Protein AF-A0A5K8A0Y6-F1 (afdb_monomer)

Structure (mmCIF, N/CA/C/O backbone):
data_AF-A0A5K8A0Y6-F1
#
_entry.id   AF-A0A5K8A0Y6-F1
#
loop_
_atom_site.group_PDB
_atom_site.id
_atom_site.type_symbol
_atom_site.label_atom_id
_atom_site.label_alt_id
_atom_site.label_comp_id
_atom_site.label_asym_id
_atom_site.label_entity_id
_atom_site.label_seq_id
_atom_site.pdbx_PDB_ins_code
_atom_site.Cartn_x
_atom_site.Cartn_y
_atom_site.Cartn_z
_atom_site.occupancy
_atom_site.B_iso_or_equiv
_atom_site.auth_seq_id
_atom_site.auth_comp_id
_atom_site.auth_asym_id
_atom_site.auth_atom_id
_atom_site.pdbx_PDB_model_num
ATOM 1 N N . MET A 1 1 ? 45.113 -52.786 -25.863 1.00 34.78 1 MET A N 1
ATOM 2 C CA . MET A 1 1 ? 44.092 -52.208 -24.963 1.00 34.78 1 MET A CA 1
ATOM 3 C C . MET A 1 1 ? 43.109 -51.440 -25.824 1.00 34.78 1 MET A C 1
ATOM 5 O O . MET A 1 1 ? 43.523 -50.546 -26.545 1.00 34.78 1 MET A O 1
ATOM 9 N N . ILE A 1 2 ? 41.866 -51.911 -25.850 1.00 25.88 2 ILE A N 1
ATOM 10 C CA . ILE A 1 2 ? 40.799 -51.549 -26.794 1.00 25.88 2 ILE A CA 1
ATOM 11 C C . ILE A 1 2 ? 40.083 -50.274 -26.301 1.00 25.88 2 ILE A C 1
ATOM 13 O O . ILE A 1 2 ? 39.827 -50.187 -25.100 1.00 25.88 2 ILE A O 1
ATOM 17 N N . PRO A 1 3 ? 39.749 -49.303 -27.174 1.00 23.84 3 PRO A N 1
ATOM 18 C CA . PRO A 1 3 ? 38.973 -48.121 -26.807 1.00 23.84 3 PRO A CA 1
ATOM 19 C C . PRO A 1 3 ? 37.470 -48.443 -26.804 1.00 23.84 3 PRO A C 1
ATOM 21 O O . PRO A 1 3 ? 36.968 -49.051 -27.748 1.00 23.84 3 PRO A O 1
ATOM 24 N N . LEU A 1 4 ? 36.743 -48.024 -25.764 1.00 27.03 4 LEU A N 1
ATOM 25 C CA . LEU A 1 4 ? 35.281 -48.122 -25.709 1.00 27.03 4 LEU A CA 1
ATOM 26 C C . LEU A 1 4 ? 34.634 -46.739 -25.869 1.00 27.03 4 LEU A C 1
ATOM 28 O O . LEU A 1 4 ? 34.936 -45.790 -25.151 1.00 27.03 4 LEU A O 1
ATOM 32 N N . ALA A 1 5 ? 33.775 -46.699 -26.883 1.00 29.08 5 ALA A N 1
ATOM 33 C CA . ALA A 1 5 ? 32.900 -45.663 -27.408 1.00 29.08 5 ALA A CA 1
ATOM 34 C C . ALA A 1 5 ? 32.102 -44.798 -26.407 1.00 29.08 5 ALA A C 1
ATOM 36 O O . ALA A 1 5 ? 31.563 -45.294 -25.425 1.00 29.08 5 ALA A O 1
ATOM 37 N N . GLY A 1 6 ? 31.905 -43.531 -26.804 1.00 28.17 6 GLY A N 1
ATOM 38 C CA . GLY A 1 6 ? 30.584 -42.887 -26.881 1.00 28.17 6 GLY A CA 1
ATOM 39 C C . GLY A 1 6 ? 29.940 -42.394 -25.583 1.00 28.17 6 GLY A C 1
ATOM 40 O O . GLY A 1 6 ? 29.117 -43.088 -24.998 1.00 28.17 6 GLY A O 1
ATOM 41 N N . GLN A 1 7 ? 30.197 -41.137 -25.207 1.00 28.16 7 GLN A N 1
ATOM 42 C CA . GLN A 1 7 ? 29.244 -40.381 -24.385 1.00 28.16 7 GLN A CA 1
ATOM 43 C C . GLN A 1 7 ? 28.035 -39.984 -25.254 1.00 28.16 7 GLN A C 1
ATOM 45 O O . GLN A 1 7 ? 28.245 -39.469 -26.356 1.00 28.16 7 GLN A O 1
ATOM 50 N N . PRO A 1 8 ? 26.785 -40.205 -24.809 1.00 29.77 8 PRO A N 1
ATOM 51 C CA . PRO A 1 8 ? 25.615 -39.749 -25.545 1.00 29.77 8 PRO A CA 1
ATOM 52 C C . PRO A 1 8 ? 25.534 -38.218 -25.499 1.00 29.77 8 PRO A C 1
ATOM 54 O O . PRO A 1 8 ? 25.653 -37.606 -24.436 1.00 29.77 8 PRO A O 1
ATOM 57 N N . LEU A 1 9 ? 25.335 -37.610 -26.670 1.00 33.00 9 LEU A N 1
ATOM 58 C CA . LEU A 1 9 ? 24.922 -36.214 -26.814 1.00 33.00 9 LEU A CA 1
ATOM 59 C C . LEU A 1 9 ? 23.647 -35.971 -25.983 1.00 33.00 9 LEU A C 1
ATOM 61 O O . LEU A 1 9 ? 22.793 -36.861 -25.930 1.00 33.00 9 LEU A O 1
ATOM 65 N N . PRO A 1 10 ? 23.488 -34.798 -25.342 1.00 31.73 10 PRO A N 1
ATOM 66 C CA . PRO A 1 10 ? 22.243 -34.469 -24.665 1.00 31.73 10 PRO A CA 1
ATOM 67 C C . PRO A 1 10 ? 21.104 -34.494 -25.690 1.00 31.73 10 PRO A C 1
ATOM 69 O O . PRO A 1 10 ? 21.165 -33.810 -26.710 1.00 31.73 10 PRO A O 1
ATOM 72 N N . LEU A 1 11 ? 20.091 -35.320 -25.422 1.00 31.30 11 LEU A N 1
ATOM 73 C CA . LEU A 1 11 ? 18.818 -35.306 -26.134 1.00 31.30 11 LEU A CA 1
ATOM 74 C C . LEU A 1 11 ? 18.259 -33.881 -26.060 1.00 31.30 11 LEU A C 1
ATOM 76 O O . LEU A 1 11 ? 17.910 -33.414 -24.976 1.00 31.30 11 LEU A O 1
ATOM 80 N N . GLU A 1 12 ? 18.211 -33.190 -27.201 1.00 32.09 12 GLU A N 1
ATOM 81 C CA . GLU A 1 12 ? 17.438 -31.961 -27.346 1.00 32.09 12 GLU A CA 1
ATOM 82 C C . GLU A 1 12 ? 16.002 -32.266 -26.916 1.00 32.09 12 GLU A C 1
ATOM 84 O O . GLU A 1 12 ? 15.318 -33.105 -27.509 1.00 32.09 12 GLU A O 1
ATOM 89 N N . ALA A 1 13 ? 15.566 -31.622 -25.832 1.00 33.53 13 ALA A N 1
ATOM 90 C CA . ALA A 1 13 ? 14.178 -31.671 -25.415 1.00 33.53 13 ALA A CA 1
ATOM 91 C C . ALA A 1 13 ? 13.306 -31.192 -26.591 1.00 33.53 13 ALA A C 1
ATOM 93 O O . ALA A 1 13 ? 13.680 -30.222 -27.259 1.00 33.53 13 ALA A O 1
ATOM 94 N N . PRO A 1 14 ? 12.166 -31.847 -26.873 1.00 31.42 14 PRO A N 1
ATOM 95 C CA . PRO A 1 14 ? 11.304 -31.451 -27.975 1.00 31.42 14 PRO A CA 1
ATOM 96 C C . PRO A 1 14 ? 10.930 -29.976 -27.825 1.00 31.42 14 PRO A C 1
ATOM 98 O O . PRO A 1 14 ? 10.401 -29.559 -26.793 1.00 31.42 14 PRO A O 1
ATOM 101 N N . HIS A 1 15 ? 11.232 -29.182 -28.856 1.00 34.34 15 HIS A N 1
ATOM 102 C CA . HIS A 1 15 ? 10.831 -27.785 -28.907 1.00 34.34 15 HIS A CA 1
ATOM 103 C C . HIS A 1 15 ? 9.314 -27.690 -28.683 1.00 34.34 15 HIS A C 1
ATOM 105 O O . HIS A 1 15 ? 8.558 -28.367 -29.389 1.00 34.34 15 HIS A O 1
ATOM 111 N N . PRO A 1 16 ? 8.843 -26.867 -27.727 1.00 37.69 16 PRO A N 1
ATOM 112 C CA . PRO A 1 16 ? 7.419 -26.616 -27.590 1.00 37.69 16 PRO A CA 1
ATOM 113 C C . PRO A 1 16 ? 6.875 -26.062 -28.918 1.00 37.69 16 PRO A C 1
ATOM 115 O O . PRO A 1 16 ? 7.603 -25.355 -29.627 1.00 37.69 16 PRO A O 1
ATOM 118 N N . PRO A 1 17 ? 5.618 -26.378 -29.280 1.00 35.81 17 PRO A N 1
ATOM 119 C CA . PRO A 1 17 ? 5.013 -25.897 -30.517 1.00 35.81 17 PRO A CA 1
ATOM 120 C C . PRO A 1 17 ? 5.174 -24.377 -30.637 1.00 35.81 17 PRO A C 1
ATOM 122 O O . PRO A 1 17 ? 5.047 -23.650 -29.648 1.00 35.81 17 PRO A O 1
ATOM 125 N N . ALA A 1 18 ? 5.487 -23.907 -31.849 1.00 39.16 18 ALA A N 1
ATOM 126 C CA . ALA A 1 18 ? 5.750 -22.501 -32.127 1.00 39.16 18 ALA A CA 1
ATOM 127 C C . ALA A 1 18 ? 4.616 -21.624 -31.577 1.00 39.16 18 ALA A C 1
ATOM 129 O O . ALA A 1 18 ? 3.457 -21.751 -31.977 1.00 39.16 18 ALA A O 1
ATOM 130 N N . LYS A 1 19 ? 4.972 -20.750 -30.628 1.00 53.09 19 LYS A N 1
ATOM 131 C CA . LYS A 1 19 ? 4.050 -19.822 -29.968 1.00 53.09 19 LYS A CA 1
ATOM 132 C C . LYS A 1 19 ? 3.333 -18.997 -31.048 1.00 53.09 19 LYS A C 1
ATOM 134 O O . LYS A 1 19 ? 4.034 -18.405 -31.874 1.00 53.09 19 LYS A O 1
ATOM 139 N N . PRO A 1 20 ? 1.989 -18.905 -31.070 1.00 48.44 20 PRO A N 1
ATOM 140 C CA . PRO A 1 20 ? 1.318 -17.935 -31.924 1.00 48.44 20 PRO A CA 1
ATOM 141 C C . PRO A 1 20 ? 1.765 -16.544 -31.468 1.00 48.44 20 PRO A C 1
ATOM 143 O O . PRO A 1 20 ? 1.363 -16.059 -30.412 1.00 48.44 20 PRO A O 1
ATOM 146 N N . ALA A 1 21 ? 2.689 -15.939 -32.211 1.00 54.59 21 ALA A N 1
ATOM 147 C CA . ALA A 1 21 ? 3.234 -14.640 -31.866 1.00 54.59 21 ALA A CA 1
ATOM 148 C C . ALA A 1 21 ? 2.113 -13.603 -31.977 1.00 54.59 21 ALA A C 1
ATOM 150 O O . ALA A 1 21 ? 1.495 -13.469 -33.038 1.00 54.59 21 ALA A O 1
ATOM 151 N N . ALA A 1 22 ? 1.851 -12.865 -30.896 1.00 65.19 22 ALA A N 1
ATOM 152 C CA . ALA A 1 22 ? 0.968 -11.711 -30.960 1.00 65.19 22 ALA A CA 1
ATOM 153 C C . ALA A 1 22 ? 1.479 -10.777 -32.069 1.00 65.19 22 ALA A C 1
ATOM 155 O O . ALA A 1 22 ? 2.634 -10.345 -32.071 1.00 65.19 22 ALA A O 1
ATOM 156 N N . ASN A 1 23 ? 0.637 -10.507 -33.066 1.00 78.38 23 ASN A N 1
ATOM 157 C CA . ASN A 1 23 ? 1.049 -9.715 -34.214 1.00 78.38 23 ASN A CA 1
ATOM 158 C C . ASN A 1 23 ? 1.024 -8.226 -33.837 1.00 78.38 23 ASN A C 1
ATOM 160 O O . ASN A 1 23 ? -0.037 -7.602 -33.794 1.00 78.38 23 ASN A O 1
ATOM 164 N N . ARG A 1 24 ? 2.205 -7.648 -33.584 1.00 85.88 24 ARG A N 1
ATOM 165 C CA . ARG A 1 24 ? 2.363 -6.221 -33.257 1.00 85.88 24 ARG A CA 1
ATOM 166 C C . ARG A 1 24 ? 1.730 -5.303 -34.303 1.00 85.88 24 ARG A C 1
ATOM 168 O O . ARG A 1 24 ? 1.076 -4.338 -33.931 1.00 85.88 24 ARG A O 1
ATOM 175 N N . PHE A 1 25 ? 1.890 -5.602 -35.595 1.00 83.25 25 PHE A N 1
ATOM 176 C CA . PHE A 1 25 ? 1.318 -4.787 -36.674 1.00 83.25 25 PHE A CA 1
ATOM 177 C C . PHE A 1 25 ? -0.209 -4.814 -36.662 1.00 83.25 25 PHE A C 1
ATOM 179 O O . PHE A 1 25 ? -0.837 -3.769 -36.814 1.00 83.25 25 PHE A O 1
ATOM 186 N N . LYS A 1 26 ? -0.801 -5.989 -36.407 1.00 83.62 26 LYS A N 1
ATOM 187 C CA . LYS A 1 26 ? -2.247 -6.114 -36.181 1.00 83.62 26 LYS A CA 1
ATOM 188 C C . LYS A 1 26 ? -2.671 -5.206 -35.025 1.00 83.62 26 LYS A C 1
ATOM 190 O O . LYS A 1 26 ? -3.593 -4.422 -35.188 1.00 83.62 26 LYS A O 1
ATOM 195 N N . LEU A 1 27 ? -1.968 -5.254 -33.892 1.00 83.69 27 LEU A N 1
ATOM 196 C CA . LEU A 1 27 ? -2.335 -4.472 -32.709 1.00 83.69 27 LEU A CA 1
ATOM 197 C C . LEU A 1 27 ? -2.222 -2.954 -32.907 1.00 83.69 27 LEU A C 1
ATOM 199 O O . LEU A 1 27 ? -3.091 -2.219 -32.450 1.00 83.69 27 LEU A O 1
ATOM 203 N N . ILE A 1 28 ? -1.171 -2.496 -33.596 1.00 88.56 28 ILE A N 1
ATOM 204 C CA . ILE A 1 28 ? -0.985 -1.083 -33.962 1.00 88.56 28 ILE A CA 1
ATOM 205 C C . ILE A 1 28 ? -2.211 -0.583 -34.727 1.00 88.56 28 ILE A C 1
ATOM 207 O O . ILE A 1 28 ? -2.761 0.461 -34.388 1.00 88.56 28 ILE A O 1
ATOM 211 N N . HIS A 1 29 ? -2.674 -1.358 -35.711 1.00 85.75 29 HIS A N 1
ATOM 212 C CA . HIS A 1 29 ? -3.861 -1.017 -36.486 1.00 85.75 29 HIS A CA 1
ATOM 213 C C . HIS A 1 29 ? -5.140 -1.064 -35.637 1.00 85.75 29 HIS A C 1
ATOM 215 O O . HIS A 1 29 ? -5.948 -0.145 -35.707 1.00 85.75 29 HIS A O 1
ATOM 221 N N . LEU A 1 30 ? -5.318 -2.104 -34.813 1.00 85.19 30 LEU A N 1
ATOM 222 C CA . LEU A 1 30 ? -6.514 -2.270 -33.975 1.00 85.19 30 LEU A CA 1
ATOM 223 C C . LEU A 1 30 ? -6.692 -1.141 -32.954 1.00 85.19 30 LEU A C 1
ATOM 225 O O . LEU A 1 30 ? -7.794 -0.634 -32.783 1.00 85.19 30 LEU A O 1
ATOM 229 N N . LEU A 1 31 ? -5.612 -0.732 -32.289 1.00 86.25 31 LEU A N 1
ATOM 230 C CA . LEU A 1 31 ? -5.653 0.320 -31.270 1.00 86.25 31 LEU A CA 1
ATOM 231 C C . LEU A 1 31 ? -5.550 1.738 -31.863 1.00 86.25 31 LEU A C 1
ATOM 233 O O . LEU A 1 31 ? -5.616 2.728 -31.122 1.00 86.25 31 LEU A O 1
ATOM 237 N N . GLY A 1 32 ? -5.365 1.844 -33.184 1.00 89.19 32 GLY A N 1
ATOM 238 C CA . GLY A 1 32 ? -5.134 3.109 -33.877 1.00 89.19 32 GLY A CA 1
ATOM 239 C C . GLY A 1 32 ? -3.875 3.820 -33.376 1.00 89.19 32 GLY A C 1
ATOM 240 O O . GLY A 1 32 ? -3.916 5.026 -33.123 1.00 89.19 32 GLY A O 1
ATOM 241 N N . ILE A 1 33 ? -2.785 3.072 -33.161 1.00 91.12 33 ILE A N 1
ATOM 242 C CA . ILE A 1 33 ? -1.497 3.632 -32.738 1.00 91.12 33 ILE A CA 1
ATOM 243 C C . ILE A 1 33 ? -0.828 4.297 -33.941 1.00 91.12 33 ILE A C 1
ATOM 245 O O . ILE A 1 33 ? -0.472 3.634 -34.913 1.00 91.12 33 ILE A O 1
ATOM 249 N N . ASP A 1 34 ? -0.617 5.606 -33.863 1.00 91.31 34 ASP A N 1
ATOM 250 C CA . ASP A 1 34 ? 0.149 6.355 -34.852 1.00 91.31 34 ASP A CA 1
ATOM 251 C C . ASP A 1 34 ? 1.636 6.259 -34.511 1.00 91.31 34 ASP A C 1
ATOM 253 O O . ASP A 1 34 ? 2.142 6.967 -33.643 1.00 91.31 34 ASP A O 1
ATOM 257 N N . THR A 1 35 ? 2.341 5.359 -35.195 1.00 88.31 35 THR A N 1
ATOM 258 C CA . THR A 1 35 ? 3.791 5.180 -35.046 1.00 88.31 35 THR A CA 1
ATOM 259 C C . THR A 1 35 ? 4.612 6.065 -35.989 1.00 88.31 35 THR A C 1
ATOM 261 O O . THR A 1 35 ? 5.834 5.931 -36.014 1.00 88.31 35 THR A O 1
ATOM 264 N N . ALA A 1 36 ? 3.981 6.916 -36.808 1.00 87.44 36 ALA A N 1
ATOM 265 C CA . ALA A 1 36 ? 4.670 7.681 -37.847 1.00 87.44 36 ALA A CA 1
ATOM 266 C C . ALA A 1 36 ? 5.407 8.905 -37.287 1.00 87.44 36 ALA A C 1
ATOM 268 O O . ALA A 1 36 ? 6.437 9.306 -37.827 1.00 87.44 36 ALA A O 1
ATOM 269 N N . THR A 1 37 ? 4.896 9.491 -36.201 1.00 89.75 37 THR A N 1
ATOM 270 C CA . THR A 1 37 ? 5.490 10.667 -35.550 1.00 89.75 37 THR A CA 1
ATOM 271 C C . THR A 1 37 ? 5.529 10.506 -34.026 1.00 89.75 37 THR A C 1
ATOM 273 O O . THR A 1 37 ? 4.678 9.806 -33.471 1.00 89.75 37 THR A O 1
ATOM 276 N N . PRO A 1 38 ? 6.473 11.161 -33.318 1.00 87.06 38 PRO A N 1
ATOM 277 C CA . PRO A 1 38 ? 6.470 11.197 -31.853 1.00 87.06 38 PRO A CA 1
ATOM 278 C C . PRO A 1 38 ? 5.139 11.710 -31.285 1.00 87.06 38 PRO A C 1
ATOM 280 O O . PRO A 1 38 ? 4.536 11.059 -30.438 1.00 87.06 38 PRO A O 1
ATOM 283 N N . ASP A 1 39 ? 4.606 12.811 -31.817 1.00 87.62 39 ASP A N 1
ATOM 284 C CA . ASP A 1 39 ? 3.332 13.369 -31.344 1.00 87.62 39 ASP A CA 1
ATOM 285 C C . ASP A 1 39 ? 2.145 12.436 -31.615 1.00 87.62 39 ASP A C 1
ATOM 287 O O . ASP A 1 39 ? 1.209 12.349 -30.817 1.00 87.62 39 ASP A O 1
ATOM 291 N N . GLY A 1 40 ? 2.185 11.718 -32.741 1.00 89.06 40 GLY A N 1
ATOM 292 C CA . GLY A 1 40 ? 1.257 10.639 -33.058 1.00 89.06 40 GLY A CA 1
ATOM 293 C C . GLY A 1 40 ? 1.249 9.564 -31.976 1.00 89.06 40 GLY A C 1
ATOM 294 O O . GLY A 1 40 ? 0.185 9.228 -31.446 1.00 89.06 40 GLY A O 1
ATOM 295 N N . LEU A 1 41 ? 2.431 9.095 -31.570 1.00 88.25 41 LEU A N 1
ATOM 296 C CA . LEU A 1 41 ? 2.590 8.121 -30.489 1.00 88.25 41 LEU A CA 1
ATOM 297 C C . LEU A 1 41 ? 2.054 8.676 -29.166 1.00 88.25 41 LEU A C 1
ATOM 299 O O . LEU A 1 41 ? 1.236 8.025 -28.520 1.00 88.25 41 LEU A O 1
ATOM 303 N N . ALA A 1 42 ? 2.439 9.893 -28.782 1.00 87.81 42 ALA A N 1
ATOM 304 C CA . ALA A 1 42 ? 2.013 10.500 -27.519 1.00 87.81 42 ALA A CA 1
ATOM 305 C C . ALA A 1 42 ? 0.487 10.625 -27.379 1.00 87.81 42 ALA A C 1
ATOM 307 O O . ALA A 1 42 ? -0.039 10.522 -26.273 1.00 87.81 42 ALA A O 1
ATOM 308 N N . ARG A 1 43 ? -0.232 10.824 -28.491 1.00 88.81 43 ARG A N 1
ATOM 309 C CA . ARG A 1 43 ? -1.703 10.894 -28.505 1.00 88.81 43 ARG A CA 1
ATOM 310 C C . ARG A 1 43 ? -2.381 9.532 -28.609 1.00 88.81 43 ARG A C 1
ATOM 312 O O . ARG A 1 43 ? -3.545 9.390 -28.233 1.00 88.81 43 ARG A O 1
ATOM 319 N N . SER A 1 44 ? -1.701 8.549 -29.190 1.00 92.00 44 SER A N 1
ATOM 320 C CA . SER A 1 44 ? -2.313 7.272 -29.552 1.00 92.00 44 SER A CA 1
ATOM 321 C C . SER A 1 44 ? -1.987 6.122 -28.594 1.00 92.00 44 SER A C 1
ATOM 323 O O . SER A 1 44 ? -2.746 5.159 -28.529 1.00 92.00 44 SER A O 1
ATOM 325 N N . LEU A 1 45 ? -0.910 6.224 -27.812 1.00 94.12 45 LEU A N 1
ATOM 326 C CA . LEU A 1 45 ? -0.482 5.170 -26.894 1.00 94.12 45 LEU A CA 1
ATOM 327 C C . LEU A 1 45 ? -1.443 4.970 -25.702 1.00 94.12 45 LEU A C 1
ATOM 329 O O . LEU A 1 45 ? -2.010 5.944 -25.188 1.00 94.12 45 LEU A O 1
ATOM 333 N N . PRO A 1 46 ? -1.574 3.724 -25.203 1.00 94.75 46 PRO A N 1
ATOM 334 C CA . PRO A 1 46 ? -2.171 3.452 -23.901 1.00 94.75 46 PRO A CA 1
ATOM 335 C C . PRO A 1 46 ? -1.403 4.123 -22.754 1.00 94.75 46 PRO A C 1
ATOM 337 O O . PRO A 1 46 ? -0.200 4.378 -22.852 1.00 94.75 46 PRO A O 1
ATOM 340 N N . PHE A 1 47 ? -2.097 4.363 -21.643 1.00 94.31 47 PHE A N 1
ATOM 341 C CA . PHE A 1 47 ? -1.577 4.990 -20.423 1.00 94.31 47 PHE A CA 1
ATOM 342 C C . PHE A 1 47 ? -0.998 6.394 -20.645 1.00 94.31 47 PHE A C 1
ATOM 344 O O . PHE A 1 47 ? -0.109 6.839 -19.925 1.00 94.31 47 PHE A O 1
ATOM 351 N N . THR A 1 48 ? -1.489 7.103 -21.658 1.00 91.69 48 THR A N 1
ATOM 352 C CA . THR A 1 48 ? -1.244 8.535 -21.876 1.00 91.69 48 THR A CA 1
ATOM 353 C C . THR A 1 48 ? -2.253 9.370 -21.081 1.00 91.69 48 THR A C 1
ATOM 355 O O . THR A 1 48 ? -3.168 8.823 -20.458 1.00 91.69 48 THR A O 1
ATOM 358 N N . LEU A 1 49 ? -2.107 10.698 -21.080 1.00 85.94 49 LEU A N 1
ATOM 359 C CA . LEU A 1 49 ? -2.936 11.611 -20.281 1.00 85.94 49 LEU A CA 1
ATOM 360 C C . LEU A 1 49 ? -4.447 11.387 -20.487 1.00 85.94 49 LEU A C 1
ATOM 362 O O . LEU A 1 49 ? -5.193 11.221 -19.527 1.00 85.94 49 LEU A O 1
ATOM 366 N N . CYS A 1 50 ? -4.888 11.329 -21.744 1.00 84.44 50 CYS A N 1
ATOM 367 C CA . CYS A 1 50 ? -6.304 11.177 -22.092 1.00 84.44 50 CYS A CA 1
ATOM 368 C C . CYS A 1 50 ? -6.830 9.748 -21.882 1.00 84.44 50 CYS A C 1
ATOM 370 O O . CYS A 1 50 ? -8.038 9.531 -21.799 1.00 84.44 50 CYS A O 1
ATOM 372 N N . ASP A 1 51 ? -5.936 8.766 -21.793 1.00 92.38 51 ASP A N 1
ATOM 373 C CA . ASP A 1 51 ? -6.293 7.354 -21.666 1.00 92.38 51 ASP A CA 1
ATOM 374 C C . ASP A 1 51 ? -6.335 6.872 -20.209 1.00 92.38 51 ASP A C 1
ATOM 376 O O . ASP A 1 51 ? -7.118 5.987 -19.868 1.00 92.38 51 ASP A O 1
ATOM 380 N N . THR A 1 52 ? -5.506 7.459 -19.345 1.00 93.88 52 THR A N 1
ATOM 381 C CA . THR A 1 52 ? -5.258 6.929 -18.003 1.00 93.88 52 THR A CA 1
ATOM 382 C C . THR A 1 52 ? -6.358 7.304 -17.014 1.00 93.88 52 THR A C 1
ATOM 384 O O . THR A 1 52 ? -6.710 8.477 -16.848 1.00 93.88 52 THR A O 1
ATOM 387 N N . THR A 1 53 ? -6.832 6.305 -16.278 1.00 94.75 53 THR A N 1
ATOM 388 C CA . THR A 1 53 ? -7.498 6.472 -14.982 1.00 94.75 53 THR A CA 1
ATOM 389 C C . THR A 1 53 ? -6.583 5.973 -13.870 1.00 94.75 53 THR A C 1
ATOM 391 O O . THR A 1 53 ? -5.698 5.152 -14.114 1.00 94.75 53 THR A O 1
ATOM 394 N N . ALA A 1 54 ? -6.764 6.461 -12.645 1.00 95.94 54 ALA A N 1
ATOM 395 C CA . ALA A 1 54 ? -6.000 5.990 -11.496 1.00 95.94 54 ALA A CA 1
ATOM 396 C C . ALA A 1 54 ? -6.884 5.764 -10.266 1.00 95.94 54 ALA A C 1
ATOM 398 O O . ALA A 1 54 ? -7.902 6.427 -10.085 1.00 95.94 54 ALA A O 1
ATOM 399 N N . GLY A 1 55 ? -6.472 4.845 -9.404 1.00 96.06 55 GLY A N 1
ATOM 400 C CA . GLY A 1 55 ? -7.077 4.584 -8.101 1.00 96.06 55 GLY A CA 1
ATOM 401 C C . GLY A 1 55 ? -6.016 4.118 -7.112 1.00 96.06 55 GLY A C 1
ATOM 402 O O . GLY A 1 55 ? -4.918 3.730 -7.517 1.00 96.06 55 GLY A O 1
ATOM 403 N N . ALA A 1 56 ? -6.324 4.177 -5.820 1.00 96.62 56 ALA A N 1
ATOM 404 C CA . ALA A 1 56 ? -5.418 3.716 -4.779 1.00 96.62 56 ALA A CA 1
ATOM 405 C C . ALA A 1 56 ? -6.122 2.848 -3.740 1.00 96.62 56 ALA A C 1
ATOM 407 O O . ALA A 1 56 ? -7.266 3.108 -3.367 1.00 96.62 56 ALA A O 1
ATOM 408 N N . GLU A 1 57 ? -5.390 1.857 -3.247 1.00 95.19 57 GLU A N 1
ATOM 409 C CA . GLU A 1 57 ? -5.725 1.061 -2.069 1.00 95.19 57 GLU A CA 1
ATOM 410 C C . GLU A 1 57 ? -4.759 1.467 -0.953 1.00 95.19 57 GLU A C 1
ATOM 412 O O . GLU A 1 57 ? -3.553 1.602 -1.184 1.00 95.19 57 GLU A O 1
ATOM 417 N N . ASN A 1 58 ? -5.275 1.707 0.249 1.00 94.12 58 ASN A N 1
ATOM 418 C CA . ASN A 1 58 ? -4.465 2.037 1.414 1.00 94.12 58 ASN A CA 1
ATOM 419 C C . ASN A 1 58 ? -4.774 1.086 2.559 1.00 94.12 58 ASN A C 1
ATOM 421 O O . ASN A 1 58 ? -5.925 0.962 2.987 1.00 94.12 58 ASN A O 1
ATOM 425 N N . GLU A 1 59 ? -3.709 0.513 3.100 1.00 93.31 59 GLU A N 1
ATOM 426 C CA . GLU A 1 59 ? -3.726 -0.230 4.348 1.00 93.31 59 GLU A CA 1
ATOM 427 C C . GLU A 1 59 ? -3.366 0.738 5.489 1.00 93.31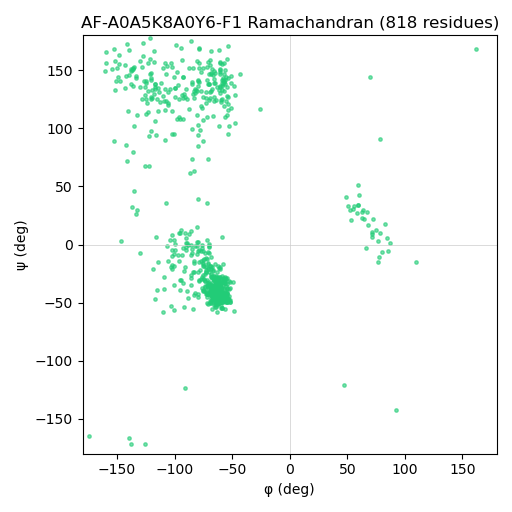 59 GLU A C 1
ATOM 429 O O . GLU A 1 59 ? -2.347 1.438 5.447 1.00 93.31 59 GLU A O 1
ATOM 434 N N . TYR A 1 60 ? -4.216 0.811 6.512 1.00 94.62 60 TYR A N 1
ATOM 435 C CA . TYR A 1 60 ? -4.011 1.679 7.673 1.00 94.62 60 TYR A CA 1
ATOM 436 C C . TYR A 1 60 ? -3.513 0.896 8.883 1.00 94.62 60 TYR A C 1
ATOM 438 O O . TYR A 1 60 ? -3.867 -0.256 9.079 1.00 94.62 60 TYR A O 1
ATOM 446 N N . GLN A 1 61 ? -2.787 1.552 9.782 1.00 95.88 61 GLN A N 1
ATOM 447 C CA . GLN A 1 61 ? -2.523 1.025 11.116 1.00 95.88 61 GLN A CA 1
ATOM 448 C C . GLN A 1 61 ? -3.580 1.524 12.103 1.00 95.88 61 GLN A C 1
ATOM 450 O O . GLN A 1 61 ? -4.031 2.672 12.033 1.00 95.88 61 GLN A O 1
ATOM 455 N N . THR A 1 62 ? -3.950 0.673 13.062 1.00 95.81 62 THR A N 1
ATOM 456 C CA . THR A 1 62 ? -4.884 1.044 14.129 1.00 95.81 62 THR A CA 1
ATOM 457 C C . THR A 1 62 ? -4.371 0.703 15.516 1.00 95.81 62 THR A C 1
ATOM 459 O O . THR A 1 62 ? -3.498 -0.152 15.692 1.00 95.81 62 THR A O 1
ATOM 462 N N . ALA A 1 63 ? -4.919 1.386 16.516 1.00 96.75 63 ALA A N 1
ATOM 463 C CA . ALA A 1 63 ? -4.726 1.048 17.917 1.00 96.75 63 ALA A CA 1
ATOM 464 C C . ALA A 1 63 ? -5.934 1.479 18.753 1.00 96.75 63 ALA A C 1
ATOM 466 O O . ALA A 1 63 ? -6.676 2.387 18.370 1.00 96.75 63 ALA A O 1
ATOM 467 N N . VAL A 1 64 ? -6.093 0.856 19.917 1.00 97.88 64 VAL A N 1
ATOM 468 C CA . VAL A 1 64 ? -7.022 1.296 20.960 1.00 97.88 64 VAL A CA 1
ATOM 469 C C . VAL A 1 64 ? -6.203 1.769 22.151 1.00 97.88 64 VAL A C 1
ATOM 471 O O . VAL A 1 64 ? -5.369 1.031 22.673 1.00 97.88 64 VAL A O 1
ATOM 474 N N . LEU A 1 65 ? -6.417 3.016 22.555 1.00 97.75 65 LEU A N 1
ATOM 475 C CA . LEU A 1 65 ? -5.821 3.584 23.753 1.00 97.75 65 LEU A CA 1
ATOM 476 C C . LEU A 1 65 ? -6.750 3.330 24.935 1.00 97.75 65 LEU A C 1
ATOM 478 O O . LEU A 1 65 ? -7.952 3.570 24.824 1.00 97.75 65 LEU A O 1
ATOM 482 N N . GLY A 1 66 ? -6.202 2.873 26.054 1.00 97.25 66 GLY A N 1
ATOM 483 C CA . GLY A 1 66 ? -6.985 2.617 27.257 1.00 97.25 66 GLY A CA 1
ATOM 484 C C . GLY A 1 66 ? -6.281 1.710 28.254 1.00 97.25 66 GLY A C 1
ATOM 485 O O . GLY A 1 66 ? -5.260 1.081 27.957 1.00 97.25 66 GLY A O 1
ATOM 486 N N . ASP A 1 67 ? -6.849 1.650 29.453 1.00 95.75 67 ASP A N 1
ATOM 487 C CA . ASP A 1 67 ? -6.364 0.763 30.504 1.00 95.75 67 ASP A CA 1
ATOM 488 C C . ASP A 1 67 ? -6.595 -0.704 30.129 1.00 95.75 67 ASP A C 1
ATOM 490 O O . ASP A 1 67 ? -7.520 -1.049 29.390 1.00 95.75 67 ASP A O 1
ATOM 494 N N . ARG A 1 68 ? -5.724 -1.580 30.632 1.00 94.69 68 ARG A N 1
ATOM 495 C CA . ARG A 1 68 ? -5.697 -3.017 30.318 1.00 94.69 68 ARG A CA 1
ATOM 496 C C . ARG A 1 68 ? -7.061 -3.680 30.537 1.00 94.69 68 ARG A C 1
ATOM 498 O O . ARG A 1 68 ? -7.479 -4.516 29.745 1.00 94.69 68 ARG A O 1
ATOM 505 N N . GLU A 1 69 ? -7.769 -3.266 31.579 1.00 93.69 69 GLU A N 1
ATOM 506 C CA . GLU A 1 69 ? -9.073 -3.797 31.972 1.00 93.69 69 GLU A CA 1
ATOM 507 C C . GLU A 1 69 ? -10.200 -3.345 31.021 1.00 93.69 69 GLU A C 1
ATOM 509 O O . GLU A 1 69 ? -11.247 -3.992 30.921 1.00 93.69 69 GLU A O 1
ATOM 514 N N . GLN A 1 70 ? -9.988 -2.242 30.295 1.00 93.75 70 GLN A N 1
ATOM 515 C CA . GLN A 1 70 ? -10.969 -1.640 29.389 1.00 93.75 70 GLN A CA 1
ATOM 516 C C . GLN A 1 70 ? -10.729 -1.978 27.917 1.00 93.75 70 GLN A C 1
ATOM 518 O O . GLN A 1 70 ? -11.665 -1.893 27.117 1.00 93.75 70 GLN A O 1
ATOM 523 N N . VAL A 1 71 ? -9.530 -2.426 27.548 1.00 96.44 71 VAL A N 1
ATOM 524 C CA . VAL A 1 71 ? -9.179 -2.709 26.153 1.00 96.44 71 VAL A CA 1
ATOM 525 C C . VAL A 1 71 ? -9.269 -4.199 25.827 1.00 96.44 71 VAL A C 1
ATOM 527 O O . VAL A 1 71 ? -8.788 -5.058 26.566 1.00 96.44 71 VAL A O 1
ATOM 530 N N . ASP A 1 72 ? -9.881 -4.500 24.681 1.00 96.12 72 ASP A N 1
ATOM 531 C CA . ASP A 1 72 ? -10.213 -5.859 24.257 1.00 96.12 72 ASP A CA 1
ATOM 532 C C . ASP A 1 72 ? -9.000 -6.792 24.152 1.00 96.12 72 ASP A C 1
ATOM 534 O O . ASP A 1 72 ? -9.028 -7.873 24.730 1.00 96.12 72 ASP A O 1
ATOM 538 N N . LEU A 1 73 ? -7.920 -6.377 23.477 1.00 96.12 73 LEU A N 1
ATOM 539 C CA . LEU A 1 73 ? -6.745 -7.230 23.254 1.00 96.12 73 LEU A CA 1
ATOM 540 C C . LEU A 1 73 ? -6.156 -7.763 24.567 1.00 96.12 73 LEU A C 1
ATOM 542 O O . LEU A 1 73 ? -5.815 -8.940 24.671 1.00 96.12 73 LEU A O 1
ATOM 546 N N . ALA A 1 74 ? -6.046 -6.898 25.573 1.00 96.00 74 ALA A N 1
ATOM 547 C CA . ALA A 1 74 ? -5.571 -7.277 26.894 1.00 96.00 74 ALA A CA 1
ATOM 548 C C . ALA A 1 74 ? -6.527 -8.259 27.581 1.00 96.00 74 ALA A C 1
ATOM 550 O O . ALA A 1 74 ? -6.108 -9.343 27.997 1.00 96.00 74 ALA A O 1
ATOM 551 N N . CYS A 1 75 ? -7.814 -7.903 27.627 1.0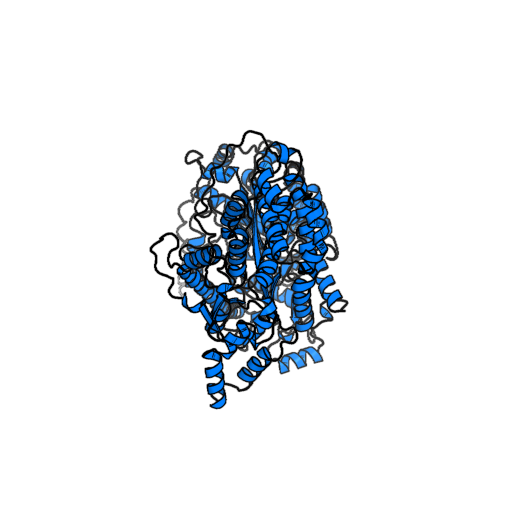0 94.38 75 CYS A N 1
ATOM 552 C CA . CYS A 1 75 ? -8.864 -8.730 28.213 1.00 94.38 75 CYS A CA 1
ATOM 553 C C . CYS A 1 75 ? -8.912 -10.130 27.579 1.00 94.38 75 CYS A C 1
ATOM 555 O O . CYS A 1 75 ? -8.996 -11.132 28.290 1.00 94.38 75 CYS A O 1
ATOM 557 N N . GLU A 1 76 ? -8.815 -10.209 26.251 1.00 95.25 76 GLU A N 1
ATOM 558 C CA . GLU A 1 76 ? -8.862 -11.458 25.491 1.00 95.25 76 GLU A CA 1
ATOM 559 C C . GLU A 1 76 ? -7.644 -12.340 25.791 1.00 95.25 76 GLU A C 1
ATOM 561 O O . GLU A 1 76 ? -7.785 -13.545 26.017 1.00 95.25 76 GLU A O 1
ATOM 566 N N . ILE A 1 77 ? -6.443 -11.755 25.888 1.00 95.44 77 ILE A N 1
ATOM 567 C CA . ILE A 1 77 ? -5.239 -12.496 26.292 1.00 95.44 77 ILE A CA 1
ATOM 568 C C . ILE A 1 77 ? -5.423 -13.099 27.688 1.00 95.44 77 ILE A C 1
ATOM 570 O O . ILE A 1 77 ? -5.167 -14.293 27.877 1.00 95.44 77 ILE A O 1
ATOM 574 N N . GLU A 1 78 ? -5.892 -12.313 28.654 1.00 93.94 78 GLU A N 1
ATOM 575 C CA . GLU A 1 78 ? -6.053 -12.751 30.043 1.00 93.94 78 GLU A CA 1
ATOM 576 C C . GLU A 1 78 ? -7.140 -13.811 30.231 1.00 93.94 78 GLU A C 1
ATOM 578 O O . GLU A 1 78 ? -6.940 -14.782 30.971 1.00 93.94 78 GLU A O 1
ATOM 583 N N . ALA A 1 79 ? -8.272 -13.655 29.544 1.00 92.75 79 ALA A N 1
ATOM 584 C CA . ALA A 1 79 ? -9.390 -14.590 29.604 1.00 92.75 79 ALA A CA 1
ATOM 585 C C . ALA A 1 79 ? -9.115 -15.899 28.837 1.00 92.75 79 ALA A C 1
ATOM 587 O O . ALA A 1 79 ? -9.773 -16.921 29.079 1.00 92.75 79 ALA A O 1
ATOM 588 N N . SER A 1 80 ? -8.126 -15.901 27.936 1.00 94.25 80 SER A N 1
ATOM 589 C CA . SER A 1 80 ? -7.882 -17.009 27.015 1.00 94.25 80 SER A CA 1
ATOM 590 C C . SER A 1 80 ? -7.574 -18.349 27.700 1.00 94.25 80 SER A C 1
ATOM 592 O O . SER A 1 80 ? -6.908 -18.471 28.737 1.00 94.25 80 SER A O 1
ATOM 594 N N . GLY A 1 81 ? -8.011 -19.432 27.048 1.00 93.25 81 GLY A N 1
ATOM 595 C CA . GLY A 1 81 ? -7.552 -20.784 27.377 1.00 93.25 81 GLY A CA 1
ATOM 596 C C . GLY A 1 81 ? -6.035 -20.940 27.218 1.00 93.25 81 GLY A C 1
ATOM 597 O O . GLY A 1 81 ? -5.416 -21.652 28.008 1.00 93.25 81 GLY A O 1
ATOM 598 N N . PHE A 1 82 ? -5.431 -20.233 26.255 1.00 91.19 82 PHE A N 1
ATOM 599 C CA . PHE A 1 82 ? -3.987 -20.233 26.019 1.00 91.19 82 PHE A CA 1
ATOM 600 C C . PHE A 1 82 ? -3.216 -19.765 27.257 1.00 91.19 82 PHE A C 1
ATOM 602 O O . PHE A 1 82 ? -2.379 -20.509 27.771 1.00 91.19 82 PHE A O 1
ATOM 609 N N . PHE A 1 83 ? -3.546 -18.586 27.791 1.00 91.94 83 PHE A N 1
ATOM 610 C CA . PHE A 1 83 ? -2.862 -18.008 28.948 1.00 91.94 83 PHE A CA 1
ATOM 611 C C . PHE A 1 83 ? -3.030 -18.864 30.207 1.00 91.94 83 PHE A C 1
ATOM 613 O O . PHE A 1 83 ? -2.052 -19.177 30.893 1.00 91.94 83 PHE A O 1
ATOM 620 N N . ARG A 1 84 ? -4.254 -19.342 30.473 1.00 93.31 84 ARG A N 1
ATOM 621 C CA . ARG A 1 84 ? -4.533 -20.247 31.602 1.00 93.31 84 ARG A CA 1
ATOM 622 C C . ARG A 1 84 ? -3.754 -21.559 31.501 1.00 93.31 84 ARG A C 1
ATOM 624 O O . ARG A 1 84 ? -3.214 -22.030 32.504 1.00 93.31 84 ARG A O 1
ATOM 631 N N . ASN A 1 85 ? -3.670 -22.147 30.309 1.00 92.00 85 ASN A N 1
ATOM 632 C CA . ASN A 1 85 ? -2.908 -23.374 30.083 1.00 92.00 85 ASN A CA 1
ATOM 633 C C . ASN A 1 85 ? -1.402 -23.142 30.204 1.00 92.00 85 ASN A C 1
ATOM 635 O O . ASN A 1 85 ? -0.721 -23.960 30.819 1.00 92.00 85 ASN A O 1
ATOM 639 N N . LEU A 1 86 ? -0.889 -22.021 29.690 1.00 89.38 86 LEU A N 1
ATOM 640 C CA . LEU A 1 86 ? 0.515 -21.647 29.829 1.00 89.38 86 LEU A CA 1
ATOM 641 C C . LEU A 1 86 ? 0.898 -21.522 31.312 1.00 89.38 86 LEU A C 1
ATOM 643 O O . LEU A 1 86 ? 1.865 -22.151 31.739 1.00 89.38 86 LEU A O 1
ATOM 647 N N . LYS A 1 87 ? 0.071 -20.833 32.117 1.00 89.62 87 LYS A N 1
ATOM 648 C CA . LYS A 1 87 ? 0.228 -20.732 33.581 1.00 89.62 87 LYS A CA 1
ATOM 649 C C . LYS A 1 87 ? 0.283 -22.088 34.275 1.00 89.62 87 LYS A C 1
ATOM 651 O O . LYS A 1 87 ? 1.162 -22.324 35.102 1.00 89.62 87 LYS A O 1
ATOM 656 N N . LYS A 1 88 ? -0.634 -22.995 33.932 1.00 91.31 88 LYS A N 1
ATOM 657 C CA . LYS A 1 88 ? -0.655 -24.354 34.494 1.00 91.31 88 LYS A CA 1
ATOM 658 C C . LYS A 1 88 ? 0.587 -25.161 34.098 1.00 91.31 88 LYS A C 1
ATOM 660 O O . LYS A 1 88 ? 1.139 -25.842 34.955 1.00 91.31 88 LYS A O 1
ATOM 665 N N . ARG A 1 89 ? 1.038 -25.066 32.842 1.00 89.44 89 ARG A N 1
ATOM 666 C CA . ARG A 1 89 ? 2.220 -25.784 32.331 1.00 89.44 89 ARG A CA 1
ATOM 667 C C . ARG A 1 89 ? 3.508 -25.347 33.017 1.00 89.44 89 ARG A C 1
ATOM 669 O O . ARG A 1 89 ? 4.268 -26.204 33.447 1.00 89.44 89 ARG A O 1
ATOM 676 N N . ALA A 1 90 ? 3.740 -24.048 33.198 1.00 89.56 90 ALA A N 1
ATOM 677 C CA . ALA A 1 90 ? 4.961 -23.623 33.884 1.00 89.56 90 ALA A CA 1
ATOM 678 C C . ALA A 1 90 ? 4.966 -23.990 35.373 1.00 89.56 90 ALA A C 1
ATOM 680 O O . ALA A 1 90 ? 5.999 -24.406 35.881 1.00 89.56 90 ALA A O 1
ATOM 681 N N . ARG A 1 91 ? 3.808 -23.949 36.056 1.00 89.69 91 ARG A N 1
ATOM 682 C CA . ARG A 1 91 ? 3.691 -24.452 37.441 1.00 89.69 91 ARG A CA 1
ATOM 683 C C . ARG A 1 91 ? 4.040 -25.940 37.565 1.00 89.69 91 ARG A C 1
ATOM 685 O O . ARG A 1 91 ? 4.497 -26.356 38.620 1.00 89.69 91 ARG A O 1
ATOM 692 N N . ARG A 1 92 ? 3.814 -26.729 36.508 1.00 90.62 92 ARG A N 1
ATOM 693 C CA . ARG A 1 92 ? 4.193 -28.152 36.431 1.00 90.62 92 ARG A CA 1
ATOM 694 C C . ARG A 1 92 ? 5.654 -28.377 36.027 1.00 90.62 92 ARG A C 1
ATOM 696 O O . ARG A 1 92 ? 6.140 -29.487 36.179 1.00 90.62 92 ARG A O 1
ATOM 703 N N . GLY A 1 93 ? 6.340 -27.352 35.518 1.00 85.75 93 GLY A N 1
ATOM 704 C CA . GLY A 1 93 ? 7.684 -27.469 34.946 1.00 85.75 93 GLY A CA 1
ATOM 705 C C . GLY A 1 93 ? 7.720 -27.832 33.455 1.00 85.75 93 GLY A C 1
ATOM 706 O O . GLY A 1 93 ? 8.802 -27.896 32.881 1.00 85.75 93 GLY A O 1
ATOM 707 N N . ASP A 1 94 ? 6.566 -27.986 32.793 1.00 87.00 94 ASP A N 1
ATOM 708 C CA . ASP A 1 94 ? 6.465 -28.376 31.372 1.00 87.00 94 ASP A CA 1
ATOM 709 C C . ASP A 1 94 ? 6.879 -27.248 30.405 1.00 87.00 94 ASP A C 1
ATOM 711 O O . ASP A 1 94 ? 6.956 -27.426 29.189 1.00 87.00 94 ASP A O 1
ATOM 715 N N . THR A 1 95 ? 7.045 -26.022 30.900 1.00 84.25 95 THR A N 1
ATOM 716 C CA . THR A 1 95 ? 7.416 -24.851 30.097 1.00 84.25 95 THR A CA 1
ATOM 717 C C . THR A 1 95 ? 8.273 -23.903 30.933 1.00 84.25 95 THR A C 1
ATOM 719 O O . THR A 1 95 ? 7.957 -23.695 32.105 1.00 84.25 95 THR A O 1
ATOM 722 N N . PRO A 1 96 ? 9.319 -23.278 30.357 1.00 85.81 96 PRO A N 1
ATOM 723 C CA . PRO A 1 96 ? 10.151 -22.329 31.087 1.00 85.81 96 PRO A CA 1
ATOM 724 C C . PRO A 1 96 ? 9.343 -21.170 31.683 1.00 85.81 96 PRO A C 1
ATOM 726 O O . PRO A 1 96 ? 8.586 -20.504 30.970 1.00 85.81 96 PRO A O 1
ATOM 729 N N . GLN A 1 97 ? 9.571 -20.874 32.966 1.00 86.75 97 GLN A N 1
ATOM 730 C CA . GLN A 1 97 ? 8.868 -19.813 33.700 1.00 86.75 97 GLN A CA 1
ATOM 731 C C . GLN A 1 97 ? 8.993 -18.439 33.020 1.00 86.75 97 GLN A C 1
ATOM 733 O O . GLN A 1 97 ? 8.043 -17.656 33.025 1.00 86.75 97 GLN A O 1
ATOM 738 N N . PHE A 1 98 ? 10.130 -18.177 32.359 1.00 86.06 98 PHE A N 1
ATOM 739 C CA . PHE A 1 98 ? 10.383 -16.904 31.683 1.00 86.06 98 PHE A CA 1
ATOM 740 C C . PHE A 1 98 ? 9.308 -16.554 30.643 1.00 86.06 98 PHE A C 1
ATOM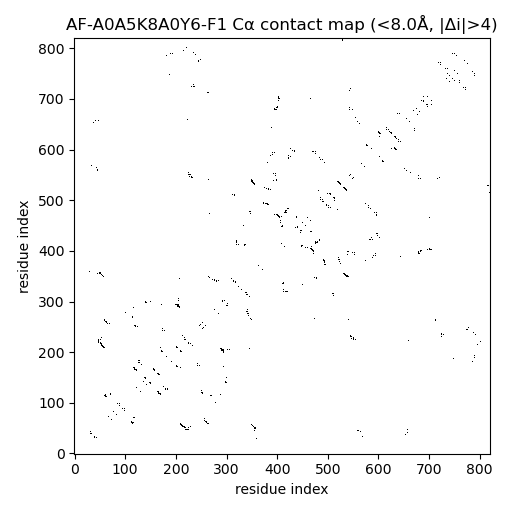 742 O O . PHE A 1 98 ? 9.040 -15.373 30.454 1.00 86.06 98 PHE A O 1
ATOM 749 N N . ARG A 1 99 ? 8.682 -17.540 29.975 1.00 84.81 99 ARG A N 1
ATOM 750 C CA . ARG A 1 99 ? 7.669 -17.275 28.937 1.00 84.81 99 ARG A CA 1
ATOM 751 C C . ARG A 1 99 ? 6.417 -16.624 29.512 1.00 84.81 99 ARG A C 1
ATOM 753 O O . ARG A 1 99 ? 5.885 -15.698 28.909 1.00 84.81 99 ARG A O 1
ATOM 760 N N . ILE A 1 100 ? 5.969 -17.076 30.684 1.00 88.25 100 ILE A N 1
ATOM 761 C CA . ILE A 1 100 ? 4.842 -16.440 31.376 1.00 88.25 100 ILE A CA 1
ATOM 762 C C . ILE A 1 100 ? 5.260 -15.074 31.874 1.00 88.25 100 ILE A C 1
ATOM 764 O O . ILE A 1 100 ? 4.559 -14.112 31.603 1.00 88.25 100 ILE A O 1
ATOM 768 N N . THR A 1 101 ? 6.408 -14.977 32.549 1.00 90.31 101 THR A N 1
ATOM 769 C CA . THR A 1 101 ? 6.889 -13.696 33.073 1.00 90.31 101 THR A CA 1
ATOM 770 C C . THR A 1 101 ? 7.051 -12.662 31.959 1.00 90.31 101 THR A C 1
ATOM 772 O O . THR A 1 101 ? 6.757 -11.493 32.167 1.00 90.31 101 THR A O 1
ATOM 775 N N . ALA A 1 102 ? 7.471 -13.071 30.760 1.00 91.38 102 ALA A N 1
ATOM 776 C CA . ALA A 1 102 ? 7.556 -12.195 29.596 1.00 91.38 102 ALA A CA 1
ATOM 777 C C . ALA A 1 102 ? 6.175 -11.749 29.090 1.00 91.38 102 ALA A C 1
ATOM 779 O O . ALA A 1 102 ? 6.021 -10.587 28.725 1.00 91.38 102 ALA A O 1
ATOM 780 N N . LEU A 1 103 ? 5.174 -12.636 29.091 1.00 92.31 103 LEU A N 1
ATOM 781 C CA . LEU A 1 103 ? 3.806 -12.300 28.689 1.00 92.31 103 LEU A CA 1
ATOM 782 C C . LEU A 1 103 ? 3.082 -11.436 29.738 1.00 92.31 103 LEU A C 1
ATOM 784 O O . LEU A 1 103 ? 2.399 -10.487 29.375 1.00 92.31 103 LEU A O 1
ATOM 788 N N . GLU A 1 104 ? 3.275 -11.704 31.030 1.00 93.25 104 GLU A N 1
ATOM 789 C CA . GLU A 1 104 ? 2.793 -10.848 32.124 1.00 93.25 104 GLU A CA 1
ATOM 790 C C . GLU A 1 104 ? 3.443 -9.466 32.044 1.00 93.25 104 GLU A C 1
ATOM 792 O O . GLU A 1 104 ? 2.739 -8.460 32.003 1.00 93.25 104 GLU A O 1
ATOM 797 N N . ARG A 1 105 ? 4.767 -9.414 31.852 1.00 93.44 105 ARG A N 1
ATOM 798 C CA . ARG A 1 105 ? 5.494 -8.164 31.616 1.00 93.44 105 ARG A CA 1
ATOM 799 C C . ARG A 1 105 ? 5.011 -7.436 30.365 1.00 93.44 105 ARG A C 1
ATOM 801 O O . ARG A 1 105 ? 4.967 -6.215 30.373 1.00 93.44 105 ARG A O 1
ATOM 808 N N . PHE A 1 106 ? 4.667 -8.143 29.288 1.00 94.25 106 PHE A N 1
ATOM 809 C CA . PHE A 1 106 ? 4.082 -7.517 28.102 1.00 94.25 106 PHE A CA 1
ATOM 810 C C . PHE A 1 106 ? 2.776 -6.796 28.456 1.00 94.25 106 PHE A C 1
ATOM 812 O O . PHE A 1 106 ? 2.601 -5.645 28.062 1.00 94.25 106 PHE A O 1
ATOM 819 N N . LEU A 1 107 ? 1.895 -7.440 29.226 1.00 94.00 107 LEU A N 1
ATOM 820 C CA . LEU A 1 107 ? 0.618 -6.859 29.640 1.00 94.00 107 LEU A CA 1
ATOM 821 C C . LEU A 1 107 ? 0.781 -5.718 30.663 1.00 94.00 107 LEU A C 1
ATOM 823 O O . LEU A 1 107 ? -0.002 -4.775 30.645 1.00 94.00 107 LEU A O 1
ATOM 827 N N . GLU A 1 108 ? 1.777 -5.793 31.548 1.00 92.25 108 GLU A N 1
ATOM 828 C CA . GLU A 1 108 ? 2.031 -4.804 32.610 1.00 92.25 108 GLU A CA 1
ATOM 829 C C . GLU A 1 108 ? 2.824 -3.586 32.115 1.00 92.25 108 GLU A C 1
ATOM 831 O O . GLU A 1 108 ? 2.480 -2.443 32.415 1.00 92.25 108 GLU A O 1
ATOM 836 N N . ASN A 1 109 ? 3.867 -3.800 31.311 1.00 88.62 109 ASN A N 1
ATOM 837 C CA . ASN A 1 109 ? 4.767 -2.742 30.855 1.00 88.62 109 ASN A CA 1
ATOM 838 C C . ASN A 1 109 ? 4.228 -2.073 29.584 1.00 88.62 109 ASN A C 1
ATOM 840 O O . ASN A 1 109 ? 4.861 -2.126 28.525 1.00 88.62 109 ASN A O 1
ATOM 844 N N . ASN A 1 110 ? 3.049 -1.456 29.676 1.00 92.00 110 ASN A N 1
ATOM 845 C CA . ASN A 1 110 ? 2.441 -0.653 28.613 1.00 92.00 110 ASN A CA 1
ATOM 846 C C . ASN A 1 110 ? 2.163 0.787 29.076 1.00 92.00 110 ASN A C 1
ATOM 848 O O . ASN A 1 110 ? 1.015 1.198 29.222 1.00 92.00 110 ASN A O 1
ATOM 852 N N . HIS A 1 111 ? 3.223 1.560 29.325 1.00 87.81 111 HIS A N 1
ATOM 853 C CA . HIS A 1 111 ? 3.105 2.916 29.877 1.00 87.81 111 HIS A CA 1
ATOM 854 C C . HIS A 1 111 ? 2.337 3.890 28.971 1.00 87.81 111 HIS A C 1
ATOM 856 O O . HIS A 1 111 ? 1.645 4.766 29.481 1.00 87.81 111 HIS A O 1
ATOM 862 N N . GLU A 1 112 ? 2.419 3.719 27.647 1.00 89.38 112 GLU A N 1
ATOM 863 C CA . GLU A 1 112 ? 1.672 4.540 26.681 1.00 89.38 112 GLU A CA 1
ATOM 864 C C . GLU A 1 112 ? 0.184 4.168 26.610 1.00 89.38 112 GLU A C 1
ATOM 866 O O . GLU A 1 112 ? -0.604 4.923 26.046 1.00 89.38 112 GLU A O 1
ATOM 871 N N . ARG A 1 113 ? -0.210 3.020 27.187 1.00 95.75 113 ARG A N 1
ATOM 872 C CA . ARG A 1 113 ? -1.580 2.483 27.152 1.00 95.75 113 ARG A CA 1
ATOM 873 C C . ARG A 1 113 ? -2.116 2.312 25.729 1.00 95.75 113 ARG A C 1
ATOM 875 O O . ARG A 1 113 ? -3.308 2.473 25.487 1.00 95.75 113 ARG A O 1
ATOM 882 N N . VAL A 1 114 ? -1.227 1.994 24.788 1.00 96.50 114 VAL A N 1
ATOM 883 C CA . VAL A 1 114 ? -1.550 1.760 23.375 1.00 96.50 114 VAL A CA 1
ATOM 884 C C . VAL A 1 114 ? -1.627 0.256 23.136 1.00 96.50 114 VAL A C 1
ATOM 886 O O . VAL A 1 114 ? -0.702 -0.479 23.483 1.00 96.50 114 VAL A O 1
ATOM 889 N N . TRP A 1 115 ? -2.735 -0.205 22.562 1.00 97.06 115 TRP A N 1
ATOM 890 C CA . TRP A 1 115 ? -2.950 -1.604 22.196 1.00 97.06 115 TRP A CA 1
ATOM 891 C C . TRP A 1 115 ? -3.199 -1.693 20.695 1.00 97.06 115 TRP A C 1
ATOM 893 O O . TRP A 1 115 ? -4.296 -1.415 20.201 1.00 97.06 115 TRP A O 1
ATOM 903 N N . GLU A 1 116 ? -2.151 -2.016 19.949 1.00 95.06 116 GLU A N 1
ATOM 904 C CA . GLU A 1 116 ? -2.177 -1.982 18.494 1.00 95.06 116 GLU A CA 1
ATOM 905 C C . GLU A 1 116 ? -3.032 -3.107 17.914 1.00 95.06 116 GLU A C 1
ATOM 907 O O . GLU A 1 116 ? -2.990 -4.240 18.391 1.00 95.06 116 GLU A O 1
ATOM 912 N N . ASN A 1 117 ? -3.826 -2.782 16.890 1.00 94.38 117 ASN A N 1
ATOM 913 C CA . ASN A 1 117 ? -4.785 -3.688 16.249 1.00 94.38 117 ASN A CA 1
ATOM 914 C C . ASN A 1 117 ? -5.775 -4.371 17.221 1.00 94.38 117 ASN A C 1
ATOM 916 O O . ASN A 1 117 ? -6.377 -5.391 16.886 1.00 94.38 117 ASN A O 1
ATOM 920 N N . SER A 1 118 ? -5.977 -3.805 18.419 1.00 95.56 118 SER A N 1
ATOM 921 C CA . SER A 1 118 ? -7.042 -4.237 19.327 1.00 95.56 118 SER A CA 1
ATOM 922 C C . SER A 1 118 ? -8.415 -3.966 18.719 1.00 95.56 118 SER A C 1
ATOM 924 O O . SER A 1 118 ? -8.626 -2.974 18.018 1.00 95.56 118 SER A O 1
ATOM 926 N N . TRP A 1 119 ? -9.375 -4.826 19.043 1.00 95.81 119 TRP A N 1
ATOM 927 C CA . TRP A 1 119 ? -10.781 -4.579 18.746 1.00 95.81 119 TRP A CA 1
ATOM 928 C C . TRP A 1 119 ? -11.360 -3.605 19.775 1.00 95.81 119 TRP A C 1
ATOM 930 O O . TRP A 1 119 ? -10.729 -3.310 20.797 1.00 95.81 119 TRP A O 1
ATOM 940 N N . VAL A 1 120 ? -12.554 -3.095 19.490 1.00 96.50 120 VAL A N 1
ATOM 941 C CA . VAL A 1 120 ? -13.305 -2.231 20.403 1.00 96.50 120 VAL A CA 1
ATOM 942 C C . VAL A 1 120 ? -14.533 -2.950 20.938 1.00 96.50 120 VAL A C 1
ATOM 944 O O . VAL A 1 120 ? -15.106 -3.815 20.267 1.00 96.50 120 VAL A O 1
ATOM 947 N N . ARG A 1 121 ? -14.949 -2.554 22.142 1.00 96.19 121 ARG A N 1
ATOM 948 C CA . ARG A 1 121 ? -16.185 -3.008 22.786 1.00 96.19 121 ARG A CA 1
ATOM 949 C C . ARG A 1 121 ? -17.137 -1.828 22.952 1.00 96.19 121 ARG A C 1
ATOM 951 O O . ARG A 1 121 ? -16.734 -0.834 23.547 1.00 96.19 121 ARG A O 1
ATOM 958 N N . LEU A 1 122 ? -18.367 -1.914 22.450 1.00 95.81 122 LEU A N 1
ATOM 959 C CA . LEU A 1 122 ? -19.354 -0.824 22.531 1.00 95.81 122 LEU A CA 1
ATOM 960 C C . LEU A 1 122 ? -20.763 -1.343 22.841 1.00 95.81 122 LEU A C 1
ATOM 962 O O . LEU A 1 122 ? -21.106 -2.430 22.384 1.00 95.81 122 LEU A O 1
ATOM 966 N N . PRO A 1 123 ? -21.594 -0.606 23.593 1.00 95.12 123 PRO A N 1
ATOM 967 C CA . PRO A 1 123 ? -22.946 -1.047 23.919 1.00 95.12 123 PRO A CA 1
ATOM 968 C C . PRO A 1 123 ? -23.827 -1.077 22.663 1.00 95.12 123 PRO A C 1
ATOM 970 O O . PRO A 1 123 ? -23.864 -0.110 21.901 1.00 95.12 123 PRO A O 1
ATOM 973 N N . VAL A 1 124 ? -24.594 -2.157 22.469 1.00 94.38 124 VAL A N 1
ATOM 974 C CA . VAL A 1 124 ? -25.533 -2.287 21.330 1.00 94.38 124 VAL A CA 1
ATOM 975 C C . VAL A 1 124 ? -26.547 -1.139 21.314 1.00 94.38 124 VAL A C 1
ATOM 977 O O . VAL A 1 124 ? -26.980 -0.680 20.254 1.00 94.38 124 VAL A O 1
ATOM 980 N N . GLU A 1 125 ? -26.904 -0.644 22.500 1.00 93.88 125 GLU A N 1
ATOM 981 C CA . GLU A 1 125 ? -27.863 0.440 22.689 1.00 93.88 125 GLU A CA 1
ATOM 982 C C . GLU A 1 125 ? -27.440 1.757 22.031 1.00 93.88 125 GLU A C 1
ATOM 984 O O . GLU A 1 125 ? -28.311 2.501 21.582 1.00 93.88 125 GLU A O 1
ATOM 989 N N . ALA A 1 126 ? -26.133 2.006 21.884 1.00 94.44 126 ALA A N 1
ATOM 990 C CA . ALA A 1 126 ? -25.618 3.222 21.255 1.00 94.44 126 ALA A CA 1
ATOM 991 C C . ALA A 1 126 ? -25.845 3.275 19.735 1.00 94.44 126 ALA A C 1
ATOM 993 O O . ALA A 1 126 ? -25.748 4.344 19.133 1.00 94.44 126 ALA A O 1
ATOM 994 N N . LEU A 1 127 ? -26.152 2.138 19.104 1.00 95.69 127 LEU A N 1
ATOM 995 C CA . LEU A 1 127 ? -26.428 2.075 17.673 1.00 95.69 127 LEU A CA 1
ATOM 996 C C . LEU A 1 127 ? -27.854 2.521 17.353 1.00 95.69 127 LEU A C 1
ATOM 998 O O . LEU A 1 127 ? -28.822 2.044 17.959 1.00 95.69 127 LEU A O 1
ATOM 1002 N N . THR A 1 128 ? -27.987 3.330 16.307 1.00 96.00 128 THR A N 1
ATOM 1003 C CA . THR A 1 128 ? -29.257 3.622 15.635 1.00 96.00 128 THR A CA 1
ATOM 1004 C C . THR A 1 128 ? -29.893 2.347 15.057 1.00 96.00 128 THR A C 1
ATOM 1006 O O . THR A 1 128 ? -29.189 1.381 14.739 1.00 96.00 128 THR A O 1
ATOM 1009 N N . PRO A 1 129 ? -31.224 2.327 14.837 1.00 96.69 129 PRO A N 1
ATOM 1010 C CA . PRO A 1 129 ? -31.899 1.180 14.225 1.00 96.69 129 PRO A CA 1
ATOM 1011 C C . PRO A 1 129 ? -31.306 0.769 12.871 1.00 96.69 129 PRO A C 1
ATOM 1013 O O . PRO A 1 129 ? -31.170 -0.420 12.595 1.00 96.69 129 PRO A O 1
ATOM 1016 N N . TYR A 1 130 ? -30.896 1.743 12.053 1.00 96.94 130 TYR A N 1
ATOM 1017 C CA . TYR A 1 130 ? -30.280 1.479 10.754 1.00 96.94 130 TYR A CA 1
ATOM 1018 C C . TYR A 1 130 ? -28.887 0.846 10.887 1.00 96.94 130 TYR A C 1
ATOM 1020 O O . TYR A 1 130 ? -28.613 -0.150 10.225 1.00 96.94 130 TYR A O 1
ATOM 1028 N N . ALA A 1 131 ? -28.032 1.335 11.794 1.00 97.19 131 ALA A N 1
ATOM 1029 C CA . ALA A 1 131 ? -26.733 0.708 12.052 1.00 97.19 131 ALA A CA 1
ATOM 1030 C C . ALA A 1 131 ? -26.877 -0.738 12.564 1.00 97.19 131 ALA A C 1
ATOM 1032 O O . ALA A 1 131 ? -26.144 -1.627 12.129 1.00 97.19 131 ALA A O 1
ATOM 1033 N N . ARG A 1 132 ? -27.872 -1.010 13.425 1.00 96.62 132 ARG A N 1
ATOM 1034 C CA . ARG A 1 132 ? -28.193 -2.381 13.868 1.00 96.62 132 ARG A CA 1
ATOM 1035 C C . ARG A 1 132 ? -28.659 -3.270 12.718 1.00 96.62 132 ARG A C 1
ATOM 1037 O O . ARG A 1 132 ? -28.292 -4.442 12.680 1.00 96.62 132 ARG A O 1
ATOM 1044 N N . GLN A 1 133 ? -29.447 -2.728 11.789 1.00 95.88 133 GLN A N 1
ATOM 1045 C CA . GLN A 1 133 ? -29.868 -3.453 10.592 1.00 95.88 133 GLN A CA 1
ATOM 1046 C C . GLN A 1 133 ? -28.665 -3.808 9.710 1.00 95.88 133 GLN A C 1
ATOM 1048 O O . GLN A 1 133 ? -28.524 -4.973 9.348 1.00 95.88 133 GLN A O 1
ATOM 1053 N N . VAL A 1 134 ? -27.776 -2.848 9.426 1.00 96.06 134 VAL A N 1
ATOM 1054 C CA . VAL A 1 134 ? -26.545 -3.088 8.648 1.00 96.06 134 VAL A CA 1
ATOM 1055 C C . VAL A 1 134 ? -25.693 -4.178 9.302 1.00 96.06 134 VAL A C 1
ATOM 1057 O O . VAL A 1 134 ? -25.253 -5.105 8.626 1.00 96.06 134 VAL A O 1
ATOM 1060 N N . PHE A 1 135 ? -25.528 -4.135 10.627 1.00 95.81 135 PHE A N 1
ATOM 1061 C CA . PHE A 1 135 ? -24.824 -5.186 11.363 1.00 95.81 135 PHE A CA 1
ATOM 1062 C C . PHE A 1 135 ? -25.500 -6.557 11.241 1.00 95.81 135 PHE A C 1
ATOM 1064 O O . PHE A 1 135 ? -24.835 -7.559 10.983 1.00 95.81 135 PHE A O 1
ATOM 1071 N N . ALA A 1 136 ? -26.825 -6.619 11.378 1.00 94.81 136 ALA A N 1
ATOM 1072 C CA . ALA A 1 136 ? -27.573 -7.864 11.230 1.00 94.81 136 ALA A CA 1
ATOM 1073 C C . ALA A 1 136 ? -27.489 -8.442 9.805 1.00 94.81 136 ALA A C 1
ATOM 1075 O O . ALA A 1 136 ? -27.453 -9.663 9.644 1.00 94.81 136 ALA A O 1
ATOM 1076 N N . GLU A 1 137 ? -27.446 -7.586 8.782 1.00 94.31 137 GLU A N 1
ATOM 1077 C CA . GLU A 1 137 ? -27.246 -7.976 7.384 1.00 94.31 137 GLU A CA 1
ATOM 1078 C C . GLU A 1 137 ? -25.824 -8.498 7.141 1.00 94.31 137 GLU A C 1
ATOM 1080 O O . GLU A 1 137 ? -25.658 -9.545 6.518 1.00 94.31 137 GLU A O 1
ATOM 1085 N N . ASP A 1 138 ? -24.806 -7.839 7.702 1.00 94.38 138 ASP A N 1
ATOM 1086 C CA . ASP A 1 138 ? -23.406 -8.267 7.598 1.00 94.38 138 ASP A CA 1
ATOM 1087 C C . ASP A 1 138 ? -23.092 -9.560 8.380 1.00 94.38 138 ASP A C 1
ATOM 1089 O O . ASP A 1 138 ? -22.098 -10.232 8.090 1.00 94.38 138 ASP A O 1
ATOM 1093 N N . LEU A 1 139 ? -23.941 -9.938 9.344 1.00 94.94 139 LEU A N 1
ATOM 1094 C CA . LEU A 1 139 ? -23.865 -11.209 10.074 1.00 94.94 139 LEU A CA 1
ATOM 1095 C C . LEU A 1 139 ? -24.490 -12.401 9.330 1.00 94.94 139 LEU A C 1
ATOM 1097 O O . LEU A 1 139 ? -24.459 -13.518 9.855 1.00 94.94 139 LEU A O 1
ATOM 1101 N N . ARG A 1 140 ? -25.064 -12.211 8.139 1.00 95.00 140 ARG A N 1
ATOM 1102 C CA . ARG A 1 140 ? -25.540 -13.330 7.309 1.00 95.00 140 ARG A CA 1
ATOM 1103 C C . ARG A 1 140 ? -24.364 -14.154 6.779 1.00 95.00 140 ARG A C 1
ATOM 1105 O O . ARG A 1 140 ? -23.296 -13.612 6.513 1.00 95.00 140 ARG A O 1
ATOM 1112 N N . ALA A 1 141 ? -24.576 -15.462 6.631 1.00 93.25 141 ALA A N 1
ATOM 1113 C CA . ALA A 1 141 ? -23.599 -16.366 6.024 1.00 93.25 141 ALA A CA 1
ATOM 1114 C C . ALA A 1 141 ? -23.408 -16.081 4.520 1.00 93.25 141 ALA A C 1
ATOM 1116 O O . ALA A 1 141 ? -22.276 -16.010 4.059 1.00 93.25 141 ALA A O 1
ATOM 1117 N N . ASP A 1 142 ? -24.503 -15.853 3.781 1.00 93.62 142 ASP A N 1
ATOM 1118 C CA . ASP A 1 142 ? -24.496 -15.327 2.409 1.00 93.62 142 ASP A CA 1
ATOM 1119 C C . ASP A 1 142 ? -25.368 -14.067 2.334 1.00 93.62 142 ASP A C 1
ATOM 1121 O O . ASP A 1 142 ? -26.594 -14.122 2.475 1.00 93.62 142 ASP A O 1
ATOM 1125 N N . LYS A 1 143 ? -24.741 -12.913 2.101 1.00 92.19 143 LYS A N 1
ATOM 1126 C CA . LYS A 1 143 ? -25.434 -11.615 2.085 1.00 92.19 143 LYS A CA 1
ATOM 1127 C C . LYS A 1 143 ? -26.346 -11.412 0.879 1.00 92.19 143 LYS A C 1
ATOM 1129 O O . LYS A 1 143 ? -27.289 -10.622 0.974 1.00 92.19 143 LYS A O 1
ATOM 1134 N N . ARG A 1 144 ? -26.145 -12.164 -0.209 1.00 92.31 144 ARG A N 1
ATOM 1135 C CA . ARG A 1 144 ? -27.007 -12.119 -1.407 1.00 92.31 144 ARG A CA 1
ATOM 1136 C C . ARG A 1 144 ? -28.394 -12.690 -1.125 1.00 92.31 144 ARG A C 1
ATOM 1138 O O . ARG A 1 144 ? -29.356 -12.391 -1.831 1.00 92.31 144 ARG A O 1
ATOM 1145 N N . ARG A 1 145 ? -28.514 -13.514 -0.080 1.00 90.94 145 ARG A N 1
ATOM 1146 C CA . ARG A 1 145 ? -29.741 -14.212 0.300 1.00 90.94 145 ARG A CA 1
ATOM 1147 C C . ARG A 1 145 ? -30.343 -13.620 1.567 1.00 90.94 145 ARG A C 1
ATOM 1149 O O . ARG A 1 145 ? -29.785 -13.718 2.656 1.00 90.94 145 ARG A O 1
ATOM 1156 N N . LYS A 1 146 ? -31.540 -13.038 1.445 1.00 88.12 146 LYS A N 1
ATOM 1157 C CA . LYS A 1 146 ? -32.258 -12.438 2.587 1.00 88.12 146 LYS A CA 1
ATOM 1158 C C . LYS A 1 146 ? -32.625 -13.455 3.673 1.00 88.12 146 LYS A C 1
ATOM 1160 O O . LYS A 1 146 ? -32.695 -13.084 4.839 1.00 88.12 146 LYS A O 1
ATOM 1165 N N . ASP A 1 147 ? -32.855 -14.704 3.278 1.00 90.50 147 ASP A N 1
ATOM 1166 C CA . ASP A 1 147 ? -33.216 -15.844 4.124 1.00 90.50 147 ASP A CA 1
ATOM 1167 C C . ASP A 1 147 ? -31.999 -16.622 4.653 1.00 90.50 147 ASP A C 1
ATOM 1169 O O . ASP A 1 147 ? -32.170 -17.624 5.346 1.00 90.50 147 ASP A O 1
ATOM 1173 N N . SER A 1 148 ? -30.774 -16.188 4.329 1.00 93.31 148 SER A N 1
ATOM 1174 C CA . SER A 1 148 ? -29.561 -16.857 4.797 1.00 93.31 148 SER A CA 1
ATOM 1175 C C . SER A 1 148 ? -29.517 -16.897 6.329 1.00 93.31 148 SER A C 1
ATOM 1177 O O . SER A 1 148 ? -29.784 -15.875 6.975 1.00 93.31 148 SER A O 1
ATOM 1179 N N . PRO A 1 149 ? -29.091 -18.024 6.933 1.00 94.50 149 PRO A N 1
ATOM 1180 C CA . PRO A 1 149 ? -28.799 -18.058 8.358 1.00 94.50 149 PRO A CA 1
ATOM 1181 C C . PRO A 1 149 ? -27.669 -17.082 8.702 1.00 94.50 149 PRO A C 1
ATOM 1183 O O . PRO A 1 149 ? -26.948 -16.581 7.828 1.00 94.50 149 PRO A O 1
ATOM 1186 N N . ARG A 1 150 ? -27.498 -16.833 10.003 1.00 95.00 150 ARG A N 1
ATOM 1187 C CA . ARG A 1 150 ? -26.311 -16.143 10.510 1.00 95.00 150 ARG A CA 1
ATOM 1188 C C . ARG A 1 150 ? -25.066 -17.001 10.285 1.00 95.00 150 ARG A C 1
ATOM 1190 O O . ARG A 1 150 ? -25.140 -18.227 10.338 1.00 95.00 150 ARG A O 1
ATOM 1197 N N . ARG A 1 151 ? -23.935 -16.334 10.082 1.00 94.38 151 ARG A N 1
ATOM 1198 C CA . ARG A 1 151 ? -22.603 -16.946 10.042 1.00 94.38 151 ARG A CA 1
ATOM 1199 C C . ARG A 1 151 ? -22.290 -17.731 11.317 1.00 94.38 151 ARG A C 1
ATOM 1201 O O . ARG A 1 151 ? -22.771 -17.383 12.400 1.00 94.38 151 ARG A O 1
ATOM 1208 N N . SER A 1 152 ? -21.473 -18.777 11.200 1.00 94.44 152 SER A N 1
ATOM 1209 C CA . SER A 1 152 ? -21.196 -19.707 12.304 1.00 94.44 152 SER A CA 1
ATOM 1210 C C . SER A 1 152 ? -20.391 -19.072 13.443 1.00 94.44 152 SER A C 1
ATOM 1212 O O . SER A 1 152 ? -20.523 -19.474 14.598 1.00 94.44 152 SER A O 1
ATOM 1214 N N . ASP A 1 153 ? -19.609 -18.034 13.146 1.00 92.50 153 ASP A N 1
ATOM 1215 C CA . ASP A 1 153 ? -18.784 -17.303 14.106 1.00 92.50 153 ASP A CA 1
ATOM 1216 C C . ASP A 1 153 ? -19.466 -16.053 14.693 1.00 92.50 153 ASP A C 1
ATOM 1218 O O . ASP A 1 153 ? -18.818 -15.261 15.379 1.00 92.50 153 ASP A O 1
ATOM 1222 N N . ALA A 1 154 ? -20.783 -15.888 14.493 1.00 92.56 154 ALA A N 1
ATOM 1223 C CA . ALA A 1 154 ? -21.539 -14.719 14.953 1.00 92.56 154 ALA A CA 1
ATOM 1224 C C . ALA A 1 154 ? -21.433 -14.465 16.472 1.00 92.56 154 ALA A C 1
ATOM 1226 O O . ALA A 1 154 ? -21.501 -13.321 16.920 1.00 92.56 154 ALA A O 1
ATOM 1227 N N . CYS A 1 155 ? -21.221 -15.513 17.274 1.00 90.88 155 CYS A N 1
ATOM 1228 C CA . CYS A 1 155 ? -21.048 -15.395 18.723 1.00 90.88 155 CYS A CA 1
ATOM 1229 C C . CYS A 1 155 ? -19.783 -14.621 19.137 1.00 90.88 155 CYS A C 1
ATOM 1231 O O . CYS A 1 155 ? -19.709 -14.157 20.268 1.00 90.88 155 CYS A O 1
ATOM 1233 N N . ARG A 1 156 ? -18.803 -14.435 18.239 1.00 90.00 156 ARG A N 1
ATOM 1234 C CA . ARG A 1 156 ? -17.569 -13.675 18.517 1.00 90.00 156 ARG A CA 1
ATOM 1235 C C . ARG A 1 156 ? -17.793 -12.167 18.634 1.00 90.00 156 ARG A C 1
ATOM 1237 O O . ARG A 1 156 ? -16.900 -11.469 19.116 1.00 90.00 156 ARG A O 1
ATOM 1244 N N . PHE A 1 157 ? -18.939 -11.674 18.163 1.00 93.50 157 PHE A N 1
ATOM 1245 C CA . PHE A 1 157 ? -19.236 -10.245 18.061 1.00 93.50 157 PHE A CA 1
ATOM 1246 C C . PHE A 1 157 ? -20.145 -9.717 19.160 1.00 93.50 157 PHE A C 1
ATOM 1248 O O . PHE A 1 157 ? -20.288 -8.505 19.259 1.00 93.50 157 PHE A O 1
ATOM 1255 N N . SER A 1 158 ? -20.735 -10.591 19.974 1.00 92.00 158 SER A N 1
ATOM 1256 C CA . SER A 1 158 ? -21.615 -10.212 21.078 1.00 92.00 158 SER A CA 1
ATOM 1257 C C . SER A 1 158 ? -21.029 -10.718 22.388 1.00 92.00 158 SER A C 1
ATOM 1259 O O . SER A 1 158 ? -20.757 -11.907 22.539 1.00 92.00 158 SER A O 1
ATOM 1261 N N . ILE A 1 159 ? -20.854 -9.815 23.347 1.00 93.56 159 ILE A N 1
ATOM 1262 C CA . ILE A 1 159 ? -20.407 -10.127 24.705 1.00 93.56 159 ILE A CA 1
ATOM 1263 C C . ILE A 1 159 ? -21.365 -9.496 25.716 1.00 93.56 159 ILE A C 1
ATOM 1265 O O . ILE A 1 159 ? -21.993 -8.475 25.444 1.00 93.56 159 ILE A O 1
ATOM 1269 N N . THR A 1 160 ? -21.468 -10.089 26.903 1.00 91.69 160 THR A N 1
ATOM 1270 C CA . THR A 1 160 ? -22.261 -9.527 28.002 1.00 91.69 160 THR A CA 1
ATOM 1271 C C . THR A 1 160 ? -21.330 -8.939 29.052 1.00 91.69 160 THR A C 1
ATOM 1273 O O . THR A 1 160 ? -20.490 -9.648 29.607 1.00 91.69 160 THR A O 1
ATOM 1276 N N . MET A 1 161 ? -21.486 -7.649 29.345 1.00 87.06 161 MET A N 1
ATOM 1277 C CA . MET A 1 161 ? -20.719 -6.937 30.369 1.00 87.06 161 MET A CA 1
ATOM 1278 C C . MET A 1 161 ? -21.687 -6.301 31.363 1.00 87.06 161 MET A C 1
ATOM 1280 O O . MET A 1 161 ? -22.562 -5.538 30.968 1.00 87.06 161 MET A O 1
ATOM 1284 N N . ALA A 1 162 ? -21.558 -6.647 32.648 1.00 83.94 162 ALA A N 1
ATOM 1285 C CA . ALA A 1 162 ? -22.438 -6.162 33.721 1.00 83.94 162 ALA A CA 1
ATOM 1286 C C . ALA A 1 162 ? -23.953 -6.327 33.433 1.00 83.94 162 ALA A C 1
ATOM 1288 O O . ALA A 1 162 ? -24.763 -5.513 33.861 1.00 83.94 162 ALA A O 1
ATOM 1289 N N . GLY A 1 163 ? -24.336 -7.385 32.707 1.00 86.12 163 GLY A N 1
ATOM 1290 C CA . GLY A 1 163 ? -25.728 -7.657 32.321 1.00 86.12 163 GLY A CA 1
ATOM 1291 C C . GLY A 1 163 ? -26.203 -6.946 31.047 1.00 86.12 163 GLY A C 1
ATOM 1292 O O . GLY A 1 163 ? -27.289 -7.259 30.569 1.00 86.12 163 GLY A O 1
ATOM 1293 N N . CYS A 1 164 ? -25.392 -6.063 30.462 1.00 89.38 164 CYS A N 1
ATOM 1294 C CA . CYS A 1 164 ? -25.698 -5.353 29.221 1.00 89.38 164 CYS A CA 1
ATOM 1295 C C . CYS A 1 164 ? -25.043 -6.027 28.005 1.00 89.38 164 CYS A C 1
ATOM 1297 O O . CYS A 1 164 ? -23.949 -6.594 28.105 1.00 89.38 164 CYS A O 1
ATOM 1299 N N . GLU A 1 165 ? -25.694 -5.944 26.842 1.00 94.19 165 GLU A N 1
ATOM 1300 C CA . GLU A 1 165 ? -25.162 -6.467 25.579 1.00 94.19 165 GLU A CA 1
ATOM 1301 C C . GLU A 1 165 ? -24.200 -5.464 24.925 1.00 94.19 165 GLU A C 1
ATOM 1303 O O . GLU A 1 165 ? -24.535 -4.302 24.677 1.00 94.19 165 GLU A O 1
ATOM 1308 N N . TYR A 1 166 ? -22.993 -5.934 24.623 1.00 95.69 166 TYR A N 1
ATOM 1309 C CA . TYR A 1 166 ? -21.942 -5.179 23.956 1.00 95.69 166 TYR A CA 1
ATOM 1310 C C . TYR A 1 166 ? -21.548 -5.869 22.654 1.00 95.69 166 TYR A C 1
ATOM 1312 O O . TYR A 1 166 ? -21.453 -7.096 22.584 1.00 95.69 166 TYR A O 1
ATOM 1320 N N . LEU A 1 167 ? -21.250 -5.065 21.638 1.00 95.94 167 LEU A N 1
ATOM 1321 C CA . LEU A 1 167 ? -20.574 -5.518 20.436 1.00 95.94 167 LEU A CA 1
ATOM 1322 C C . LEU A 1 167 ? -19.066 -5.510 20.630 1.00 95.94 167 LEU A C 1
ATOM 1324 O O . LEU A 1 167 ? -18.514 -4.559 21.180 1.00 95.94 167 LEU A O 1
ATOM 1328 N N . ARG A 1 168 ? -18.409 -6.540 20.105 1.00 95.12 168 ARG A N 1
ATOM 1329 C CA . ARG A 1 168 ? -16.956 -6.684 20.021 1.00 95.12 168 ARG A CA 1
ATOM 1330 C C . ARG A 1 168 ? -16.556 -6.738 18.548 1.00 95.12 168 ARG A C 1
ATOM 1332 O O . ARG A 1 168 ? -16.791 -7.750 17.892 1.00 95.12 168 ARG A O 1
ATOM 1339 N N . ILE A 1 169 ? -15.971 -5.666 18.010 1.00 95.31 169 ILE A N 1
ATOM 1340 C CA . ILE A 1 169 ? -15.694 -5.545 16.565 1.00 95.31 169 ILE A CA 1
ATOM 1341 C C . ILE A 1 169 ? -14.312 -4.943 16.268 1.00 95.31 169 ILE A C 1
ATOM 1343 O O . ILE A 1 169 ? -13.825 -4.110 17.038 1.00 95.31 169 ILE A O 1
ATOM 1347 N N . PRO A 1 170 ? -13.669 -5.321 15.146 1.00 95.00 170 PRO A N 1
ATOM 1348 C CA . PRO A 1 170 ? -12.430 -4.686 14.708 1.00 95.00 170 PRO A CA 1
ATOM 1349 C C . PRO A 1 170 ? -12.676 -3.243 14.240 1.00 95.00 170 PRO A C 1
ATOM 1351 O O . PRO A 1 170 ? -13.759 -2.904 13.755 1.00 95.00 170 PRO A O 1
ATOM 1354 N N . ILE A 1 171 ? -11.644 -2.396 14.318 1.00 95.00 171 ILE A N 1
ATOM 1355 C CA . ILE A 1 171 ? -11.722 -0.986 13.892 1.00 95.00 171 ILE A CA 1
ATOM 1356 C C . ILE A 1 171 ? -12.073 -0.857 12.399 1.00 95.00 171 ILE A C 1
ATOM 1358 O O . ILE A 1 171 ? -12.783 0.068 12.012 1.00 95.00 171 ILE A O 1
ATOM 1362 N N . SER A 1 172 ? -11.647 -1.806 11.563 1.00 92.38 172 SER A N 1
ATOM 1363 C CA . SER A 1 172 ? -12.009 -1.848 10.141 1.00 92.38 172 SER A CA 1
ATOM 1364 C C . SER A 1 172 ? -13.527 -1.880 9.919 1.00 92.38 172 SER A C 1
ATOM 1366 O O . SER A 1 172 ? -14.049 -1.135 9.093 1.00 92.38 172 SER A O 1
ATOM 1368 N N . TYR A 1 173 ? -14.256 -2.662 10.721 1.00 95.62 173 TYR A N 1
ATOM 1369 C CA . TYR A 1 173 ? -15.718 -2.712 10.674 1.00 95.62 173 TYR A CA 1
ATOM 1370 C C . TYR A 1 173 ? -16.383 -1.525 11.389 1.00 95.62 173 TYR A C 1
ATOM 1372 O O . TYR A 1 173 ? -17.437 -1.051 10.960 1.00 95.62 173 TYR A O 1
ATOM 1380 N N . LEU A 1 174 ? -15.746 -0.997 12.442 1.00 96.81 174 LEU A N 1
ATOM 1381 C CA . LEU A 1 174 ? -16.206 0.194 13.166 1.00 96.81 174 LEU A CA 1
ATOM 1382 C C . LEU A 1 174 ? -16.415 1.393 12.229 1.00 96.81 174 LEU A C 1
ATOM 1384 O O . LEU A 1 174 ? -17.385 2.122 12.406 1.00 96.81 174 LEU A O 1
ATOM 1388 N N . LEU A 1 175 ? -15.550 1.577 11.222 1.00 96.88 175 LEU A N 1
ATOM 1389 C CA . LEU A 1 175 ? -15.677 2.652 10.226 1.00 96.88 175 LEU A CA 1
ATOM 1390 C C . LEU A 1 175 ? -16.999 2.568 9.452 1.00 96.88 175 LEU A C 1
ATOM 1392 O O . LEU A 1 175 ? -17.734 3.554 9.374 1.00 96.88 175 LEU A O 1
ATOM 1396 N N . LYS A 1 176 ? -17.330 1.381 8.926 1.00 96.69 176 LYS A N 1
ATOM 1397 C CA . LYS A 1 176 ? -18.595 1.141 8.219 1.00 96.69 176 LYS A CA 1
ATOM 1398 C C . LYS A 1 176 ? -19.791 1.357 9.141 1.00 96.69 176 LYS A C 1
ATOM 1400 O O . LYS A 1 176 ? -20.749 2.020 8.752 1.00 96.69 176 LYS A O 1
ATOM 1405 N N . LEU A 1 177 ? -19.728 0.835 10.366 1.00 97.38 177 LEU A N 1
ATOM 1406 C CA . LEU A 1 177 ? -20.825 0.951 11.325 1.00 97.38 177 LEU A CA 1
ATOM 1407 C C . LEU A 1 177 ? -21.051 2.404 11.773 1.00 97.38 177 LEU A C 1
ATOM 1409 O O . LEU A 1 177 ? -22.192 2.843 11.876 1.00 97.38 177 LEU A O 1
ATOM 1413 N N . ALA A 1 178 ? -19.975 3.170 11.969 1.00 98.06 178 ALA A N 1
ATOM 1414 C CA . ALA A 1 178 ? -20.030 4.600 12.263 1.00 98.06 178 ALA A CA 1
ATOM 1415 C C . ALA A 1 178 ? -20.654 5.397 11.112 1.00 98.06 178 ALA A C 1
ATOM 1417 O O . ALA A 1 178 ? -21.446 6.308 11.348 1.00 98.06 178 ALA A O 1
ATOM 1418 N N . LEU A 1 179 ? -20.338 5.031 9.865 1.00 98.31 179 LEU A N 1
ATOM 1419 C CA . LEU A 1 179 ? -20.951 5.638 8.688 1.00 98.31 179 LEU A CA 1
ATOM 1420 C C . LEU A 1 179 ? -22.445 5.313 8.609 1.00 98.31 179 LEU A C 1
ATOM 1422 O O . LEU A 1 179 ? -23.245 6.227 8.417 1.00 98.31 179 LEU A O 1
ATOM 1426 N N . ALA A 1 180 ? -22.820 4.044 8.803 1.00 98.06 180 ALA A N 1
ATOM 1427 C CA . ALA A 1 180 ? -24.218 3.629 8.862 1.00 98.06 180 ALA A CA 1
ATOM 1428 C C . ALA A 1 180 ? -24.977 4.443 9.918 1.00 98.06 180 ALA A C 1
ATOM 1430 O O . ALA A 1 180 ? -26.022 5.017 9.623 1.00 98.06 180 ALA A O 1
ATOM 1431 N N . ASP A 1 181 ? -24.419 4.567 11.119 1.00 98.00 181 ASP A N 1
ATOM 1432 C CA . ASP A 1 181 ? -25.041 5.311 12.209 1.00 98.00 181 ASP A CA 1
ATOM 1433 C C . ASP A 1 181 ? -25.231 6.798 11.876 1.00 98.00 181 ASP A C 1
ATOM 1435 O O . ASP A 1 181 ? -26.340 7.331 11.975 1.00 98.00 181 ASP A O 1
ATOM 1439 N N . ALA A 1 182 ? -24.184 7.440 11.348 1.00 97.56 182 ALA A N 1
ATOM 1440 C CA . ALA A 1 182 ? -24.205 8.854 10.993 1.00 97.56 182 ALA A CA 1
ATOM 1441 C C . ALA A 1 182 ? -25.241 9.198 9.906 1.00 97.56 182 ALA A C 1
ATOM 1443 O O . ALA A 1 182 ? -25.768 10.313 9.906 1.00 97.56 182 ALA A O 1
ATOM 1444 N N . VAL A 1 183 ? -25.556 8.281 8.981 1.00 97.25 183 VAL A N 1
ATOM 1445 C CA . VAL A 1 183 ? -26.574 8.495 7.926 1.00 97.25 183 VAL A CA 1
ATOM 1446 C C . VAL A 1 183 ? -27.933 7.863 8.242 1.00 97.25 183 VAL A C 1
ATOM 1448 O O . VAL A 1 183 ? -28.896 8.056 7.498 1.00 97.25 183 VAL A O 1
ATOM 1451 N N . GLY A 1 184 ? -28.033 7.128 9.351 1.00 94.06 184 GLY A N 1
ATOM 1452 C CA . GLY A 1 184 ? -29.208 6.346 9.721 1.00 94.06 184 GLY A CA 1
ATOM 1453 C C . GLY A 1 184 ? -30.401 7.173 10.197 1.00 94.06 184 GLY A C 1
ATOM 1454 O O . GLY A 1 184 ? -31.540 6.718 10.076 1.00 94.06 184 GLY A O 1
ATOM 1455 N N . HIS A 1 185 ? -30.179 8.397 10.688 1.00 89.75 185 HIS A N 1
ATOM 1456 C CA . HIS A 1 185 ? -31.238 9.214 11.287 1.00 89.75 185 HIS A CA 1
ATOM 1457 C C . HIS A 1 185 ? -32.311 9.633 10.254 1.00 89.75 185 HIS A C 1
ATOM 1459 O O . HIS A 1 185 ? -31.953 10.012 9.135 1.00 89.75 185 HIS A O 1
ATOM 1465 N N . PRO A 1 186 ? -33.622 9.621 10.577 1.00 86.69 186 PRO A N 1
ATOM 1466 C CA . PRO A 1 186 ? -34.688 9.943 9.614 1.00 86.69 186 PRO A CA 1
ATOM 1467 C C . PRO A 1 186 ? -34.599 11.343 8.991 1.00 86.69 186 PRO A C 1
ATOM 1469 O O . PRO A 1 186 ? -35.052 11.552 7.873 1.00 86.69 186 PRO A O 1
ATOM 1472 N N . SER A 1 187 ? -33.988 12.298 9.696 1.00 89.50 187 SER A N 1
ATOM 1473 C CA . SER A 1 187 ? -33.814 13.681 9.229 1.00 89.50 187 SER A CA 1
ATOM 1474 C C . SER A 1 187 ? -32.693 13.869 8.197 1.00 89.50 187 SER A C 1
ATOM 1476 O O . SER A 1 187 ? -32.508 14.980 7.707 1.00 89.50 187 SER A O 1
ATOM 1478 N N . VAL A 1 188 ? -31.905 12.830 7.896 1.00 94.75 188 VAL A N 1
ATOM 1479 C CA . VAL A 1 188 ? -30.819 12.905 6.907 1.00 94.75 188 VAL A CA 1
ATOM 1480 C C . VAL A 1 188 ? -31.406 12.905 5.497 1.00 94.75 188 VAL A C 1
ATOM 1482 O O . VAL A 1 188 ? -32.171 12.008 5.138 1.00 94.75 188 VAL A O 1
ATOM 1485 N N . HIS A 1 189 ? -31.021 13.898 4.691 1.00 96.06 189 HIS A N 1
ATOM 1486 C CA . HIS A 1 189 ? -31.463 14.046 3.303 1.00 96.06 189 HIS A CA 1
ATOM 1487 C C . HIS A 1 189 ? -31.110 12.812 2.452 1.00 96.06 189 HIS A C 1
ATOM 1489 O O . HIS A 1 189 ? -30.007 12.275 2.569 1.00 96.06 189 HIS A O 1
ATOM 1495 N N . ALA A 1 190 ? -32.007 12.407 1.543 1.00 94.50 190 ALA A N 1
ATOM 1496 C CA . ALA A 1 190 ? -31.873 11.187 0.734 1.00 94.50 190 ALA A CA 1
ATOM 1497 C C . ALA A 1 190 ? -30.521 11.088 0.007 1.00 94.50 190 ALA A C 1
ATOM 1499 O O . ALA A 1 190 ? -29.810 10.110 0.177 1.00 94.50 190 ALA A O 1
ATOM 1500 N N . THR A 1 191 ? -30.080 12.156 -0.667 1.00 94.19 191 THR A N 1
ATOM 1501 C CA . THR A 1 191 ? -28.771 12.191 -1.354 1.00 94.19 191 THR A CA 1
ATOM 1502 C C . THR A 1 191 ? -27.582 11.854 -0.449 1.00 94.19 191 THR A C 1
ATOM 1504 O O . THR A 1 191 ? -26.622 11.240 -0.903 1.00 94.19 191 THR A O 1
ATOM 1507 N N . ILE A 1 192 ? -27.621 12.261 0.824 1.00 96.69 192 ILE A N 1
ATOM 1508 C CA . ILE A 1 192 ? -26.557 11.959 1.792 1.00 96.69 192 ILE A CA 1
ATOM 1509 C C . ILE A 1 192 ? -26.652 10.496 2.224 1.00 96.69 192 ILE A C 1
ATOM 1511 O O . ILE A 1 192 ? -25.626 9.832 2.350 1.00 96.69 192 ILE A O 1
ATOM 1515 N N . ARG A 1 193 ? -27.874 9.988 2.425 1.00 95.75 193 ARG A N 1
ATOM 1516 C CA . ARG A 1 193 ? -28.122 8.580 2.749 1.00 95.75 193 ARG A CA 1
ATOM 1517 C C . ARG A 1 193 ? -27.629 7.661 1.632 1.00 95.75 193 ARG A C 1
ATOM 1519 O O . ARG A 1 193 ? -26.880 6.736 1.925 1.00 95.75 193 ARG A O 1
ATOM 1526 N N . ASP A 1 194 ? -27.961 7.969 0.382 1.00 94.81 194 ASP A N 1
ATOM 1527 C CA . ASP A 1 194 ? -27.540 7.204 -0.797 1.00 94.81 194 ASP A CA 1
ATOM 1528 C C . ASP A 1 194 ? -26.012 7.227 -0.949 1.00 94.81 194 ASP A C 1
ATOM 1530 O O . ASP A 1 194 ? -25.378 6.189 -1.139 1.00 94.81 194 ASP A O 1
ATOM 1534 N N . ALA A 1 195 ? -25.396 8.407 -0.790 1.00 95.38 195 ALA A N 1
ATOM 1535 C CA . ALA A 1 195 ? -23.942 8.552 -0.813 1.00 95.38 195 ALA A CA 1
ATOM 1536 C C . ALA A 1 195 ? -23.266 7.753 0.313 1.00 95.38 195 ALA A C 1
ATOM 1538 O O . ALA A 1 195 ? -22.255 7.095 0.080 1.00 95.38 195 ALA A O 1
ATOM 1539 N N . GLY A 1 196 ? -23.832 7.780 1.523 1.00 96.44 196 GLY A N 1
ATOM 1540 C CA . GLY A 1 196 ? -23.358 6.987 2.655 1.00 96.44 196 GLY A CA 1
ATOM 1541 C C . GLY A 1 196 ? -23.479 5.487 2.402 1.00 96.44 196 GLY A C 1
ATOM 1542 O O . GLY A 1 196 ? -22.537 4.749 2.677 1.00 96.44 196 GLY A O 1
ATOM 1543 N N . GLN A 1 197 ? -24.596 5.040 1.823 1.00 95.06 197 GLN A N 1
ATOM 1544 C CA . GLN A 1 197 ? -24.816 3.638 1.482 1.00 95.06 197 GLN A CA 1
ATOM 1545 C C . GLN A 1 197 ? -23.811 3.131 0.447 1.00 95.06 197 GLN A C 1
ATOM 1547 O O . GLN A 1 197 ? -23.234 2.066 0.644 1.00 95.06 197 GLN A O 1
ATOM 1552 N N . ALA A 1 198 ? -23.537 3.913 -0.599 1.00 93.56 198 ALA A N 1
ATOM 1553 C CA . ALA A 1 198 ? -22.505 3.578 -1.575 1.00 93.56 198 ALA A CA 1
ATOM 1554 C C . ALA A 1 198 ? -21.098 3.569 -0.946 1.00 93.56 198 ALA A C 1
ATOM 1556 O O . ALA A 1 198 ? -20.326 2.635 -1.155 1.00 93.56 198 ALA A O 1
ATOM 1557 N N . ALA A 1 199 ? -20.776 4.572 -0.122 1.00 95.31 199 ALA A N 1
ATOM 1558 C CA . ALA A 1 199 ? -19.466 4.703 0.514 1.00 95.31 199 ALA A CA 1
ATOM 1559 C C . ALA A 1 199 ? -19.142 3.559 1.495 1.00 95.31 199 ALA A C 1
ATOM 1561 O O . ALA A 1 199 ? -17.969 3.230 1.671 1.00 95.31 199 ALA A O 1
ATOM 1562 N N . MET A 1 200 ? -20.147 2.915 2.106 1.00 95.00 200 MET A N 1
ATOM 1563 C CA . MET A 1 200 ? -19.937 1.784 3.022 1.00 95.00 200 MET A CA 1
ATOM 1564 C C . MET A 1 200 ? -19.187 0.604 2.383 1.00 95.00 200 MET A C 1
ATOM 1566 O O . MET A 1 200 ? -18.461 -0.094 3.090 1.00 95.00 200 MET A O 1
ATOM 1570 N N . ASN A 1 201 ? -19.309 0.403 1.067 1.00 91.25 201 ASN A N 1
ATOM 1571 C CA . ASN A 1 201 ? -18.643 -0.692 0.349 1.00 91.25 201 ASN A CA 1
ATOM 1572 C C . ASN A 1 201 ? -17.123 -0.500 0.210 1.00 91.25 201 ASN A C 1
ATOM 1574 O O . ASN A 1 201 ? -16.414 -1.447 -0.116 1.00 91.25 201 ASN A O 1
ATOM 1578 N N . HIS A 1 202 ? -16.613 0.701 0.494 1.00 93.12 202 HIS A N 1
ATOM 1579 C CA . HIS A 1 202 ? -15.186 1.024 0.408 1.00 93.12 202 HIS A CA 1
ATOM 1580 C C . HIS A 1 202 ? -14.419 0.774 1.716 1.00 93.12 202 HIS A C 1
ATOM 1582 O O . HIS A 1 202 ? -13.200 0.938 1.751 1.00 93.12 202 HIS A O 1
ATOM 1588 N N . PHE A 1 203 ? -15.115 0.389 2.793 1.00 92.56 203 PHE A N 1
ATOM 1589 C CA . PHE A 1 203 ? -14.514 0.041 4.082 1.00 92.56 203 PHE A CA 1
ATOM 1590 C C . PHE A 1 203 ? -14.477 -1.480 4.240 1.00 92.56 203 PHE A C 1
ATOM 1592 O O . PHE A 1 203 ? -15.461 -2.110 4.649 1.00 92.56 203 PHE A O 1
ATOM 1599 N N . LEU A 1 204 ? -13.336 -2.065 3.881 1.00 89.81 204 LEU A N 1
ATOM 1600 C CA . LEU A 1 204 ? -13.113 -3.505 3.898 1.00 89.81 204 LEU A CA 1
ATOM 1601 C C . LEU A 1 204 ? -12.623 -3.966 5.272 1.00 89.81 204 LEU A C 1
ATOM 1603 O O . LEU A 1 204 ? -11.991 -3.218 6.021 1.00 89.81 204 LEU A O 1
ATOM 1607 N N . SER A 1 205 ? -12.920 -5.220 5.613 1.00 86.50 205 SER A N 1
ATOM 1608 C CA . SER A 1 205 ? -12.508 -5.810 6.888 1.00 86.50 205 SER A CA 1
ATOM 1609 C C . SER A 1 205 ? -11.948 -7.231 6.736 1.00 86.50 205 SER A C 1
ATOM 1611 O O . SER A 1 205 ? -12.364 -8.113 7.488 1.00 86.50 205 SER A O 1
ATOM 1613 N N . ASP A 1 206 ? -11.065 -7.510 5.780 1.00 78.19 206 ASP A N 1
ATOM 1614 C CA . ASP A 1 206 ? -10.438 -8.837 5.612 1.00 78.19 206 ASP A CA 1
ATOM 1615 C C . ASP A 1 206 ? -9.100 -9.011 6.317 1.00 78.19 206 ASP A C 1
ATOM 1617 O O . ASP A 1 206 ? -8.799 -10.113 6.771 1.00 78.19 206 ASP A O 1
ATOM 1621 N N . ASN A 1 207 ? -8.301 -7.958 6.428 1.00 78.88 207 ASN A N 1
ATOM 1622 C CA . ASN A 1 207 ? -6.971 -8.053 7.017 1.00 78.88 207 ASN A CA 1
ATOM 1623 C C . ASN A 1 207 ? -6.945 -7.605 8.495 1.00 78.88 207 ASN A C 1
ATOM 1625 O O . ASN A 1 207 ? -7.930 -7.106 9.040 1.00 78.88 207 ASN A O 1
ATOM 1629 N N . THR A 1 208 ? -5.811 -7.814 9.171 1.00 81.69 208 THR A N 1
ATOM 1630 C CA . THR A 1 208 ? -5.539 -7.309 10.532 1.00 81.69 208 THR A CA 1
ATOM 1631 C C . THR A 1 208 ? -5.713 -5.790 10.606 1.00 81.69 208 THR A C 1
ATOM 1633 O O . THR A 1 208 ? -6.276 -5.251 11.557 1.00 81.69 208 THR A O 1
ATOM 1636 N N . SER A 1 209 ? -5.230 -5.119 9.570 1.00 83.62 209 SER A N 1
ATOM 1637 C CA . SER A 1 209 ? -5.304 -3.681 9.365 1.00 83.62 209 SER A CA 1
ATOM 1638 C C . SER A 1 209 ? -6.545 -3.322 8.541 1.00 83.62 209 SER A C 1
ATOM 1640 O O . SER A 1 209 ? -6.899 -4.083 7.638 1.00 83.62 209 SER A O 1
ATOM 1642 N N . PRO A 1 210 ? -7.219 -2.183 8.792 1.00 86.75 210 PRO A N 1
ATOM 1643 C CA . PRO A 1 210 ? -8.252 -1.695 7.890 1.00 86.75 210 PRO A CA 1
ATOM 1644 C C . PRO A 1 210 ? -7.691 -1.422 6.502 1.00 86.75 210 PRO A C 1
ATOM 1646 O O . PRO A 1 210 ? -6.660 -0.761 6.361 1.00 86.75 210 PRO A O 1
ATOM 1649 N N . GLU A 1 211 ? -8.434 -1.863 5.499 1.00 87.56 211 GLU A N 1
ATOM 1650 C CA . GLU A 1 211 ? -8.139 -1.604 4.102 1.00 87.56 211 GLU A CA 1
ATOM 1651 C C . GLU A 1 211 ? -9.269 -0.774 3.492 1.00 87.56 211 GLU A C 1
ATOM 1653 O O . GLU A 1 211 ? -10.457 -1.013 3.734 1.00 87.56 211 GLU A O 1
ATOM 1658 N N . THR A 1 212 ? -8.893 0.243 2.720 1.00 91.69 212 THR A N 1
ATOM 1659 C CA . THR A 1 212 ? -9.845 1.056 1.961 1.00 91.69 212 THR A CA 1
ATOM 1660 C C . THR A 1 212 ? -9.298 1.335 0.575 1.00 91.69 212 THR A C 1
ATOM 1662 O O . THR A 1 212 ? -8.086 1.460 0.393 1.00 91.69 212 THR A O 1
ATOM 1665 N N . PHE A 1 213 ? -10.190 1.503 -0.392 1.00 93.06 213 PHE A N 1
ATOM 1666 C CA . PHE A 1 213 ? -9.832 1.843 -1.764 1.00 93.06 213 PHE A CA 1
ATOM 1667 C C . PHE A 1 213 ? -10.606 3.068 -2.243 1.00 93.06 213 PHE A C 1
ATOM 1669 O O . PHE A 1 213 ? -11.601 3.464 -1.630 1.00 93.06 213 PHE A O 1
ATOM 1676 N N . SER A 1 214 ? -10.124 3.691 -3.319 1.00 93.25 214 SER A N 1
ATOM 1677 C CA . SER A 1 214 ? -10.689 4.931 -3.855 1.00 93.25 214 SER A CA 1
ATOM 1678 C C . SER A 1 214 ? -12.211 4.877 -4.020 1.00 93.25 214 SER A C 1
ATOM 1680 O O . SER A 1 214 ? -12.758 3.913 -4.555 1.00 93.25 214 SER A O 1
ATOM 1682 N N . PHE A 1 215 ? -12.894 5.956 -3.620 1.00 92.62 215 PHE A N 1
ATOM 1683 C CA . PHE A 1 215 ? -14.351 6.090 -3.776 1.00 92.62 215 PHE A CA 1
ATOM 1684 C C . PHE A 1 215 ? -14.793 6.173 -5.242 1.00 92.62 215 PHE A C 1
ATOM 1686 O O . PHE A 1 215 ? -15.953 5.935 -5.577 1.00 92.62 215 PHE A O 1
ATOM 1693 N N . HIS A 1 216 ? -13.875 6.567 -6.119 1.00 91.00 216 HIS A N 1
ATOM 1694 C CA . HIS A 1 216 ? -14.034 6.568 -7.565 1.00 91.00 216 HIS A CA 1
ATOM 1695 C C . HIS A 1 216 ? -12.650 6.610 -8.228 1.00 91.00 216 HIS A C 1
ATOM 1697 O O . HIS A 1 216 ? -11.732 7.215 -7.667 1.00 91.00 216 HIS A O 1
ATOM 1703 N N . PRO A 1 217 ? -12.486 6.023 -9.426 1.00 91.44 217 PRO A N 1
ATOM 1704 C CA . PRO A 1 217 ? -11.299 6.255 -10.234 1.00 91.44 217 PRO A CA 1
ATOM 1705 C C . PRO A 1 217 ? -11.173 7.740 -10.581 1.00 91.44 217 PRO A C 1
ATOM 1707 O O . PRO A 1 217 ? -12.146 8.389 -10.970 1.00 91.44 217 PRO A O 1
ATOM 1710 N N . VAL A 1 218 ? -9.964 8.276 -10.465 1.00 91.94 218 VAL A N 1
ATOM 1711 C CA . VAL A 1 218 ? -9.639 9.635 -10.891 1.00 91.94 218 VAL A CA 1
ATOM 1712 C C . VAL A 1 218 ? -9.101 9.636 -12.314 1.00 91.94 218 VAL A C 1
ATOM 1714 O O . VAL A 1 218 ? -8.613 8.631 -12.829 1.00 91.94 218 VAL A O 1
ATOM 1717 N N . CYS A 1 219 ? -9.188 10.793 -12.953 1.00 84.69 219 CYS A N 1
ATOM 1718 C CA . CYS A 1 219 ? -8.739 11.016 -14.319 1.00 84.69 219 CYS A CA 1
ATOM 1719 C C . CYS A 1 219 ? -7.693 12.128 -14.317 1.00 84.69 219 CYS A C 1
ATOM 1721 O O . CYS A 1 219 ? -7.653 12.934 -13.383 1.00 84.69 219 CYS A O 1
ATOM 1723 N N . ALA A 1 220 ? -6.875 12.187 -15.364 1.00 72.31 220 ALA A N 1
ATOM 1724 C CA . ALA A 1 220 ? -6.034 13.349 -15.597 1.00 72.31 220 ALA A CA 1
ATOM 1725 C C . ALA A 1 220 ? -6.873 14.635 -15.709 1.00 72.31 220 ALA A C 1
ATOM 1727 O O . ALA A 1 220 ? -7.954 14.636 -16.301 1.00 72.31 220 ALA A O 1
ATOM 1728 N N . ASP A 1 221 ? -6.354 15.720 -15.141 1.00 65.50 221 ASP A N 1
ATOM 1729 C CA . ASP A 1 221 ? -6.811 17.079 -15.431 1.00 65.50 221 ASP A CA 1
ATOM 1730 C C . ASP A 1 221 ? -6.153 17.475 -16.764 1.00 65.50 221 ASP A C 1
ATOM 1732 O O . ASP A 1 221 ? -5.000 17.120 -16.988 1.00 65.50 221 ASP A O 1
ATOM 1736 N N . GLY A 1 222 ? -6.832 18.169 -17.679 1.00 59.53 222 GLY A N 1
ATOM 1737 C CA . GLY A 1 222 ? -6.367 18.415 -19.058 1.00 59.53 222 GLY A CA 1
ATOM 1738 C C . GLY A 1 222 ? -5.023 19.155 -19.222 1.00 59.53 222 GLY A C 1
ATOM 1739 O O . GLY A 1 222 ? -4.674 19.523 -20.340 1.00 59.53 222 GLY A O 1
ATOM 1740 N N . GLN A 1 223 ? -4.291 19.410 -18.134 1.00 58.03 223 GLN A N 1
ATOM 1741 C CA . GLN A 1 223 ? -2.962 20.025 -18.077 1.00 58.03 223 GLN A CA 1
ATOM 1742 C C . GLN A 1 223 ? -1.936 19.235 -17.228 1.00 58.03 223 GLN A C 1
ATOM 1744 O O . GLN A 1 223 ? -0.765 19.612 -17.209 1.00 58.03 223 GLN A O 1
ATOM 1749 N N . ALA A 1 224 ? -2.333 18.176 -16.507 1.00 70.31 224 ALA A N 1
ATOM 1750 C CA . ALA A 1 224 ? -1.448 17.413 -15.619 1.00 70.31 224 ALA A CA 1
ATOM 1751 C C . ALA A 1 224 ? -1.926 15.965 -15.423 1.00 70.31 224 ALA A C 1
ATOM 1753 O O . ALA A 1 224 ? -3.122 15.674 -15.473 1.00 70.31 224 ALA A O 1
ATOM 1754 N N . GLY A 1 225 ? -0.983 15.051 -15.172 1.00 79.12 225 GLY A N 1
ATOM 1755 C CA . GLY A 1 225 ? -1.269 13.637 -14.915 1.00 79.12 225 GLY A CA 1
ATOM 1756 C C . GLY A 1 225 ? -2.288 13.376 -13.784 1.00 79.12 225 GLY A C 1
ATOM 1757 O O . GLY A 1 225 ? -2.682 14.278 -13.045 1.00 79.12 225 GLY A O 1
ATOM 1758 N N . PRO A 1 226 ? -2.747 12.122 -13.611 1.00 90.00 226 PRO A N 1
ATOM 1759 C CA . PRO A 1 226 ? -3.785 11.784 -12.633 1.00 90.00 226 PRO A CA 1
ATOM 1760 C C . PRO A 1 226 ? -3.318 11.894 -11.169 1.00 90.00 226 PRO A C 1
ATOM 1762 O O . PRO A 1 226 ? -4.132 11.749 -10.255 1.00 90.00 226 PRO A O 1
ATOM 1765 N N . GLY A 1 227 ? -2.026 12.123 -10.918 1.00 94.19 227 GLY A N 1
ATOM 1766 C CA . GLY A 1 227 ? -1.420 12.055 -9.594 1.00 94.19 227 GLY A CA 1
ATOM 1767 C C . GLY A 1 227 ? -1.991 13.049 -8.591 1.00 94.19 227 GLY A C 1
ATOM 1768 O O . GLY A 1 227 ? -2.295 12.669 -7.463 1.00 94.19 227 GLY A O 1
ATOM 1769 N N . GLU A 1 228 ? -2.198 14.303 -8.984 1.00 92.81 228 GLU A N 1
ATOM 1770 C CA . GLU A 1 228 ? -2.745 15.340 -8.109 1.00 92.81 228 GLU A CA 1
ATOM 1771 C C . GLU A 1 228 ? -4.191 15.015 -7.716 1.00 92.81 228 GLU A C 1
ATOM 1773 O O . GLU A 1 228 ? -4.589 15.179 -6.560 1.00 92.81 228 GLU A O 1
ATOM 1778 N N . ALA A 1 229 ? -4.985 14.515 -8.667 1.00 92.69 229 ALA A N 1
ATOM 1779 C CA . ALA A 1 229 ? -6.347 14.069 -8.401 1.00 92.69 229 ALA A CA 1
ATOM 1780 C C . ALA A 1 229 ? -6.364 12.860 -7.455 1.00 92.69 229 ALA A C 1
ATOM 1782 O O . ALA A 1 229 ? -7.157 12.838 -6.513 1.00 92.69 229 ALA A O 1
ATOM 1783 N N . LEU A 1 230 ? -5.447 11.909 -7.652 1.00 95.62 230 LEU A N 1
ATOM 1784 C CA . LEU A 1 230 ? -5.336 10.714 -6.821 1.00 95.62 230 LEU A CA 1
ATOM 1785 C C . LEU A 1 230 ? -4.917 11.055 -5.386 1.00 95.62 230 LEU A C 1
ATOM 1787 O O . LEU A 1 230 ? -5.505 10.553 -4.428 1.00 95.62 230 LEU A O 1
ATOM 1791 N N . ALA A 1 231 ? -3.937 11.947 -5.230 1.00 96.50 231 ALA A N 1
ATOM 1792 C CA . ALA A 1 231 ? -3.496 12.433 -3.929 1.00 96.50 231 ALA A CA 1
ATOM 1793 C C . ALA A 1 231 ? -4.613 13.195 -3.198 1.00 96.50 231 ALA A C 1
ATOM 1795 O O . ALA A 1 231 ? -4.781 13.024 -1.991 1.00 96.50 231 ALA A O 1
ATOM 1796 N N . ARG A 1 232 ? -5.415 13.999 -3.918 1.00 95.75 232 ARG A N 1
ATOM 1797 C CA . ARG A 1 232 ? -6.597 14.670 -3.345 1.00 95.75 232 ARG A CA 1
ATOM 1798 C C . ARG A 1 232 ? -7.642 13.665 -2.863 1.00 95.75 232 ARG A C 1
ATOM 1800 O O . ARG A 1 232 ? -8.101 13.789 -1.732 1.00 95.75 232 ARG A O 1
ATOM 1807 N N . GLU A 1 233 ? -8.006 12.683 -3.688 1.00 96.06 233 GLU A N 1
ATOM 1808 C CA . GLU A 1 233 ? -8.974 11.639 -3.314 1.00 96.06 233 GLU A CA 1
ATOM 1809 C C . GLU A 1 233 ? -8.497 10.864 -2.082 1.00 96.06 233 GLU A C 1
ATOM 1811 O O . GLU A 1 233 ? -9.234 10.750 -1.104 1.00 96.06 233 GLU A O 1
ATOM 1816 N N . THR A 1 234 ? -7.231 10.442 -2.080 1.00 97.69 234 THR A N 1
ATOM 1817 C CA . THR A 1 234 ? -6.621 9.704 -0.966 1.00 97.69 234 THR A CA 1
ATOM 1818 C C . THR A 1 234 ? -6.615 10.527 0.325 1.00 97.69 234 THR A C 1
ATOM 1820 O O . THR A 1 234 ? -6.956 10.009 1.390 1.00 97.69 234 THR A O 1
ATOM 1823 N N . ALA A 1 235 ? -6.292 11.824 0.247 1.00 97.94 235 ALA A N 1
ATOM 1824 C CA . ALA A 1 235 ? -6.316 12.722 1.401 1.00 97.94 235 ALA A CA 1
ATOM 1825 C C . ALA A 1 235 ? -7.732 12.873 1.982 1.00 97.94 235 ALA A C 1
ATOM 1827 O O . ALA A 1 235 ? -7.919 12.783 3.196 1.00 97.94 235 ALA A O 1
ATOM 1828 N N . LEU A 1 236 ? -8.746 13.051 1.128 1.00 97.94 236 LEU A N 1
ATOM 1829 C CA . LEU A 1 236 ? -10.136 13.169 1.573 1.00 97.94 236 LEU A CA 1
ATOM 1830 C C . LEU A 1 236 ? -10.681 11.856 2.134 1.00 97.94 236 LEU A C 1
ATOM 1832 O O . LEU A 1 236 ? -11.390 11.886 3.137 1.00 97.94 236 LEU A O 1
ATOM 1836 N N . ARG A 1 237 ? -10.317 10.707 1.557 1.00 97.19 237 ARG A N 1
ATOM 1837 C CA . ARG A 1 237 ? -10.677 9.387 2.095 1.00 97.19 237 ARG A CA 1
ATOM 1838 C C . ARG A 1 237 ? -10.041 9.126 3.457 1.00 97.19 237 ARG A C 1
ATOM 1840 O O . ARG A 1 237 ? -10.717 8.636 4.367 1.00 97.19 237 ARG A O 1
ATOM 1847 N N . PHE A 1 238 ? -8.784 9.527 3.638 1.00 98.00 238 PHE A N 1
ATOM 1848 C CA . PHE A 1 238 ? -8.137 9.486 4.946 1.00 98.00 238 PHE A CA 1
ATOM 1849 C C . PHE A 1 238 ? -8.861 10.384 5.957 1.00 98.00 238 PHE A C 1
ATOM 1851 O O . PHE A 1 238 ? -9.244 9.911 7.025 1.00 98.00 238 PHE A O 1
ATOM 1858 N N . LEU A 1 239 ? -9.133 11.648 5.614 1.00 98.56 239 LEU A N 1
ATOM 1859 C CA . LEU A 1 239 ? -9.862 12.571 6.491 1.00 98.56 239 LEU A CA 1
ATOM 1860 C C . LEU A 1 239 ? -11.269 12.072 6.823 1.00 98.56 239 LEU A C 1
ATOM 1862 O O . LEU A 1 239 ? -11.711 12.187 7.964 1.00 98.56 239 LEU A O 1
ATOM 1866 N N . PHE A 1 240 ? -11.961 11.480 5.854 1.00 98.62 240 PHE A N 1
ATOM 1867 C CA . PHE A 1 240 ? -13.269 10.889 6.079 1.00 98.62 240 PHE A CA 1
ATOM 1868 C C . PHE A 1 240 ? -13.199 9.751 7.104 1.00 98.62 240 PHE A C 1
ATOM 1870 O O . PHE A 1 240 ? -13.975 9.738 8.058 1.00 98.62 240 PHE A O 1
ATOM 1877 N N . SER A 1 241 ? -12.197 8.877 6.990 1.00 98.31 241 SER A N 1
ATOM 1878 C CA . SER A 1 241 ? -11.927 7.829 7.982 1.00 98.31 241 SER A CA 1
ATOM 1879 C C . SER A 1 241 ? -11.636 8.413 9.373 1.00 98.31 241 SER A C 1
ATOM 1881 O O . SER A 1 241 ? -12.123 7.889 10.374 1.00 98.31 241 SER A O 1
ATOM 1883 N N . GLN A 1 242 ? -10.916 9.539 9.460 1.00 98.44 242 GLN A N 1
ATOM 1884 C CA . GLN A 1 242 ? -10.668 10.233 10.733 1.00 98.44 242 GLN A CA 1
ATOM 1885 C C . GLN A 1 242 ? -11.953 10.786 11.359 1.00 98.44 242 GLN A C 1
ATOM 1887 O O . GLN A 1 242 ? -12.164 10.623 12.560 1.00 98.44 242 GLN A O 1
ATOM 1892 N N . LEU A 1 243 ? -12.837 11.398 10.563 1.00 98.75 243 LEU A N 1
ATOM 1893 C CA . LEU A 1 243 ? -14.135 11.882 11.045 1.00 98.75 243 LEU A CA 1
ATOM 1894 C C . LEU A 1 243 ? -15.000 10.730 11.579 1.00 98.75 243 LEU A C 1
ATOM 1896 O O . LEU A 1 243 ? -15.626 10.882 12.627 1.00 98.75 243 LEU A O 1
ATOM 1900 N N . LEU A 1 244 ? -14.990 9.574 10.906 1.00 98.69 244 LEU A N 1
ATOM 1901 C CA . LEU A 1 244 ? -15.713 8.374 11.340 1.00 98.69 244 LEU A CA 1
ATOM 1902 C C . LEU A 1 244 ? -15.161 7.803 12.653 1.00 98.69 244 LEU A C 1
ATOM 1904 O O . LEU A 1 244 ? -15.945 7.469 13.537 1.00 98.69 244 LEU A O 1
ATOM 1908 N N . ILE A 1 245 ? -13.836 7.751 12.833 1.00 98.00 245 ILE A N 1
ATOM 1909 C CA . ILE A 1 245 ? -13.222 7.326 14.104 1.00 98.00 245 ILE A CA 1
ATOM 1910 C C . ILE A 1 245 ? -13.566 8.291 15.239 1.00 98.00 245 ILE A C 1
ATOM 1912 O O . ILE A 1 245 ? -13.945 7.853 16.325 1.00 98.00 245 ILE A O 1
ATOM 1916 N N . GLN A 1 246 ? -13.477 9.603 15.004 1.00 98.56 246 GLN A N 1
ATOM 1917 C CA . GLN A 1 246 ? -13.860 10.602 16.007 1.00 98.56 246 GLN A CA 1
ATOM 1918 C C . GLN A 1 246 ? -15.342 10.488 16.378 1.00 98.56 246 GLN A C 1
ATOM 1920 O O . GLN A 1 246 ? -15.689 10.595 17.555 1.00 98.56 246 GLN A O 1
ATOM 1925 N N . TYR A 1 247 ? -16.208 10.235 15.392 1.00 98.69 247 TYR A N 1
ATOM 1926 C CA . TYR A 1 247 ? -17.630 9.998 15.610 1.00 98.69 247 TYR A CA 1
ATOM 1927 C C . TYR A 1 247 ? -17.863 8.738 16.442 1.00 98.69 247 TYR A C 1
ATOM 1929 O O . TYR A 1 247 ? -18.497 8.828 17.489 1.00 98.69 247 TYR A O 1
ATOM 1937 N N . ALA A 1 248 ? -17.281 7.602 16.051 1.00 98.31 248 ALA A N 1
ATOM 1938 C CA . ALA A 1 248 ? -17.400 6.331 16.763 1.00 98.31 248 ALA A CA 1
ATOM 1939 C C . ALA A 1 248 ? -16.925 6.436 18.219 1.00 98.31 248 ALA A C 1
ATOM 1941 O O . ALA A 1 248 ? -17.605 5.972 19.132 1.00 98.31 248 ALA A O 1
ATOM 1942 N N . ASN A 1 249 ? -15.793 7.111 18.449 1.00 98.50 249 ASN A N 1
ATOM 1943 C CA . ASN A 1 249 ? -15.230 7.311 19.782 1.00 98.50 249 ASN A CA 1
ATOM 1944 C C . ASN A 1 249 ? -16.201 7.994 20.758 1.00 98.50 249 ASN A C 1
ATOM 1946 O O . ASN A 1 249 ? -16.127 7.746 21.962 1.00 98.50 249 ASN A O 1
ATOM 1950 N N . ARG A 1 250 ? -17.099 8.846 20.245 1.00 97.94 250 ARG A N 1
ATOM 1951 C CA . ARG A 1 250 ? -18.079 9.596 21.040 1.00 97.94 250 ARG A CA 1
ATOM 1952 C C . ARG A 1 250 ? -19.465 8.969 20.999 1.00 97.94 250 ARG A C 1
ATOM 1954 O O . ARG A 1 250 ? -20.011 8.653 22.045 1.00 97.94 250 ARG A O 1
ATOM 1961 N N . GLN A 1 251 ? -20.023 8.779 19.805 1.00 97.50 251 GLN A N 1
ATOM 1962 C CA . GLN A 1 251 ? -21.381 8.272 19.614 1.00 97.50 251 GLN A CA 1
ATOM 1963 C C . GLN A 1 251 ? -21.561 6.876 20.210 1.00 97.50 251 GLN A C 1
ATOM 1965 O O . GLN A 1 251 ? -22.598 6.595 20.797 1.00 97.50 251 GLN A O 1
ATOM 1970 N N . PHE A 1 252 ? -20.544 6.018 20.104 1.00 97.56 252 PHE A N 1
ATOM 1971 C CA . PHE A 1 252 ? -20.601 4.663 20.651 1.00 97.56 252 PHE A CA 1
ATOM 1972 C C . PHE A 1 252 ? -20.077 4.567 22.088 1.00 97.56 252 PHE A C 1
ATOM 1974 O O . PHE A 1 252 ? -19.888 3.465 22.593 1.00 97.56 252 PHE A O 1
ATOM 1981 N N . GLY A 1 253 ? -19.820 5.703 22.749 1.00 96.06 253 GLY A N 1
ATOM 1982 C CA . GLY A 1 253 ? -19.383 5.746 24.145 1.00 96.06 253 GLY A CA 1
ATOM 1983 C C . GLY A 1 253 ? -18.014 5.112 24.401 1.00 96.06 253 GLY A C 1
ATOM 1984 O O . GLY A 1 253 ? -17.733 4.726 25.533 1.00 96.06 253 GLY A O 1
ATOM 1985 N N . LEU A 1 254 ? -17.149 4.979 23.382 1.00 97.19 254 LEU A N 1
ATOM 1986 C CA . LEU A 1 254 ? -15.838 4.345 23.564 1.00 97.19 254 LEU A CA 1
ATOM 1987 C C . LEU A 1 254 ? -15.007 5.119 24.591 1.00 97.19 254 LEU A C 1
ATOM 1989 O O . LEU A 1 254 ? -14.528 4.510 25.547 1.00 97.19 254 LEU A O 1
ATOM 1993 N N . ILE A 1 255 ? -14.899 6.446 24.445 1.00 97.19 255 ILE A N 1
ATOM 1994 C CA . ILE A 1 255 ? -14.113 7.287 25.364 1.00 97.19 255 ILE A CA 1
ATOM 1995 C C . ILE A 1 255 ? -14.650 7.166 26.792 1.00 97.19 255 ILE A C 1
ATOM 1997 O O . ILE A 1 255 ? -13.866 6.984 27.722 1.00 97.19 255 ILE A O 1
ATOM 2001 N N . ASP A 1 256 ? -15.972 7.202 26.950 1.00 94.94 256 ASP A N 1
ATOM 2002 C CA . ASP A 1 256 ? -16.631 7.100 28.255 1.00 94.94 256 ASP A CA 1
ATOM 2003 C C . ASP A 1 256 ? -16.419 5.714 28.890 1.00 94.94 256 ASP A C 1
ATOM 2005 O O . ASP A 1 256 ? -16.300 5.595 30.106 1.00 94.94 256 ASP A O 1
ATOM 2009 N N . SER A 1 257 ? -16.284 4.668 28.064 1.00 93.00 257 SER A N 1
ATOM 2010 C CA . SER A 1 257 ? -15.923 3.307 28.486 1.00 93.00 257 SER A CA 1
ATOM 2011 C C . SER A 1 257 ? -14.418 3.092 28.727 1.00 93.00 257 SER A C 1
ATOM 2013 O O . SER A 1 257 ? -13.998 1.976 29.019 1.00 93.00 257 SER A O 1
ATOM 2015 N N . GLY A 1 258 ? -13.586 4.131 28.585 1.00 95.81 258 GLY A N 1
ATOM 2016 C CA . GLY A 1 258 ? -12.133 4.043 28.768 1.00 95.81 258 GLY A CA 1
ATOM 2017 C C . GLY A 1 258 ? -11.357 3.526 27.549 1.00 95.81 258 GLY A C 1
ATOM 2018 O O . GLY A 1 258 ? -10.203 3.125 27.691 1.00 95.81 258 GLY A O 1
ATOM 2019 N N . GLN A 1 259 ? -11.965 3.541 26.358 1.00 96.75 259 GLN A N 1
ATOM 2020 C CA . GLN A 1 259 ? -11.353 3.146 25.086 1.00 96.75 259 GLN A CA 1
ATOM 2021 C C . GLN A 1 259 ? -11.293 4.332 24.114 1.00 96.75 259 GLN A C 1
ATOM 2023 O O . GLN A 1 259 ? -12.258 5.061 23.923 1.00 96.75 259 GLN A O 1
ATOM 2028 N N . ARG A 1 260 ? -10.186 4.506 23.397 1.00 97.94 260 ARG A N 1
ATOM 2029 C CA . ARG A 1 260 ? -10.112 5.458 22.280 1.00 97.94 260 ARG A CA 1
ATOM 2030 C C . ARG A 1 260 ? -9.473 4.797 21.075 1.00 97.94 260 ARG A C 1
ATOM 2032 O O . ARG A 1 260 ? -8.276 4.524 21.078 1.00 97.94 260 ARG A O 1
ATOM 2039 N N . ALA A 1 261 ? -10.262 4.570 20.033 1.00 97.81 261 ALA A N 1
ATOM 2040 C CA . ALA A 1 261 ? -9.766 4.072 18.761 1.00 97.81 261 ALA A CA 1
ATOM 2041 C C . ALA A 1 261 ? -8.978 5.165 18.025 1.00 97.81 261 ALA A C 1
ATOM 2043 O O . ALA A 1 261 ? -9.363 6.338 18.026 1.00 97.81 261 ALA A O 1
ATOM 2044 N N . THR A 1 262 ? -7.888 4.779 17.368 1.00 97.25 262 THR A N 1
ATOM 2045 C CA . THR A 1 262 ? -7.108 5.643 16.476 1.00 97.25 262 THR A CA 1
ATOM 2046 C C . THR A 1 262 ? -6.733 4.902 15.196 1.00 97.25 262 THR A C 1
ATOM 2048 O O . THR A 1 262 ? -6.568 3.680 15.194 1.00 97.25 262 THR A O 1
ATOM 2051 N N . LEU A 1 263 ? -6.582 5.664 14.114 1.00 96.62 263 LEU A N 1
ATOM 2052 C CA . LEU A 1 263 ? -6.226 5.201 12.777 1.00 96.62 263 LEU A CA 1
ATOM 2053 C C . LEU A 1 263 ? -5.170 6.144 12.190 1.00 96.62 263 LEU A C 1
ATOM 2055 O O . LEU A 1 263 ? -5.285 7.362 12.347 1.00 96.62 263 LEU A O 1
ATOM 2059 N N . TYR A 1 264 ? -4.136 5.601 11.554 1.00 97.69 264 TYR A N 1
ATOM 2060 C CA . TYR A 1 264 ? -3.023 6.361 10.974 1.00 97.69 264 TYR A CA 1
ATOM 2061 C C . TYR A 1 264 ? -2.290 5.536 9.909 1.00 97.69 264 TYR A C 1
ATOM 2063 O O . TYR A 1 264 ? -2.463 4.323 9.828 1.00 97.69 264 TYR A O 1
ATOM 2071 N N . PHE A 1 265 ? -1.458 6.169 9.083 1.00 97.00 265 PHE A N 1
ATOM 2072 C CA . PHE A 1 265 ? -0.570 5.440 8.178 1.00 97.00 265 PHE A CA 1
ATOM 2073 C C . PHE A 1 265 ? 0.699 4.999 8.915 1.00 97.00 265 PHE A C 1
ATOM 2075 O O . PHE A 1 265 ? 1.357 5.823 9.546 1.00 97.00 265 PHE A O 1
ATOM 2082 N N . ALA A 1 266 ? 1.080 3.726 8.810 1.00 95.69 266 ALA A N 1
ATOM 2083 C CA . ALA A 1 266 ? 2.380 3.241 9.274 1.00 95.69 266 ALA A CA 1
ATOM 2084 C C . ALA A 1 266 ? 2.817 2.015 8.457 1.00 95.69 266 ALA A C 1
ATOM 2086 O O . ALA A 1 266 ? 2.006 1.107 8.300 1.00 95.69 266 ALA A O 1
ATOM 2087 N N . PRO A 1 267 ? 4.071 1.956 7.969 1.00 94.56 267 PRO A N 1
ATOM 2088 C CA . PRO A 1 267 ? 4.496 0.943 7.003 1.00 94.56 267 PRO A CA 1
ATOM 2089 C C . PRO A 1 267 ? 4.947 -0.384 7.628 1.00 94.56 267 PRO A C 1
ATOM 2091 O O . PRO A 1 267 ? 5.219 -1.335 6.900 1.00 94.56 267 PRO A O 1
ATOM 2094 N N . HIS A 1 268 ? 5.081 -0.436 8.957 1.00 93.44 268 HIS A N 1
ATOM 2095 C CA . HIS A 1 268 ? 5.633 -1.578 9.686 1.00 93.44 268 HIS A CA 1
ATOM 2096 C C . HIS A 1 268 ? 4.617 -2.126 10.691 1.00 93.44 268 HIS A C 1
ATOM 2098 O O . HIS A 1 268 ? 3.925 -1.328 11.330 1.00 93.44 268 HIS A O 1
ATOM 2104 N N . PRO A 1 269 ? 4.606 -3.449 10.932 1.00 91.88 269 PRO A N 1
ATOM 2105 C CA . PRO A 1 269 ? 3.914 -4.024 12.065 1.00 91.88 269 PRO A CA 1
ATOM 2106 C C . PRO A 1 269 ? 4.460 -3.427 13.373 1.00 91.88 269 PRO A C 1
ATOM 2108 O O . PRO A 1 269 ? 5.686 -3.367 13.530 1.00 91.88 269 PRO A O 1
ATOM 2111 N N . PRO A 1 270 ? 3.592 -3.062 14.327 1.00 93.38 270 PRO A N 1
ATOM 2112 C CA . PRO A 1 270 ? 4.001 -2.471 15.596 1.00 93.38 270 PRO A CA 1
ATOM 2113 C C . PRO A 1 270 ? 4.983 -3.332 16.398 1.00 93.38 270 PRO A C 1
ATOM 2115 O O . PRO A 1 270 ? 4.795 -4.546 16.522 1.00 93.38 270 PRO A O 1
ATOM 2118 N N . LEU A 1 271 ? 5.989 -2.720 17.028 1.00 92.56 271 LEU A N 1
ATOM 2119 C CA . LEU A 1 271 ? 7.023 -3.386 17.826 1.00 92.56 271 LEU A CA 1
ATOM 2120 C C . LEU A 1 271 ? 6.420 -4.258 18.924 1.00 92.56 271 LEU A C 1
ATOM 2122 O O . LEU A 1 271 ? 6.846 -5.396 19.130 1.00 92.56 271 LEU A O 1
ATOM 2126 N N . ARG A 1 272 ? 5.405 -3.746 19.628 1.00 92.94 272 ARG A N 1
ATOM 2127 C CA . ARG A 1 272 ? 4.692 -4.500 20.666 1.00 92.94 272 ARG A CA 1
ATOM 2128 C C . ARG A 1 272 ? 3.981 -5.720 20.085 1.00 92.94 272 ARG A C 1
ATOM 2130 O O . ARG A 1 272 ? 4.069 -6.797 20.674 1.00 92.94 272 ARG A O 1
ATOM 2137 N N . GLN A 1 273 ? 3.379 -5.600 18.903 1.00 92.94 273 GLN A N 1
ATOM 2138 C CA . GLN A 1 273 ? 2.789 -6.734 18.193 1.00 92.94 273 GLN A CA 1
ATOM 2139 C C . GLN A 1 273 ? 3.862 -7.750 17.761 1.00 92.94 273 GLN A C 1
ATOM 2141 O O . GLN A 1 273 ? 3.654 -8.951 17.945 1.00 92.94 273 GLN A O 1
ATOM 2146 N N . LYS A 1 274 ? 5.040 -7.303 17.285 1.00 90.94 274 LYS A N 1
ATOM 2147 C CA . LYS A 1 274 ? 6.184 -8.193 16.984 1.00 90.94 274 LYS A CA 1
ATOM 2148 C C . LYS A 1 274 ? 6.638 -8.962 18.231 1.00 90.94 274 LYS A C 1
ATOM 2150 O O . LYS A 1 274 ? 6.860 -10.171 18.170 1.00 90.94 274 LYS A O 1
ATOM 2155 N N . ARG A 1 275 ? 6.738 -8.274 19.376 1.00 91.00 275 ARG A N 1
ATOM 2156 C CA . ARG A 1 275 ? 7.104 -8.873 20.672 1.00 91.00 275 ARG A CA 1
ATOM 2157 C C . ARG A 1 275 ? 6.062 -9.888 21.134 1.00 91.00 275 ARG A C 1
ATOM 2159 O O . ARG A 1 275 ? 6.439 -10.991 21.515 1.00 91.00 275 ARG A O 1
ATOM 2166 N N . LEU A 1 276 ? 4.770 -9.561 21.056 1.00 92.44 276 LEU A N 1
ATOM 2167 C CA . LEU A 1 276 ? 3.694 -10.489 21.412 1.00 92.44 276 LEU A CA 1
ATOM 2168 C C . LEU A 1 276 ? 3.715 -11.739 20.526 1.00 92.44 276 LEU A C 1
ATOM 2170 O O . LEU A 1 276 ? 3.629 -12.849 21.044 1.00 92.44 276 LEU A O 1
ATOM 2174 N N . ASN A 1 277 ? 3.906 -11.571 19.215 1.00 91.19 277 ASN A N 1
ATOM 2175 C CA . ASN A 1 277 ? 4.008 -12.667 18.251 1.00 91.19 277 ASN A CA 1
ATOM 2176 C C . ASN A 1 277 ? 5.127 -13.675 18.587 1.00 91.19 277 ASN A C 1
ATOM 2178 O O . ASN A 1 277 ? 4.995 -14.862 18.307 1.00 91.19 277 ASN A O 1
ATOM 2182 N N . ALA A 1 278 ? 6.215 -13.226 19.220 1.00 87.88 278 ALA A N 1
ATOM 2183 C CA . ALA A 1 278 ? 7.291 -14.103 19.684 1.00 87.88 278 ALA A CA 1
ATOM 2184 C C . ALA A 1 278 ? 6.949 -14.879 20.977 1.00 87.88 278 ALA A C 1
ATOM 2186 O O . ALA A 1 278 ? 7.654 -15.826 21.333 1.00 87.88 278 ALA A O 1
ATOM 2187 N N . LEU A 1 279 ? 5.889 -14.486 21.693 1.00 89.62 279 LEU A N 1
ATOM 2188 C CA . LEU A 1 279 ? 5.478 -15.064 22.979 1.00 89.62 279 LEU A CA 1
ATOM 2189 C C . LEU A 1 279 ? 4.284 -16.023 22.872 1.00 89.62 279 LEU A C 1
ATOM 2191 O O . LEU A 1 279 ? 4.056 -16.809 23.796 1.00 89.62 279 LEU A O 1
ATOM 2195 N N . ILE A 1 280 ? 3.525 -15.972 21.776 1.00 89.81 280 ILE A N 1
ATOM 2196 C CA . ILE A 1 280 ? 2.288 -16.744 21.592 1.00 89.81 280 ILE A CA 1
ATOM 2197 C C . ILE A 1 280 ? 2.374 -17.723 20.419 1.00 89.81 280 ILE A C 1
ATOM 2199 O O . ILE A 1 280 ? 3.292 -17.666 19.606 1.00 89.81 280 ILE A O 1
ATOM 2203 N N . SER A 1 281 ? 1.426 -18.663 20.342 1.00 87.88 281 SER A N 1
ATOM 2204 C CA . SER A 1 281 ? 1.315 -19.542 19.176 1.00 87.88 281 SER A CA 1
ATOM 2205 C C . SER A 1 281 ? 0.714 -18.806 17.981 1.00 87.88 281 SER A C 1
ATOM 2207 O O . SER A 1 281 ? -0.133 -17.931 18.141 1.00 87.88 281 SER A O 1
ATOM 2209 N N . ASP A 1 282 ? 1.079 -19.250 16.781 1.00 85.12 282 ASP A N 1
ATOM 2210 C CA . ASP A 1 282 ? 0.548 -18.751 15.508 1.00 85.12 282 ASP A CA 1
ATOM 2211 C C . ASP A 1 282 ? -0.991 -18.806 15.429 1.00 85.12 282 ASP A C 1
ATOM 2213 O O . ASP A 1 282 ? -1.640 -17.834 15.048 1.00 85.12 282 ASP A O 1
ATOM 2217 N N . SER A 1 283 ? -1.605 -19.892 15.906 1.00 87.50 283 SER A N 1
ATOM 2218 C CA . SER A 1 283 ? -3.068 -20.001 15.985 1.00 87.50 283 SER A CA 1
ATOM 2219 C C . SER A 1 283 ? -3.705 -18.947 16.896 1.00 87.50 283 SER A C 1
ATOM 2221 O O . SER A 1 283 ? -4.768 -18.417 16.575 1.00 87.50 283 SER A O 1
ATOM 2223 N N . PHE A 1 284 ? -3.061 -18.626 18.024 1.00 91.25 284 PHE A N 1
ATOM 2224 C CA . PHE A 1 284 ? -3.585 -17.648 18.970 1.00 91.25 284 PHE A CA 1
ATOM 2225 C C . PHE A 1 284 ? -3.376 -16.223 18.452 1.00 91.25 284 PHE A C 1
ATOM 2227 O O . PHE A 1 284 ? -4.283 -15.400 18.547 1.00 91.25 284 PHE A O 1
ATOM 2234 N N . TYR A 1 285 ? -2.241 -15.954 17.800 1.00 91.31 285 TYR A N 1
ATOM 2235 C CA . TYR A 1 285 ? -2.003 -14.694 17.096 1.00 91.31 285 TYR A CA 1
ATOM 2236 C C . TYR A 1 285 ? -3.114 -14.402 16.077 1.00 91.31 285 TYR A C 1
ATOM 2238 O O . TYR A 1 285 ? -3.723 -13.333 16.120 1.00 91.31 285 TYR A O 1
ATOM 2246 N N . ARG A 1 286 ? -3.462 -15.378 15.227 1.00 89.00 286 ARG A N 1
ATOM 2247 C CA . ARG A 1 286 ? -4.562 -15.233 14.258 1.00 89.00 286 ARG A CA 1
ATOM 2248 C C . ARG A 1 286 ? -5.899 -14.969 14.939 1.00 89.00 286 ARG A C 1
ATOM 2250 O O . ARG A 1 286 ? -6.640 -14.112 14.479 1.00 89.00 286 ARG A O 1
ATOM 2257 N N . SER A 1 287 ? -6.212 -15.659 16.040 1.00 89.44 287 SER A N 1
ATOM 2258 C CA . SER A 1 287 ? -7.486 -15.430 16.737 1.00 89.44 287 SER A CA 1
ATOM 2259 C C . SER A 1 287 ? -7.617 -14.026 17.331 1.00 89.44 287 SER A C 1
ATOM 2261 O O . SER A 1 287 ? -8.739 -13.532 17.438 1.00 89.44 287 SER A O 1
ATOM 2263 N N . LEU A 1 288 ? -6.490 -13.400 17.694 1.00 91.94 288 LEU A N 1
ATOM 2264 C CA . LEU A 1 288 ? -6.450 -12.046 18.244 1.00 91.94 288 LEU A CA 1
ATOM 2265 C C . LEU A 1 288 ? -6.558 -10.978 17.149 1.00 91.94 288 LEU A C 1
ATOM 2267 O O . LEU A 1 288 ? -7.305 -10.018 17.311 1.00 91.94 288 LEU A O 1
ATOM 2271 N N . PHE A 1 289 ? -5.818 -11.140 16.050 1.00 91.19 289 PHE A N 1
ATOM 2272 C CA . PHE A 1 289 ? -5.590 -10.054 15.091 1.00 91.19 289 PHE A CA 1
ATOM 2273 C C . PHE A 1 289 ? -6.302 -10.218 13.749 1.00 91.19 289 PHE A C 1
ATOM 2275 O O . PHE A 1 289 ? -6.627 -9.216 13.121 1.00 91.19 289 PHE A O 1
ATOM 2282 N N . MET A 1 290 ? -6.570 -11.445 13.298 1.00 88.50 290 MET A N 1
ATOM 2283 C CA . MET A 1 290 ? -7.171 -11.665 11.982 1.00 88.50 290 MET A CA 1
ATOM 2284 C C . MET A 1 290 ? -8.629 -11.199 11.985 1.00 88.50 290 MET A C 1
ATOM 2286 O O . MET A 1 290 ? -9.439 -11.644 12.807 1.00 88.50 290 MET A O 1
ATOM 2290 N N . SER A 1 291 ? -8.965 -10.296 11.063 1.00 84.88 291 SER A N 1
ATOM 2291 C CA . SER A 1 291 ? -10.321 -9.773 10.956 1.00 84.88 291 SER A CA 1
ATOM 2292 C C . SER A 1 291 ? -11.280 -10.846 10.424 1.00 84.88 291 SER A C 1
ATOM 2294 O O . SER A 1 291 ? -10.957 -11.565 9.477 1.00 84.88 291 SER A O 1
ATOM 2296 N N . PRO A 1 292 ? -12.496 -10.957 10.977 1.00 84.06 292 PRO A N 1
ATOM 2297 C CA . PRO A 1 292 ? -13.454 -11.985 10.589 1.00 84.06 292 PRO A CA 1
ATOM 2298 C C . PRO A 1 292 ? -14.236 -11.674 9.300 1.00 84.06 292 PRO A C 1
ATOM 2300 O O . PRO A 1 292 ? -15.233 -12.336 9.023 1.00 84.06 292 PRO A O 1
ATOM 2303 N N . CYS A 1 293 ? -13.802 -10.706 8.480 1.00 90.69 293 CYS A N 1
ATOM 2304 C CA . CYS A 1 293 ? -14.383 -10.455 7.150 1.00 90.69 293 CYS A CA 1
ATOM 2305 C C . CYS A 1 293 ? -15.889 -10.120 7.208 1.00 90.69 293 CYS A C 1
ATOM 2307 O O . CYS A 1 293 ? -16.713 -10.740 6.536 1.00 90.69 293 CYS A O 1
ATOM 2309 N N . LEU A 1 294 ? -16.270 -9.160 8.062 1.00 90.44 294 LEU A N 1
ATOM 2310 C CA . LEU A 1 294 ? -17.655 -8.686 8.196 1.00 90.44 294 LEU A CA 1
ATOM 2311 C C . LEU A 1 294 ? -18.108 -7.774 7.053 1.00 90.44 294 LEU A C 1
ATOM 2313 O O . LEU A 1 294 ? -19.288 -7.768 6.735 1.00 90.44 294 LEU A O 1
ATOM 2317 N N . SER A 1 295 ? -17.220 -7.009 6.426 1.00 90.44 295 SER A N 1
ATOM 2318 C CA . SER A 1 295 ? -17.532 -6.068 5.346 1.00 90.44 295 SER A CA 1
ATOM 2319 C C . SER A 1 295 ? -16.658 -6.337 4.131 1.00 90.44 295 SER A C 1
ATOM 2321 O O . SER A 1 295 ? -15.477 -6.604 4.312 1.00 90.44 295 SER A O 1
ATOM 2323 N N . GLY A 1 296 ? -17.227 -6.232 2.925 1.00 86.56 296 GLY A N 1
ATOM 2324 C CA . GLY A 1 296 ? -16.507 -6.359 1.653 1.00 86.56 296 GLY A CA 1
ATOM 2325 C C . GLY A 1 296 ? -16.800 -7.627 0.849 1.00 86.56 296 GLY A C 1
ATOM 2326 O O . GLY A 1 296 ? -16.491 -7.654 -0.333 1.00 86.56 296 GLY A O 1
ATOM 2327 N N . TRP A 1 297 ? -17.414 -8.654 1.448 1.00 90.12 297 TRP A N 1
ATOM 2328 C CA . TRP A 1 297 ? -17.712 -9.933 0.784 1.00 90.12 297 TRP A CA 1
ATOM 2329 C C . TRP A 1 297 ? -19.112 -10.433 1.118 1.00 90.12 297 TRP A C 1
ATOM 2331 O O . TRP A 1 297 ? -19.605 -10.202 2.229 1.00 90.12 297 TRP A O 1
ATOM 2341 N N . ASP A 1 298 ? -19.703 -11.160 0.169 1.00 91.62 298 ASP A N 1
ATOM 2342 C CA . ASP A 1 298 ? -20.988 -11.839 0.345 1.00 91.62 298 ASP A CA 1
ATOM 2343 C C . ASP A 1 298 ? -20.882 -13.051 1.273 1.00 91.62 298 ASP A C 1
ATOM 2345 O O . ASP A 1 298 ? -21.728 -13.216 2.147 1.00 91.62 298 ASP A O 1
ATOM 2349 N N . ASP A 1 299 ? -19.824 -13.855 1.116 1.00 92.81 299 ASP A N 1
ATOM 2350 C CA . ASP A 1 299 ? -19.455 -14.955 2.016 1.00 92.81 299 ASP A CA 1
ATOM 2351 C C . ASP A 1 299 ? -18.193 -14.568 2.802 1.00 92.81 299 ASP A C 1
ATOM 2353 O O . ASP A 1 299 ? -17.047 -14.793 2.391 1.00 92.81 299 ASP A O 1
ATOM 2357 N N . GLY A 1 300 ? -18.415 -13.938 3.957 1.00 91.62 300 GLY A N 1
ATOM 2358 C CA . GLY A 1 300 ? -17.336 -13.516 4.847 1.00 91.62 300 GLY A CA 1
ATOM 2359 C C . GLY A 1 300 ? -16.562 -14.689 5.459 1.00 91.62 300 GLY A C 1
ATOM 2360 O O . GLY A 1 300 ? -15.369 -14.564 5.730 1.00 91.62 300 GLY A O 1
ATOM 2361 N N . GLU A 1 301 ? -17.191 -15.849 5.657 1.00 92.38 301 GLU A N 1
ATOM 2362 C CA . GLU A 1 301 ? -16.530 -17.012 6.258 1.00 92.38 301 GLU A CA 1
ATOM 2363 C C . GLU A 1 301 ? -15.559 -17.669 5.272 1.00 92.38 301 GLU A C 1
ATOM 2365 O O . GLU A 1 301 ? -14.473 -18.100 5.671 1.00 92.38 301 GLU A O 1
ATOM 2370 N N . ALA A 1 302 ? -15.902 -17.703 3.981 1.00 92.50 302 ALA A N 1
ATOM 2371 C CA . ALA A 1 302 ? -14.994 -18.126 2.921 1.00 92.50 302 ALA A CA 1
ATOM 2372 C C . ALA A 1 302 ? -13.780 -17.204 2.818 1.00 92.50 302 ALA A C 1
ATOM 2374 O O . ALA A 1 302 ? -12.649 -17.696 2.804 1.00 92.50 302 ALA A O 1
ATOM 2375 N N . LYS A 1 303 ? -13.987 -15.880 2.837 1.00 91.44 303 LYS A N 1
ATOM 2376 C CA . LYS A 1 303 ? -12.872 -14.925 2.847 1.00 91.44 303 LYS A CA 1
ATOM 2377 C C . LYS A 1 303 ? -12.011 -15.071 4.107 1.00 91.44 303 LYS A C 1
ATOM 2379 O O . LYS A 1 303 ? -10.789 -15.089 4.001 1.00 91.44 303 LYS A O 1
ATOM 2384 N N . HIS A 1 304 ? -12.606 -15.272 5.282 1.00 91.00 304 HIS A N 1
ATOM 2385 C CA . HIS A 1 304 ? -11.853 -15.508 6.519 1.00 91.00 304 HIS A CA 1
ATOM 2386 C C . HIS A 1 304 ? -11.012 -16.799 6.456 1.00 91.00 304 HIS A C 1
ATOM 2388 O O . HIS A 1 304 ? -9.852 -16.801 6.873 1.00 91.00 304 HIS A O 1
ATOM 2394 N N . ARG A 1 305 ? -11.545 -17.891 5.880 1.00 91.75 305 ARG A N 1
ATOM 2395 C CA . ARG A 1 305 ? -10.771 -19.123 5.617 1.00 91.75 305 ARG A CA 1
ATOM 2396 C C . ARG A 1 305 ? -9.617 -18.875 4.644 1.00 91.75 305 ARG A C 1
ATOM 2398 O O . ARG A 1 305 ? -8.523 -19.390 4.864 1.00 91.75 305 ARG A O 1
ATOM 2405 N N . TYR A 1 306 ? -9.840 -18.069 3.611 1.00 91.00 306 TYR A N 1
ATOM 2406 C CA . TYR A 1 306 ? -8.794 -17.657 2.679 1.00 91.00 306 TYR A CA 1
ATOM 2407 C C . TYR A 1 306 ? -7.692 -16.840 3.373 1.00 91.00 306 TYR A C 1
ATOM 2409 O O . TYR A 1 306 ? -6.516 -17.164 3.238 1.00 91.00 306 TYR A O 1
ATOM 2417 N N . MET A 1 307 ? -8.040 -15.865 4.215 1.00 89.81 307 MET A N 1
ATOM 2418 C CA . MET A 1 307 ? -7.044 -15.104 4.981 1.00 89.81 307 MET A CA 1
ATOM 2419 C C . MET A 1 307 ? -6.245 -15.998 5.936 1.00 89.81 307 MET A C 1
ATOM 2421 O O . MET A 1 307 ? -5.029 -15.842 6.072 1.00 89.81 307 MET A O 1
ATOM 2425 N N . HIS A 1 308 ? -6.892 -17.004 6.534 1.00 89.94 308 HIS A N 1
ATOM 2426 C CA . HIS A 1 308 ? -6.190 -18.016 7.319 1.00 89.94 308 HIS A CA 1
ATOM 2427 C C . HIS A 1 308 ? -5.162 -18.780 6.470 1.00 89.94 308 HIS A C 1
ATOM 2429 O O . HIS A 1 308 ? -4.039 -19.004 6.928 1.00 89.94 308 HIS A O 1
ATOM 2435 N N . LEU A 1 309 ? -5.515 -19.164 5.239 1.00 90.00 309 LEU A N 1
ATOM 2436 C CA . LEU A 1 309 ? -4.582 -19.792 4.304 1.00 90.00 309 LEU A CA 1
ATOM 2437 C C . LEU A 1 309 ? -3.385 -18.872 4.026 1.00 90.00 309 LEU A C 1
ATOM 2439 O O . LEU A 1 309 ? -2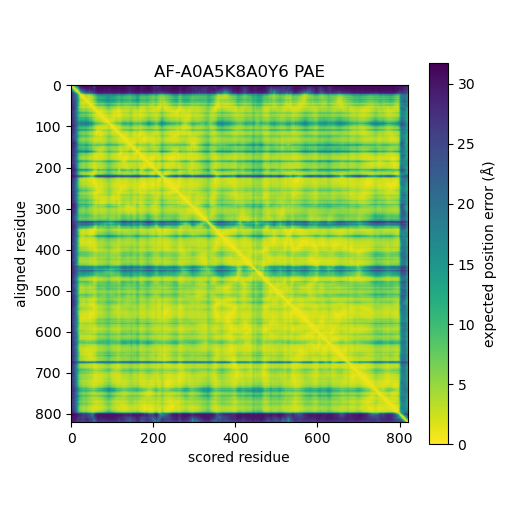.250 -19.306 4.223 1.00 90.00 309 LEU A O 1
ATOM 2443 N N . CYS A 1 310 ? -3.617 -17.597 3.696 1.00 88.50 310 CYS A N 1
ATOM 2444 C CA . CYS A 1 310 ? -2.553 -16.621 3.438 1.00 88.50 310 CYS A CA 1
ATOM 2445 C C . CYS A 1 310 ? -1.556 -16.520 4.602 1.00 88.50 310 CYS A C 1
ATOM 2447 O O . CYS A 1 310 ? -0.348 -16.664 4.406 1.00 88.50 310 CYS A O 1
ATOM 2449 N N . HIS A 1 311 ? -2.050 -16.358 5.835 1.00 86.69 311 HIS A N 1
ATOM 2450 C CA . HIS A 1 311 ? -1.193 -16.340 7.023 1.00 86.69 311 HIS A CA 1
ATOM 2451 C C . HIS A 1 311 ? -0.429 -17.666 7.210 1.00 86.69 311 HIS A C 1
ATOM 2453 O O . HIS A 1 311 ? 0.688 -17.675 7.718 1.00 86.69 311 HIS A O 1
ATOM 2459 N N . THR A 1 312 ? -1.007 -18.822 6.857 1.00 87.06 312 THR A N 1
ATOM 2460 C CA . THR A 1 312 ? -0.330 -20.126 7.009 1.00 87.06 312 THR A CA 1
ATOM 2461 C C . THR A 1 312 ? 0.790 -20.282 5.994 1.00 87.06 312 THR A C 1
ATOM 2463 O O . THR A 1 312 ? 1.876 -20.743 6.349 1.00 87.06 312 THR A O 1
ATOM 2466 N N . VAL A 1 313 ? 0.541 -19.877 4.753 1.00 87.94 313 VAL A N 1
ATOM 2467 C CA . VAL A 1 313 ? 1.509 -19.959 3.661 1.00 87.94 313 VAL A CA 1
ATOM 2468 C C . VAL A 1 313 ? 2.699 -19.049 3.931 1.00 87.94 313 VAL A C 1
ATOM 2470 O O . VAL A 1 313 ? 3.831 -19.513 3.841 1.00 87.94 313 VAL A O 1
ATOM 2473 N N . LEU A 1 314 ? 2.478 -17.803 4.362 1.00 87.50 314 LEU A N 1
ATOM 2474 C CA . LEU A 1 314 ? 3.572 -16.874 4.673 1.00 87.50 314 LEU A CA 1
ATOM 2475 C C . LEU A 1 314 ? 4.432 -17.349 5.854 1.00 87.50 314 LEU A C 1
ATOM 2477 O O . LEU A 1 314 ? 5.660 -17.327 5.757 1.00 87.50 314 LEU A O 1
ATOM 2481 N N . SER A 1 315 ? 3.817 -17.865 6.928 1.00 84.38 315 SER A N 1
ATOM 2482 C CA . SER A 1 315 ? 4.555 -18.477 8.044 1.00 84.38 315 SER A CA 1
ATOM 2483 C C . SER A 1 315 ? 5.418 -19.664 7.591 1.00 84.38 315 SER A C 1
ATOM 2485 O O . SER A 1 315 ? 6.574 -19.785 7.995 1.00 84.38 315 SER A O 1
ATOM 2487 N N . ARG A 1 316 ? 4.888 -20.543 6.727 1.00 84.75 316 ARG A N 1
ATOM 2488 C CA . ARG A 1 316 ? 5.633 -21.696 6.184 1.00 84.75 316 ARG A CA 1
ATOM 2489 C C . ARG A 1 316 ? 6.737 -21.273 5.218 1.00 84.75 316 ARG A C 1
ATOM 2491 O O . ARG A 1 316 ? 7.843 -21.801 5.293 1.00 84.75 316 ARG A O 1
ATOM 2498 N N . SER A 1 317 ? 6.454 -20.305 4.351 1.00 84.69 317 SER A N 1
ATOM 2499 C CA . SER A 1 317 ? 7.411 -19.758 3.392 1.00 84.69 317 SER A CA 1
ATOM 2500 C C . SER A 1 317 ? 8.643 -19.203 4.111 1.00 84.69 317 SER A C 1
ATOM 2502 O O . SER A 1 317 ? 9.760 -19.574 3.770 1.00 84.69 317 SER A O 1
ATOM 2504 N N . GLN A 1 318 ? 8.468 -18.449 5.202 1.00 82.88 318 GLN A N 1
ATOM 2505 C CA . GLN A 1 318 ? 9.597 -17.938 5.987 1.00 82.88 318 GLN A CA 1
ATOM 2506 C C . GLN A 1 318 ? 10.479 -19.052 6.587 1.00 82.88 318 GLN A C 1
ATOM 2508 O O . GLN A 1 318 ? 11.699 -18.903 6.664 1.00 82.88 318 GLN A O 1
ATOM 2513 N N . LEU A 1 319 ? 9.898 -20.192 6.978 1.00 82.25 319 LEU A N 1
ATOM 2514 C CA . LEU A 1 319 ? 10.673 -21.359 7.419 1.00 82.25 319 LEU A CA 1
ATOM 2515 C C . LEU A 1 319 ? 11.456 -21.987 6.255 1.00 82.25 319 LEU A C 1
ATOM 2517 O O . LEU A 1 319 ? 12.635 -22.310 6.408 1.00 82.25 319 LEU A O 1
ATOM 2521 N N . ASN A 1 320 ? 10.839 -22.100 5.078 1.00 86.12 320 ASN A N 1
ATOM 2522 C CA . ASN A 1 320 ? 11.498 -22.611 3.873 1.00 86.12 320 ASN A CA 1
ATOM 2523 C C . ASN A 1 320 ? 12.601 -21.668 3.358 1.00 86.12 320 ASN A C 1
ATOM 2525 O O . ASN A 1 320 ? 13.601 -22.136 2.806 1.00 86.12 320 ASN A O 1
ATOM 2529 N N . ALA A 1 321 ? 12.497 -20.361 3.615 1.00 86.94 321 ALA A N 1
ATOM 2530 C CA . ALA A 1 321 ? 13.532 -19.380 3.293 1.00 86.94 321 ALA A CA 1
ATOM 2531 C C . ALA A 1 321 ? 14.866 -19.709 3.983 1.00 86.94 321 ALA A C 1
ATOM 2533 O O . ALA A 1 321 ? 15.933 -19.562 3.385 1.00 86.94 321 ALA A O 1
ATOM 2534 N N . VAL A 1 322 ? 14.824 -20.225 5.216 1.00 85.31 322 VAL A N 1
ATOM 2535 C CA . VAL A 1 322 ? 16.019 -20.637 5.970 1.00 85.31 322 VAL A CA 1
ATOM 2536 C C . VAL A 1 322 ? 16.755 -21.788 5.281 1.00 85.31 322 VAL A C 1
ATOM 2538 O O . VAL A 1 322 ? 17.987 -21.790 5.223 1.00 85.31 322 VAL A O 1
ATOM 2541 N N . ILE A 1 323 ? 16.016 -22.744 4.714 1.00 84.88 323 ILE A N 1
ATOM 2542 C CA . ILE A 1 323 ? 16.592 -23.865 3.958 1.00 84.88 323 ILE A CA 1
ATOM 2543 C C . ILE A 1 323 ? 17.318 -23.328 2.720 1.00 84.88 323 ILE A C 1
ATOM 2545 O O . ILE A 1 323 ? 18.492 -23.643 2.511 1.00 84.88 323 ILE A O 1
ATOM 2549 N N . LYS A 1 324 ? 16.676 -22.419 1.977 1.00 87.94 324 LYS A N 1
ATOM 2550 C CA . LYS A 1 324 ? 17.280 -21.754 0.815 1.00 87.94 324 LYS A CA 1
ATOM 2551 C C . LYS A 1 324 ? 18.519 -20.930 1.175 1.00 87.94 324 LYS A C 1
ATOM 2553 O O . LYS A 1 324 ? 19.488 -20.911 0.421 1.00 87.94 324 LYS A O 1
ATOM 2558 N N . LEU A 1 325 ? 18.551 -20.278 2.340 1.00 89.81 325 LEU A N 1
ATOM 2559 C CA . LEU A 1 325 ? 19.743 -19.562 2.818 1.00 89.81 325 LEU A CA 1
ATOM 2560 C C . LEU A 1 325 ? 20.935 -20.496 3.070 1.00 89.81 325 LEU A C 1
ATOM 2562 O O . LEU A 1 325 ? 22.085 -20.105 2.834 1.00 89.81 325 LEU A O 1
ATOM 2566 N N . ARG A 1 326 ? 20.674 -21.717 3.546 1.00 87.06 326 ARG A N 1
ATOM 2567 C CA . ARG A 1 326 ? 21.698 -22.755 3.716 1.00 87.06 326 ARG A CA 1
ATOM 2568 C C . ARG A 1 326 ? 22.207 -23.249 2.363 1.00 87.06 326 ARG A C 1
ATOM 2570 O O . ARG A 1 326 ? 23.416 -23.318 2.167 1.00 87.06 326 ARG A O 1
ATOM 2577 N N . GLU A 1 327 ? 21.311 -23.525 1.418 1.00 87.31 327 GLU A N 1
ATOM 2578 C CA . GLU A 1 327 ? 21.658 -23.940 0.046 1.00 87.31 327 GLU A CA 1
ATOM 2579 C C . GLU A 1 327 ? 22.451 -22.864 -0.703 1.00 87.31 327 GLU A C 1
ATOM 2581 O O . GLU A 1 327 ? 23.447 -23.153 -1.365 1.00 87.31 327 GLU A O 1
ATOM 2586 N N . ALA A 1 328 ? 22.093 -21.594 -0.504 1.00 88.12 328 ALA A N 1
ATOM 2587 C CA . ALA A 1 328 ? 22.844 -20.453 -1.009 1.00 88.12 328 ALA A CA 1
ATOM 2588 C C . ALA A 1 328 ? 24.200 -20.251 -0.300 1.00 88.12 328 ALA A C 1
ATOM 2590 O O . ALA A 1 328 ? 24.917 -19.304 -0.622 1.00 88.12 328 ALA A O 1
ATOM 2591 N N . GLY A 1 329 ? 24.569 -21.068 0.693 1.00 86.62 329 GLY A N 1
ATOM 2592 C CA . GLY A 1 329 ? 25.819 -20.935 1.449 1.00 86.62 329 GLY A CA 1
ATOM 2593 C C . GLY A 1 329 ? 25.932 -19.623 2.235 1.00 86.62 329 GLY A C 1
ATOM 2594 O O . GLY A 1 329 ? 27.039 -19.155 2.514 1.00 86.62 329 GLY A O 1
ATOM 2595 N N . ILE A 1 330 ? 24.799 -18.984 2.549 1.00 87.56 330 ILE A N 1
ATOM 2596 C CA . ILE A 1 330 ? 24.740 -17.771 3.377 1.00 87.56 330 ILE A CA 1
ATOM 2597 C C . ILE A 1 330 ? 24.790 -18.148 4.856 1.00 87.56 330 ILE A C 1
ATOM 2599 O O . ILE A 1 330 ? 25.503 -17.501 5.629 1.00 87.56 330 ILE A O 1
ATOM 2603 N N . VAL A 1 331 ? 24.069 -19.206 5.220 1.00 82.25 331 VAL A N 1
ATOM 2604 C CA . VAL A 1 331 ? 24.099 -19.831 6.541 1.00 82.25 331 VAL A CA 1
ATOM 2605 C C . VAL A 1 331 ? 25.030 -21.039 6.460 1.00 82.25 331 VAL A C 1
ATOM 2607 O O . VAL A 1 331 ? 24.716 -22.028 5.807 1.00 82.25 331 VAL A O 1
ATOM 2610 N N . ALA A 1 332 ? 26.211 -20.925 7.070 1.00 65.12 332 ALA A N 1
ATOM 2611 C CA . ALA A 1 332 ? 27.281 -21.920 6.942 1.00 65.12 332 ALA A CA 1
ATOM 2612 C C . ALA A 1 332 ? 27.244 -23.027 8.014 1.00 65.12 332 ALA A C 1
ATOM 2614 O O . ALA A 1 332 ? 27.837 -24.081 7.810 1.00 65.12 332 ALA A O 1
ATOM 2615 N N . ASN A 1 333 ? 26.561 -22.797 9.141 1.00 64.38 333 ASN A N 1
ATOM 2616 C CA . ASN A 1 333 ? 26.519 -23.707 10.289 1.00 64.38 333 ASN A CA 1
ATOM 2617 C C . ASN A 1 333 ? 25.071 -24.100 10.617 1.00 64.38 333 ASN A C 1
ATOM 2619 O O . ASN A 1 333 ? 24.149 -23.329 10.376 1.00 64.38 333 ASN A O 1
ATOM 2623 N N . ASN A 1 334 ? 24.884 -25.252 11.271 1.00 63.72 334 ASN A N 1
ATOM 2624 C CA . ASN A 1 334 ? 23.578 -25.690 11.795 1.00 63.72 334 ASN A CA 1
ATOM 2625 C C . ASN A 1 334 ? 23.080 -24.853 12.995 1.00 63.72 334 ASN A C 1
ATOM 2627 O O . ASN A 1 334 ? 21.994 -25.099 13.512 1.00 63.72 334 ASN A O 1
ATOM 2631 N N . LEU A 1 335 ? 23.871 -23.876 13.450 1.00 62.00 335 LEU A N 1
ATOM 2632 C CA . LEU A 1 335 ? 23.459 -22.855 14.410 1.00 62.00 335 LEU A CA 1
ATOM 2633 C C . LEU A 1 335 ? 22.671 -21.780 13.661 1.00 62.00 335 LEU A C 1
ATOM 2635 O O . LEU A 1 335 ? 23.251 -20.871 13.071 1.00 62.00 335 LEU A O 1
ATOM 2639 N N . VAL A 1 336 ? 21.349 -21.932 13.669 1.00 65.56 336 VAL A N 1
ATOM 2640 C CA . VAL A 1 336 ? 20.401 -20.997 13.062 1.00 65.56 336 VAL A CA 1
ATOM 2641 C C . VAL A 1 336 ? 19.394 -20.571 14.112 1.00 65.56 336 VAL A C 1
ATOM 2643 O O . VAL A 1 336 ? 18.913 -21.404 14.885 1.00 65.56 336 VAL A O 1
ATOM 2646 N N . VAL A 1 337 ? 19.038 -19.289 14.131 1.00 65.38 337 VAL A N 1
ATOM 2647 C CA . VAL A 1 337 ? 17.881 -18.843 14.899 1.00 65.38 337 VAL A CA 1
ATOM 2648 C C . VAL A 1 337 ? 16.631 -19.256 14.132 1.00 65.38 337 VAL A C 1
ATOM 2650 O O . VAL A 1 337 ? 16.310 -18.690 13.093 1.00 65.38 337 VAL A O 1
ATOM 2653 N N . LEU A 1 338 ? 15.913 -20.268 14.619 1.00 68.25 338 LEU A N 1
ATOM 2654 C CA . LEU A 1 338 ? 14.654 -20.642 13.980 1.00 68.25 338 LEU A CA 1
ATOM 2655 C C . LEU A 1 338 ? 13.681 -19.449 14.031 1.00 68.25 338 LEU A C 1
ATOM 2657 O O . LEU A 1 338 ? 13.499 -18.869 15.111 1.00 68.25 338 LEU A O 1
ATOM 2661 N N . PRO A 1 339 ? 13.066 -19.070 12.894 1.00 66.62 339 PRO A N 1
ATOM 2662 C CA . PRO A 1 339 ? 12.015 -18.065 12.886 1.00 66.62 339 PRO A CA 1
ATOM 2663 C C . PRO A 1 339 ? 10.871 -18.488 13.809 1.00 66.62 339 PRO A C 1
ATOM 2665 O O . PRO A 1 339 ? 10.659 -19.680 14.055 1.00 66.62 339 PRO A O 1
ATOM 2668 N N . SER A 1 340 ? 10.095 -17.512 14.288 1.00 68.19 340 SER A N 1
ATOM 2669 C CA . SER A 1 340 ? 8.797 -17.837 14.880 1.00 68.19 340 SER A CA 1
ATOM 2670 C C . SER A 1 340 ? 7.955 -18.583 13.844 1.00 68.19 340 SER A C 1
ATOM 2672 O O . SER A 1 340 ? 7.989 -18.261 12.659 1.00 68.19 340 SER A O 1
ATOM 2674 N N . THR A 1 341 ? 7.169 -19.560 14.290 1.00 67.19 341 THR A N 1
ATOM 2675 C CA . THR A 1 341 ? 6.182 -20.227 13.429 1.00 67.19 341 THR A CA 1
ATOM 2676 C C . THR A 1 341 ? 4.999 -19.321 13.084 1.00 67.19 341 THR A C 1
ATOM 2678 O O . THR A 1 341 ? 4.149 -19.716 12.292 1.00 67.19 341 THR A O 1
ATOM 2681 N N . SER A 1 342 ? 4.940 -18.132 13.688 1.00 75.19 342 SER A N 1
ATOM 2682 C CA . SER A 1 342 ? 3.942 -17.101 13.441 1.00 75.19 342 SER A CA 1
ATOM 2683 C C . SER A 1 342 ? 4.568 -15.909 12.729 1.00 75.19 342 SER A C 1
ATOM 2685 O O . SER A 1 342 ? 5.568 -15.356 13.199 1.00 75.19 342 SER A O 1
ATOM 2687 N N . ASN A 1 343 ? 3.965 -15.495 11.619 1.00 79.19 343 ASN A N 1
ATOM 2688 C CA . ASN A 1 343 ? 4.437 -14.404 10.780 1.00 79.19 343 ASN A CA 1
ATOM 2689 C C . ASN A 1 343 ? 3.469 -13.203 10.840 1.00 79.19 343 ASN A C 1
ATOM 2691 O O . ASN A 1 343 ? 2.247 -13.352 10.845 1.00 79.19 343 ASN A O 1
ATOM 2695 N N . ILE A 1 344 ? 4.048 -12.002 10.892 1.00 83.12 344 ILE A N 1
ATOM 2696 C CA . ILE A 1 344 ? 3.350 -10.712 11.036 1.00 83.12 344 ILE A CA 1
ATOM 2697 C C . ILE A 1 344 ? 3.268 -9.925 9.723 1.00 83.12 344 ILE A C 1
ATOM 2699 O O . ILE A 1 344 ? 2.831 -8.779 9.717 1.00 83.12 344 ILE A O 1
ATOM 2703 N N . SER A 1 345 ? 3.732 -10.493 8.614 1.00 79.12 345 SER A N 1
ATOM 2704 C CA . SER A 1 345 ? 3.952 -9.777 7.361 1.00 79.12 345 SER A CA 1
ATOM 2705 C C . SER A 1 345 ? 2.655 -9.309 6.706 1.00 79.12 345 SER A C 1
ATOM 2707 O O . SER A 1 345 ? 2.700 -8.358 5.942 1.00 79.12 345 SER A O 1
ATOM 2709 N N . LEU A 1 346 ? 1.495 -9.882 7.043 1.00 79.94 346 LEU A N 1
ATOM 2710 C CA . LEU A 1 346 ? 0.196 -9.336 6.616 1.00 79.94 346 LEU A CA 1
ATOM 2711 C C . LEU A 1 346 ? -0.214 -8.056 7.363 1.00 79.94 346 LEU A C 1
ATOM 2713 O O . LEU A 1 346 ? -1.172 -7.411 6.962 1.00 79.94 346 LEU A O 1
ATOM 2717 N N . ALA A 1 347 ? 0.533 -7.648 8.392 1.00 82.06 347 ALA A N 1
ATOM 2718 C CA . ALA A 1 347 ? 0.428 -6.325 9.005 1.00 82.06 347 ALA A CA 1
ATOM 2719 C C . ALA A 1 347 ? 1.453 -5.313 8.432 1.00 82.06 347 ALA A C 1
ATOM 2721 O O . ALA A 1 347 ? 1.627 -4.233 8.996 1.00 82.06 347 ALA A O 1
ATOM 2722 N N . ASN A 1 348 ? 2.170 -5.646 7.343 1.00 82.75 348 ASN A N 1
ATOM 2723 C CA . ASN A 1 348 ? 3.037 -4.698 6.623 1.00 82.75 348 ASN A CA 1
ATOM 2724 C C . ASN A 1 348 ? 2.208 -3.799 5.699 1.00 82.75 348 ASN A C 1
ATOM 2726 O O . ASN A 1 348 ? 2.106 -4.044 4.495 1.00 82.75 348 ASN A O 1
ATOM 2730 N N . ASN A 1 349 ? 1.678 -2.716 6.257 1.00 87.88 349 ASN A N 1
ATOM 2731 C CA . ASN A 1 349 ? 0.778 -1.838 5.517 1.00 87.88 349 ASN A CA 1
ATOM 2732 C C . ASN A 1 349 ? 1.509 -1.050 4.418 1.00 87.88 349 ASN A C 1
ATOM 2734 O O . ASN A 1 349 ? 2.602 -0.521 4.637 1.00 87.88 349 ASN A O 1
ATOM 2738 N N . GLY A 1 350 ? 0.907 -0.933 3.241 1.00 91.62 350 GLY A N 1
ATOM 2739 C CA . GLY A 1 350 ? 1.398 -0.099 2.150 1.00 91.62 350 GLY A CA 1
ATOM 2740 C C . GLY A 1 350 ? 0.297 0.646 1.414 1.00 91.62 350 GLY A C 1
ATOM 2741 O O . GLY A 1 350 ? -0.839 0.776 1.868 1.00 91.62 350 GLY A O 1
ATOM 2742 N N . THR A 1 351 ? 0.674 1.185 0.259 1.00 94.81 351 THR A N 1
ATOM 2743 C CA . THR A 1 351 ? -0.265 1.783 -0.690 1.00 94.81 351 THR A CA 1
ATOM 2744 C C . THR A 1 351 ? -0.112 1.091 -2.033 1.00 94.81 351 THR A C 1
ATOM 2746 O O . THR A 1 351 ? 1.005 0.931 -2.526 1.00 94.81 351 THR A O 1
ATOM 2749 N N . HIS A 1 352 ? -1.223 0.698 -2.644 1.00 96.12 352 HIS A N 1
ATOM 2750 C CA . HIS A 1 352 ? -1.228 0.228 -4.023 1.00 96.12 352 HIS A CA 1
ATOM 2751 C C . HIS A 1 352 ? -1.785 1.325 -4.915 1.00 96.12 352 HIS A C 1
ATOM 2753 O O . HIS A 1 352 ? -2.797 1.936 -4.582 1.00 96.12 352 HIS A O 1
ATOM 2759 N N . ILE A 1 353 ? -1.123 1.593 -6.039 1.00 97.75 353 ILE A N 1
ATOM 2760 C CA . ILE A 1 353 ? -1.612 2.550 -7.038 1.00 97.75 353 ILE A CA 1
ATOM 2761 C C . ILE A 1 353 ? -1.934 1.784 -8.310 1.00 97.75 353 ILE A C 1
ATOM 2763 O O . ILE A 1 353 ? -1.035 1.250 -8.966 1.00 97.75 353 ILE A O 1
ATOM 2767 N N . SER A 1 354 ? -3.213 1.774 -8.666 1.00 97.62 354 SER A N 1
ATOM 2768 C CA . SER A 1 354 ? -3.725 1.164 -9.886 1.00 97.62 354 SER A CA 1
ATOM 2769 C C . SER A 1 354 ? -3.895 2.209 -10.984 1.00 97.62 354 SER A C 1
ATOM 2771 O O . SER A 1 354 ? -4.393 3.304 -10.734 1.00 97.62 354 SER A O 1
ATOM 2773 N N . LEU A 1 355 ? -3.489 1.860 -12.202 1.00 97.56 355 LEU A N 1
ATOM 2774 C CA . LEU A 1 355 ? -3.726 2.605 -13.433 1.00 97.56 355 LEU A CA 1
ATOM 2775 C C . LEU A 1 355 ? -4.641 1.784 -14.338 1.00 97.56 355 LEU A C 1
ATOM 2777 O O . LEU A 1 355 ? -4.360 0.611 -14.576 1.00 97.56 355 LEU A O 1
ATOM 2781 N N . GLY A 1 356 ? -5.693 2.396 -14.870 1.00 96.62 356 GLY A N 1
ATOM 2782 C CA . GLY A 1 356 ? -6.541 1.819 -15.911 1.00 96.62 356 GLY A CA 1
ATOM 2783 C C . GLY A 1 356 ? -6.307 2.503 -17.256 1.00 96.62 356 GLY A C 1
ATOM 2784 O O . GLY A 1 356 ? -6.033 3.701 -17.302 1.00 96.62 356 GLY A O 1
ATOM 2785 N N . SER A 1 357 ? -6.426 1.747 -18.347 1.00 95.94 357 SER A N 1
ATOM 2786 C CA . SER A 1 357 ? -6.444 2.281 -19.714 1.00 95.94 357 SER A CA 1
ATOM 2787 C C . SER A 1 357 ? -7.863 2.218 -20.263 1.00 95.94 357 SER A C 1
ATOM 2789 O O . SER A 1 357 ? -8.434 1.129 -20.381 1.00 95.94 357 SER A O 1
ATOM 2791 N N . ARG A 1 358 ? -8.441 3.368 -20.624 1.00 93.94 358 ARG A N 1
ATOM 2792 C CA . ARG A 1 358 ? -9.769 3.424 -21.254 1.00 93.94 358 ARG A CA 1
ATOM 2793 C C . ARG A 1 358 ? -9.786 2.728 -22.607 1.00 93.94 358 ARG A C 1
ATOM 2795 O O . ARG A 1 358 ? -10.748 2.033 -22.907 1.00 93.94 358 ARG A O 1
ATOM 2802 N N . ARG A 1 359 ? -8.731 2.881 -23.406 1.00 93.25 359 ARG A N 1
ATOM 2803 C CA . ARG A 1 359 ? -8.606 2.283 -24.740 1.00 93.25 359 ARG A CA 1
ATOM 2804 C C . ARG A 1 359 ? -8.537 0.771 -24.661 1.00 93.25 359 ARG A C 1
ATOM 2806 O O . ARG A 1 359 ? -9.334 0.108 -25.310 1.00 93.25 359 ARG A O 1
ATOM 2813 N N . LEU A 1 360 ? -7.633 0.227 -23.842 1.00 95.31 360 LEU A N 1
ATOM 2814 C CA . LEU A 1 360 ? -7.519 -1.226 -23.693 1.00 95.31 360 LEU A CA 1
ATOM 2815 C C . LEU A 1 360 ? -8.801 -1.816 -23.097 1.00 95.31 360 LEU A C 1
ATOM 2817 O O . LEU A 1 360 ? -9.300 -2.816 -23.604 1.00 95.31 360 LEU A O 1
ATOM 2821 N N . THR A 1 361 ? -9.382 -1.149 -22.093 1.00 95.94 361 THR A N 1
ATOM 2822 C CA . THR A 1 361 ? -10.662 -1.563 -21.498 1.00 95.94 361 THR A CA 1
ATOM 2823 C C . THR A 1 361 ? -11.792 -1.546 -22.528 1.00 95.94 361 THR A C 1
ATOM 2825 O O . THR A 1 361 ? -12.528 -2.520 -22.633 1.00 95.94 361 THR A O 1
ATOM 2828 N N . GLY A 1 362 ? -11.908 -0.482 -23.327 1.00 94.19 362 GLY A N 1
ATOM 2829 C CA . GLY A 1 362 ? -12.917 -0.371 -24.381 1.00 94.19 362 GLY A CA 1
ATOM 2830 C C . GLY A 1 362 ? -12.755 -1.440 -25.462 1.00 94.19 362 GLY A C 1
ATOM 2831 O O . GLY A 1 362 ? -13.741 -2.037 -25.884 1.00 94.19 362 GLY A O 1
ATOM 2832 N N . CYS A 1 363 ? -11.519 -1.761 -25.856 1.00 93.56 363 CYS A N 1
ATOM 2833 C CA . CYS A 1 363 ? -11.264 -2.862 -26.782 1.00 93.56 363 CYS A CA 1
ATOM 2834 C C . CYS A 1 363 ? -11.642 -4.225 -26.183 1.00 93.56 363 CYS A C 1
ATOM 2836 O O . CYS A 1 363 ? -12.229 -5.038 -26.885 1.00 93.56 363 CYS A O 1
ATOM 2838 N N . MET A 1 364 ? -11.369 -4.474 -24.899 1.00 94.31 364 MET A N 1
ATOM 2839 C CA . MET A 1 364 ? -11.786 -5.717 -24.232 1.00 94.31 364 MET A CA 1
ATOM 2840 C C . MET A 1 364 ? -13.309 -5.829 -24.056 1.00 94.31 364 MET A C 1
ATOM 2842 O O . MET A 1 364 ? -13.839 -6.938 -24.005 1.00 94.31 364 MET A O 1
ATOM 2846 N N . GLN A 1 365 ? -14.016 -4.697 -23.963 1.00 94.50 365 GLN A N 1
ATOM 2847 C CA . GLN A 1 365 ? -15.480 -4.652 -23.898 1.00 94.50 365 GLN A CA 1
ATOM 2848 C C . GLN A 1 365 ? -16.147 -4.942 -25.244 1.00 94.50 365 GLN A C 1
ATOM 2850 O O . GLN A 1 365 ? -17.261 -5.462 -25.251 1.00 94.50 365 GLN A O 1
ATOM 2855 N N . ASP A 1 366 ? -15.494 -4.610 -26.360 1.00 92.00 366 ASP A N 1
ATOM 2856 C CA . ASP A 1 366 ? -15.992 -4.864 -27.711 1.00 92.00 366 ASP A CA 1
ATOM 2857 C C . ASP A 1 366 ? -15.479 -6.217 -28.247 1.00 92.00 366 ASP A C 1
ATOM 2859 O O . ASP A 1 366 ? -14.310 -6.323 -28.634 1.00 92.00 366 ASP A O 1
ATOM 2863 N N . PRO A 1 367 ? -16.336 -7.254 -28.362 1.00 85.12 367 PRO A N 1
ATOM 2864 C CA . PRO A 1 367 ? -15.932 -8.556 -28.895 1.00 85.12 367 PRO A CA 1
ATOM 2865 C C . PRO A 1 367 ? -15.428 -8.500 -30.348 1.00 85.12 367 PRO A C 1
ATOM 2867 O O . PRO A 1 367 ? -14.737 -9.418 -30.791 1.00 85.12 367 PRO A O 1
ATOM 2870 N N . GLY A 1 368 ? -15.778 -7.449 -31.101 1.00 86.38 368 GLY A N 1
ATOM 2871 C CA . GLY A 1 368 ? -15.348 -7.218 -32.480 1.00 86.38 368 GLY A CA 1
ATOM 2872 C C . GLY A 1 368 ? -13.993 -6.515 -32.615 1.00 86.38 368 GLY A C 1
ATOM 2873 O O . GLY A 1 368 ? -13.466 -6.441 -33.726 1.00 86.38 368 GLY A O 1
ATOM 2874 N N . SER A 1 369 ? -13.397 -6.041 -31.515 1.00 87.12 369 SER A N 1
ATOM 2875 C CA . SER A 1 369 ? -12.162 -5.244 -31.535 1.00 87.12 369 SER A CA 1
ATOM 2876 C C . SER A 1 369 ? -10.931 -6.024 -32.006 1.00 87.12 369 SER A C 1
ATOM 2878 O O . SER A 1 369 ? -9.938 -5.436 -32.428 1.00 87.12 369 SER A O 1
ATOM 2880 N N . GLY A 1 370 ? -10.957 -7.356 -31.897 1.00 85.50 370 GLY A N 1
ATOM 2881 C CA . GLY A 1 370 ? -9.817 -8.223 -32.192 1.00 85.50 370 GLY A CA 1
ATOM 2882 C C . GLY A 1 370 ? -8.672 -8.161 -31.169 1.00 85.50 370 GLY A C 1
ATOM 2883 O O . GLY A 1 370 ? -7.630 -8.772 -31.433 1.00 85.50 370 GLY A O 1
ATOM 2884 N N . PHE A 1 371 ? -8.855 -7.452 -30.046 1.00 90.56 371 PHE A N 1
ATOM 2885 C CA . PHE A 1 371 ? -7.981 -7.438 -28.869 1.00 90.56 371 PHE A CA 1
AT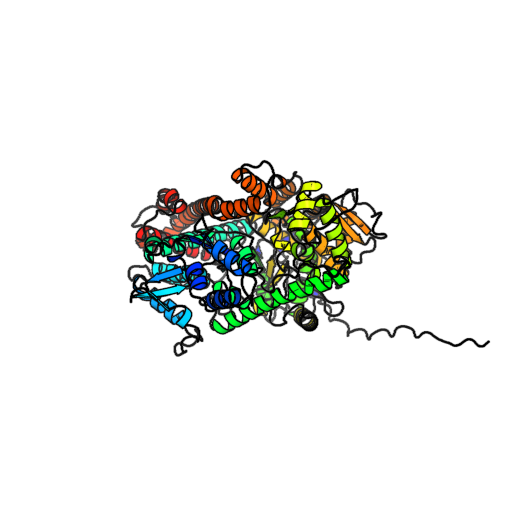OM 2886 C C . PHE A 1 371 ? -8.606 -8.305 -27.770 1.00 90.56 371 PHE A C 1
ATOM 2888 O O . PHE A 1 371 ? -9.687 -7.989 -27.280 1.00 90.56 371 PHE A O 1
ATOM 2895 N N . GLY A 1 372 ? -7.955 -9.411 -27.408 1.00 92.25 372 GLY A N 1
ATOM 2896 C CA . GLY A 1 372 ? -8.471 -10.348 -26.415 1.00 92.25 372 GLY A CA 1
ATOM 2897 C C . GLY A 1 372 ? -7.500 -10.626 -25.265 1.00 92.25 372 GLY A C 1
ATOM 2898 O O . GLY A 1 372 ? -6.434 -10.012 -25.163 1.00 92.25 372 GLY A O 1
ATOM 2899 N N . PRO A 1 373 ? -7.830 -11.611 -24.406 1.00 93.06 373 PRO A N 1
ATOM 2900 C CA . PRO A 1 373 ? -7.009 -11.971 -23.250 1.00 93.06 373 PRO A CA 1
ATOM 2901 C C . PRO A 1 373 ? -5.566 -12.352 -23.607 1.00 93.06 373 PRO A C 1
ATOM 2903 O O . PRO A 1 373 ? -4.649 -12.112 -22.825 1.00 93.06 373 PRO A O 1
ATOM 2906 N N . ALA A 1 374 ? -5.347 -12.950 -24.784 1.00 92.50 374 ALA A N 1
ATOM 2907 C CA . ALA A 1 374 ? -4.013 -13.330 -25.242 1.00 92.50 374 ALA A CA 1
ATOM 2908 C C . ALA A 1 374 ? -3.144 -12.097 -25.532 1.00 92.50 374 ALA A C 1
ATOM 2910 O O . ALA A 1 374 ? -1.993 -12.045 -25.101 1.00 92.50 374 ALA A O 1
ATOM 2911 N N . GLU A 1 375 ? -3.692 -11.092 -26.220 1.00 92.81 375 GLU A N 1
ATOM 2912 C CA . GLU A 1 375 ? -3.012 -9.824 -26.465 1.00 92.81 375 GLU A CA 1
ATOM 2913 C C . GLU A 1 375 ? -2.782 -9.044 -25.164 1.00 92.81 375 GLU A C 1
ATOM 2915 O O . GLU A 1 375 ? -1.656 -8.607 -24.917 1.00 92.81 375 GLU A O 1
ATOM 2920 N N . GLU A 1 376 ? -3.807 -8.918 -24.310 1.00 94.88 376 GLU A N 1
ATOM 2921 C CA . GLU A 1 376 ? -3.697 -8.267 -22.996 1.00 94.88 376 GLU A CA 1
ATOM 2922 C C . GLU A 1 376 ? -2.562 -8.887 -22.171 1.00 94.88 376 GLU A C 1
ATOM 2924 O O . GLU A 1 376 ? -1.708 -8.170 -21.646 1.00 94.88 376 GLU A O 1
ATOM 2929 N N . LYS A 1 377 ? -2.493 -10.223 -22.125 1.00 95.12 377 LYS A N 1
ATOM 2930 C CA . LYS A 1 377 ? -1.448 -10.944 -21.400 1.00 95.12 377 LYS A CA 1
ATOM 2931 C C . LYS A 1 377 ? -0.064 -10.747 -22.012 1.00 95.12 377 LYS A C 1
ATOM 2933 O O . LYS A 1 377 ? 0.889 -10.476 -21.283 1.00 95.12 377 LYS A O 1
ATOM 2938 N N . HIS A 1 378 ? 0.054 -10.866 -23.333 1.00 95.19 378 HIS A N 1
ATOM 2939 C CA . HIS A 1 378 ? 1.336 -10.763 -24.024 1.00 95.19 378 HIS A CA 1
ATOM 2940 C C . HIS A 1 378 ? 1.996 -9.399 -23.798 1.00 95.19 378 HIS A C 1
ATOM 2942 O O . HIS A 1 378 ? 3.132 -9.314 -23.335 1.00 95.19 378 HIS A O 1
ATOM 2948 N N . TYR A 1 379 ? 1.271 -8.314 -24.073 1.00 95.25 379 TYR A N 1
ATOM 2949 C CA . TYR A 1 379 ? 1.822 -6.968 -23.922 1.00 95.25 379 TYR A CA 1
ATOM 2950 C C . TYR A 1 379 ? 1.870 -6.514 -22.463 1.00 95.25 379 TYR A C 1
ATOM 2952 O O . TYR A 1 379 ? 2.787 -5.779 -22.091 1.00 95.25 379 TYR A O 1
ATOM 2960 N N . GLY A 1 380 ? 0.942 -6.993 -21.629 1.00 96.69 380 GLY A N 1
ATOM 2961 C CA . GLY A 1 380 ? 0.953 -6.766 -20.188 1.00 96.69 380 GLY A CA 1
ATOM 2962 C C . GLY A 1 380 ? 2.226 -7.284 -19.527 1.00 96.69 380 GLY A C 1
ATOM 2963 O O . GLY A 1 380 ? 2.906 -6.539 -18.820 1.00 96.69 380 GLY A O 1
ATOM 2964 N N . ASP A 1 381 ? 2.606 -8.528 -19.818 1.00 97.44 381 ASP A N 1
ATOM 2965 C CA . ASP A 1 381 ? 3.809 -9.134 -19.247 1.00 97.44 381 ASP A CA 1
ATOM 2966 C C . ASP A 1 381 ? 5.093 -8.430 -19.705 1.00 97.44 381 ASP A C 1
ATOM 2968 O O . ASP A 1 381 ? 5.987 -8.161 -18.894 1.00 97.44 381 ASP A O 1
ATOM 2972 N N . LEU A 1 382 ? 5.185 -8.074 -20.991 1.00 98.06 382 LEU A N 1
ATOM 2973 C CA . LEU A 1 382 ? 6.326 -7.322 -21.512 1.00 98.06 382 LEU A CA 1
ATOM 2974 C C . LEU A 1 382 ? 6.427 -5.925 -20.889 1.00 98.06 382 LEU A C 1
ATOM 2976 O O . LEU A 1 382 ? 7.529 -5.476 -20.562 1.00 98.06 382 LEU A O 1
ATOM 2980 N N . ALA A 1 383 ? 5.295 -5.248 -20.682 1.00 98.38 383 ALA A N 1
ATOM 2981 C CA . ALA A 1 383 ? 5.269 -3.956 -20.010 1.00 98.38 383 ALA A CA 1
ATOM 2982 C C . ALA A 1 383 ? 5.803 -4.076 -18.575 1.00 98.38 383 ALA A C 1
ATOM 2984 O O . ALA A 1 383 ? 6.672 -3.294 -18.189 1.00 98.38 383 ALA A O 1
ATOM 2985 N N . ILE A 1 384 ? 5.385 -5.101 -17.820 1.00 98.19 384 ILE A N 1
ATOM 2986 C CA . ILE A 1 384 ? 5.898 -5.363 -16.464 1.00 98.19 384 ILE A CA 1
ATOM 2987 C C . ILE A 1 384 ? 7.416 -5.580 -16.486 1.00 98.19 384 ILE A C 1
ATOM 2989 O O . ILE A 1 384 ? 8.136 -4.935 -15.720 1.00 98.19 384 ILE A O 1
ATOM 2993 N N . LYS A 1 385 ? 7.930 -6.415 -17.401 1.00 97.94 385 LYS A N 1
ATOM 2994 C CA . LYS A 1 385 ? 9.379 -6.643 -17.555 1.00 97.94 385 LYS A CA 1
ATOM 2995 C C . LYS A 1 385 ? 10.156 -5.345 -17.763 1.00 97.94 385 LYS A C 1
ATOM 2997 O O . LYS A 1 385 ? 11.230 -5.173 -17.186 1.00 97.94 385 LYS A O 1
ATOM 3002 N N . ILE A 1 386 ? 9.637 -4.434 -18.584 1.00 98.75 386 ILE A N 1
ATOM 3003 C CA . ILE A 1 386 ? 10.266 -3.133 -18.837 1.00 98.75 386 ILE A CA 1
ATOM 3004 C C . ILE A 1 386 ? 10.201 -2.259 -17.578 1.00 98.75 386 ILE A C 1
ATOM 3006 O O . ILE A 1 386 ? 11.237 -1.756 -17.140 1.00 98.75 386 ILE A O 1
ATOM 3010 N N . VAL A 1 387 ? 9.018 -2.124 -16.968 1.00 98.62 387 VAL A N 1
ATOM 3011 C CA . VAL A 1 387 ? 8.770 -1.289 -15.778 1.00 98.62 387 VAL A CA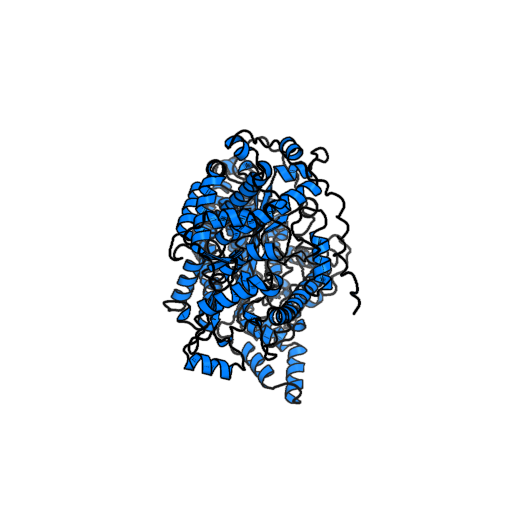 1
ATOM 3012 C C . VAL A 1 387 ? 9.679 -1.683 -14.610 1.00 98.62 387 VAL A C 1
ATOM 3014 O O . VAL A 1 387 ? 10.214 -0.801 -13.936 1.00 98.62 387 VAL A O 1
ATOM 3017 N N . GLU A 1 388 ? 9.943 -2.980 -14.403 1.00 97.94 388 GLU A N 1
ATOM 3018 C CA . GLU A 1 388 ? 10.814 -3.471 -13.322 1.00 97.94 388 GLU A CA 1
ATOM 3019 C C . GLU A 1 388 ? 12.221 -2.831 -13.324 1.00 97.94 388 GLU A C 1
ATOM 3021 O O . GLU A 1 388 ? 12.812 -2.637 -12.260 1.00 97.94 388 GLU A O 1
ATOM 3026 N N . HIS A 1 389 ? 12.742 -2.410 -14.485 1.00 98.56 389 HIS A N 1
ATOM 3027 C CA . HIS A 1 389 ? 14.045 -1.736 -14.595 1.00 98.56 389 HIS A CA 1
ATOM 3028 C C . HIS A 1 389 ? 14.041 -0.312 -14.014 1.00 98.56 389 HIS A C 1
ATOM 3030 O O . HIS A 1 389 ? 15.092 0.201 -13.621 1.00 98.56 389 HIS A O 1
ATOM 3036 N N . PHE A 1 390 ? 12.869 0.323 -13.948 1.00 98.69 390 PHE A N 1
ATOM 3037 C CA . PHE A 1 390 ? 12.680 1.694 -13.473 1.00 98.69 390 PHE A CA 1
ATOM 3038 C C . PHE A 1 390 ? 12.259 1.772 -12.002 1.00 98.69 390 PHE A C 1
ATOM 3040 O O . PHE A 1 390 ? 12.388 2.837 -11.395 1.00 98.69 390 PHE A O 1
ATOM 3047 N N . LEU A 1 391 ? 11.837 0.658 -11.391 1.00 97.94 391 LEU A N 1
ATOM 3048 C CA . LEU A 1 391 ? 11.407 0.613 -9.988 1.00 97.94 391 LEU A CA 1
ATOM 3049 C C . LEU A 1 391 ? 12.406 1.207 -8.965 1.00 97.94 391 LEU A C 1
ATOM 3051 O O . LEU A 1 391 ? 11.957 1.824 -7.995 1.00 97.94 391 LEU A O 1
ATOM 3055 N N . PRO A 1 392 ? 13.743 1.145 -9.158 1.00 97.25 392 PRO A N 1
ATOM 3056 C CA . PRO A 1 392 ? 14.697 1.834 -8.281 1.00 97.25 392 PRO A CA 1
ATOM 3057 C C . PRO A 1 392 ? 14.510 3.360 -8.174 1.00 97.25 392 PRO A C 1
ATOM 3059 O O . PRO A 1 392 ? 15.059 3.977 -7.260 1.00 97.25 392 PRO A O 1
ATOM 3062 N N . LEU A 1 393 ? 13.776 3.995 -9.097 1.00 97.88 393 LEU A N 1
ATOM 3063 C CA . LEU A 1 393 ? 13.439 5.420 -9.026 1.00 97.88 393 LEU A CA 1
ATOM 3064 C C . LEU A 1 393 ? 12.392 5.744 -7.956 1.00 97.88 393 LEU A C 1
ATOM 3066 O O . LEU A 1 393 ? 12.367 6.877 -7.486 1.00 97.88 393 LEU A O 1
ATOM 3070 N N . PHE A 1 394 ? 11.565 4.779 -7.551 1.00 97.44 394 PHE A N 1
ATOM 3071 C CA . PHE A 1 394 ? 10.490 4.994 -6.580 1.00 97.44 394 PHE A CA 1
ATOM 3072 C C . PHE A 1 394 ? 10.968 4.772 -5.143 1.00 97.44 394 PHE A C 1
ATOM 3074 O O . PHE A 1 394 ? 10.664 5.568 -4.250 1.00 97.44 394 PHE A O 1
ATOM 3081 N N . VAL A 1 395 ? 11.798 3.745 -4.938 1.00 94.31 395 VAL A N 1
ATOM 3082 C CA . VAL A 1 395 ? 12.240 3.281 -3.616 1.00 94.31 395 VAL A CA 1
ATOM 3083 C C . VAL A 1 395 ? 12.987 4.366 -2.842 1.00 94.31 395 VAL A C 1
ATOM 3085 O O . VAL A 1 395 ? 13.971 4.941 -3.324 1.00 94.31 395 VAL A O 1
ATOM 3088 N N . GLY A 1 396 ? 12.498 4.664 -1.637 1.00 94.69 396 GLY A N 1
ATOM 3089 C CA . GLY A 1 396 ? 13.015 5.711 -0.757 1.00 94.69 396 GLY A CA 1
ATOM 3090 C C . GLY A 1 396 ? 12.837 7.139 -1.285 1.00 94.69 396 GLY A C 1
ATOM 3091 O O . GLY A 1 396 ? 13.216 8.089 -0.603 1.00 94.69 396 GLY A O 1
ATOM 3092 N N . THR A 1 397 ? 12.299 7.315 -2.495 1.00 96.56 397 THR A N 1
ATOM 3093 C CA . THR A 1 397 ? 12.269 8.596 -3.217 1.00 96.56 397 THR A CA 1
ATOM 3094 C C . THR A 1 397 ? 10.993 9.352 -2.924 1.00 96.56 397 THR A C 1
ATOM 3096 O O . THR A 1 397 ? 11.066 10.502 -2.481 1.00 96.56 397 THR A O 1
ATOM 3099 N N . PHE A 1 398 ? 9.859 8.687 -3.141 1.00 96.94 398 PHE A N 1
ATOM 3100 C CA . PHE A 1 398 ? 8.518 9.211 -2.888 1.00 96.94 398 PHE A CA 1
ATOM 3101 C C . PHE A 1 398 ? 7.866 8.526 -1.686 1.00 96.94 398 PHE A C 1
ATOM 3103 O O . PHE A 1 398 ? 7.267 9.195 -0.859 1.00 96.94 398 PHE A O 1
ATOM 3110 N N . SER A 1 399 ? 8.070 7.223 -1.516 1.00 97.19 399 SER A N 1
ATOM 3111 C CA . SER A 1 399 ? 7.694 6.504 -0.298 1.00 97.19 399 SER A CA 1
ATOM 3112 C C . SER A 1 399 ? 8.922 5.906 0.375 1.00 97.19 399 SER A C 1
ATOM 3114 O O . SER A 1 399 ? 9.942 5.679 -0.284 1.00 97.19 399 SER A O 1
ATOM 3116 N N . ALA A 1 400 ? 8.834 5.643 1.676 1.00 97.12 400 ALA A N 1
ATOM 3117 C CA . ALA A 1 400 ? 9.872 4.928 2.408 1.00 97.12 400 ALA A CA 1
ATOM 3118 C C . ALA A 1 400 ? 9.304 4.185 3.622 1.00 97.12 400 ALA A C 1
ATOM 3120 O O . ALA A 1 400 ? 8.174 4.425 4.041 1.00 97.12 400 ALA A O 1
ATOM 3121 N N . ALA A 1 401 ? 10.116 3.318 4.217 1.00 97.12 401 ALA A N 1
ATOM 3122 C CA . ALA A 1 401 ? 9.824 2.672 5.490 1.00 97.12 401 ALA A CA 1
ATOM 3123 C C . ALA A 1 401 ? 11.114 2.570 6.323 1.00 97.12 401 ALA A C 1
ATOM 3125 O O . ALA A 1 401 ? 11.678 1.475 6.444 1.00 97.12 401 ALA A O 1
ATOM 3126 N N . PRO A 1 402 ? 11.619 3.699 6.864 1.00 97.38 402 PRO A N 1
ATOM 3127 C CA . PRO A 1 402 ? 12.852 3.719 7.645 1.00 97.38 402 PRO A CA 1
ATOM 3128 C C . PRO A 1 402 ? 12.798 2.721 8.802 1.00 97.38 402 PRO A C 1
ATOM 3130 O O . PRO A 1 402 ? 11.783 2.642 9.496 1.00 97.38 402 PRO A O 1
ATOM 3133 N N . TYR A 1 403 ? 13.876 1.965 9.014 1.00 96.81 403 TYR A N 1
ATOM 3134 C CA . TYR A 1 403 ? 13.949 0.983 10.097 1.00 96.81 403 TYR A CA 1
ATOM 3135 C C . TYR A 1 403 ? 15.383 0.779 10.586 1.00 96.81 403 TYR A C 1
ATOM 3137 O O . TYR A 1 403 ? 16.334 0.730 9.797 1.00 96.81 403 TYR A O 1
ATOM 3145 N N . ARG A 1 404 ? 15.548 0.641 11.902 1.00 96.88 404 ARG A N 1
ATOM 3146 C CA . ARG A 1 404 ? 16.840 0.408 12.557 1.00 96.88 404 ARG A CA 1
ATOM 3147 C C . ARG A 1 404 ? 16.938 -1.047 13.013 1.00 96.88 404 ARG A C 1
ATOM 3149 O O . ARG A 1 404 ? 16.032 -1.551 13.668 1.00 96.88 404 ARG A O 1
ATOM 3156 N N . ILE A 1 405 ? 18.052 -1.705 12.686 1.00 94.75 405 ILE A N 1
ATOM 3157 C CA . ILE A 1 405 ? 18.324 -3.107 13.043 1.00 94.75 405 ILE A CA 1
ATOM 3158 C C . ILE A 1 405 ? 19.624 -3.170 13.834 1.00 94.75 405 ILE A C 1
ATOM 3160 O O . ILE A 1 405 ? 20.695 -2.887 13.288 1.00 94.75 405 ILE A O 1
ATOM 3164 N N . ASP A 1 406 ? 19.562 -3.546 15.107 1.00 92.88 406 ASP A N 1
ATOM 3165 C CA . ASP A 1 406 ? 20.771 -3.705 15.910 1.00 92.88 406 ASP A CA 1
ATOM 3166 C C . ASP A 1 406 ? 21.598 -4.908 15.459 1.00 92.88 406 ASP A C 1
ATOM 3168 O O . ASP A 1 406 ? 21.098 -5.831 14.820 1.00 92.88 406 ASP A O 1
ATOM 3172 N N . PHE A 1 407 ? 22.892 -4.910 15.797 1.00 90.75 407 PHE A N 1
ATOM 3173 C CA . PHE A 1 407 ? 23.793 -6.017 15.454 1.00 90.75 407 PHE A CA 1
ATOM 3174 C C . PHE A 1 407 ? 23.230 -7.375 15.894 1.00 90.75 407 PHE A C 1
ATOM 3176 O O . PHE A 1 407 ? 23.342 -8.350 15.161 1.00 90.75 407 PHE A O 1
ATOM 3183 N N . MET A 1 408 ? 22.582 -7.391 17.058 1.00 87.00 408 MET A N 1
ATOM 3184 C CA . MET A 1 408 ? 21.949 -8.549 17.688 1.00 87.00 408 MET A CA 1
ATOM 3185 C C . MET A 1 408 ? 20.846 -9.185 16.862 1.00 87.00 408 MET A C 1
ATOM 3187 O O . MET A 1 408 ? 20.655 -10.389 16.917 1.00 87.00 408 MET A O 1
ATOM 3191 N N . ASP A 1 409 ? 20.128 -8.367 16.103 1.00 86.38 409 ASP A N 1
ATOM 3192 C CA . ASP A 1 409 ? 19.018 -8.804 15.270 1.00 86.38 409 ASP A CA 1
ATOM 3193 C C . ASP A 1 409 ? 19.444 -8.966 13.811 1.00 86.38 409 ASP A C 1
ATOM 3195 O O . ASP A 1 409 ? 18.641 -9.376 12.973 1.00 86.38 409 ASP A O 1
ATOM 3199 N N . PHE A 1 410 ? 20.722 -8.709 13.499 1.00 89.25 410 PHE A N 1
ATOM 3200 C CA . PHE A 1 410 ? 21.268 -8.753 12.144 1.00 89.25 410 PHE A CA 1
ATOM 3201 C C . PHE A 1 410 ? 21.591 -10.179 11.658 1.00 89.25 410 PHE A C 1
ATOM 3203 O O . PHE A 1 410 ? 22.605 -10.449 11.010 1.00 89.25 410 PHE A O 1
ATOM 3210 N N . HIS A 1 411 ? 20.717 -11.115 11.999 1.00 87.00 411 HIS A N 1
ATOM 3211 C CA . HIS A 1 411 ? 20.762 -12.504 11.576 1.00 87.00 411 HIS A CA 1
ATOM 3212 C C . HIS A 1 411 ? 20.271 -12.637 10.126 1.00 87.00 411 HIS A C 1
ATOM 3214 O O . HIS A 1 411 ? 19.213 -12.087 9.814 1.00 87.00 411 HIS A O 1
ATOM 3220 N N . PRO A 1 412 ? 20.975 -13.352 9.224 1.00 88.81 412 PRO A N 1
ATOM 3221 C CA . PRO A 1 412 ? 20.531 -13.506 7.836 1.00 88.81 412 PRO A CA 1
ATOM 3222 C C . PRO A 1 412 ? 19.121 -14.102 7.722 1.00 88.81 412 PRO A C 1
ATOM 3224 O O . PRO A 1 412 ? 18.338 -13.629 6.909 1.00 88.81 412 PRO A O 1
ATOM 3227 N N . GLU A 1 413 ? 18.777 -15.069 8.572 1.00 85.81 413 GLU A N 1
ATOM 3228 C CA . GLU A 1 413 ? 17.455 -15.704 8.675 1.00 85.81 413 GLU A CA 1
ATOM 3229 C C . GLU A 1 413 ? 16.315 -14.747 9.064 1.00 85.81 413 GLU A C 1
ATOM 3231 O O . GLU A 1 413 ? 15.150 -15.066 8.845 1.00 85.81 413 GLU A O 1
ATOM 3236 N N . ARG A 1 414 ? 16.640 -13.581 9.636 1.00 84.62 414 ARG A N 1
ATOM 3237 C CA . ARG A 1 414 ? 15.675 -12.532 9.990 1.00 84.62 414 ARG A CA 1
ATOM 3238 C C . ARG A 1 414 ? 15.715 -11.392 8.980 1.00 84.62 414 ARG A C 1
ATOM 3240 O O . ARG A 1 414 ? 14.695 -11.028 8.416 1.00 84.62 414 ARG A O 1
ATOM 3247 N N . VAL A 1 415 ? 16.904 -10.846 8.724 1.00 89.38 415 VAL A N 1
ATOM 3248 C CA . VAL A 1 415 ? 17.091 -9.620 7.931 1.00 89.38 415 VAL A CA 1
ATOM 3249 C C . VAL A 1 415 ? 16.840 -9.825 6.442 1.00 89.38 415 VAL A C 1
ATOM 3251 O O . VAL A 1 415 ? 16.421 -8.886 5.771 1.00 89.38 415 VAL A O 1
ATOM 3254 N N . LEU A 1 416 ? 17.106 -11.021 5.907 1.00 91.06 416 LEU A N 1
ATOM 3255 C CA . LEU A 1 416 ? 16.851 -11.294 4.492 1.00 91.06 416 LEU A CA 1
ATOM 3256 C C . LEU A 1 416 ? 15.377 -11.597 4.207 1.00 91.06 416 LEU A C 1
ATOM 3258 O O . LEU A 1 416 ? 15.039 -11.708 3.034 1.00 91.06 416 LEU A O 1
ATOM 3262 N N . GLY A 1 417 ? 14.521 -11.699 5.232 1.00 87.81 417 GLY A N 1
ATOM 3263 C CA . GLY A 1 417 ? 13.072 -11.836 5.081 1.00 87.81 417 GLY A CA 1
ATOM 3264 C C . GLY A 1 417 ? 12.689 -12.889 4.041 1.00 87.81 417 GLY A C 1
ATOM 3265 O O . GLY A 1 417 ? 13.083 -14.053 4.144 1.00 87.81 417 GLY A O 1
ATOM 3266 N N . PHE A 1 418 ? 11.961 -12.451 3.013 1.00 90.25 418 PHE A N 1
ATOM 3267 C CA . PHE A 1 418 ? 11.521 -13.300 1.905 1.00 90.25 418 PHE A CA 1
ATOM 3268 C C . PHE A 1 418 ? 12.462 -13.314 0.699 1.00 90.25 418 PHE A C 1
ATOM 3270 O O . PHE A 1 418 ? 12.249 -14.127 -0.198 1.00 90.25 418 PHE A O 1
ATOM 3277 N N . LEU A 1 419 ? 13.553 -12.537 0.699 1.00 94.12 419 LEU A N 1
ATOM 3278 C CA . LEU A 1 419 ? 14.502 -12.461 -0.420 1.00 94.12 419 LEU A CA 1
ATOM 3279 C C . LEU A 1 419 ? 14.992 -13.825 -0.950 1.00 94.12 419 LEU A C 1
ATOM 3281 O O . LEU A 1 419 ? 15.231 -13.916 -2.155 1.00 94.12 419 LEU A O 1
ATOM 3285 N N . PRO A 1 420 ? 15.137 -14.900 -0.142 1.00 93.62 420 PRO A N 1
ATOM 3286 C CA . PRO A 1 420 ? 15.466 -16.230 -0.668 1.00 93.62 420 PRO A CA 1
ATOM 3287 C C . PRO A 1 420 ? 14.437 -16.820 -1.648 1.00 93.62 420 PRO A C 1
ATOM 3289 O O . PRO A 1 420 ? 14.760 -17.741 -2.398 1.00 93.62 420 PRO A O 1
ATOM 3292 N N . HIS A 1 421 ? 13.202 -16.321 -1.647 1.00 92.88 421 HIS A N 1
ATOM 3293 C CA . HIS A 1 421 ? 12.145 -16.679 -2.598 1.00 92.88 421 HIS A CA 1
ATOM 3294 C C . HIS A 1 421 ? 12.009 -15.681 -3.757 1.00 92.88 421 HIS A C 1
ATOM 3296 O O . HIS A 1 421 ? 11.294 -15.966 -4.714 1.00 92.88 421 HIS A O 1
ATOM 3302 N N . GLU A 1 422 ? 12.701 -14.543 -3.685 1.00 94.25 422 GLU A N 1
ATOM 3303 C CA . GLU A 1 422 ? 12.547 -13.415 -4.614 1.00 94.25 422 GLU A CA 1
ATOM 3304 C C . GLU A 1 422 ? 13.803 -13.169 -5.465 1.00 94.25 422 GLU A C 1
ATOM 3306 O O . GLU A 1 422 ? 13.764 -12.455 -6.470 1.00 94.25 422 GLU A O 1
ATOM 3311 N N . LEU A 1 423 ? 14.938 -13.759 -5.070 1.00 95.50 423 LEU A N 1
ATOM 3312 C CA . LEU A 1 423 ? 16.219 -13.660 -5.757 1.00 95.50 423 LEU A CA 1
ATOM 3313 C C . LEU A 1 423 ? 16.894 -15.027 -5.907 1.00 95.50 423 LEU A C 1
ATOM 3315 O O . LEU A 1 423 ? 16.919 -15.841 -4.986 1.00 95.50 423 LEU A O 1
ATOM 3319 N N . ASP A 1 424 ? 17.555 -15.205 -7.049 1.00 95.38 424 ASP A N 1
ATOM 3320 C CA . ASP A 1 424 ? 18.466 -16.310 -7.315 1.00 95.38 424 ASP A CA 1
ATOM 3321 C C . ASP A 1 424 ? 19.639 -16.294 -6.322 1.00 95.38 424 ASP A C 1
ATOM 3323 O O . ASP A 1 424 ? 20.111 -15.234 -5.884 1.00 95.38 424 ASP A O 1
ATOM 3327 N N . PHE A 1 425 ? 20.174 -17.477 -6.014 1.00 94.75 425 PHE A N 1
ATOM 3328 C CA . PHE A 1 425 ? 21.268 -17.660 -5.058 1.00 94.75 425 PHE A CA 1
ATOM 3329 C C . PHE A 1 425 ? 22.508 -16.822 -5.386 1.00 94.75 425 PHE A C 1
ATOM 3331 O O . PHE A 1 425 ? 23.260 -16.425 -4.488 1.00 94.75 425 PHE A O 1
ATOM 3338 N N . THR A 1 426 ? 22.764 -16.531 -6.658 1.00 95.12 426 THR A N 1
ATOM 3339 C CA . THR A 1 426 ? 23.886 -15.688 -7.072 1.00 95.12 426 THR A CA 1
ATOM 3340 C C . THR A 1 426 ? 23.689 -14.249 -6.614 1.00 95.12 426 THR A C 1
ATOM 3342 O O . THR A 1 426 ? 24.533 -13.712 -5.886 1.00 95.12 426 THR A O 1
ATOM 3345 N N . HIS A 1 427 ? 22.564 -13.636 -6.973 1.00 96.69 427 HIS A N 1
ATOM 3346 C CA . HIS A 1 427 ? 22.286 -12.242 -6.643 1.00 96.69 427 HIS A CA 1
ATOM 3347 C C . HIS A 1 427 ? 21.997 -12.052 -5.153 1.00 96.69 427 HIS A C 1
ATOM 3349 O O . HIS A 1 427 ? 22.480 -11.080 -4.568 1.00 96.69 427 HIS A O 1
ATOM 3355 N N . LEU A 1 428 ? 21.333 -13.013 -4.502 1.00 96.69 428 LEU A N 1
ATOM 3356 C CA . LEU A 1 428 ? 21.106 -13.008 -3.057 1.00 96.69 428 LEU A CA 1
ATOM 3357 C C . LEU A 1 428 ? 22.430 -12.953 -2.277 1.00 96.69 428 LEU A C 1
ATOM 3359 O O . LEU A 1 428 ? 22.621 -12.092 -1.414 1.00 96.69 428 LEU A O 1
ATOM 3363 N N . ARG A 1 429 ? 23.405 -13.808 -2.624 1.00 95.69 429 ARG A N 1
ATOM 3364 C CA . ARG A 1 429 ? 24.749 -13.783 -2.014 1.00 95.69 429 ARG A CA 1
ATOM 3365 C C . ARG A 1 429 ? 25.480 -12.471 -2.278 1.00 95.69 429 ARG A C 1
ATOM 3367 O O . ARG A 1 429 ? 26.161 -11.947 -1.388 1.00 95.69 429 ARG A O 1
ATOM 3374 N N . MET A 1 430 ? 25.392 -11.950 -3.504 1.00 96.06 430 MET A N 1
ATOM 3375 C CA . MET A 1 430 ? 26.029 -10.685 -3.872 1.00 96.06 430 MET A CA 1
ATOM 3376 C C . MET A 1 430 ? 25.458 -9.521 -3.060 1.00 96.06 430 MET A C 1
ATOM 3378 O O . MET A 1 430 ? 26.239 -8.755 -2.482 1.00 96.06 430 MET A O 1
ATOM 3382 N N . LEU A 1 431 ? 24.129 -9.436 -2.964 1.00 95.94 431 LEU A N 1
ATOM 3383 C CA . LEU A 1 431 ? 23.404 -8.447 -2.173 1.00 95.94 431 LEU A CA 1
ATOM 3384 C C . LEU A 1 431 ? 23.786 -8.566 -0.699 1.00 95.94 431 LEU A C 1
ATOM 3386 O O . LEU A 1 431 ? 24.308 -7.602 -0.135 1.00 95.94 431 LEU A O 1
ATOM 3390 N N . TRP A 1 432 ? 23.652 -9.755 -0.101 1.00 94.94 432 TRP A N 1
ATOM 3391 C CA . TRP A 1 432 ? 23.966 -9.982 1.312 1.00 94.94 432 TRP A CA 1
ATOM 3392 C C . TRP A 1 432 ? 25.401 -9.590 1.659 1.00 94.94 432 TRP A C 1
ATOM 3394 O O . TRP A 1 432 ? 25.673 -8.908 2.649 1.00 94.94 432 TRP A O 1
ATOM 3404 N N . ARG A 1 433 ? 26.364 -9.948 0.805 1.00 92.75 433 ARG A N 1
ATOM 3405 C CA . ARG A 1 433 ? 27.764 -9.576 1.022 1.00 92.75 433 ARG A CA 1
ATOM 3406 C C . ARG A 1 433 ? 27.971 -8.065 1.010 1.00 92.75 433 ARG A C 1
ATOM 3408 O O . ARG A 1 433 ? 28.781 -7.556 1.788 1.00 92.75 433 ARG A O 1
ATOM 3415 N N . ARG A 1 434 ? 27.306 -7.346 0.106 1.00 93.50 434 ARG A N 1
ATOM 3416 C CA . ARG A 1 434 ? 27.390 -5.882 0.051 1.00 93.50 434 ARG A CA 1
ATOM 3417 C C . ARG A 1 434 ? 26.677 -5.240 1.233 1.00 93.50 434 ARG A C 1
ATOM 3419 O O . ARG A 1 434 ? 27.204 -4.257 1.755 1.00 93.50 434 ARG A O 1
ATOM 3426 N N . TRP A 1 435 ? 25.577 -5.825 1.687 1.00 94.31 435 TRP A N 1
ATOM 3427 C CA . TRP A 1 435 ? 24.842 -5.370 2.858 1.00 94.31 435 TRP A CA 1
ATOM 3428 C C . TRP A 1 435 ? 25.682 -5.485 4.136 1.00 94.31 435 TRP A C 1
ATOM 3430 O O . TRP A 1 435 ? 25.877 -4.489 4.823 1.00 94.31 435 TRP A O 1
ATOM 3440 N N . LYS A 1 436 ? 26.357 -6.616 4.376 1.00 92.06 436 LYS A N 1
ATOM 3441 C CA . LYS A 1 436 ? 27.299 -6.754 5.509 1.00 92.06 436 LYS A CA 1
ATOM 3442 C C . LYS A 1 436 ? 28.416 -5.705 5.522 1.00 92.06 436 LYS A C 1
ATOM 3444 O O . LYS A 1 436 ? 28.888 -5.297 6.579 1.00 92.06 436 LYS A O 1
ATOM 3449 N N . ILE A 1 437 ? 28.872 -5.273 4.341 1.00 90.88 437 ILE A N 1
ATOM 3450 C CA . ILE A 1 437 ? 29.877 -4.206 4.226 1.00 90.88 437 ILE A CA 1
ATOM 3451 C C . ILE A 1 437 ? 29.260 -2.843 4.559 1.00 90.88 437 ILE A C 1
ATOM 3453 O O . ILE A 1 437 ? 29.919 -2.051 5.226 1.00 90.88 437 ILE A O 1
ATOM 3457 N N . LYS A 1 438 ? 28.030 -2.576 4.098 1.00 93.12 438 LYS A N 1
ATOM 3458 C CA . LYS A 1 438 ? 27.270 -1.360 4.426 1.00 93.12 438 LYS A CA 1
ATOM 3459 C C . LYS A 1 438 ? 27.032 -1.244 5.935 1.00 93.12 438 LYS A C 1
ATOM 3461 O O . LYS A 1 438 ? 27.265 -0.183 6.488 1.00 93.12 438 LYS A O 1
ATOM 3466 N N . ALA A 1 439 ? 26.670 -2.343 6.589 1.00 90.00 439 ALA A N 1
ATOM 3467 C CA . ALA A 1 439 ? 26.416 -2.410 8.027 1.00 90.00 439 ALA A CA 1
ATOM 3468 C C . ALA A 1 439 ? 27.691 -2.310 8.902 1.00 90.00 439 ALA A C 1
ATOM 3470 O O . ALA A 1 439 ? 27.629 -2.478 10.114 1.00 90.00 439 ALA A O 1
ATOM 3471 N N . HIS A 1 440 ? 28.873 -2.089 8.306 1.00 85.38 440 HIS A N 1
ATOM 3472 C CA . HIS A 1 440 ? 30.156 -1.959 9.014 1.00 85.38 440 HIS A CA 1
ATOM 3473 C C . HIS A 1 440 ? 30.489 -3.112 9.986 1.00 85.38 440 HIS A C 1
ATOM 3475 O O . HIS A 1 440 ? 31.231 -2.933 10.948 1.00 85.38 440 HIS A O 1
ATOM 3481 N N . MET A 1 441 ? 30.014 -4.329 9.706 1.00 78.88 441 MET A N 1
ATOM 3482 C CA . MET A 1 441 ? 30.129 -5.469 10.622 1.00 78.88 441 MET A CA 1
ATOM 3483 C C . MET A 1 441 ? 31.486 -6.180 10.517 1.00 78.88 441 MET A C 1
ATOM 3485 O O . MET A 1 441 ? 31.552 -7.326 10.071 1.00 78.88 441 MET A O 1
ATOM 3489 N N . LYS A 1 442 ? 32.596 -5.503 10.832 1.00 81.31 442 LYS A N 1
ATOM 3490 C CA . LYS A 1 442 ? 33.946 -6.081 10.719 1.00 81.31 442 LYS A CA 1
ATOM 3491 C C . LYS A 1 442 ? 34.661 -6.181 12.059 1.00 81.31 442 LYS A C 1
ATOM 3493 O O . LYS A 1 442 ? 34.786 -5.191 12.763 1.00 81.31 442 LYS A O 1
ATOM 3498 N N . ILE A 1 443 ? 35.256 -7.346 12.306 1.00 78.56 443 ILE A N 1
ATOM 3499 C CA . ILE A 1 443 ? 36.234 -7.579 13.372 1.00 78.56 443 ILE A CA 1
ATOM 3500 C C . ILE A 1 443 ? 37.527 -8.056 12.705 1.00 78.56 443 ILE A C 1
ATOM 3502 O O . ILE A 1 443 ? 37.502 -8.990 11.903 1.00 78.56 443 ILE A O 1
ATOM 3506 N N . LEU A 1 444 ? 38.651 -7.379 12.972 1.00 77.50 444 LEU A N 1
ATOM 3507 C CA . LEU A 1 444 ? 39.975 -7.712 12.411 1.00 77.50 444 LEU A CA 1
ATOM 3508 C C . LEU A 1 444 ? 39.958 -7.932 10.878 1.00 77.50 444 LEU A C 1
ATOM 3510 O O . LEU A 1 444 ? 40.554 -8.862 10.339 1.00 77.50 444 LEU A O 1
ATOM 3514 N N . GLY A 1 445 ? 39.203 -7.094 10.158 1.00 73.38 445 GLY A N 1
ATOM 3515 C CA . GLY A 1 445 ? 39.085 -7.140 8.696 1.00 73.38 445 GLY A CA 1
ATOM 3516 C C . GLY A 1 445 ? 38.133 -8.206 8.133 1.00 73.38 445 GLY A C 1
ATOM 3517 O O . GLY A 1 445 ? 37.847 -8.176 6.931 1.00 73.38 445 GLY A O 1
ATOM 3518 N N . ARG A 1 446 ? 37.580 -9.095 8.967 1.00 76.38 446 ARG A N 1
ATOM 3519 C CA . ARG A 1 446 ? 36.606 -10.124 8.570 1.00 76.38 446 ARG A CA 1
ATOM 3520 C C . ARG A 1 446 ? 35.185 -9.674 8.902 1.00 76.38 446 ARG A C 1
ATOM 3522 O O . ARG A 1 446 ? 34.938 -9.144 9.979 1.00 76.38 446 ARG A O 1
ATOM 3529 N N . CYS A 1 447 ? 34.253 -9.861 7.965 1.00 79.38 447 CYS A N 1
ATOM 3530 C CA . CYS A 1 447 ? 32.840 -9.582 8.225 1.00 79.38 447 CYS A CA 1
ATOM 3531 C C . CYS A 1 447 ? 32.257 -10.662 9.141 1.00 79.38 447 CYS A C 1
ATOM 3533 O O . CYS A 1 447 ? 32.335 -11.836 8.780 1.00 79.38 447 CYS A O 1
ATOM 3535 N N . ILE A 1 448 ? 31.649 -10.263 10.257 1.00 80.31 448 ILE A N 1
ATOM 3536 C CA . ILE A 1 448 ? 31.009 -11.166 11.223 1.00 80.31 448 ILE A CA 1
ATOM 3537 C C . ILE A 1 448 ? 29.531 -10.798 11.329 1.00 80.31 448 ILE A C 1
ATOM 3539 O O . ILE A 1 448 ? 29.192 -9.624 11.410 1.00 80.31 448 ILE A O 1
ATOM 3543 N N . THR A 1 449 ? 28.661 -11.800 11.280 1.00 81.44 449 THR A N 1
ATOM 3544 C CA . THR A 1 449 ? 27.229 -11.690 11.597 1.00 81.44 449 THR A CA 1
ATOM 3545 C C . THR A 1 449 ? 26.997 -12.271 12.985 1.00 81.44 449 THR A C 1
ATOM 3547 O O . THR A 1 449 ? 27.817 -13.095 13.389 1.00 81.44 449 THR A O 1
ATOM 3550 N N . PRO A 1 450 ? 25.937 -11.883 13.709 1.00 80.12 450 PRO A N 1
ATOM 3551 C CA . PRO A 1 450 ? 25.566 -12.579 14.938 1.00 80.12 450 PRO A CA 1
ATOM 3552 C C . PRO A 1 450 ? 25.369 -14.077 14.652 1.00 80.12 450 PRO A C 1
ATOM 3554 O O . PRO A 1 450 ? 24.978 -14.465 13.544 1.00 80.12 450 PRO A O 1
ATOM 3557 N N . PHE A 1 451 ? 25.743 -14.921 15.609 1.00 73.44 451 PHE A N 1
ATOM 3558 C CA . PHE A 1 451 ? 25.778 -16.379 15.429 1.00 73.44 451 PHE A CA 1
ATOM 3559 C C . PHE A 1 451 ? 25.435 -17.160 16.702 1.00 73.44 451 PHE A C 1
ATOM 3561 O O . PHE A 1 451 ? 25.532 -18.390 16.700 1.00 73.44 451 PHE A O 1
ATOM 3568 N N . GLY A 1 452 ? 25.080 -16.483 17.797 1.00 68.62 452 GLY A N 1
ATOM 3569 C CA . GLY A 1 452 ? 24.935 -17.112 19.103 1.00 68.62 452 GLY A CA 1
ATOM 3570 C C . GLY A 1 452 ? 23.716 -16.640 19.892 1.00 68.62 452 GLY A C 1
ATOM 3571 O O . GLY A 1 452 ? 22.845 -15.941 19.381 1.00 68.62 452 GLY A O 1
ATOM 3572 N N . PRO A 1 453 ? 23.618 -17.052 21.167 1.00 74.12 453 PRO A N 1
ATOM 3573 C CA . PRO A 1 453 ? 22.623 -16.513 22.083 1.00 74.12 453 PRO A CA 1
ATOM 3574 C C . PRO A 1 453 ? 22.804 -15.001 22.272 1.00 74.12 453 PRO A C 1
ATOM 3576 O O . PRO A 1 453 ? 23.933 -14.510 22.323 1.00 74.12 453 PRO A O 1
ATOM 3579 N N . GLU A 1 454 ? 21.708 -14.274 22.499 1.00 75.00 454 GLU A N 1
ATOM 3580 C CA . GLU A 1 454 ? 21.720 -12.804 22.587 1.00 75.00 454 GLU A CA 1
ATOM 3581 C C . GLU A 1 454 ? 22.735 -12.230 23.589 1.00 75.00 454 GLU A C 1
ATOM 3583 O O . GLU A 1 454 ? 23.250 -11.135 23.398 1.00 75.00 454 GLU A O 1
ATOM 3588 N N . TRP A 1 455 ? 23.047 -12.919 24.686 1.00 76.25 455 TRP A N 1
ATOM 3589 C CA . TRP A 1 455 ? 24.031 -12.410 25.647 1.00 76.25 455 TRP A CA 1
ATOM 3590 C C . TRP A 1 455 ? 25.460 -12.398 25.071 1.00 76.25 455 TRP A C 1
ATOM 3592 O O . TRP A 1 455 ? 26.234 -11.479 25.358 1.00 76.25 455 TRP A O 1
ATOM 3602 N N . LEU A 1 456 ? 25.807 -13.383 24.234 1.00 80.81 456 LEU A N 1
ATOM 3603 C CA . LEU A 1 456 ? 27.117 -13.491 23.593 1.00 80.81 456 LEU A CA 1
ATOM 3604 C C . LEU A 1 456 ? 27.269 -12.407 22.533 1.00 80.81 456 LEU A C 1
ATOM 3606 O O . LEU A 1 456 ? 28.222 -11.628 22.566 1.00 80.81 456 LEU A O 1
ATOM 3610 N N . ASP A 1 457 ? 26.285 -12.312 21.644 1.00 82.50 457 ASP A N 1
ATOM 3611 C CA . ASP A 1 457 ? 26.300 -11.327 20.572 1.00 82.50 457 ASP A CA 1
ATOM 3612 C C . ASP A 1 457 ? 26.282 -9.892 21.156 1.00 82.50 457 ASP A C 1
ATOM 3614 O O . ASP A 1 457 ? 26.955 -9.012 20.619 1.00 82.50 457 ASP A O 1
ATOM 3618 N N . ARG A 1 458 ? 25.647 -9.647 22.324 1.00 81.62 458 ARG A N 1
ATOM 3619 C CA . ARG A 1 458 ? 25.643 -8.325 22.999 1.00 81.62 458 ARG A CA 1
ATOM 3620 C C . ARG A 1 458 ? 27.034 -7.960 23.484 1.00 81.62 458 ARG A C 1
ATOM 3622 O O . ARG A 1 458 ? 27.431 -6.795 23.444 1.00 81.62 458 ARG A O 1
ATOM 3629 N N . THR A 1 459 ? 27.771 -8.958 23.953 1.00 83.25 459 THR A N 1
ATOM 3630 C CA . THR A 1 459 ? 29.136 -8.788 24.445 1.00 83.25 459 THR A CA 1
ATOM 3631 C C . THR A 1 459 ? 30.079 -8.496 23.278 1.00 83.25 459 THR A C 1
ATOM 3633 O O . THR A 1 459 ? 30.873 -7.559 23.358 1.00 83.25 459 THR A O 1
ATOM 3636 N N . LEU A 1 460 ? 29.926 -9.209 22.156 1.00 82.75 460 LEU A N 1
ATOM 3637 C CA . LEU A 1 460 ? 30.650 -8.939 20.909 1.00 82.75 460 LEU A CA 1
ATOM 3638 C C . LEU A 1 460 ? 30.343 -7.541 20.361 1.00 82.75 460 LEU A C 1
ATOM 3640 O O . LEU A 1 460 ? 31.264 -6.797 20.020 1.00 82.75 460 LEU A O 1
ATOM 3644 N N . ALA A 1 461 ? 29.066 -7.157 20.328 1.00 84.31 461 ALA A N 1
ATOM 3645 C CA . ALA A 1 461 ? 28.635 -5.845 19.867 1.00 84.31 461 ALA A CA 1
ATOM 3646 C C . ALA A 1 461 ? 29.288 -4.716 20.669 1.00 84.31 461 ALA A C 1
ATOM 3648 O O . ALA A 1 461 ? 29.834 -3.781 20.085 1.00 84.31 461 ALA A O 1
ATOM 3649 N N . ARG A 1 462 ? 29.300 -4.834 22.004 1.00 84.31 462 ARG A N 1
ATOM 3650 C CA . ARG A 1 462 ? 29.946 -3.859 22.895 1.00 84.31 462 ARG A CA 1
ATOM 3651 C C . ARG A 1 462 ? 31.463 -3.841 22.732 1.00 84.31 462 ARG A C 1
ATOM 3653 O O . ARG A 1 462 ? 32.033 -2.764 22.602 1.00 84.31 462 ARG A O 1
ATOM 3660 N N . GLY A 1 463 ? 32.107 -5.009 22.706 1.00 84.81 463 GLY A N 1
ATOM 3661 C CA . GLY A 1 463 ? 33.567 -5.122 22.624 1.00 84.81 463 GLY A CA 1
ATOM 3662 C C . GLY A 1 463 ? 34.160 -4.585 21.319 1.00 84.81 463 GLY A C 1
ATOM 3663 O O . GLY A 1 463 ? 35.274 -4.070 21.320 1.00 84.81 463 GLY A O 1
ATOM 3664 N N . PHE A 1 464 ? 33.409 -4.662 20.216 1.00 84.50 464 PHE A N 1
ATOM 3665 C CA . PHE A 1 464 ? 33.876 -4.256 18.885 1.00 84.50 464 PHE A CA 1
ATOM 3666 C C . PHE A 1 464 ? 33.111 -3.068 18.280 1.00 84.50 464 PHE A C 1
ATOM 3668 O O . PHE A 1 464 ? 33.334 -2.726 17.119 1.00 84.50 464 PHE A O 1
ATOM 3675 N N . GLY A 1 465 ? 32.211 -2.432 19.037 1.00 84.50 465 GLY A N 1
ATOM 3676 C CA . GLY A 1 465 ? 31.428 -1.280 18.575 1.00 84.50 465 GLY A CA 1
ATOM 3677 C C . GLY A 1 465 ? 30.481 -1.592 17.410 1.00 84.50 465 GLY A C 1
ATOM 3678 O O . GLY A 1 465 ? 30.221 -0.723 16.574 1.00 84.50 465 GLY A O 1
ATOM 3679 N N . LEU A 1 466 ? 29.978 -2.827 17.319 1.00 88.06 466 LEU A N 1
ATOM 3680 C CA . LEU A 1 466 ? 29.096 -3.253 16.233 1.00 88.06 466 LEU A CA 1
ATOM 3681 C C . LEU A 1 466 ? 27.669 -2.784 16.517 1.00 88.06 466 LEU A C 1
ATOM 3683 O O . LEU A 1 466 ? 27.011 -3.271 17.432 1.00 88.06 466 LEU A O 1
ATOM 3687 N N . LYS A 1 467 ? 27.183 -1.836 15.714 1.00 88.19 467 LYS A N 1
ATOM 3688 C CA . LYS A 1 467 ? 25.856 -1.228 15.900 1.00 88.19 467 LYS A CA 1
ATOM 3689 C C . LYS A 1 467 ? 24.738 -1.923 15.119 1.00 88.19 467 LYS A C 1
ATOM 3691 O O . LYS A 1 467 ? 23.579 -1.810 15.498 1.00 88.19 467 LYS A O 1
ATOM 3696 N N . GLY A 1 468 ? 25.062 -2.638 14.043 1.00 92.06 468 GLY A N 1
ATOM 3697 C CA . GLY A 1 468 ? 24.080 -3.128 13.069 1.00 92.06 468 GLY A CA 1
ATOM 3698 C C . GLY A 1 468 ? 23.904 -2.137 11.920 1.00 92.06 468 GLY A C 1
ATOM 3699 O O . GLY A 1 468 ? 24.882 -1.528 11.490 1.00 92.06 468 GLY A O 1
ATOM 3700 N N . ASP A 1 469 ? 22.682 -1.970 11.416 1.00 95.31 469 ASP A N 1
ATOM 3701 C CA . ASP A 1 469 ? 22.412 -1.157 10.225 1.00 95.31 469 ASP A CA 1
ATOM 3702 C C . ASP A 1 469 ? 21.133 -0.313 10.323 1.00 95.31 469 ASP A C 1
ATOM 3704 O O . ASP A 1 469 ? 20.283 -0.504 11.198 1.00 95.31 469 ASP A O 1
ATOM 3708 N N . PHE A 1 470 ? 21.008 0.622 9.385 1.00 95.94 470 PHE A N 1
ATOM 3709 C CA . PHE A 1 470 ? 19.822 1.425 9.128 1.00 95.94 470 PHE A CA 1
ATOM 3710 C C . PHE A 1 470 ? 19.338 1.201 7.689 1.00 95.94 470 PHE A C 1
ATOM 3712 O O . PHE A 1 470 ? 20.106 1.351 6.732 1.00 95.94 470 PHE A O 1
ATOM 3719 N N . VAL A 1 471 ? 18.064 0.850 7.528 1.00 96.69 471 VAL A N 1
ATOM 3720 C CA . VAL A 1 471 ? 17.452 0.495 6.244 1.00 96.69 471 VAL A CA 1
ATOM 3721 C C . VAL A 1 471 ? 16.477 1.596 5.808 1.00 96.69 471 VAL A C 1
ATOM 3723 O O . VAL A 1 471 ? 15.558 1.904 6.565 1.00 96.69 471 VAL A O 1
ATOM 3726 N N . PRO A 1 472 ? 16.650 2.192 4.610 1.00 95.31 472 PRO A N 1
ATOM 3727 C CA . PRO A 1 472 ? 15.753 3.240 4.115 1.00 95.31 472 PRO A CA 1
ATOM 3728 C C . PRO A 1 472 ? 14.302 2.791 3.903 1.00 95.31 472 PRO A C 1
ATOM 3730 O O . PRO A 1 472 ? 13.383 3.564 4.164 1.00 95.31 472 PRO A O 1
ATOM 3733 N N . ASP A 1 473 ? 14.096 1.572 3.403 1.00 96.50 473 ASP A N 1
ATOM 3734 C CA . ASP A 1 473 ? 12.766 1.021 3.140 1.00 96.50 473 ASP A CA 1
ATOM 3735 C C . ASP A 1 473 ? 12.733 -0.473 3.475 1.00 96.50 473 ASP A C 1
ATOM 3737 O O . ASP A 1 473 ? 13.017 -1.329 2.639 1.00 96.50 473 ASP A O 1
ATOM 3741 N N . PHE A 1 474 ? 12.483 -0.784 4.747 1.00 95.00 474 PHE A N 1
ATOM 3742 C CA . PHE A 1 474 ? 12.549 -2.158 5.246 1.00 95.00 474 PHE A CA 1
ATOM 3743 C C . PHE A 1 474 ? 11.298 -2.978 4.919 1.00 95.00 474 PHE A C 1
ATOM 3745 O O . PHE A 1 474 ? 11.401 -4.196 4.787 1.00 95.00 474 PHE A O 1
ATOM 3752 N N . ARG A 1 475 ? 10.147 -2.327 4.690 1.00 94.31 475 ARG A N 1
ATOM 3753 C CA . ARG A 1 475 ? 8.906 -3.005 4.284 1.00 94.31 475 ARG A CA 1
ATOM 3754 C C . ARG A 1 475 ? 9.124 -3.842 3.024 1.00 94.31 475 ARG A C 1
ATOM 3756 O O . ARG A 1 475 ? 8.703 -4.986 2.973 1.00 94.31 475 ARG A O 1
ATOM 3763 N N . LEU A 1 476 ? 9.851 -3.301 2.045 1.00 93.94 476 LEU A N 1
ATOM 3764 C CA . LEU A 1 476 ? 10.160 -3.974 0.775 1.00 93.94 476 LEU A CA 1
ATOM 3765 C C . LEU A 1 476 ? 11.151 -5.150 0.897 1.00 93.94 476 LEU A C 1
ATOM 3767 O O . LEU A 1 476 ? 11.512 -5.737 -0.118 1.00 93.94 476 LEU A O 1
ATOM 3771 N N . ILE A 1 477 ? 11.629 -5.453 2.108 1.00 91.44 477 ILE A N 1
ATOM 3772 C CA . ILE A 1 477 ? 12.494 -6.601 2.417 1.00 91.44 477 ILE A CA 1
ATOM 3773 C C . ILE A 1 477 ? 11.781 -7.594 3.355 1.00 91.44 477 ILE A C 1
ATOM 3775 O O . ILE A 1 477 ? 11.919 -8.806 3.200 1.00 91.44 477 ILE A O 1
ATOM 3779 N N . ASP A 1 478 ? 11.027 -7.085 4.337 1.00 86.06 478 ASP A N 1
ATOM 3780 C CA . ASP A 1 478 ? 10.329 -7.863 5.381 1.00 86.06 478 ASP A CA 1
ATOM 3781 C C . ASP A 1 478 ? 8.928 -8.361 4.951 1.00 86.06 478 ASP A C 1
ATOM 3783 O O . ASP A 1 478 ? 8.209 -9.026 5.706 1.00 86.06 478 ASP A O 1
ATOM 3787 N N . TYR A 1 479 ? 8.520 -8.033 3.725 1.00 85.12 479 TYR A N 1
ATOM 3788 C CA . TYR A 1 479 ? 7.262 -8.435 3.105 1.00 85.12 479 TYR A CA 1
ATOM 3789 C C . TYR A 1 479 ? 7.529 -9.135 1.771 1.00 85.12 479 TYR A C 1
ATOM 3791 O O . TYR A 1 479 ? 8.403 -8.718 1.016 1.00 85.12 479 TYR A O 1
ATOM 3799 N N . LEU A 1 480 ? 6.764 -10.191 1.486 1.00 86.56 480 LEU A N 1
ATOM 3800 C CA . LEU A 1 480 ? 6.833 -10.911 0.219 1.00 86.56 480 LEU A CA 1
ATOM 3801 C C . LEU A 1 480 ? 6.210 -10.042 -0.884 1.00 86.56 480 LEU A C 1
ATOM 3803 O O . LEU A 1 480 ? 4.999 -9.842 -0.907 1.00 86.56 480 LEU A O 1
ATOM 3807 N N . VAL A 1 481 ? 7.033 -9.520 -1.791 1.00 88.56 481 VAL A N 1
ATOM 3808 C CA . VAL A 1 481 ? 6.626 -8.564 -2.834 1.00 88.56 481 VAL A CA 1
ATOM 3809 C C . VAL A 1 481 ? 6.851 -9.071 -4.255 1.00 88.56 481 VAL A C 1
ATOM 3811 O O . VAL A 1 481 ? 6.227 -8.543 -5.176 1.00 88.56 481 VAL A O 1
ATOM 3814 N N . ALA A 1 482 ? 7.733 -10.052 -4.472 1.00 92.00 482 ALA A N 1
ATOM 3815 C CA . ALA A 1 482 ? 8.090 -10.499 -5.820 1.00 92.00 482 ALA A CA 1
ATOM 3816 C C . ALA A 1 482 ? 8.537 -11.966 -5.878 1.00 92.00 482 ALA A C 1
ATOM 3818 O O . ALA A 1 482 ? 9.732 -12.257 -5.822 1.00 92.00 482 ALA A O 1
ATOM 3819 N N . LEU A 1 483 ? 7.600 -12.897 -6.064 1.00 91.25 483 LEU A N 1
ATOM 3820 C CA . LEU A 1 483 ? 7.957 -14.309 -6.232 1.00 91.25 483 LEU A CA 1
ATOM 3821 C C . LEU A 1 483 ? 8.792 -14.521 -7.498 1.00 91.25 483 LEU A C 1
ATOM 3823 O O . LEU A 1 483 ? 8.497 -13.974 -8.563 1.00 91.25 483 LEU A O 1
ATOM 3827 N N . MET A 1 484 ? 9.856 -15.309 -7.356 1.00 91.94 484 MET A N 1
ATOM 3828 C CA . MET A 1 484 ? 10.731 -15.663 -8.464 1.00 91.94 484 MET A CA 1
ATOM 3829 C C . MET A 1 484 ? 10.107 -16.773 -9.317 1.00 91.94 484 MET A C 1
ATOM 3831 O O . MET A 1 484 ? 9.549 -17.731 -8.780 1.00 91.94 484 MET A O 1
ATOM 3835 N N . ALA A 1 485 ? 10.251 -16.658 -10.637 1.00 93.19 485 ALA A N 1
ATOM 3836 C CA . ALA A 1 485 ? 9.968 -17.741 -11.579 1.00 93.19 485 ALA A CA 1
ATOM 3837 C C . ALA A 1 485 ? 10.739 -19.044 -11.261 1.00 93.19 485 ALA A C 1
ATOM 3839 O O . ALA A 1 485 ? 11.797 -19.014 -10.622 1.00 93.19 485 ALA A O 1
ATOM 3840 N N . THR A 1 486 ? 10.247 -20.175 -11.772 1.00 93.31 486 THR A N 1
ATOM 3841 C CA . THR A 1 486 ? 11.008 -21.434 -11.871 1.00 93.31 486 THR A CA 1
ATOM 3842 C C . THR A 1 486 ? 11.650 -21.553 -13.255 1.00 93.31 486 THR A C 1
ATOM 3844 O O . THR A 1 486 ? 11.365 -20.752 -14.149 1.00 93.31 486 THR A O 1
ATOM 3847 N N . ASP A 1 487 ? 12.549 -22.523 -13.439 1.00 89.44 487 ASP A N 1
ATOM 3848 C CA . ASP A 1 487 ? 13.185 -22.756 -14.744 1.00 89.44 487 ASP A CA 1
ATOM 3849 C C . ASP A 1 487 ? 12.178 -23.246 -15.805 1.00 89.44 487 ASP A C 1
ATOM 3851 O O . ASP A 1 487 ? 12.366 -22.983 -16.992 1.00 89.44 487 ASP A O 1
ATOM 3855 N N . GLU A 1 488 ? 11.090 -23.906 -15.387 1.00 91.94 488 GLU A N 1
ATOM 3856 C CA . GLU A 1 488 ? 10.036 -24.411 -16.282 1.00 91.94 488 GLU A CA 1
ATOM 3857 C C . GLU A 1 488 ? 8.846 -23.451 -16.433 1.00 91.94 488 GLU A C 1
ATOM 3859 O O . GLU A 1 488 ? 8.237 -23.392 -17.505 1.00 91.94 488 GLU A O 1
ATOM 3864 N N . SER A 1 489 ? 8.535 -22.663 -15.397 1.00 94.81 489 SER A N 1
ATOM 3865 C CA . SER A 1 489 ? 7.364 -21.782 -15.363 1.00 94.81 489 SER A CA 1
ATOM 3866 C C . SER A 1 489 ? 7.750 -20.316 -15.138 1.00 94.81 489 SER A C 1
ATOM 3868 O O . SER A 1 489 ? 7.839 -19.844 -14.000 1.00 94.81 489 SER A O 1
ATOM 3870 N N . PRO A 1 490 ? 7.934 -19.535 -16.216 1.00 93.50 490 PRO A N 1
ATOM 3871 C CA . PRO A 1 490 ? 8.157 -18.101 -16.104 1.00 93.50 490 PRO A CA 1
ATOM 3872 C C . PRO A 1 490 ? 6.914 -17.329 -15.656 1.00 93.50 490 PRO A C 1
ATOM 3874 O O . PRO A 1 490 ? 5.795 -17.630 -16.066 1.00 93.50 490 PRO A O 1
ATOM 3877 N N . ALA A 1 491 ? 7.119 -16.250 -14.897 1.00 89.69 491 ALA A N 1
ATOM 3878 C CA . ALA A 1 491 ? 6.033 -15.372 -14.452 1.00 89.69 491 ALA A CA 1
ATOM 3879 C C . ALA A 1 491 ? 5.484 -14.449 -15.562 1.00 89.69 491 ALA A C 1
ATOM 3881 O O . ALA A 1 491 ? 4.348 -13.987 -15.470 1.00 89.69 491 ALA A O 1
ATOM 3882 N N . LEU A 1 492 ? 6.308 -14.129 -16.570 1.00 94.62 492 LEU A N 1
ATOM 3883 C CA . LEU A 1 492 ? 6.099 -13.007 -17.500 1.00 94.62 492 LEU A CA 1
ATOM 3884 C C . LEU A 1 492 ? 6.388 -13.373 -18.973 1.00 94.62 492 LEU A C 1
ATOM 3886 O O . LEU A 1 492 ? 6.843 -12.540 -19.762 1.00 94.62 492 LEU A O 1
ATOM 3890 N N . ASP A 1 493 ? 6.139 -14.620 -19.372 1.00 94.31 493 ASP A N 1
ATOM 3891 C CA . ASP A 1 493 ? 6.408 -15.096 -20.742 1.00 94.31 493 ASP A CA 1
ATOM 3892 C C . ASP A 1 493 ? 5.392 -14.631 -21.803 1.00 94.31 493 ASP A C 1
ATOM 3894 O O . ASP A 1 493 ? 5.528 -14.986 -22.980 1.00 94.31 493 ASP A O 1
ATOM 3898 N N . GLY A 1 494 ? 4.373 -13.861 -21.409 1.00 93.44 494 GLY A N 1
ATOM 3899 C CA . GLY A 1 494 ? 3.325 -13.368 -22.298 1.00 93.44 494 GLY A CA 1
ATOM 3900 C C . GLY A 1 494 ? 2.343 -14.445 -22.763 1.00 93.44 494 GLY A C 1
ATOM 3901 O O . GLY A 1 494 ? 1.569 -14.199 -23.686 1.00 93.44 494 GLY A O 1
ATOM 3902 N N . CYS A 1 495 ? 2.375 -15.640 -22.166 1.00 93.12 495 CYS A N 1
ATOM 3903 C CA . CYS A 1 495 ? 1.477 -16.742 -22.491 1.00 93.12 495 CYS A CA 1
ATOM 3904 C C . CYS A 1 495 ? 0.340 -16.837 -21.467 1.00 93.12 495 CYS A C 1
ATOM 3906 O O . CYS A 1 495 ? 0.530 -16.662 -20.260 1.00 93.12 495 CYS A O 1
ATOM 3908 N N . LEU A 1 496 ? -0.858 -17.196 -21.936 1.00 92.44 496 LEU A N 1
ATOM 3909 C CA . LEU A 1 496 ? -1.991 -17.449 -21.048 1.00 92.44 496 LEU A CA 1
ATOM 3910 C C . LEU A 1 496 ? -1.676 -18.579 -20.052 1.00 92.44 496 LEU A C 1
ATOM 3912 O O . LEU A 1 496 ? -1.015 -19.574 -20.375 1.00 92.44 496 LEU A O 1
ATOM 3916 N N . GLY A 1 497 ? -2.141 -18.404 -18.815 1.00 91.00 497 GLY A N 1
ATOM 3917 C CA . GLY A 1 497 ? -1.980 -19.377 -17.733 1.00 91.00 497 GLY A CA 1
ATOM 3918 C C . GLY A 1 497 ? -0.563 -19.515 -17.165 1.00 91.00 497 GLY A C 1
ATOM 3919 O O . GLY A 1 497 ? -0.337 -20.440 -16.390 1.00 91.00 497 GLY A O 1
ATOM 3920 N N . ASN A 1 498 ? 0.389 -18.645 -17.523 1.00 92.75 498 ASN A N 1
ATOM 3921 C CA . ASN A 1 498 ? 1.751 -18.698 -16.973 1.00 92.75 498 ASN A CA 1
ATOM 3922 C C . ASN A 1 498 ? 1.790 -18.531 -15.447 1.00 92.75 498 ASN A C 1
ATOM 3924 O O . ASN A 1 498 ? 2.462 -19.299 -14.767 1.00 92.75 498 ASN A O 1
ATOM 3928 N N . GLU A 1 499 ? 0.971 -17.630 -14.904 1.00 90.75 499 GLU A N 1
ATOM 3929 C CA . GLU A 1 499 ? 0.807 -17.430 -13.467 1.00 90.75 499 GLU A CA 1
ATOM 3930 C C . GLU A 1 499 ? 0.308 -18.713 -12.797 1.00 90.75 499 GLU A C 1
ATOM 3932 O O . GLU A 1 499 ? 0.833 -19.109 -11.764 1.00 90.75 499 GLU A O 1
ATOM 3937 N N . THR A 1 500 ? -0.665 -19.406 -13.396 1.00 92.50 500 THR A N 1
ATOM 3938 C CA . THR A 1 500 ? -1.186 -20.670 -12.859 1.00 92.50 500 THR A CA 1
ATOM 3939 C C . THR A 1 500 ? -0.118 -21.760 -12.830 1.00 92.50 500 THR A C 1
ATOM 3941 O O . THR A 1 500 ? -0.003 -22.447 -11.820 1.00 92.50 500 THR A O 1
ATOM 3944 N N . ARG A 1 501 ? 0.682 -21.893 -13.899 1.00 95.50 501 ARG A N 1
ATOM 3945 C CA . ARG A 1 501 ? 1.793 -22.859 -13.956 1.00 95.50 501 ARG A CA 1
ATOM 3946 C C . ARG A 1 501 ? 2.836 -22.568 -12.878 1.00 95.50 501 ARG A C 1
ATOM 3948 O O . ARG A 1 501 ? 3.129 -23.435 -12.067 1.00 95.50 501 ARG A O 1
ATOM 3955 N N . LEU A 1 502 ? 3.288 -21.316 -12.779 1.00 95.44 502 LEU A N 1
ATOM 3956 C CA . LEU A 1 502 ? 4.252 -20.912 -11.756 1.00 95.44 502 LEU A CA 1
ATOM 3957 C C . LEU A 1 502 ? 3.713 -21.132 -10.338 1.00 95.44 502 LEU A C 1
ATOM 3959 O O . LEU A 1 502 ? 4.428 -21.614 -9.465 1.00 95.44 502 LEU A O 1
ATOM 3963 N N . LYS A 1 503 ? 2.445 -20.803 -10.091 1.00 94.88 503 LYS A N 1
ATOM 3964 C CA . LYS A 1 503 ? 1.814 -21.045 -8.792 1.00 94.88 503 LYS A CA 1
ATOM 3965 C C . LYS A 1 503 ? 1.773 -22.528 -8.430 1.00 94.88 503 LYS A C 1
ATOM 3967 O O . LYS A 1 503 ? 1.987 -22.845 -7.262 1.00 94.88 503 LYS A O 1
ATOM 3972 N N . GLN A 1 504 ? 1.519 -23.408 -9.400 1.00 95.06 504 GLN A N 1
ATOM 3973 C CA . GLN A 1 504 ? 1.554 -24.853 -9.189 1.00 95.06 504 GLN A CA 1
ATOM 3974 C C . GLN A 1 504 ? 2.967 -25.318 -8.820 1.00 95.06 504 GLN A C 1
ATOM 3976 O O . GLN A 1 504 ? 3.129 -25.930 -7.768 1.00 95.06 504 GLN A O 1
ATOM 3981 N N . ASP A 1 505 ? 3.985 -24.926 -9.590 1.00 94.88 505 ASP A N 1
ATOM 3982 C CA . ASP A 1 505 ? 5.380 -25.287 -9.305 1.00 94.88 505 ASP A CA 1
ATOM 3983 C C . ASP A 1 505 ? 5.823 -24.804 -7.915 1.00 94.88 505 ASP A C 1
ATOM 3985 O O . ASP A 1 505 ? 6.409 -25.548 -7.130 1.00 94.88 505 ASP A O 1
ATOM 3989 N N . LEU A 1 506 ? 5.517 -23.548 -7.567 1.00 92.62 506 LEU A N 1
ATOM 3990 C CA . LEU A 1 506 ? 5.835 -22.995 -6.248 1.00 92.62 506 LEU A CA 1
ATOM 3991 C C . LEU A 1 506 ? 5.064 -23.701 -5.124 1.00 92.62 506 LEU A C 1
ATOM 3993 O O . LEU A 1 506 ? 5.574 -23.791 -4.002 1.00 92.62 506 LEU A O 1
ATOM 3997 N N . GLY A 1 507 ? 3.858 -24.191 -5.420 1.00 92.06 507 GLY A N 1
ATOM 3998 C CA . GLY A 1 507 ? 3.066 -25.053 -4.549 1.00 92.06 507 GLY A CA 1
ATOM 3999 C C . GLY A 1 507 ? 3.748 -26.388 -4.281 1.00 92.06 507 GLY A C 1
ATOM 4000 O O . GLY A 1 507 ? 3.933 -26.760 -3.121 1.00 92.06 507 GLY A O 1
ATOM 4001 N N . ASP A 1 508 ? 4.215 -27.052 -5.335 1.00 91.06 508 ASP A N 1
ATOM 4002 C CA . ASP A 1 508 ? 4.911 -28.339 -5.253 1.00 91.06 508 ASP A CA 1
ATOM 4003 C C . ASP A 1 508 ? 6.264 -28.212 -4.526 1.00 91.06 508 ASP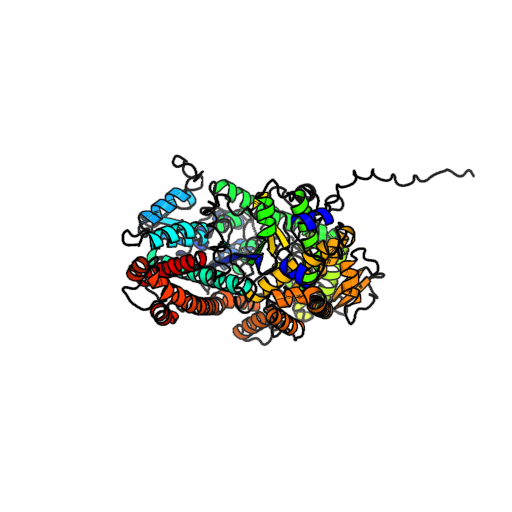 A C 1
ATOM 4005 O O . ASP A 1 508 ? 6.678 -29.109 -3.790 1.00 91.06 508 ASP A O 1
ATOM 4009 N N . MET A 1 509 ? 6.917 -27.049 -4.630 1.00 87.88 509 MET A N 1
ATOM 4010 C CA . MET A 1 509 ? 8.113 -26.696 -3.850 1.00 87.88 509 MET A CA 1
ATOM 4011 C C . MET A 1 509 ? 7.815 -26.321 -2.384 1.00 87.88 509 MET A C 1
ATOM 4013 O O . MET A 1 509 ? 8.741 -26.042 -1.617 1.00 87.88 509 MET A O 1
ATOM 4017 N N . GLY A 1 510 ? 6.541 -26.243 -1.983 1.00 85.06 510 GLY A N 1
ATOM 4018 C CA . GLY A 1 510 ? 6.109 -25.818 -0.649 1.00 85.06 510 GLY A CA 1
ATOM 4019 C C . GLY A 1 510 ? 6.376 -24.340 -0.339 1.00 85.06 510 GLY A C 1
ATOM 4020 O O . GLY A 1 510 ? 6.385 -23.941 0.827 1.00 85.06 510 GLY A O 1
ATOM 4021 N N . VAL A 1 511 ? 6.640 -23.515 -1.354 1.00 85.56 511 VAL A N 1
ATOM 4022 C CA . VAL A 1 511 ? 6.941 -22.083 -1.204 1.00 85.56 511 VAL A CA 1
ATOM 4023 C C . VAL A 1 511 ? 5.667 -21.246 -1.152 1.00 85.56 511 VAL A C 1
ATOM 4025 O O . VAL A 1 511 ? 5.639 -20.231 -0.454 1.00 85.56 511 VAL A O 1
ATOM 4028 N N . PHE A 1 512 ? 4.637 -21.656 -1.892 1.00 90.88 512 PHE A N 1
ATOM 4029 C CA . PHE A 1 512 ? 3.426 -20.875 -2.119 1.00 90.88 512 PHE A CA 1
ATOM 4030 C C . PHE A 1 512 ? 2.170 -21.756 -2.124 1.00 90.88 512 PHE A C 1
ATOM 4032 O O . PHE A 1 512 ? 2.284 -22.974 -2.082 1.00 90.88 512 PHE A O 1
ATOM 4039 N N . ASP A 1 513 ? 0.977 -21.160 -2.161 1.00 90.38 513 ASP A N 1
ATOM 4040 C CA . ASP A 1 513 ? -0.274 -21.900 -2.374 1.00 90.38 513 ASP A CA 1
ATOM 4041 C C . ASP A 1 513 ? -0.954 -21.422 -3.665 1.00 90.38 513 ASP A C 1
ATOM 4043 O O . ASP A 1 513 ? -1.134 -20.211 -3.835 1.00 90.38 513 ASP A O 1
ATOM 4047 N N . PRO A 1 514 ? -1.357 -22.327 -4.578 1.00 90.69 514 PRO A N 1
ATOM 4048 C CA . PRO A 1 514 ? -1.960 -21.939 -5.851 1.00 90.69 514 PRO A CA 1
ATOM 4049 C C . PRO A 1 514 ? -3.260 -21.130 -5.755 1.00 90.69 514 PRO A C 1
ATOM 4051 O O . PRO A 1 514 ? -3.610 -20.426 -6.713 1.00 90.69 514 PRO A O 1
ATOM 4054 N N . CYS A 1 515 ? -3.965 -21.199 -4.621 1.00 88.81 515 CYS A N 1
ATOM 4055 C CA . CYS A 1 515 ? -5.185 -20.433 -4.370 1.00 88.81 515 CYS A CA 1
ATOM 4056 C C . CYS A 1 515 ? -4.906 -18.947 -4.123 1.00 88.81 515 CYS A C 1
ATOM 4058 O O . CYS A 1 515 ? -5.818 -18.133 -4.243 1.00 88.81 515 CYS A O 1
ATOM 4060 N N . MET A 1 516 ? -3.671 -18.586 -3.768 1.00 89.00 516 MET A N 1
ATOM 4061 C CA . MET A 1 516 ? -3.278 -17.200 -3.545 1.00 89.00 516 MET A CA 1
ATOM 4062 C C . MET A 1 516 ? -2.907 -16.499 -4.868 1.00 89.00 516 MET A C 1
ATOM 4064 O O . MET A 1 516 ? -2.455 -17.144 -5.821 1.00 89.00 516 MET A O 1
ATOM 4068 N N . PRO A 1 517 ? -3.073 -15.171 -4.959 1.00 88.12 517 PRO A N 1
ATOM 4069 C CA . PRO A 1 517 ? -2.554 -14.362 -6.056 1.00 88.12 517 PRO A CA 1
ATOM 4070 C C . PRO A 1 517 ? -1.031 -14.341 -6.056 1.00 88.12 517 PRO A C 1
ATOM 4072 O O . PRO A 1 517 ? -0.408 -14.226 -5.001 1.00 88.12 517 PRO A O 1
ATOM 4075 N N . LEU A 1 518 ? -0.407 -14.366 -7.232 1.00 90.12 518 LEU A N 1
ATOM 4076 C CA . LEU A 1 518 ? 1.043 -14.236 -7.292 1.00 90.12 518 LEU A CA 1
ATOM 4077 C C . LEU A 1 518 ? 1.488 -12.834 -6.825 1.00 90.12 518 LEU A C 1
ATOM 4079 O O . LEU A 1 518 ? 1.020 -11.813 -7.335 1.00 90.12 518 LEU A O 1
ATOM 4083 N N . TYR A 1 519 ? 2.417 -12.779 -5.866 1.00 91.06 519 TYR A N 1
ATOM 4084 C CA . TYR A 1 519 ? 3.008 -11.524 -5.390 1.00 91.06 519 TYR A CA 1
ATOM 4085 C C . TYR A 1 519 ? 3.975 -10.941 -6.424 1.00 91.06 519 TYR A C 1
ATOM 4087 O O . TYR A 1 519 ? 4.955 -11.588 -6.802 1.00 91.06 519 TYR A O 1
ATOM 4095 N N . MET A 1 520 ? 3.705 -9.705 -6.855 1.00 94.06 520 MET A N 1
ATOM 4096 C CA . MET A 1 520 ? 4.487 -8.973 -7.853 1.00 94.06 520 MET A CA 1
ATOM 4097 C C . MET A 1 520 ? 4.596 -7.482 -7.501 1.00 94.06 520 MET A C 1
ATOM 4099 O O . MET A 1 520 ? 3.631 -6.873 -7.041 1.00 94.06 520 MET A O 1
ATOM 4103 N N . LEU A 1 521 ? 5.746 -6.867 -7.807 1.00 95.38 521 LEU A N 1
ATOM 4104 C CA . LEU A 1 521 ? 5.998 -5.427 -7.602 1.00 95.38 521 LEU A CA 1
ATOM 4105 C C . LEU A 1 521 ? 5.094 -4.534 -8.460 1.00 95.38 521 LEU A C 1
ATOM 4107 O O . LEU A 1 521 ? 4.746 -3.412 -8.070 1.00 95.38 521 LEU A O 1
ATOM 4111 N N . TYR A 1 522 ? 4.776 -5.037 -9.651 1.00 96.81 522 TYR A N 1
ATOM 4112 C CA . TYR A 1 522 ? 3.916 -4.418 -10.641 1.00 96.81 522 TYR A CA 1
ATOM 4113 C C . TYR A 1 522 ? 3.064 -5.519 -11.273 1.00 96.81 522 TYR A C 1
ATOM 4115 O O . TYR A 1 522 ? 3.608 -6.441 -11.880 1.00 96.81 522 TYR A O 1
ATOM 4123 N N . ARG A 1 523 ? 1.748 -5.477 -11.063 1.00 95.00 523 ARG A N 1
ATOM 4124 C CA . ARG A 1 523 ? 0.822 -6.560 -11.417 1.00 95.00 523 ARG A CA 1
ATOM 4125 C C . ARG A 1 523 ? -0.127 -6.103 -12.515 1.00 95.00 523 ARG A C 1
ATOM 4127 O O . ARG A 1 523 ? -0.683 -5.014 -12.417 1.00 95.00 523 ARG A O 1
ATOM 4134 N N . ALA A 1 524 ? -0.348 -6.931 -13.532 1.00 94.94 524 ALA A N 1
ATOM 4135 C CA . ALA A 1 524 ? -1.402 -6.678 -14.510 1.00 94.94 524 ALA A CA 1
ATOM 4136 C C . ALA A 1 524 ? -2.780 -6.841 -13.850 1.00 94.94 524 ALA A C 1
ATOM 4138 O O . ALA A 1 524 ? -3.043 -7.824 -13.155 1.00 94.94 524 ALA A O 1
ATOM 4139 N N . ARG A 1 525 ? -3.665 -5.871 -14.072 1.00 94.88 525 ARG A N 1
ATOM 4140 C CA . ARG A 1 525 ? -5.085 -5.943 -13.727 1.00 94.88 525 ARG A CA 1
ATOM 4141 C C . ARG A 1 525 ? -5.826 -6.278 -15.020 1.00 94.88 525 ARG A C 1
ATOM 4143 O O . ARG A 1 525 ? -6.045 -5.398 -15.844 1.00 94.88 525 ARG A O 1
ATOM 4150 N N . CYS A 1 526 ? -6.091 -7.567 -15.225 1.00 93.06 526 CYS A N 1
ATOM 4151 C CA . CYS A 1 526 ? -6.701 -8.069 -16.456 1.00 93.06 526 CYS A CA 1
ATOM 4152 C C . CYS A 1 526 ? -8.215 -7.851 -16.457 1.00 93.06 526 CYS A C 1
ATOM 4154 O O . CYS A 1 526 ? -8.880 -8.081 -15.438 1.00 93.06 526 CYS A O 1
ATOM 4156 N N . PHE A 1 527 ? -8.764 -7.505 -17.621 1.00 95.38 527 PHE A N 1
ATOM 4157 C CA . PHE A 1 527 ? -10.177 -7.161 -17.785 1.00 95.38 527 PHE A CA 1
ATOM 4158 C C . PHE A 1 527 ? -11.125 -8.251 -17.283 1.00 95.38 527 PHE A C 1
ATOM 4160 O O . PHE A 1 527 ? -12.073 -7.957 -16.561 1.00 95.38 527 PHE A O 1
ATOM 4167 N N . GLN A 1 528 ? -10.844 -9.516 -17.602 1.00 92.12 528 GLN A N 1
ATOM 4168 C CA . GLN A 1 528 ? -11.716 -10.636 -17.238 1.00 92.12 528 GLN A CA 1
ATOM 4169 C C . GLN A 1 528 ? -11.914 -10.782 -15.718 1.00 92.12 528 GLN A C 1
ATOM 4171 O O . GLN A 1 528 ? -12.962 -11.250 -15.282 1.00 92.12 528 GLN A O 1
ATOM 4176 N N . THR A 1 529 ? -10.921 -10.382 -14.921 1.00 88.75 529 THR A N 1
ATOM 4177 C CA . THR A 1 529 ? -10.967 -10.487 -13.455 1.00 88.75 529 THR A CA 1
ATOM 4178 C C . THR A 1 529 ? -11.431 -9.188 -12.807 1.00 88.75 529 THR A C 1
ATOM 4180 O O . THR A 1 529 ? -12.150 -9.220 -11.815 1.00 88.75 529 THR A O 1
ATOM 4183 N N . MET A 1 530 ? -10.997 -8.044 -13.343 1.00 90.38 530 MET A N 1
ATOM 4184 C CA . MET A 1 530 ? -11.141 -6.744 -12.679 1.00 90.38 530 MET A CA 1
ATOM 4185 C C . MET A 1 530 ? -12.233 -5.855 -13.286 1.00 90.38 530 MET A C 1
ATOM 4187 O O . MET A 1 530 ? -12.588 -4.843 -12.690 1.00 90.38 530 MET A O 1
ATOM 4191 N N . GLY A 1 531 ? -12.728 -6.178 -14.482 1.00 92.56 531 GLY A N 1
ATOM 4192 C CA . GLY A 1 531 ? -13.633 -5.324 -15.259 1.00 92.56 531 GLY A CA 1
ATOM 4193 C C . GLY A 1 531 ? -12.946 -4.150 -15.972 1.00 92.56 531 GLY A C 1
ATOM 4194 O O . GLY A 1 531 ? -13.621 -3.342 -16.604 1.00 92.56 531 GLY A O 1
ATOM 4195 N N . PHE A 1 532 ? -11.615 -4.045 -15.889 1.00 94.94 532 PHE A N 1
ATOM 4196 C CA . PHE A 1 532 ? -10.800 -3.064 -16.610 1.00 94.94 532 PHE A CA 1
ATOM 4197 C C . PHE A 1 532 ? -9.413 -3.631 -16.932 1.00 94.94 532 PHE A C 1
ATOM 4199 O O . PHE A 1 532 ? -8.932 -4.518 -16.225 1.00 94.94 532 PHE A O 1
ATOM 4206 N N . SER A 1 533 ? -8.769 -3.092 -17.969 1.00 96.62 533 SER A N 1
ATOM 4207 C CA . SER A 1 533 ? -7.382 -3.404 -18.331 1.00 96.62 533 SER A CA 1
ATOM 4208 C C . SER A 1 533 ? -6.432 -2.362 -17.754 1.00 96.62 533 SER A C 1
ATOM 4210 O O . SER A 1 533 ? -6.577 -1.158 -17.999 1.00 96.62 533 SER A O 1
ATOM 4212 N N . GLY A 1 534 ? -5.436 -2.808 -16.997 1.00 97.31 534 GLY A N 1
ATOM 4213 C CA . GLY A 1 534 ? -4.562 -1.898 -16.279 1.00 97.31 534 GLY A CA 1
ATOM 4214 C C . GLY A 1 534 ? -3.391 -2.563 -15.576 1.00 97.31 534 GLY A C 1
ATOM 4215 O O . GLY A 1 534 ? -3.059 -3.723 -15.814 1.00 97.31 534 GLY A O 1
ATOM 4216 N N . PHE A 1 535 ? -2.781 -1.811 -14.669 1.00 98.06 535 PHE A N 1
ATOM 4217 C CA . PHE A 1 535 ? -1.684 -2.282 -13.837 1.00 98.06 535 PHE A CA 1
ATOM 4218 C C . PHE A 1 535 ? -1.768 -1.716 -12.433 1.00 98.06 535 PHE A C 1
ATOM 4220 O O . PHE A 1 535 ? -2.268 -0.618 -12.224 1.00 98.06 535 PHE A O 1
ATOM 4227 N N . GLU A 1 536 ? -1.189 -2.432 -11.487 1.00 97.81 536 GLU A N 1
ATOM 4228 C CA . GLU A 1 536 ? -1.091 -2.035 -10.096 1.00 97.81 536 GLU A CA 1
ATOM 4229 C C . GLU A 1 536 ? 0.361 -2.051 -9.624 1.00 97.81 536 GLU A C 1
ATOM 4231 O O . GLU A 1 536 ? 1.038 -3.078 -9.680 1.00 97.81 536 GLU A O 1
ATOM 4236 N N . GLY A 1 537 ? 0.825 -0.920 -9.095 1.00 97.31 537 GLY A N 1
ATOM 4237 C CA . GLY A 1 537 ? 2.084 -0.826 -8.367 1.00 97.31 537 GLY A CA 1
ATOM 4238 C C . GLY A 1 537 ? 1.898 -1.137 -6.889 1.00 97.31 537 GLY A C 1
ATOM 4239 O O . GLY A 1 537 ? 1.228 -0.385 -6.186 1.00 97.31 537 GLY A O 1
ATOM 4240 N N . ARG A 1 538 ? 2.544 -2.210 -6.414 1.00 95.12 538 ARG A N 1
ATOM 4241 C CA . ARG A 1 538 ? 2.502 -2.680 -5.012 1.00 95.12 538 ARG A CA 1
ATOM 4242 C C . ARG A 1 538 ? 3.751 -2.322 -4.197 1.00 95.12 538 ARG A C 1
ATOM 4244 O O . ARG A 1 538 ? 3.944 -2.778 -3.073 1.00 95.12 538 ARG A O 1
ATOM 4251 N N . HIS A 1 539 ? 4.630 -1.508 -4.773 1.00 95.50 539 HIS A N 1
ATOM 4252 C CA . HIS A 1 539 ? 5.955 -1.204 -4.237 1.00 95.50 539 HIS A CA 1
ATOM 4253 C C . HIS A 1 539 ? 6.012 0.093 -3.407 1.00 95.50 539 HIS A C 1
ATOM 4255 O O . HIS A 1 539 ? 7.110 0.539 -3.067 1.00 95.50 539 HIS A O 1
ATOM 4261 N N . TYR A 1 540 ? 4.868 0.709 -3.081 1.00 97.06 540 TYR A N 1
ATOM 4262 C CA . TYR A 1 540 ? 4.831 1.903 -2.234 1.00 97.06 540 TYR A CA 1
ATOM 4263 C C . TYR A 1 540 ? 4.665 1.545 -0.758 1.00 97.06 540 TYR A C 1
ATOM 4265 O O . TYR A 1 540 ? 3.765 0.801 -0.366 1.00 97.06 540 TYR A O 1
ATOM 4273 N N . SER A 1 541 ? 5.548 2.117 0.055 1.00 96.31 541 SER A N 1
ATOM 4274 C CA . SER A 1 541 ? 5.518 2.028 1.516 1.00 96.31 541 SER A CA 1
ATOM 4275 C C . SER A 1 541 ? 4.712 3.202 2.097 1.00 96.31 541 SER A C 1
ATOM 4277 O O . SER A 1 541 ? 3.562 3.400 1.714 1.00 96.31 541 SER A O 1
ATOM 4279 N N . LEU A 1 542 ? 5.294 4.018 2.984 1.00 97.06 542 LEU A N 1
ATOM 4280 C CA . LEU A 1 542 ? 4.649 5.212 3.533 1.00 97.06 542 LEU A CA 1
ATOM 4281 C C . LEU A 1 542 ? 5.011 6.457 2.714 1.00 97.06 542 LEU A C 1
ATOM 4283 O O . LEU A 1 542 ? 6.194 6.748 2.518 1.00 97.06 542 LEU A O 1
ATOM 4287 N N . PHE A 1 543 ? 4.000 7.217 2.292 1.00 97.81 543 PHE A N 1
ATOM 4288 C CA . PHE A 1 543 ? 4.167 8.597 1.832 1.00 97.81 543 PHE A CA 1
ATOM 4289 C C . PHE A 1 543 ? 4.177 9.533 3.043 1.00 97.81 543 PHE A C 1
ATOM 4291 O O . PHE A 1 543 ? 3.285 9.461 3.886 1.00 97.81 543 PHE A O 1
ATOM 4298 N N . GLU A 1 544 ? 5.178 10.410 3.139 1.00 95.69 544 GLU A N 1
ATOM 4299 C CA . GLU A 1 544 ? 5.170 11.457 4.167 1.00 95.69 544 GLU A CA 1
ATOM 4300 C C . GLU A 1 544 ? 4.062 12.471 3.856 1.00 95.69 544 GLU A C 1
ATOM 4302 O O . GLU A 1 544 ? 3.227 12.770 4.703 1.00 95.69 544 GLU A O 1
ATOM 4307 N N . ASP A 1 545 ? 4.019 12.947 2.612 1.00 96.44 545 ASP A N 1
ATOM 4308 C CA . ASP A 1 545 ? 3.068 13.952 2.152 1.00 96.44 545 ASP A CA 1
ATOM 4309 C C . ASP A 1 545 ? 2.370 13.458 0.875 1.00 96.44 545 ASP A C 1
ATOM 4311 O O . ASP A 1 545 ? 3.019 13.106 -0.115 1.00 96.44 545 ASP A O 1
ATOM 4315 N N . LEU A 1 546 ? 1.034 13.424 0.881 1.00 95.56 546 LEU A N 1
ATOM 4316 C CA . LEU A 1 546 ? 0.267 12.859 -0.230 1.00 95.56 546 LEU A CA 1
ATOM 4317 C C . LEU A 1 546 ? 0.408 13.711 -1.503 1.00 95.56 546 LEU A C 1
ATOM 4319 O O . LEU A 1 546 ? 0.652 13.179 -2.582 1.00 95.56 546 LEU A O 1
ATOM 4323 N N . GLN A 1 547 ? 0.329 15.038 -1.409 1.00 94.00 547 GLN A N 1
ATOM 4324 C CA . GLN A 1 547 ? 0.475 15.908 -2.584 1.00 94.00 547 GLN A CA 1
ATOM 4325 C C . GLN A 1 547 ? 1.918 15.959 -3.093 1.00 94.00 547 GLN A C 1
ATOM 4327 O O . GLN A 1 547 ? 2.175 15.860 -4.289 1.00 94.00 547 GLN A O 1
ATOM 4332 N N . ARG A 1 548 ? 2.885 16.104 -2.192 1.00 95.19 548 ARG A N 1
ATOM 4333 C CA . ARG A 1 548 ? 4.297 16.275 -2.538 1.00 95.19 548 ARG A CA 1
ATOM 4334 C C . ARG A 1 548 ? 4.963 14.976 -2.975 1.00 95.19 548 ARG A C 1
ATOM 4336 O O . ARG A 1 548 ? 5.953 15.037 -3.704 1.00 95.19 548 ARG A O 1
ATOM 4343 N N . ASP A 1 549 ? 4.494 13.824 -2.502 1.00 97.56 549 ASP A N 1
ATOM 4344 C CA . ASP A 1 549 ? 5.127 12.540 -2.792 1.00 97.56 549 ASP A CA 1
ATOM 4345 C C . ASP A 1 549 ? 4.244 11.572 -3.583 1.00 97.56 549 ASP A C 1
ATOM 4347 O O . ASP A 1 549 ? 4.722 11.015 -4.572 1.00 97.56 549 ASP A O 1
ATOM 4351 N N . MET A 1 550 ? 2.977 11.374 -3.204 1.00 97.75 550 MET A N 1
ATOM 4352 C CA . MET A 1 550 ? 2.105 10.410 -3.893 1.00 97.75 550 MET A CA 1
ATOM 4353 C C . MET A 1 550 ? 1.726 10.887 -5.299 1.00 97.75 550 MET A C 1
ATOM 4355 O O . MET A 1 550 ? 1.781 10.092 -6.238 1.00 97.75 550 MET A O 1
ATOM 4359 N N . ALA A 1 551 ? 1.413 12.176 -5.480 1.00 95.94 551 ALA A N 1
ATOM 4360 C CA . ALA A 1 551 ? 1.081 12.719 -6.800 1.00 95.94 551 ALA A CA 1
ATOM 4361 C C . ALA A 1 551 ? 2.210 12.531 -7.837 1.00 95.94 551 ALA A C 1
ATOM 4363 O O . ALA A 1 551 ? 1.968 11.900 -8.872 1.00 95.94 551 ALA A O 1
ATOM 4364 N N . PRO A 1 552 ? 3.465 12.971 -7.589 1.00 96.62 552 PRO A N 1
ATOM 4365 C CA . PRO A 1 552 ? 4.546 12.732 -8.541 1.00 96.62 552 PRO A CA 1
ATOM 4366 C C . PRO A 1 552 ? 4.904 11.246 -8.690 1.00 96.62 552 PRO A C 1
ATOM 4368 O O . PRO A 1 552 ? 5.354 10.852 -9.764 1.00 96.62 552 PRO A O 1
ATOM 4371 N N . ALA A 1 553 ? 4.684 10.406 -7.670 1.00 97.88 553 ALA A N 1
ATOM 4372 C CA . ALA A 1 553 ? 4.869 8.961 -7.794 1.00 97.88 553 ALA A CA 1
ATOM 4373 C C . ALA A 1 553 ? 3.873 8.332 -8.780 1.00 97.88 553 ALA A C 1
ATOM 4375 O O . ALA A 1 553 ? 4.287 7.580 -9.660 1.00 97.88 553 ALA A O 1
ATOM 4376 N N . ALA A 1 554 ? 2.588 8.678 -8.682 1.00 97.31 554 ALA A N 1
ATOM 4377 C CA . ALA A 1 554 ? 1.557 8.200 -9.601 1.00 97.31 554 ALA A CA 1
ATOM 4378 C C . ALA A 1 554 ? 1.810 8.687 -11.040 1.00 97.31 554 ALA A C 1
ATOM 4380 O O . ALA A 1 554 ? 1.736 7.903 -11.987 1.00 97.31 554 ALA A O 1
ATOM 4381 N N . ASN A 1 555 ? 2.201 9.955 -11.197 1.00 96.81 555 ASN A N 1
ATOM 4382 C CA . ASN A 1 555 ? 2.567 10.535 -12.491 1.00 96.81 555 ASN A CA 1
ATOM 4383 C C . ASN A 1 555 ? 3.799 9.844 -13.106 1.00 96.81 555 ASN A C 1
ATOM 4385 O O . ASN A 1 555 ? 3.816 9.557 -14.303 1.00 96.81 555 ASN A O 1
ATOM 4389 N N . LEU A 1 556 ? 4.810 9.512 -12.294 1.00 97.94 556 LEU A N 1
ATOM 4390 C CA . LEU A 1 556 ? 5.971 8.749 -12.755 1.00 97.94 556 LEU A CA 1
ATOM 4391 C C . LEU A 1 556 ? 5.601 7.306 -13.127 1.00 97.94 556 LEU A C 1
ATOM 4393 O O . LEU A 1 556 ? 6.109 6.797 -14.123 1.00 97.94 556 LEU A O 1
ATOM 4397 N N . GLN A 1 557 ? 4.718 6.651 -12.366 1.00 98.06 557 GLN A N 1
ATOM 4398 C CA . GLN A 1 557 ? 4.232 5.309 -12.701 1.00 98.06 557 GLN A CA 1
ATOM 4399 C C . GLN A 1 557 ? 3.517 5.316 -14.053 1.00 98.06 557 GLN A C 1
ATOM 4401 O O . GLN A 1 557 ? 3.815 4.468 -14.892 1.00 98.06 557 GLN A O 1
ATOM 4406 N N . MET A 1 558 ? 2.642 6.298 -14.292 1.00 97.12 558 MET A N 1
ATOM 4407 C CA . MET A 1 558 ? 1.991 6.489 -15.588 1.00 97.12 558 MET A CA 1
ATOM 4408 C C . MET A 1 558 ? 3.036 6.641 -16.695 1.00 97.12 558 MET A C 1
ATOM 4410 O O . MET A 1 558 ? 3.048 5.823 -17.606 1.00 97.12 558 MET A O 1
ATOM 4414 N N . LEU A 1 559 ? 3.973 7.590 -16.569 1.00 97.56 559 LEU A N 1
ATOM 4415 C CA . LEU A 1 559 ? 5.004 7.850 -17.583 1.00 97.56 559 LEU A CA 1
ATOM 4416 C C . LEU A 1 559 ? 5.841 6.618 -17.932 1.00 97.56 559 LEU A C 1
ATOM 4418 O O . LEU A 1 559 ? 6.083 6.342 -19.104 1.00 97.56 559 LEU A O 1
ATOM 4422 N N . VAL A 1 560 ? 6.307 5.882 -16.920 1.00 98.38 560 VAL A N 1
ATOM 4423 C CA . VAL A 1 560 ? 7.104 4.666 -17.131 1.00 98.38 560 VAL A CA 1
ATOM 4424 C C . VAL A 1 560 ? 6.267 3.595 -17.835 1.00 98.38 560 VAL A C 1
ATOM 4426 O O . VAL A 1 560 ? 6.786 2.884 -18.694 1.00 98.38 560 VAL A O 1
ATOM 4429 N N . THR A 1 561 ? 4.971 3.512 -17.528 1.00 98.25 561 THR A N 1
ATOM 4430 C CA . THR A 1 561 ? 4.041 2.583 -18.183 1.00 98.25 561 THR A CA 1
ATOM 4431 C C . THR A 1 561 ? 3.816 2.968 -19.643 1.00 98.25 561 THR A C 1
ATOM 4433 O O . THR A 1 561 ? 3.980 2.122 -20.521 1.00 98.25 561 THR A O 1
ATOM 4436 N N . SER A 1 562 ? 3.533 4.240 -19.947 1.00 97.06 562 SER A N 1
ATOM 4437 C CA . SER A 1 562 ? 3.378 4.699 -21.336 1.00 97.06 562 SER A CA 1
ATOM 4438 C C . SER A 1 562 ? 4.680 4.534 -22.126 1.00 97.06 562 SER A C 1
ATOM 4440 O O . SER A 1 562 ? 4.647 4.127 -23.287 1.00 97.06 562 SER A O 1
ATOM 4442 N N . LEU A 1 563 ? 5.842 4.781 -21.505 1.00 98.12 563 LEU A N 1
ATOM 4443 C CA . LEU A 1 563 ? 7.150 4.538 -22.122 1.00 98.12 563 LEU A CA 1
ATOM 4444 C C . LEU A 1 563 ? 7.377 3.048 -22.416 1.00 98.12 563 LEU A C 1
ATOM 4446 O O . LEU A 1 563 ? 7.914 2.710 -23.471 1.00 98.12 563 LEU A O 1
ATOM 4450 N N . ALA A 1 564 ? 6.945 2.148 -21.530 1.00 98.44 564 ALA A N 1
ATOM 4451 C CA . ALA A 1 564 ? 7.004 0.715 -21.796 1.00 98.44 564 ALA A CA 1
ATOM 4452 C C . ALA A 1 564 ? 6.191 0.355 -23.049 1.00 98.44 564 ALA A C 1
ATOM 4454 O O . ALA A 1 564 ? 6.720 -0.297 -23.950 1.00 98.44 564 ALA A O 1
ATOM 4455 N N . TYR A 1 565 ? 4.965 0.870 -23.178 1.00 97.38 565 TYR A N 1
ATOM 4456 C CA . TYR A 1 565 ? 4.166 0.691 -24.394 1.00 97.38 565 TYR A CA 1
ATOM 4457 C C . TYR A 1 565 ? 4.793 1.351 -25.626 1.00 97.38 565 TYR A C 1
ATOM 4459 O O . TYR A 1 565 ? 4.771 0.756 -26.703 1.00 97.38 565 TYR A O 1
ATOM 4467 N N . LYS A 1 566 ? 5.434 2.520 -25.488 1.00 96.69 566 LYS A N 1
ATOM 4468 C CA . LYS A 1 566 ? 6.207 3.135 -26.577 1.00 96.69 566 LYS A CA 1
ATOM 4469 C C . LYS A 1 566 ? 7.292 2.182 -27.079 1.00 96.69 566 LYS A C 1
ATOM 4471 O O . LYS A 1 566 ? 7.390 1.955 -28.285 1.00 96.69 566 LYS A O 1
ATOM 4476 N N . TYR A 1 567 ? 8.086 1.586 -26.190 1.00 97.56 567 TYR A N 1
ATOM 4477 C CA . TYR A 1 567 ? 9.116 0.622 -26.591 1.00 97.56 567 TYR A CA 1
ATOM 4478 C C . TYR A 1 567 ? 8.541 -0.626 -27.262 1.00 97.56 567 TYR A C 1
ATOM 4480 O O . TYR A 1 567 ? 9.114 -1.105 -28.240 1.00 97.56 567 TYR A O 1
ATOM 4488 N N . ILE A 1 568 ? 7.405 -1.121 -26.774 1.00 96.00 568 ILE A N 1
ATOM 4489 C CA . ILE A 1 568 ? 6.719 -2.289 -27.333 1.00 96.00 568 ILE A CA 1
ATOM 4490 C C . ILE A 1 568 ? 6.232 -2.000 -28.759 1.00 96.00 568 ILE A C 1
ATOM 4492 O O . ILE A 1 568 ? 6.567 -2.733 -29.692 1.00 96.00 568 ILE A O 1
ATOM 4496 N N . PHE A 1 569 ? 5.476 -0.916 -28.957 1.00 94.25 569 PHE A N 1
ATOM 4497 C CA . PHE A 1 569 ? 4.844 -0.616 -30.245 1.00 94.25 569 PHE A CA 1
ATOM 4498 C C . PHE A 1 569 ? 5.823 -0.128 -31.308 1.00 94.25 569 PHE A C 1
ATOM 4500 O O . PHE A 1 569 ? 5.655 -0.446 -32.482 1.00 94.25 569 PHE A O 1
ATOM 4507 N N . THR A 1 570 ? 6.893 0.560 -30.907 1.00 93.19 570 THR A N 1
ATOM 4508 C CA . THR A 1 570 ? 7.998 0.895 -31.823 1.00 93.19 570 THR A CA 1
ATOM 4509 C C . THR A 1 570 ? 8.881 -0.310 -32.149 1.00 93.19 570 THR A C 1
ATOM 4511 O O . THR A 1 570 ? 9.693 -0.251 -33.070 1.00 93.19 570 THR A O 1
ATOM 4514 N N . GLY A 1 571 ? 8.739 -1.419 -31.415 1.00 93.31 571 GLY A N 1
ATOM 4515 C CA . GLY A 1 571 ? 9.583 -2.598 -31.572 1.00 93.31 571 GLY A CA 1
ATOM 4516 C C . GLY A 1 571 ? 10.983 -2.462 -30.992 1.00 93.31 571 GLY A C 1
ATOM 4517 O O . GLY A 1 571 ? 11.831 -3.298 -31.285 1.00 93.31 571 GLY A O 1
ATOM 4518 N N . ALA A 1 572 ? 11.229 -1.428 -30.187 1.00 95.38 572 ALA A N 1
ATOM 4519 C CA . ALA A 1 572 ? 12.514 -1.186 -29.546 1.00 95.38 572 ALA A CA 1
ATOM 4520 C C . ALA A 1 572 ? 12.841 -2.204 -28.441 1.00 95.38 572 ALA A C 1
ATOM 4522 O O . ALA A 1 572 ? 14.009 -2.320 -28.058 1.00 95.38 572 ALA A O 1
ATOM 4523 N N . VAL A 1 573 ? 11.818 -2.874 -27.895 1.00 97.38 573 VAL A N 1
ATOM 4524 C CA . VAL A 1 573 ? 11.942 -3.956 -26.911 1.00 97.38 573 VAL A CA 1
ATOM 4525 C C . VAL A 1 573 ? 10.875 -5.020 -27.183 1.00 97.38 573 VAL A C 1
ATOM 4527 O O . VAL A 1 573 ? 9.704 -4.706 -27.388 1.00 97.38 573 VAL A O 1
ATOM 4530 N N . THR A 1 574 ? 11.284 -6.282 -27.147 1.00 96.19 574 THR A N 1
ATOM 4531 C CA . THR A 1 574 ? 10.454 -7.484 -27.287 1.00 96.19 574 THR A CA 1
ATOM 4532 C C . THR A 1 574 ? 10.691 -8.441 -26.113 1.00 96.19 574 THR A C 1
ATOM 4534 O O . THR A 1 574 ? 11.607 -8.241 -25.315 1.00 96.19 574 THR A O 1
ATOM 4537 N N . HIS A 1 575 ? 9.916 -9.528 -26.011 1.00 95.38 575 HIS A N 1
ATOM 4538 C CA . HIS A 1 575 ? 10.186 -10.583 -25.020 1.00 95.38 575 HIS A CA 1
ATOM 4539 C C . HIS A 1 575 ? 11.600 -11.179 -25.148 1.00 95.38 575 HIS A C 1
ATOM 4541 O O . HIS A 1 575 ? 12.179 -11.568 -24.138 1.00 95.38 575 HIS A O 1
ATOM 4547 N N . ALA A 1 576 ? 12.174 -11.220 -26.356 1.00 95.06 576 ALA A N 1
ATOM 4548 C CA . ALA A 1 576 ? 13.519 -11.751 -26.578 1.00 95.06 576 ALA A CA 1
ATOM 4549 C C . ALA A 1 576 ? 14.618 -10.864 -25.967 1.00 95.06 576 ALA A C 1
ATOM 4551 O O . ALA A 1 576 ? 15.664 -11.370 -25.575 1.00 95.06 576 ALA A O 1
ATOM 4552 N N . ASP A 1 577 ? 14.370 -9.557 -25.828 1.00 97.44 577 ASP A N 1
ATOM 4553 C CA . ASP A 1 577 ? 15.320 -8.614 -25.225 1.00 97.44 577 ASP A CA 1
ATOM 4554 C C . ASP A 1 577 ? 15.389 -8.725 -23.696 1.00 97.44 577 ASP A C 1
ATOM 4556 O O . ASP A 1 577 ? 16.331 -8.219 -23.079 1.00 97.44 577 ASP A O 1
ATOM 4560 N N . ILE A 1 578 ? 14.387 -9.360 -23.076 1.00 97.38 578 ILE A N 1
ATOM 4561 C CA . ILE A 1 578 ? 14.307 -9.611 -21.632 1.00 97.38 578 ILE A CA 1
ATOM 4562 C C . ILE A 1 578 ? 13.842 -11.066 -21.412 1.00 97.38 578 ILE A C 1
ATOM 4564 O O . ILE A 1 578 ? 12.656 -11.305 -21.141 1.00 97.38 578 ILE A O 1
ATOM 4568 N N . PRO A 1 579 ? 14.760 -12.045 -21.542 1.00 95.31 579 PRO A N 1
ATOM 4569 C CA . PRO A 1 579 ? 14.414 -13.461 -21.491 1.00 95.31 579 PRO A CA 1
ATOM 4570 C C . PRO A 1 579 ? 13.778 -13.919 -20.175 1.00 95.31 579 PRO A C 1
ATOM 4572 O O . PRO A 1 579 ? 14.059 -13.401 -19.091 1.00 95.31 579 PRO A O 1
ATOM 4575 N N . ASP A 1 580 ? 12.949 -14.947 -20.305 1.00 92.25 580 ASP A N 1
ATOM 4576 C CA . ASP A 1 580 ? 12.153 -15.579 -19.256 1.00 92.25 580 ASP A CA 1
ATOM 4577 C C . ASP A 1 580 ? 12.957 -16.636 -18.492 1.00 92.25 580 ASP A C 1
ATOM 4579 O O . ASP A 1 580 ? 12.782 -17.831 -18.696 1.00 92.25 580 ASP A O 1
ATOM 4583 N N . HIS A 1 581 ? 13.886 -16.190 -17.646 1.00 92.38 581 HIS A N 1
ATOM 4584 C CA . HIS A 1 581 ? 14.711 -17.083 -16.831 1.00 92.38 581 HIS A CA 1
ATOM 4585 C C . HIS A 1 581 ? 14.862 -16.533 -15.400 1.00 92.38 581 HIS A C 1
ATOM 4587 O O . HIS A 1 581 ? 15.142 -15.334 -15.255 1.00 92.38 581 HIS A O 1
ATOM 4593 N N . PRO A 1 582 ? 14.781 -17.370 -14.342 1.00 93.94 582 PRO A N 1
ATOM 4594 C CA . PRO A 1 582 ? 14.877 -16.928 -12.942 1.00 93.94 582 PRO A CA 1
ATOM 4595 C C . PRO A 1 582 ? 16.121 -16.083 -12.641 1.00 93.94 582 PRO A C 1
ATOM 4597 O O . PRO A 1 582 ? 16.037 -15.013 -12.042 1.00 93.94 582 PRO A O 1
ATOM 4600 N N . PHE A 1 583 ? 17.288 -16.501 -13.141 1.00 95.94 583 PHE A N 1
ATOM 4601 C CA . PHE A 1 583 ? 18.522 -15.710 -13.078 1.00 95.94 583 PHE A CA 1
ATOM 4602 C C . PHE A 1 583 ? 18.376 -14.283 -13.647 1.00 95.94 583 PHE A C 1
ATOM 4604 O O . PHE A 1 583 ? 18.821 -13.330 -13.013 1.00 95.94 583 PHE A O 1
ATOM 4611 N N . ILE A 1 584 ? 17.747 -14.117 -14.816 1.00 95.81 584 ILE A N 1
ATOM 4612 C CA . ILE A 1 584 ? 17.581 -12.814 -15.490 1.00 95.81 584 ILE A CA 1
ATOM 4613 C C . ILE A 1 584 ? 16.578 -11.927 -14.757 1.00 95.81 584 ILE A C 1
ATOM 4615 O O . ILE A 1 584 ? 16.768 -10.715 -14.638 1.00 95.81 584 ILE A O 1
ATOM 4619 N N . GLU A 1 585 ? 15.532 -12.541 -14.217 1.00 95.62 585 GLU A N 1
ATOM 4620 C CA . GLU A 1 585 ? 14.592 -11.900 -13.305 1.00 95.62 585 GLU A CA 1
ATOM 4621 C C . GLU A 1 585 ? 15.247 -11.398 -12.034 1.00 95.62 585 GLU A C 1
ATOM 4623 O O . GLU A 1 585 ? 15.121 -10.226 -11.673 1.00 95.62 585 GLU A O 1
ATOM 4628 N N . SER A 1 586 ? 16.031 -12.255 -11.404 1.00 97.06 586 SER A N 1
ATOM 4629 C CA . SER A 1 586 ? 16.785 -11.884 -10.228 1.00 97.06 586 SER A CA 1
ATOM 4630 C C . SER A 1 586 ? 17.818 -10.790 -10.530 1.00 97.06 586 SER A C 1
ATOM 4632 O O . SER A 1 586 ? 17.980 -9.870 -9.727 1.00 97.06 586 SER A O 1
ATOM 4634 N N . GLU A 1 587 ? 18.469 -10.824 -11.698 1.00 97.44 587 GLU A N 1
ATOM 4635 C CA . GLU A 1 587 ? 19.477 -9.834 -12.082 1.00 97.44 587 GLU A CA 1
ATOM 4636 C C . GLU A 1 587 ? 18.893 -8.418 -12.170 1.00 97.44 587 GLU A C 1
ATOM 4638 O O . GLU A 1 587 ? 19.508 -7.479 -11.656 1.00 97.44 587 GLU A O 1
ATOM 4643 N N . ARG A 1 588 ? 17.699 -8.256 -12.761 1.00 96.12 588 ARG A N 1
ATOM 4644 C CA . ARG A 1 588 ? 17.010 -6.954 -12.835 1.00 96.12 588 ARG A CA 1
ATOM 4645 C C . ARG A 1 588 ? 16.391 -6.544 -11.490 1.00 96.12 588 ARG A C 1
ATOM 4647 O O . ARG A 1 588 ? 16.512 -5.382 -11.098 1.00 96.12 588 ARG A O 1
ATOM 4654 N N . ARG A 1 589 ? 15.814 -7.484 -10.725 1.00 96.75 589 ARG A N 1
ATOM 4655 C CA . ARG A 1 589 ? 15.167 -7.203 -9.425 1.00 96.75 589 ARG A CA 1
ATOM 4656 C C . ARG A 1 589 ? 16.147 -6.914 -8.288 1.00 96.75 589 ARG A C 1
ATOM 4658 O O . ARG A 1 589 ? 15.805 -6.159 -7.378 1.00 96.75 589 ARG A O 1
ATOM 4665 N N . GLN A 1 590 ? 17.391 -7.405 -8.340 1.00 96.94 590 GLN A N 1
ATOM 4666 C CA . GLN A 1 590 ? 18.393 -7.106 -7.301 1.00 96.94 590 GLN A CA 1
ATOM 4667 C C . GLN A 1 590 ? 18.607 -5.593 -7.115 1.00 96.94 590 GLN A C 1
ATOM 4669 O O . GLN A 1 590 ? 18.999 -5.146 -6.039 1.00 96.94 590 GLN A O 1
ATOM 4674 N N . ILE A 1 591 ? 18.397 -4.801 -8.176 1.00 97.88 591 ILE A N 1
ATOM 4675 C CA . ILE A 1 591 ? 18.602 -3.351 -8.167 1.00 97.88 591 ILE A CA 1
ATOM 4676 C C . ILE A 1 591 ? 17.541 -2.693 -7.282 1.00 97.88 591 ILE A C 1
ATOM 4678 O O . ILE A 1 591 ? 17.864 -1.804 -6.491 1.00 97.88 591 ILE A O 1
ATOM 4682 N N . PHE A 1 592 ? 16.296 -3.166 -7.368 1.00 97.94 592 PHE A N 1
ATOM 4683 C CA . PHE A 1 592 ? 15.183 -2.722 -6.537 1.00 97.94 592 PHE A CA 1
ATOM 4684 C C . PHE A 1 592 ? 15.438 -3.035 -5.057 1.00 97.94 592 PHE A C 1
ATOM 4686 O O . PHE A 1 592 ? 15.557 -2.112 -4.249 1.00 97.94 592 PHE A O 1
ATOM 4693 N N . PHE A 1 593 ? 15.653 -4.310 -4.718 1.00 97.88 593 PHE A N 1
ATOM 4694 C CA . PHE A 1 593 ? 15.904 -4.738 -3.335 1.00 97.88 593 PHE A CA 1
ATOM 4695 C C . PHE A 1 593 ? 17.188 -4.136 -2.757 1.00 97.88 593 PHE A C 1
ATOM 4697 O O . PHE A 1 593 ? 17.231 -3.703 -1.607 1.00 97.88 593 PHE A O 1
ATOM 4704 N N . GLY A 1 594 ? 18.240 -4.031 -3.571 1.00 97.06 594 GLY A N 1
ATOM 4705 C CA . GLY A 1 594 ? 19.470 -3.346 -3.193 1.00 97.06 594 GLY A CA 1
ATOM 4706 C C . GLY A 1 594 ? 19.232 -1.868 -2.879 1.00 97.06 594 GLY A C 1
ATOM 4707 O O . GLY A 1 594 ? 19.810 -1.354 -1.924 1.00 97.06 594 GLY A O 1
ATOM 4708 N N . THR A 1 595 ? 18.357 -1.189 -3.625 1.00 96.62 595 THR A N 1
ATOM 4709 C CA . THR A 1 595 ? 17.976 0.205 -3.344 1.00 96.62 595 THR A CA 1
ATOM 4710 C C . THR A 1 595 ? 17.189 0.313 -2.036 1.00 96.62 595 THR A C 1
ATOM 4712 O O . THR A 1 595 ? 17.518 1.178 -1.226 1.00 96.62 595 THR A O 1
ATOM 4715 N N . ALA A 1 596 ? 16.238 -0.595 -1.783 1.00 96.56 596 ALA A N 1
ATOM 4716 C CA . ALA A 1 596 ? 15.448 -0.645 -0.545 1.00 96.56 596 ALA A CA 1
ATOM 4717 C C . ALA A 1 596 ? 16.323 -0.860 0.699 1.00 96.56 596 ALA A C 1
ATOM 4719 O O . ALA A 1 596 ? 16.251 -0.099 1.665 1.00 96.56 596 ALA A O 1
ATOM 4720 N N . ALA A 1 597 ? 17.260 -1.811 0.619 1.00 96.31 597 ALA A N 1
ATOM 4721 C CA . ALA A 1 597 ? 18.253 -2.076 1.658 1.00 96.31 597 ALA A CA 1
ATOM 4722 C C . ALA A 1 597 ? 19.303 -0.950 1.815 1.00 96.31 597 ALA A C 1
ATOM 4724 O O . ALA A 1 597 ? 20.098 -0.953 2.760 1.00 96.31 597 ALA A O 1
ATOM 4725 N N . GLY A 1 598 ? 19.358 0.016 0.890 1.00 95.25 598 GLY A N 1
ATOM 4726 C CA . GLY A 1 598 ? 20.367 1.078 0.854 1.00 95.25 598 GLY A CA 1
ATOM 4727 C C . GLY A 1 598 ? 21.761 0.599 0.426 1.00 95.25 598 GLY A C 1
ATOM 4728 O O . GLY A 1 598 ? 22.770 1.232 0.748 1.00 95.25 598 GLY A O 1
ATOM 4729 N N . VAL A 1 599 ? 21.853 -0.534 -0.272 1.00 95.94 599 VAL A N 1
ATOM 4730 C CA . VAL A 1 599 ? 23.101 -1.098 -0.792 1.00 95.94 599 VAL A CA 1
ATOM 4731 C C . VAL A 1 599 ? 23.645 -0.214 -1.929 1.00 95.94 599 VAL A C 1
ATOM 4733 O O . VAL A 1 599 ? 22.959 0.032 -2.923 1.00 95.94 599 VAL A O 1
ATOM 4736 N N . PRO A 1 600 ? 24.912 0.244 -1.855 1.00 94.50 600 PRO A N 1
ATOM 4737 C CA . PRO A 1 600 ? 25.404 1.298 -2.749 1.00 94.50 600 PRO A CA 1
ATOM 4738 C C . PRO A 1 600 ? 25.777 0.822 -4.161 1.00 94.50 600 PRO A C 1
ATOM 4740 O O . PRO A 1 600 ? 26.024 1.647 -5.042 1.00 94.50 600 PRO A O 1
ATOM 4743 N N . THR A 1 601 ? 25.923 -0.489 -4.372 1.00 96.38 601 THR A N 1
ATOM 4744 C CA . THR A 1 601 ? 26.325 -1.055 -5.668 1.00 96.38 601 THR A CA 1
ATOM 4745 C C . THR A 1 601 ? 25.726 -2.434 -5.892 1.00 96.38 601 THR A C 1
ATOM 4747 O O . THR A 1 601 ? 25.760 -3.240 -4.962 1.00 96.38 601 THR A O 1
ATOM 4750 N N . PHE A 1 602 ? 25.366 -2.736 -7.134 1.00 97.50 602 PHE A N 1
ATOM 4751 C CA . PHE A 1 602 ? 24.901 -4.045 -7.603 1.00 97.50 602 PHE A CA 1
ATOM 4752 C C . PHE A 1 602 ? 25.809 -4.583 -8.725 1.00 97.50 602 PHE A C 1
ATOM 4754 O O . PHE A 1 602 ? 26.796 -3.929 -9.096 1.00 97.50 602 PHE A O 1
ATOM 4761 N N . TYR A 1 603 ? 25.518 -5.790 -9.217 1.00 98.00 603 TYR A N 1
ATOM 4762 C CA . TYR A 1 603 ? 26.331 -6.482 -10.218 1.00 98.00 603 TYR A CA 1
ATOM 4763 C C . TYR A 1 603 ? 25.473 -6.979 -11.377 1.00 98.00 603 TYR A C 1
ATOM 4765 O O . TYR A 1 603 ? 24.427 -7.566 -11.149 1.00 98.00 603 TYR A O 1
ATOM 4773 N N . VAL A 1 604 ? 25.946 -6.775 -12.602 1.00 98.06 604 VAL A N 1
ATOM 4774 C CA . VAL A 1 604 ? 25.301 -7.260 -13.829 1.00 98.06 604 VAL A CA 1
ATOM 4775 C C . VAL A 1 604 ? 26.323 -8.070 -14.606 1.00 98.06 604 VAL A C 1
ATOM 4777 O O . VAL A 1 604 ? 27.483 -7.662 -14.701 1.00 98.06 604 VAL A O 1
ATOM 4780 N N . ARG A 1 605 ? 25.927 -9.227 -15.121 1.00 97.62 605 ARG A N 1
ATOM 4781 C CA . ARG A 1 605 ? 26.756 -10.085 -15.957 1.00 97.62 605 ARG A CA 1
ATOM 4782 C C . ARG A 1 605 ? 27.148 -9.321 -17.217 1.00 97.62 605 ARG A C 1
ATOM 4784 O O . ARG A 1 605 ? 26.323 -8.661 -17.845 1.00 97.62 605 ARG A O 1
ATOM 4791 N N . THR A 1 606 ? 28.427 -9.362 -17.570 1.00 94.38 606 THR A N 1
ATOM 4792 C CA . THR A 1 606 ? 28.955 -8.580 -18.696 1.00 94.38 606 THR A CA 1
ATOM 4793 C C . THR A 1 606 ? 28.351 -9.025 -20.034 1.00 94.38 606 THR A C 1
ATOM 4795 O O . THR A 1 606 ? 28.166 -8.197 -20.920 1.00 94.38 606 THR A O 1
ATOM 4798 N N . ASP A 1 607 ? 27.980 -10.300 -20.147 1.00 95.25 607 ASP A N 1
ATOM 4799 C CA . ASP A 1 607 ? 27.281 -10.936 -21.269 1.00 95.25 607 ASP A CA 1
ATOM 4800 C C . ASP A 1 607 ? 25.813 -11.269 -20.918 1.00 95.25 607 ASP A C 1
ATOM 4802 O O . ASP A 1 607 ? 25.283 -12.323 -21.285 1.00 95.25 607 ASP A O 1
ATOM 4806 N N . THR A 1 608 ? 25.151 -10.411 -20.132 1.00 97.00 608 THR A N 1
ATOM 4807 C CA . THR A 1 608 ? 23.733 -10.620 -19.809 1.00 97.00 608 THR A CA 1
ATOM 4808 C C . THR A 1 608 ? 22.879 -10.653 -21.089 1.00 97.00 608 THR A C 1
ATOM 4810 O O . THR A 1 608 ? 23.026 -9.779 -21.951 1.00 97.00 608 THR A O 1
ATOM 4813 N N . PRO A 1 609 ? 21.966 -11.633 -21.234 1.00 96.62 609 PRO A N 1
ATOM 4814 C CA . PRO A 1 609 ? 21.033 -11.696 -22.347 1.00 96.62 609 PRO A CA 1
ATOM 4815 C C . PRO A 1 609 ? 19.856 -10.727 -22.151 1.00 96.62 609 PRO A C 1
ATOM 4817 O O . PRO A 1 609 ? 19.040 -10.573 -23.050 1.00 96.62 609 PRO A O 1
ATOM 4820 N N . ASN A 1 610 ? 19.763 -10.036 -21.006 1.00 98.12 610 ASN A N 1
ATOM 4821 C CA . ASN A 1 610 ? 18.870 -8.893 -20.858 1.00 98.12 610 ASN A CA 1
ATOM 4822 C C . ASN A 1 610 ? 19.470 -7.679 -21.584 1.00 98.12 610 ASN A C 1
ATOM 4824 O O . ASN A 1 610 ? 20.225 -6.878 -21.017 1.00 98.12 610 ASN A O 1
ATOM 4828 N N . HIS A 1 611 ? 19.145 -7.551 -22.867 1.00 98.19 611 HIS A N 1
ATOM 4829 C CA . HIS A 1 611 ? 19.675 -6.515 -23.746 1.00 98.19 611 HIS A CA 1
ATOM 4830 C C . HIS A 1 611 ? 19.250 -5.103 -23.322 1.00 98.19 611 HIS A C 1
ATOM 4832 O O . HIS A 1 611 ? 20.033 -4.155 -23.474 1.00 98.19 611 HIS A O 1
ATOM 4838 N N . LEU A 1 612 ? 18.060 -4.957 -22.725 1.00 98.31 612 LEU A N 1
ATOM 4839 C CA . LEU A 1 612 ? 17.601 -3.683 -22.169 1.00 98.31 612 LEU A CA 1
ATOM 4840 C C . LEU A 1 612 ? 18.491 -3.241 -20.999 1.00 98.31 612 LEU A C 1
ATOM 4842 O O . LEU A 1 612 ? 19.027 -2.126 -21.016 1.00 98.31 612 LEU A O 1
ATOM 4846 N N . LEU A 1 613 ? 18.712 -4.126 -20.023 1.00 98.38 613 LEU A N 1
ATOM 4847 C CA . LEU A 1 613 ? 19.581 -3.860 -18.879 1.00 98.38 613 LEU A CA 1
ATOM 4848 C C . LEU A 1 613 ? 21.025 -3.606 -19.325 1.00 98.38 613 LEU A C 1
ATOM 4850 O O . LEU A 1 613 ? 21.644 -2.643 -18.872 1.00 98.38 613 LEU A O 1
ATOM 4854 N N . ALA A 1 614 ? 21.553 -4.391 -20.268 1.00 98.12 614 ALA A N 1
ATOM 4855 C CA . ALA A 1 614 ? 22.888 -4.178 -20.826 1.00 98.12 614 ALA A CA 1
ATOM 4856 C C . ALA A 1 614 ? 23.036 -2.785 -21.467 1.00 98.12 614 ALA A C 1
ATOM 4858 O O . ALA A 1 614 ? 24.051 -2.106 -21.286 1.00 98.12 614 ALA A O 1
ATOM 4859 N N . ARG A 1 615 ? 22.023 -2.315 -22.209 1.00 97.75 615 ARG A N 1
ATOM 4860 C CA . ARG A 1 615 ? 21.992 -0.960 -22.789 1.00 97.75 615 ARG A CA 1
ATOM 4861 C C . ARG A 1 615 ? 21.997 0.120 -21.704 1.00 97.75 615 ARG A C 1
ATOM 4863 O O . ARG A 1 615 ? 22.775 1.068 -21.806 1.00 97.75 615 ARG A O 1
ATOM 4870 N N . MET A 1 616 ? 21.187 -0.041 -20.660 1.00 98.06 616 MET A N 1
ATOM 4871 C CA . MET A 1 616 ? 21.120 0.882 -19.520 1.00 98.06 616 MET A CA 1
ATOM 4872 C C . MET A 1 616 ? 22.443 0.942 -18.740 1.00 98.06 616 MET A C 1
ATOM 4874 O O . MET A 1 616 ? 22.959 2.024 -18.451 1.00 98.06 616 MET A O 1
ATOM 4878 N N . VAL A 1 617 ? 23.045 -0.212 -18.448 1.00 97.81 617 VAL A N 1
ATOM 4879 C CA . VAL A 1 617 ? 24.326 -0.301 -17.732 1.00 97.81 617 VAL A CA 1
ATOM 4880 C C . VAL A 1 617 ? 25.455 0.339 -18.537 1.00 97.81 617 VAL A C 1
ATOM 4882 O O . VAL A 1 617 ? 26.232 1.100 -17.967 1.00 97.81 617 VAL A O 1
ATOM 4885 N N . ARG A 1 618 ? 25.517 0.128 -19.859 1.00 96.88 618 ARG A N 1
ATOM 4886 C CA . ARG A 1 618 ? 26.533 0.760 -20.727 1.00 96.88 618 ARG A CA 1
ATOM 4887 C C . ARG A 1 618 ? 26.468 2.289 -20.733 1.00 96.88 618 ARG A C 1
ATOM 4889 O O . ARG A 1 618 ? 27.505 2.933 -20.831 1.00 96.88 618 ARG A O 1
ATOM 4896 N N . LYS A 1 619 ? 25.270 2.868 -20.605 1.00 97.44 619 LYS A N 1
ATOM 4897 C CA . LYS A 1 619 ? 25.059 4.324 -20.490 1.00 97.44 619 LYS A CA 1
ATOM 4898 C C . LYS A 1 619 ? 25.299 4.860 -19.069 1.00 97.44 619 LYS A C 1
ATOM 4900 O O . LYS A 1 619 ? 25.270 6.072 -18.855 1.00 97.44 619 LYS A O 1
ATOM 4905 N N . THR A 1 620 ? 25.497 3.985 -18.082 1.00 97.94 620 THR A N 1
ATOM 4906 C CA . THR A 1 620 ? 25.672 4.379 -16.681 1.00 97.94 620 THR A CA 1
ATOM 4907 C C . THR A 1 620 ? 27.112 4.820 -16.414 1.00 97.94 620 THR A C 1
ATOM 4909 O O . THR A 1 620 ? 28.069 4.142 -16.784 1.00 97.94 620 THR A O 1
ATOM 4912 N N . ALA A 1 621 ? 27.285 5.954 -15.735 1.00 95.25 621 ALA A N 1
ATOM 4913 C CA . ALA A 1 621 ? 28.609 6.460 -15.382 1.00 95.25 621 ALA A CA 1
ATOM 4914 C C . ALA A 1 621 ? 29.292 5.607 -14.291 1.00 95.25 621 ALA A C 1
ATOM 4916 O O . ALA A 1 621 ? 28.633 4.941 -13.496 1.00 95.25 621 ALA A O 1
ATOM 4917 N N . ASN A 1 622 ? 30.627 5.670 -14.220 1.00 94.69 622 ASN A N 1
ATOM 4918 C CA . ASN A 1 622 ? 31.456 5.058 -13.165 1.00 94.69 622 ASN A CA 1
ATOM 4919 C C . ASN A 1 622 ? 31.246 3.545 -12.946 1.00 94.69 622 ASN A C 1
ATOM 4921 O O . ASN A 1 622 ? 31.422 3.036 -11.830 1.00 94.69 622 ASN A O 1
ATOM 4925 N N . ILE A 1 623 ? 30.897 2.812 -14.005 1.00 95.56 623 ILE A N 1
ATOM 4926 C CA . ILE A 1 623 ? 30.893 1.347 -13.984 1.00 95.56 623 ILE A CA 1
ATOM 4927 C C . ILE A 1 623 ? 32.323 0.801 -13.983 1.00 95.56 623 ILE A C 1
ATOM 4929 O O . ILE A 1 623 ? 33.258 1.433 -14.472 1.00 95.56 623 ILE A O 1
ATOM 4933 N N . ARG A 1 624 ? 32.510 -0.393 -13.417 1.00 95.12 624 ARG A N 1
ATOM 4934 C CA . ARG A 1 624 ? 33.806 -1.086 -13.433 1.00 95.12 624 ARG A CA 1
ATOM 4935 C C . ARG A 1 624 ? 33.640 -2.591 -13.422 1.00 95.12 624 ARG A C 1
ATOM 4937 O O . ARG A 1 624 ? 32.713 -3.099 -12.797 1.00 95.12 624 ARG A O 1
ATOM 4944 N N . ASN A 1 625 ? 34.597 -3.313 -13.987 1.00 95.81 625 ASN A N 1
ATOM 4945 C CA . ASN A 1 625 ? 34.631 -4.767 -13.855 1.00 95.81 625 ASN A CA 1
ATOM 4946 C C . ASN A 1 625 ? 34.870 -5.177 -12.394 1.00 95.81 625 ASN A C 1
ATOM 4948 O O . ASN A 1 625 ? 35.645 -4.562 -11.649 1.00 95.81 625 ASN A O 1
ATOM 4952 N N . SER A 1 626 ? 34.159 -6.210 -11.957 1.00 94.38 626 SER A N 1
ATOM 4953 C CA . SER A 1 626 ? 34.279 -6.752 -10.614 1.00 94.38 626 SER A CA 1
ATOM 4954 C C . SER A 1 626 ? 35.546 -7.596 -10.504 1.00 94.38 626 SER A C 1
ATOM 4956 O O . SER A 1 626 ? 35.680 -8.629 -11.144 1.00 94.38 626 SER A O 1
ATOM 4958 N N . ARG A 1 627 ? 36.461 -7.203 -9.611 1.00 91.75 627 ARG A N 1
ATOM 4959 C CA . ARG A 1 627 ? 37.649 -8.017 -9.282 1.00 91.75 627 ARG A CA 1
ATOM 4960 C C . ARG A 1 627 ? 37.312 -9.311 -8.533 1.00 91.75 627 ARG A C 1
ATOM 4962 O O . ARG A 1 627 ? 38.156 -10.184 -8.416 1.00 91.75 627 ARG A O 1
ATOM 4969 N N . ARG A 1 628 ? 36.117 -9.391 -7.936 1.00 90.00 628 ARG A N 1
ATOM 4970 C CA . ARG A 1 628 ? 35.703 -10.506 -7.068 1.00 90.00 628 ARG A CA 1
ATOM 4971 C C . ARG A 1 628 ? 34.804 -11.508 -7.784 1.00 90.00 628 ARG A C 1
ATOM 4973 O O . ARG A 1 628 ? 34.850 -12.685 -7.460 1.00 90.00 628 ARG A O 1
ATOM 4980 N N . TYR A 1 629 ? 33.960 -11.019 -8.682 1.00 94.00 629 TYR A N 1
ATOM 4981 C CA . TYR A 1 629 ? 33.023 -11.831 -9.448 1.00 94.00 629 TYR A CA 1
ATOM 4982 C C . TYR A 1 629 ? 33.433 -11.694 -10.910 1.00 94.00 629 TYR A C 1
ATOM 4984 O O . TYR A 1 629 ? 33.101 -10.695 -11.546 1.00 94.00 629 TYR A O 1
ATOM 4992 N N . ALA A 1 630 ? 34.248 -12.634 -11.391 1.00 94.12 630 ALA A N 1
ATOM 4993 C CA . ALA A 1 630 ? 34.704 -12.638 -12.776 1.00 94.12 630 ALA A CA 1
ATOM 4994 C C . ALA A 1 630 ? 33.492 -12.674 -13.722 1.00 94.12 630 ALA A C 1
ATOM 4996 O O . ALA A 1 630 ? 32.515 -13.359 -13.432 1.00 94.12 630 ALA A O 1
ATOM 4997 N N . GLY A 1 631 ? 33.534 -11.894 -14.805 1.00 95.75 631 GLY A N 1
ATOM 4998 C CA . GLY A 1 631 ? 32.415 -11.771 -15.748 1.00 95.75 631 GLY A CA 1
ATOM 4999 C C . GLY A 1 631 ? 31.267 -10.856 -15.298 1.00 95.75 631 GLY A C 1
ATOM 5000 O O . GLY A 1 631 ? 30.227 -10.847 -15.945 1.00 95.75 631 GLY A O 1
ATOM 5001 N N . TYR A 1 632 ? 31.428 -10.081 -14.214 1.00 97.81 632 TYR A N 1
ATOM 5002 C CA . TYR A 1 632 ? 30.417 -9.114 -13.767 1.00 97.81 632 TYR A CA 1
ATOM 5003 C C . TYR A 1 632 ? 30.916 -7.672 -13.814 1.00 97.81 632 TYR A C 1
ATOM 5005 O O . TYR A 1 632 ? 32.001 -7.335 -13.327 1.00 97.81 632 TYR A O 1
ATOM 5013 N N . THR A 1 633 ? 30.047 -6.782 -14.274 1.00 97.75 633 THR A N 1
ATOM 5014 C CA . THR A 1 633 ? 30.169 -5.334 -14.166 1.00 97.75 633 THR A CA 1
ATOM 5015 C C . THR A 1 633 ? 29.522 -4.863 -12.866 1.00 97.75 633 THR A C 1
ATOM 5017 O O . THR A 1 633 ? 28.364 -5.143 -12.569 1.00 97.75 633 THR A O 1
ATOM 5020 N N . ARG A 1 634 ? 30.281 -4.129 -12.054 1.00 97.62 634 ARG A N 1
ATOM 5021 C CA . ARG A 1 634 ? 29.805 -3.487 -10.831 1.00 97.62 634 ARG A CA 1
ATOM 5022 C C . ARG A 1 634 ? 29.313 -2.079 -11.144 1.00 97.62 634 ARG A C 1
ATOM 5024 O O . ARG A 1 634 ? 30.080 -1.260 -11.654 1.00 97.62 634 ARG A O 1
ATOM 5031 N N . VAL A 1 635 ? 28.088 -1.783 -10.727 1.00 97.94 635 VAL A N 1
ATOM 5032 C CA . VAL A 1 635 ? 27.393 -0.518 -11.000 1.00 97.94 635 VAL A CA 1
ATOM 5033 C C . VAL A 1 635 ? 27.040 0.172 -9.683 1.00 97.94 635 VAL A C 1
ATOM 5035 O O . VAL A 1 635 ? 26.707 -0.498 -8.701 1.00 97.94 635 VAL A O 1
ATOM 5038 N N . ARG A 1 636 ? 27.153 1.506 -9.613 1.00 96.56 636 ARG A N 1
ATOM 5039 C CA . ARG A 1 636 ? 26.681 2.278 -8.450 1.00 96.56 636 ARG A CA 1
ATOM 5040 C C . ARG A 1 636 ? 25.187 2.550 -8.585 1.00 96.56 636 ARG A C 1
ATOM 5042 O O . ARG A 1 636 ? 24.744 3.041 -9.617 1.00 96.56 636 ARG A O 1
ATOM 5049 N N . THR A 1 637 ? 24.432 2.291 -7.520 1.00 95.44 637 THR A N 1
ATOM 5050 C CA . THR A 1 637 ? 22.969 2.458 -7.504 1.00 95.44 637 THR A CA 1
ATOM 5051 C C . THR A 1 637 ? 22.559 3.897 -7.826 1.00 95.44 637 THR A C 1
ATOM 5053 O O . THR A 1 637 ? 21.644 4.123 -8.611 1.00 95.44 637 THR A O 1
ATOM 5056 N N . VAL A 1 638 ? 23.282 4.878 -7.277 1.00 94.38 638 VAL A N 1
ATOM 5057 C CA . VAL A 1 638 ? 23.018 6.307 -7.516 1.00 94.38 638 VAL A CA 1
ATOM 5058 C C . VAL A 1 638 ? 23.237 6.686 -8.984 1.00 94.38 638 VAL A C 1
ATOM 5060 O O . VAL A 1 638 ? 22.387 7.355 -9.564 1.00 94.38 638 VAL A O 1
ATOM 5063 N N . ASP A 1 639 ? 24.320 6.214 -9.609 1.00 96.62 639 ASP A N 1
ATOM 5064 C CA . ASP A 1 639 ? 24.595 6.522 -11.020 1.00 96.62 639 ASP A CA 1
ATOM 5065 C C . ASP A 1 639 ? 23.567 5.876 -11.947 1.00 96.62 639 ASP A C 1
ATOM 5067 O O . ASP A 1 639 ? 23.154 6.493 -12.926 1.00 96.62 639 ASP A O 1
ATOM 5071 N N . PHE A 1 640 ? 23.132 4.652 -11.633 1.00 97.75 640 PHE A N 1
ATOM 5072 C CA . PHE A 1 640 ? 22.093 3.971 -12.400 1.00 97.75 640 PHE A CA 1
ATOM 5073 C C . PHE A 1 640 ? 20.773 4.744 -12.340 1.00 97.75 640 PHE A C 1
ATOM 5075 O O . PHE A 1 640 ? 20.173 5.015 -13.373 1.00 97.75 640 PHE A O 1
ATOM 5082 N N . ARG A 1 641 ? 20.361 5.200 -11.151 1.00 96.94 641 ARG A N 1
ATOM 5083 C CA . ARG A 1 641 ? 19.160 6.032 -10.988 1.00 96.94 641 ARG A CA 1
ATOM 5084 C C . ARG A 1 641 ? 19.262 7.355 -11.748 1.00 96.94 641 ARG A C 1
ATOM 5086 O O . ARG A 1 641 ? 18.317 7.736 -12.426 1.00 96.94 641 ARG A O 1
ATOM 5093 N N . GLN A 1 642 ? 20.408 8.033 -11.694 1.00 96.25 642 GLN A N 1
ATOM 5094 C CA . GLN A 1 642 ? 20.634 9.255 -12.476 1.00 96.25 642 GLN A CA 1
ATOM 5095 C C . GLN A 1 642 ? 20.607 8.990 -13.988 1.00 96.25 642 GLN A C 1
ATOM 5097 O O . GLN A 1 642 ? 20.095 9.812 -14.747 1.00 96.25 642 GLN A O 1
ATOM 5102 N N . MET A 1 643 ? 21.134 7.847 -14.433 1.00 97.50 643 MET A N 1
ATOM 5103 C CA . MET A 1 643 ? 21.042 7.413 -15.826 1.00 97.50 643 MET A CA 1
ATOM 5104 C C . MET A 1 643 ? 19.583 7.173 -16.231 1.00 97.50 643 MET A C 1
ATOM 5106 O O . MET A 1 643 ? 19.182 7.671 -17.276 1.00 97.50 643 MET A O 1
ATOM 5110 N N . LEU A 1 644 ? 18.769 6.517 -15.395 1.00 98.38 644 LEU A N 1
ATOM 5111 C CA . LEU A 1 644 ? 17.345 6.308 -15.677 1.00 98.38 644 LEU A CA 1
ATOM 5112 C C . LEU A 1 644 ? 16.580 7.632 -15.825 1.00 98.38 644 LEU A C 1
ATOM 5114 O O . LEU A 1 644 ? 15.782 7.763 -16.744 1.00 98.38 644 LEU A O 1
ATOM 5118 N N . VAL A 1 645 ? 16.860 8.640 -14.986 1.00 97.94 645 VAL A N 1
ATOM 5119 C CA . VAL A 1 645 ? 16.256 9.981 -15.137 1.00 97.94 645 VAL A CA 1
ATOM 5120 C C . VAL A 1 645 ? 16.636 10.611 -16.480 1.00 97.94 645 VAL A C 1
ATOM 5122 O O . VAL A 1 645 ? 15.774 11.131 -17.184 1.00 97.94 645 VAL A O 1
ATOM 5125 N N . LYS A 1 646 ? 17.914 10.535 -16.876 1.00 97.81 646 LYS A N 1
ATOM 5126 C CA . LYS A 1 646 ? 18.364 11.028 -18.190 1.00 97.81 646 LYS A CA 1
ATOM 5127 C C . LYS A 1 646 ? 17.699 10.275 -19.338 1.00 97.81 646 LYS A C 1
ATOM 5129 O O . LYS A 1 646 ? 17.339 10.891 -20.333 1.00 97.81 646 LYS A O 1
ATOM 5134 N N . LEU A 1 647 ? 17.537 8.964 -19.193 1.00 98.19 647 LEU A N 1
ATOM 5135 C CA . LEU A 1 647 ? 16.889 8.112 -20.179 1.00 98.19 647 LEU A CA 1
ATOM 5136 C C . LEU A 1 647 ? 15.410 8.480 -20.340 1.00 98.19 647 LEU A C 1
ATOM 5138 O O . LEU A 1 647 ? 14.960 8.575 -21.471 1.00 98.19 647 LEU A O 1
ATOM 5142 N N . LEU A 1 648 ? 14.682 8.788 -19.260 1.00 98.19 648 LEU A N 1
ATOM 5143 C CA . LEU A 1 648 ? 13.302 9.289 -19.356 1.00 98.19 648 LEU A CA 1
ATOM 5144 C C . LEU A 1 648 ? 13.220 10.584 -20.182 1.00 98.19 648 LEU A C 1
ATOM 5146 O O . LEU A 1 648 ? 12.381 10.687 -21.069 1.00 98.19 648 LEU A O 1
ATOM 5150 N N . HIS A 1 649 ? 14.125 11.541 -19.955 1.00 97.44 649 HIS A N 1
ATOM 5151 C CA . HIS A 1 649 ? 14.181 12.771 -20.757 1.00 97.44 649 HIS A CA 1
ATOM 5152 C C . HIS A 1 649 ? 14.520 12.528 -22.236 1.00 97.44 649 HIS A C 1
ATOM 5154 O O . HIS A 1 649 ? 14.064 13.280 -23.091 1.00 97.44 649 HIS A O 1
ATOM 5160 N N . GLN A 1 650 ? 15.339 11.517 -22.535 1.00 96.94 650 GLN A N 1
ATOM 5161 C CA . GLN A 1 650 ? 15.761 11.194 -23.902 1.00 96.94 650 GLN A CA 1
ATOM 5162 C C . GLN A 1 650 ? 14.697 10.412 -24.669 1.00 96.94 650 GLN A C 1
ATOM 5164 O O . GLN A 1 650 ? 14.446 10.688 -25.838 1.00 96.94 650 GLN A O 1
ATOM 5169 N N . ASP A 1 651 ? 14.081 9.438 -24.007 1.00 96.94 651 ASP A N 1
ATOM 5170 C CA . ASP A 1 651 ? 13.257 8.432 -24.662 1.00 96.94 651 ASP A CA 1
ATOM 5171 C C . ASP A 1 651 ? 11.757 8.733 -24.538 1.00 96.94 651 ASP A C 1
ATOM 5173 O O . ASP A 1 651 ? 10.966 8.058 -25.191 1.00 96.94 651 ASP A O 1
ATOM 5177 N N . ALA A 1 652 ? 11.344 9.730 -23.749 1.00 95.69 652 ALA A N 1
ATOM 5178 C CA . ALA A 1 652 ? 9.941 10.112 -23.573 1.00 95.69 652 ALA A CA 1
ATOM 5179 C C . ALA A 1 652 ? 9.639 11.631 -23.682 1.00 95.69 652 ALA A C 1
ATOM 5181 O O . ALA A 1 652 ? 8.704 12.072 -23.009 1.00 95.69 652 ALA A O 1
ATOM 5182 N N . PRO A 1 653 ? 10.373 12.460 -24.462 1.00 96.19 653 PRO A N 1
ATOM 5183 C CA . PRO A 1 653 ? 10.162 13.914 -24.474 1.00 96.19 653 PRO A CA 1
ATOM 5184 C C . PRO A 1 653 ? 8.717 14.306 -24.811 1.00 96.19 653 PRO A C 1
ATOM 5186 O O . PRO A 1 653 ? 8.132 15.133 -24.117 1.00 96.19 653 PRO A O 1
ATOM 5189 N N . GLU A 1 654 ? 8.110 13.645 -25.794 1.00 94.19 654 GLU A N 1
ATOM 5190 C CA . GLU A 1 654 ? 6.739 13.911 -26.226 1.00 94.19 654 GLU A CA 1
ATOM 5191 C C . GLU A 1 654 ? 5.689 13.473 -25.191 1.00 94.19 654 GLU A C 1
ATOM 5193 O O . GLU A 1 654 ? 4.656 14.115 -25.036 1.00 94.19 654 GLU A O 1
ATOM 5198 N N . LEU A 1 655 ? 5.962 12.402 -24.434 1.00 94.06 655 LEU A N 1
ATOM 5199 C CA . LEU A 1 655 ? 5.077 11.923 -23.367 1.00 94.06 655 LEU A CA 1
ATOM 5200 C C . LEU A 1 655 ? 5.149 12.852 -22.152 1.00 94.06 655 LEU A C 1
ATOM 5202 O O . LEU A 1 655 ? 4.148 13.078 -21.474 1.00 94.06 655 LEU A O 1
ATOM 5206 N N . ILE A 1 656 ? 6.339 13.396 -21.882 1.00 94.62 656 ILE A N 1
ATOM 5207 C CA . ILE A 1 656 ? 6.563 14.371 -20.816 1.00 94.62 656 ILE A CA 1
ATOM 5208 C C . ILE A 1 656 ? 5.828 15.672 -21.133 1.00 94.62 656 ILE A C 1
ATOM 5210 O O . ILE A 1 656 ? 5.158 16.209 -20.253 1.00 94.62 656 ILE A O 1
ATOM 5214 N N . GLU A 1 657 ? 5.946 16.165 -22.366 1.00 92.31 657 GLU A N 1
ATOM 5215 C CA . GLU A 1 657 ? 5.267 17.380 -22.813 1.00 92.31 657 GLU A CA 1
ATOM 5216 C C . GLU A 1 657 ? 3.747 17.193 -22.820 1.00 92.31 657 GLU A C 1
ATOM 5218 O O . GLU A 1 657 ? 3.042 17.930 -22.132 1.00 92.31 657 GLU A O 1
ATOM 5223 N N . ALA A 1 658 ? 3.246 16.153 -23.496 1.00 88.00 658 ALA A N 1
ATOM 5224 C CA . ALA A 1 658 ? 1.813 15.880 -23.589 1.00 88.00 658 ALA A CA 1
ATOM 5225 C C . ALA A 1 658 ? 1.159 15.620 -22.222 1.00 88.00 658 ALA A C 1
ATOM 5227 O O . ALA A 1 658 ? -0.017 15.922 -22.038 1.00 88.00 658 ALA A O 1
ATOM 5228 N N . GLY A 1 659 ? 1.901 15.058 -21.263 1.00 86.94 659 GLY A N 1
ATOM 5229 C CA . GLY A 1 659 ? 1.416 14.794 -19.909 1.00 86.94 659 GLY A CA 1
ATOM 5230 C C . GLY A 1 659 ? 1.641 15.926 -18.900 1.00 86.94 659 GLY A C 1
ATOM 5231 O O . GLY A 1 659 ? 1.283 15.755 -17.734 1.00 86.94 659 GLY A O 1
ATOM 5232 N N . GLY A 1 660 ? 2.284 17.034 -19.288 1.00 90.12 660 GLY A N 1
ATOM 5233 C CA . GLY A 1 660 ? 2.652 18.107 -18.356 1.00 90.12 660 GLY A CA 1
ATOM 5234 C C . GLY A 1 660 ? 3.633 17.663 -17.257 1.00 90.12 660 GLY A C 1
ATOM 5235 O O . GLY A 1 660 ? 3.632 18.209 -16.157 1.00 90.12 660 GLY A O 1
ATOM 5236 N N . LEU A 1 661 ? 4.479 16.659 -17.518 1.00 93.44 661 LEU A N 1
ATOM 5237 C CA . LEU A 1 661 ? 5.283 15.955 -16.503 1.00 93.44 661 LEU A CA 1
ATOM 5238 C C . LEU A 1 661 ? 6.668 16.568 -16.246 1.00 93.44 661 LEU A C 1
ATOM 5240 O O . LEU A 1 661 ? 7.470 16.019 -15.481 1.00 93.44 661 LEU A O 1
ATOM 5244 N N . GLY A 1 662 ? 6.962 17.717 -16.857 1.00 93.94 662 GLY A N 1
ATOM 5245 C CA . GLY A 1 662 ? 8.205 18.463 -16.641 1.00 93.94 662 GLY A CA 1
ATOM 5246 C C . GLY A 1 662 ? 8.506 18.727 -15.155 1.00 93.94 662 GLY A C 1
ATOM 5247 O O . GLY A 1 662 ? 9.607 18.395 -14.703 1.00 93.94 662 GLY A O 1
ATOM 5248 N N . PRO A 1 663 ? 7.548 19.242 -14.356 1.00 93.56 663 PRO A N 1
ATOM 5249 C CA . PRO A 1 663 ? 7.731 19.442 -12.917 1.00 93.56 663 PRO A CA 1
ATOM 5250 C C . PRO A 1 663 ? 8.018 18.144 -12.152 1.00 93.56 663 PRO A C 1
ATOM 5252 O O . PRO A 1 663 ? 8.897 18.129 -11.286 1.00 93.56 663 PRO A O 1
ATOM 5255 N N . THR A 1 664 ? 7.337 17.044 -12.494 1.00 94.75 664 THR A N 1
ATOM 5256 C CA . THR A 1 664 ? 7.559 15.725 -11.880 1.00 94.75 664 THR A CA 1
ATOM 5257 C C . THR A 1 664 ? 8.987 15.235 -12.117 1.00 94.75 664 THR A C 1
ATOM 5259 O O . THR A 1 664 ? 9.645 14.787 -11.175 1.00 94.75 664 THR A O 1
ATOM 5262 N N . LEU A 1 665 ? 9.513 15.362 -13.341 1.00 96.00 665 LEU A N 1
ATOM 5263 C CA . LEU A 1 665 ? 10.891 14.954 -13.629 1.00 96.00 665 LEU A CA 1
ATOM 5264 C C . LEU A 1 665 ? 11.937 15.893 -13.027 1.00 96.00 665 LEU A C 1
ATOM 5266 O O . LEU A 1 665 ? 12.974 15.419 -12.559 1.00 96.00 665 LEU A O 1
ATOM 5270 N N . ALA A 1 666 ? 11.665 17.196 -12.962 1.00 94.88 666 ALA A N 1
ATOM 5271 C CA . ALA A 1 666 ? 12.539 18.140 -12.271 1.00 94.88 666 ALA A CA 1
ATOM 5272 C C . ALA A 1 666 ? 12.642 17.817 -10.767 1.00 94.88 666 ALA A C 1
ATOM 5274 O O . ALA A 1 666 ? 13.735 17.849 -10.191 1.00 94.88 666 ALA A O 1
ATOM 5275 N N . ASP A 1 667 ? 11.524 17.455 -10.129 1.00 94.75 667 ASP A N 1
ATOM 5276 C CA . ASP A 1 667 ? 11.511 17.000 -8.738 1.00 94.75 667 ASP A CA 1
ATOM 5277 C C . ASP A 1 667 ? 12.249 15.660 -8.565 1.00 94.75 667 ASP A C 1
ATOM 5279 O O . ASP A 1 667 ? 13.115 15.539 -7.693 1.00 94.75 667 ASP A O 1
ATOM 5283 N N . LEU A 1 668 ? 12.007 14.684 -9.448 1.00 96.56 668 LEU A N 1
ATOM 5284 C CA . LEU A 1 668 ? 12.712 13.399 -9.452 1.00 96.56 668 LEU A CA 1
ATOM 5285 C C . LEU A 1 668 ? 14.234 13.569 -9.601 1.00 96.56 668 LEU A C 1
ATOM 5287 O O . LEU A 1 668 ? 15.011 12.946 -8.868 1.00 96.56 668 LEU A O 1
ATOM 5291 N N . ALA A 1 669 ? 14.679 14.432 -10.517 1.00 95.06 669 ALA A N 1
ATOM 5292 C CA . ALA A 1 669 ? 16.089 14.760 -10.712 1.00 95.06 669 ALA A CA 1
ATOM 5293 C C . ALA A 1 669 ? 16.701 15.358 -9.435 1.00 95.06 669 ALA A C 1
ATOM 5295 O O . ALA A 1 669 ? 17.771 14.933 -8.994 1.00 95.06 669 ALA A O 1
ATOM 5296 N N . ARG A 1 670 ? 15.992 16.279 -8.768 1.00 93.62 670 ARG A N 1
ATOM 5297 C CA . ARG A 1 670 ? 16.431 16.868 -7.492 1.00 93.62 670 ARG A CA 1
ATOM 5298 C C . ARG A 1 670 ? 16.581 15.812 -6.393 1.00 93.62 670 ARG A C 1
ATOM 5300 O O . ARG A 1 670 ? 17.571 15.818 -5.657 1.00 93.62 670 ARG A O 1
ATOM 5307 N N . ARG A 1 671 ? 15.625 14.882 -6.289 1.00 94.19 671 ARG A N 1
ATOM 5308 C CA . ARG A 1 671 ? 15.636 13.795 -5.292 1.00 94.19 671 ARG A CA 1
ATOM 5309 C C . ARG A 1 671 ? 16.750 12.776 -5.537 1.00 94.19 671 ARG A C 1
ATOM 5311 O O . ARG A 1 671 ? 17.331 12.279 -4.577 1.00 94.19 671 ARG A O 1
ATOM 5318 N N . THR A 1 672 ? 17.068 12.488 -6.798 1.00 90.44 672 THR A N 1
ATOM 5319 C CA . THR A 1 672 ? 18.110 11.519 -7.192 1.00 90.44 672 THR A CA 1
ATOM 5320 C C . THR A 1 672 ? 19.527 12.106 -7.209 1.00 90.44 672 THR A C 1
ATOM 5322 O O . THR A 1 672 ? 20.496 11.357 -7.072 1.00 90.44 672 THR A O 1
ATOM 5325 N N . ALA A 1 673 ? 19.674 13.427 -7.351 1.00 82.62 673 ALA A N 1
ATOM 5326 C CA . ALA A 1 673 ? 20.971 14.111 -7.355 1.00 82.62 673 ALA A CA 1
ATOM 5327 C C . ALA A 1 673 ? 21.493 14.477 -5.949 1.00 82.62 673 ALA A C 1
ATOM 5329 O O . ALA A 1 673 ? 22.704 14.565 -5.747 1.00 82.62 673 ALA A O 1
ATOM 5330 N N . GLY A 1 674 ? 20.604 14.714 -4.978 1.00 66.12 674 GLY A N 1
ATOM 5331 C CA . GLY A 1 674 ? 20.972 15.188 -3.637 1.00 66.12 674 GLY A CA 1
ATOM 5332 C C . GLY A 1 674 ? 21.513 14.109 -2.685 1.00 66.12 674 GLY A C 1
ATOM 5333 O O . GLY A 1 674 ? 21.361 12.911 -2.907 1.00 66.12 674 GLY A O 1
ATOM 5334 N N . LYS A 1 675 ? 22.071 14.532 -1.537 1.00 68.25 675 LYS A N 1
ATOM 5335 C CA . LYS A 1 675 ? 22.492 13.656 -0.414 1.00 68.25 675 LYS A CA 1
ATOM 5336 C C . LYS A 1 675 ? 21.299 13.060 0.370 1.00 68.25 675 LYS A C 1
ATOM 5338 O O . LYS A 1 675 ? 21.337 12.972 1.592 1.00 68.25 675 LYS A O 1
ATOM 5343 N N . GLY A 1 676 ? 20.200 12.730 -0.308 1.00 72.06 676 GLY A N 1
ATOM 5344 C CA . GLY A 1 676 ? 18.988 12.157 0.291 1.00 72.06 676 GLY A CA 1
ATOM 5345 C C . GLY A 1 676 ? 18.065 13.142 1.024 1.00 72.06 676 GLY A C 1
ATOM 5346 O O . GLY A 1 676 ? 16.929 12.785 1.307 1.00 72.06 676 GLY A O 1
ATOM 5347 N N . CYS A 1 677 ? 18.471 14.391 1.277 1.00 76.88 677 CYS A N 1
ATOM 5348 C CA . CYS A 1 677 ? 17.687 15.365 2.058 1.00 76.88 677 CYS A CA 1
ATOM 5349 C C . CYS A 1 677 ? 16.302 15.711 1.482 1.00 76.88 677 CYS A C 1
ATOM 5351 O O . CYS A 1 677 ? 15.408 16.079 2.237 1.00 76.88 677 CYS A O 1
ATOM 5353 N N . HIS A 1 678 ? 16.127 15.613 0.163 1.00 87.31 678 HIS A N 1
ATOM 5354 C CA . HIS A 1 678 ? 14.855 15.897 -0.505 1.00 87.31 678 HIS A CA 1
ATOM 5355 C C . HIS A 1 678 ? 13.992 14.649 -0.716 1.00 87.31 678 HIS A C 1
ATOM 5357 O O . HIS A 1 678 ? 12.845 14.786 -1.123 1.00 87.31 678 HIS A O 1
ATOM 5363 N N . THR A 1 679 ? 14.524 13.455 -0.455 1.00 95.62 679 THR A N 1
ATOM 5364 C CA . THR A 1 679 ? 13.799 12.186 -0.614 1.00 95.62 679 THR A CA 1
ATOM 5365 C C . THR A 1 679 ? 12.855 11.943 0.561 1.00 95.62 679 THR A C 1
ATOM 5367 O O . THR A 1 679 ? 13.146 12.396 1.669 1.00 95.62 679 THR A O 1
ATOM 5370 N N . ALA A 1 680 ? 11.763 11.206 0.347 1.00 96.44 680 ALA A N 1
ATOM 5371 C CA . ALA A 1 680 ? 10.851 10.830 1.427 1.00 96.44 680 ALA A CA 1
ATOM 5372 C C . ALA A 1 680 ? 11.581 10.069 2.547 1.00 96.44 680 ALA A C 1
ATOM 5374 O O . ALA A 1 680 ? 11.430 10.410 3.717 1.00 96.44 680 ALA A O 1
ATOM 5375 N N . ALA A 1 681 ? 12.478 9.135 2.196 1.00 96.69 681 ALA A N 1
ATOM 5376 C CA . ALA A 1 681 ? 13.298 8.428 3.180 1.00 96.69 681 ALA A CA 1
ATOM 5377 C C . ALA A 1 681 ? 14.125 9.392 4.040 1.00 96.69 681 ALA A C 1
ATOM 5379 O O . ALA A 1 681 ? 14.129 9.281 5.264 1.00 96.69 681 ALA A O 1
ATOM 5380 N N . GLY A 1 682 ? 14.808 10.360 3.425 1.00 95.88 682 GLY A N 1
ATOM 5381 C CA . GLY A 1 682 ? 15.646 11.314 4.151 1.00 95.88 682 GLY A CA 1
ATOM 5382 C C . GLY A 1 682 ? 14.859 12.276 5.043 1.00 95.88 682 GLY A C 1
ATOM 5383 O O . GLY A 1 682 ? 15.338 12.606 6.128 1.00 95.88 682 GLY A O 1
ATOM 5384 N N . ARG A 1 683 ? 13.665 12.709 4.615 1.00 96.38 683 ARG A N 1
ATOM 5385 C CA . ARG A 1 683 ? 12.799 13.590 5.414 1.00 96.38 683 ARG A CA 1
ATOM 5386 C C . ARG A 1 683 ? 12.190 12.845 6.598 1.00 96.38 683 ARG A C 1
ATOM 5388 O O . ARG A 1 683 ? 12.398 13.286 7.724 1.00 96.38 683 ARG A O 1
ATOM 5395 N N . LEU A 1 684 ? 11.584 11.676 6.370 1.00 97.50 684 LEU A N 1
ATOM 5396 C CA . LEU A 1 684 ? 11.060 10.819 7.443 1.00 97.50 684 LEU A CA 1
ATOM 5397 C C . LEU A 1 684 ? 12.146 10.494 8.473 1.00 97.50 684 LEU A C 1
ATOM 5399 O O . LEU A 1 684 ? 11.960 10.715 9.663 1.00 97.50 684 LEU A O 1
ATOM 5403 N N . THR A 1 685 ? 13.320 10.052 8.015 1.00 97.19 685 THR A N 1
ATOM 5404 C CA . THR A 1 685 ? 14.439 9.703 8.906 1.00 97.19 685 THR A CA 1
ATOM 5405 C C . THR A 1 685 ? 14.860 10.872 9.789 1.00 97.19 685 THR A C 1
ATOM 5407 O O . THR A 1 685 ? 15.054 10.693 10.987 1.00 97.19 685 THR A O 1
ATOM 5410 N N . ARG A 1 686 ? 15.008 12.069 9.206 1.00 96.44 686 ARG A N 1
ATOM 5411 C CA . ARG A 1 686 ? 15.408 13.261 9.956 1.00 96.44 686 ARG A CA 1
ATOM 5412 C C . ARG A 1 686 ? 14.385 13.595 11.031 1.00 96.44 686 ARG A C 1
ATOM 5414 O O . ARG A 1 686 ? 14.766 13.754 12.177 1.00 96.44 686 ARG A O 1
ATOM 5421 N N . ARG A 1 687 ? 13.104 13.623 10.671 1.00 96.50 687 ARG A N 1
ATOM 5422 C CA . ARG A 1 687 ? 12.022 13.987 11.590 1.00 96.50 687 ARG A CA 1
ATOM 5423 C C . ARG A 1 687 ? 11.869 12.988 12.738 1.00 96.50 687 ARG A C 1
ATOM 5425 O O . ARG A 1 687 ? 11.688 13.397 13.877 1.00 96.50 687 ARG A O 1
ATOM 5432 N N . ILE A 1 688 ? 12.030 11.693 12.459 1.00 97.75 688 ILE A N 1
ATOM 5433 C CA . ILE A 1 688 ? 12.057 10.648 13.494 1.00 97.75 688 ILE A CA 1
ATOM 5434 C C . ILE A 1 688 ? 13.244 10.860 14.444 1.00 97.75 688 ILE A C 1
ATOM 5436 O O . ILE A 1 688 ? 13.086 10.774 15.659 1.00 97.75 688 ILE A O 1
ATOM 5440 N N . CYS A 1 689 ? 14.430 11.159 13.908 1.00 97.38 689 CYS A N 1
ATOM 5441 C CA . CYS A 1 689 ? 15.611 11.457 14.714 1.00 97.38 689 CYS A CA 1
ATOM 5442 C C . CYS A 1 689 ? 15.449 12.734 15.551 1.00 97.38 689 CYS A C 1
ATOM 5444 O O . CYS A 1 689 ? 15.794 12.712 16.730 1.00 97.38 689 CYS A O 1
ATOM 5446 N N . ASP A 1 690 ? 14.885 13.798 14.977 1.00 95.69 690 ASP A N 1
ATOM 5447 C CA . ASP A 1 690 ? 14.621 15.061 15.669 1.00 95.69 690 ASP A CA 1
ATOM 5448 C C . ASP A 1 690 ? 13.653 14.841 16.847 1.00 95.69 690 ASP A C 1
ATOM 5450 O O . ASP A 1 690 ? 13.930 15.293 17.957 1.00 95.69 690 ASP A O 1
ATOM 5454 N N . ASN A 1 691 ? 12.582 14.059 16.649 1.00 93.56 691 ASN A N 1
ATOM 5455 C CA . ASN A 1 691 ? 11.638 13.691 17.714 1.00 93.56 691 ASN A CA 1
ATOM 5456 C C . ASN A 1 691 ? 12.292 12.828 18.812 1.00 93.56 691 ASN A C 1
ATOM 5458 O O . ASN A 1 691 ? 11.991 12.958 19.996 1.00 93.56 691 ASN A O 1
ATOM 5462 N N . ALA A 1 692 ? 13.241 11.971 18.432 1.00 95.12 692 ALA A N 1
ATOM 5463 C CA . ALA A 1 692 ? 14.036 11.178 19.367 1.00 95.12 692 ALA A CA 1
ATOM 5464 C C . ALA A 1 692 ? 15.204 11.957 20.014 1.00 95.12 692 ALA A C 1
ATOM 5466 O O . ALA A 1 692 ? 15.947 11.380 20.809 1.00 95.12 692 ALA A O 1
ATOM 5467 N N . GLY A 1 693 ? 15.416 13.234 19.670 1.00 95.75 693 GLY A N 1
ATOM 5468 C CA . GLY A 1 693 ? 16.528 14.041 20.185 1.00 95.75 693 GLY A CA 1
ATOM 5469 C C . GLY A 1 693 ? 17.915 13.582 19.716 1.00 95.75 693 GLY A C 1
ATOM 5470 O O . GLY A 1 693 ? 18.904 13.782 20.421 1.00 95.75 693 GLY A O 1
ATOM 5471 N N . ALA A 1 694 ? 18.013 12.953 18.542 1.00 95.75 694 ALA A N 1
ATOM 5472 C CA . ALA A 1 694 ? 19.248 12.382 18.011 1.00 95.75 694 ALA A CA 1
ATOM 5473 C C . ALA A 1 694 ? 19.655 12.999 16.668 1.00 95.75 694 ALA A C 1
ATOM 5475 O O . ALA A 1 694 ? 18.827 13.305 15.823 1.00 95.75 694 ALA A O 1
ATOM 5476 N N . ALA A 1 695 ? 20.963 13.102 16.413 1.00 93.44 695 ALA A N 1
ATOM 5477 C CA . ALA A 1 695 ? 21.473 13.658 15.154 1.00 93.44 695 ALA A CA 1
ATOM 5478 C C . ALA A 1 695 ? 21.402 12.680 13.960 1.00 93.44 695 ALA A C 1
ATOM 5480 O O . ALA A 1 695 ? 21.470 13.102 12.806 1.00 93.44 695 ALA A O 1
ATOM 5481 N N . ALA A 1 696 ? 21.341 11.367 14.216 1.00 94.25 696 ALA A N 1
ATOM 5482 C CA . ALA A 1 696 ? 21.324 10.336 13.177 1.00 94.25 696 ALA A CA 1
ATOM 5483 C C . ALA A 1 696 ? 20.763 8.998 13.698 1.00 94.25 696 ALA A C 1
ATOM 5485 O O . ALA A 1 696 ? 20.935 8.693 14.879 1.00 94.25 696 ALA A O 1
ATOM 5486 N N . PRO A 1 697 ? 20.223 8.121 12.824 1.00 95.00 697 PRO A N 1
ATOM 5487 C CA . PRO A 1 697 ? 19.647 6.835 13.242 1.00 95.00 697 PRO A CA 1
ATOM 5488 C C . PRO A 1 697 ? 20.644 5.909 13.943 1.00 95.00 697 PRO A C 1
ATOM 5490 O O . PRO A 1 697 ? 20.297 5.185 14.865 1.00 95.00 697 PRO A O 1
ATOM 5493 N N . MET A 1 698 ? 21.915 5.947 13.532 1.00 94.81 698 MET A N 1
ATOM 5494 C CA . MET A 1 698 ? 22.981 5.112 14.107 1.00 94.81 698 MET A CA 1
ATOM 5495 C C . MET A 1 698 ? 23.472 5.604 15.483 1.00 94.81 698 MET A C 1
ATOM 5497 O O . MET A 1 698 ? 24.372 4.990 16.072 1.00 94.81 698 MET A O 1
ATOM 5501 N N . ALA A 1 699 ? 22.946 6.729 15.979 1.00 94.19 699 ALA A N 1
ATOM 5502 C CA . ALA A 1 699 ? 23.134 7.171 17.361 1.00 94.19 699 ALA A CA 1
ATOM 5503 C C . ALA A 1 699 ? 22.144 6.499 18.326 1.00 94.19 699 ALA A C 1
ATOM 5505 O O . ALA A 1 699 ? 22.393 6.501 19.524 1.00 94.19 699 ALA A O 1
ATOM 5506 N N . LEU A 1 700 ? 21.077 5.898 17.793 1.00 95.44 700 LEU A N 1
ATOM 5507 C CA . LEU A 1 700 ? 20.017 5.233 18.538 1.00 95.44 700 LEU A CA 1
ATOM 5508 C C . LEU A 1 700 ? 20.129 3.706 18.404 1.00 95.44 700 LEU A C 1
ATOM 5510 O O . LEU A 1 700 ? 20.643 3.171 17.405 1.00 95.44 700 LEU A O 1
ATOM 5514 N N . SER A 1 701 ? 19.624 3.003 19.414 1.00 94.69 701 SER A N 1
ATOM 5515 C CA . SER A 1 701 ? 19.289 1.581 19.317 1.00 94.69 701 SER A CA 1
ATOM 5516 C C . SER A 1 701 ? 18.095 1.354 18.384 1.00 94.69 701 SER A C 1
ATOM 5518 O O . SER A 1 701 ? 17.382 2.289 18.001 1.00 94.69 701 SER A O 1
ATOM 5520 N N . SER A 1 702 ? 17.876 0.097 17.998 1.00 93.88 702 SER A N 1
ATOM 5521 C CA . SER A 1 702 ? 16.710 -0.300 17.206 1.00 93.88 702 SER A CA 1
ATOM 5522 C C . SER A 1 702 ? 15.397 0.026 17.910 1.00 93.88 702 SER A C 1
ATOM 5524 O O . SER A 1 702 ? 14.538 0.662 17.306 1.00 93.88 702 SER A O 1
ATOM 5526 N N . ASP A 1 703 ? 15.269 -0.330 19.188 1.00 93.56 703 ASP A N 1
ATOM 5527 C CA . ASP A 1 703 ? 14.075 -0.057 19.987 1.00 93.56 703 ASP A CA 1
ATOM 5528 C C . ASP A 1 703 ? 13.789 1.449 20.094 1.00 93.56 703 ASP A C 1
ATOM 5530 O O . ASP A 1 703 ? 12.648 1.856 19.882 1.00 93.56 703 ASP A O 1
ATOM 5534 N N . GLU A 1 704 ? 14.798 2.286 20.360 1.00 96.12 704 GLU A N 1
ATOM 5535 C CA . GLU A 1 704 ? 14.618 3.744 20.469 1.00 96.12 704 GLU A CA 1
ATOM 5536 C C . GLU A 1 704 ? 14.156 4.362 19.144 1.00 96.12 704 GLU A C 1
ATOM 5538 O O . GLU A 1 704 ? 13.154 5.075 19.114 1.00 96.12 704 GLU A O 1
ATOM 5543 N N . PHE A 1 705 ? 14.850 4.070 18.036 1.00 97.88 705 PHE A N 1
ATOM 5544 C CA . PHE A 1 705 ? 14.499 4.640 16.733 1.00 97.88 705 PHE A CA 1
ATOM 5545 C C . PHE A 1 705 ? 13.135 4.144 16.244 1.00 97.88 705 PHE A C 1
ATOM 5547 O O . PHE A 1 705 ? 12.315 4.941 15.793 1.00 97.88 705 PHE A O 1
ATOM 5554 N N . ASN A 1 706 ? 12.878 2.836 16.327 1.00 97.12 706 ASN A N 1
ATOM 5555 C CA . ASN A 1 706 ? 11.646 2.253 15.802 1.00 97.12 706 ASN A CA 1
ATOM 5556 C C . ASN A 1 706 ? 10.428 2.652 16.663 1.00 97.12 706 ASN A C 1
ATOM 5558 O O . ASN A 1 706 ? 9.367 2.921 16.105 1.00 97.12 706 ASN A O 1
ATOM 5562 N N . SER A 1 707 ? 10.578 2.788 17.990 1.00 95.56 707 SER A N 1
ATOM 5563 C CA . SER A 1 707 ? 9.501 3.308 18.857 1.00 95.56 707 SER A CA 1
ATOM 5564 C C . SER A 1 707 ? 9.221 4.787 18.573 1.00 95.56 707 SER A C 1
ATOM 5566 O O . SER A 1 707 ? 8.062 5.192 18.480 1.00 95.56 707 SER A O 1
ATOM 5568 N N . ALA A 1 708 ? 10.270 5.595 18.369 1.00 97.25 708 ALA A N 1
ATOM 5569 C CA . ALA A 1 708 ? 10.116 6.990 17.960 1.00 97.25 708 ALA A CA 1
ATOM 5570 C C . ALA A 1 708 ? 9.420 7.113 16.596 1.00 97.25 708 ALA A C 1
ATOM 5572 O O . ALA A 1 708 ? 8.577 7.990 16.416 1.00 97.25 708 ALA A O 1
ATOM 5573 N N . ALA A 1 709 ? 9.717 6.210 15.654 1.00 97.81 709 ALA A N 1
ATOM 5574 C CA . ALA A 1 709 ? 9.046 6.155 14.360 1.00 97.81 709 ALA A CA 1
ATOM 5575 C C . ALA A 1 709 ? 7.544 5.863 14.504 1.00 97.81 709 ALA A C 1
ATOM 5577 O O . ALA A 1 709 ? 6.726 6.598 13.956 1.00 97.81 709 ALA A O 1
ATOM 5578 N N . GLU A 1 710 ? 7.164 4.841 15.278 1.00 96.00 710 GLU A N 1
ATOM 5579 C CA . GLU A 1 710 ? 5.754 4.501 15.521 1.00 96.00 710 GLU A CA 1
ATOM 5580 C C . GLU A 1 710 ? 4.975 5.644 16.168 1.00 96.00 710 GLU A C 1
ATOM 5582 O O . GLU A 1 710 ? 3.862 5.959 15.735 1.00 96.00 710 GLU A O 1
ATOM 5587 N N . LYS A 1 711 ? 5.573 6.299 17.168 1.00 96.19 711 LYS A N 1
ATOM 5588 C CA . LYS A 1 711 ? 4.984 7.471 17.815 1.00 96.19 711 LYS A CA 1
ATOM 5589 C C . LYS A 1 711 ? 4.814 8.631 16.832 1.00 96.19 711 LYS A C 1
ATOM 5591 O O . LYS A 1 711 ? 3.725 9.195 16.739 1.00 96.19 711 LYS A O 1
ATOM 5596 N N . PHE A 1 712 ? 5.855 8.942 16.060 1.00 97.88 712 PHE A N 1
ATOM 5597 C CA . PHE A 1 712 ? 5.828 9.991 15.041 1.00 97.88 712 PHE A CA 1
ATOM 5598 C C . PHE A 1 712 ? 4.699 9.771 14.021 1.00 97.88 712 PHE A C 1
ATOM 5600 O O . PHE A 1 712 ? 3.931 10.695 13.749 1.00 97.88 712 PHE A O 1
ATOM 5607 N N . TYR A 1 713 ? 4.545 8.546 13.505 1.00 97.81 713 TYR A N 1
ATOM 5608 C CA . TYR A 1 713 ? 3.485 8.209 12.550 1.00 97.81 713 TYR A CA 1
ATOM 5609 C C . TYR A 1 713 ? 2.082 8.371 13.150 1.00 97.81 713 TYR A C 1
ATOM 5611 O O . TYR A 1 713 ? 1.187 8.934 12.518 1.00 97.81 713 TYR A O 1
ATOM 5619 N N . ARG A 1 714 ? 1.894 7.894 14.386 1.00 96.56 714 ARG A N 1
ATOM 5620 C CA . ARG A 1 714 ? 0.603 7.890 15.084 1.00 96.56 714 ARG A CA 1
ATOM 5621 C C . ARG A 1 714 ? 0.142 9.281 15.517 1.00 96.56 714 ARG A C 1
ATOM 5623 O O . ARG A 1 714 ? -1.065 9.524 15.564 1.00 96.56 714 ARG A O 1
ATOM 5630 N N . GLU A 1 715 ? 1.073 10.166 15.865 1.00 95.38 715 GLU A N 1
ATOM 5631 C CA . GLU A 1 715 ? 0.764 11.441 16.522 1.00 95.38 715 GLU A CA 1
ATOM 5632 C C . GLU A 1 715 ? 1.002 12.654 15.622 1.00 95.38 715 GLU A C 1
ATOM 5634 O O . GLU A 1 715 ? 0.070 13.422 15.387 1.00 95.38 715 GLU A O 1
ATOM 5639 N N . GLU A 1 716 ? 2.220 12.843 15.117 1.00 97.44 716 GLU A N 1
ATOM 5640 C CA . GLU A 1 716 ? 2.597 14.048 14.367 1.00 97.44 716 GLU A CA 1
ATOM 5641 C C . GLU A 1 716 ? 2.197 13.945 12.899 1.00 97.44 716 GLU A C 1
ATOM 5643 O O . GLU A 1 716 ? 1.421 14.768 12.411 1.00 97.44 716 GLU A O 1
ATOM 5648 N N . LEU A 1 717 ? 2.649 12.892 12.210 1.00 98.00 717 LEU A N 1
ATOM 5649 C CA . LEU A 1 717 ? 2.382 12.716 10.783 1.00 98.00 717 LEU A CA 1
ATOM 5650 C C . LEU A 1 717 ? 0.878 12.618 10.502 1.00 98.00 717 LEU A C 1
ATOM 5652 O O . LEU A 1 717 ? 0.373 13.248 9.576 1.00 98.00 717 LEU A O 1
ATOM 5656 N N . LYS A 1 718 ? 0.145 11.889 11.354 1.00 98.00 718 LYS A N 1
ATOM 5657 C CA . LYS A 1 718 ? -1.320 11.816 11.312 1.00 98.00 718 LYS A CA 1
ATOM 5658 C C . LYS A 1 718 ? -1.959 13.211 11.321 1.00 98.00 718 LYS A C 1
ATOM 5660 O O . LYS A 1 718 ? -2.853 13.469 10.517 1.00 98.00 718 LYS A O 1
ATOM 5665 N N . LYS A 1 719 ? -1.533 14.106 12.222 1.00 98.06 719 LYS A N 1
ATOM 5666 C CA . LYS A 1 719 ? -2.093 15.465 12.332 1.00 98.06 719 LYS A CA 1
ATOM 5667 C C . LYS A 1 719 ? -1.789 16.299 11.096 1.00 98.06 719 LYS A C 1
ATOM 5669 O O . LYS A 1 719 ? -2.690 16.944 10.574 1.00 98.06 719 LYS A O 1
ATOM 5674 N N . GLU A 1 720 ? -0.565 16.230 10.590 1.00 97.62 720 GLU A N 1
ATOM 5675 C CA . GLU A 1 720 ? -0.167 16.952 9.378 1.00 97.62 720 GLU A CA 1
ATOM 5676 C C . GLU A 1 720 ? -0.931 16.474 8.143 1.00 97.62 720 GLU A C 1
ATOM 5678 O O . GLU A 1 720 ? -1.366 17.280 7.326 1.00 97.62 720 GLU A O 1
ATOM 5683 N N . GLN A 1 721 ? -1.174 15.169 8.028 1.00 97.88 721 GLN A N 1
ATOM 5684 C CA . GLN A 1 721 ? -1.976 14.609 6.941 1.00 97.88 721 GLN A CA 1
ATOM 5685 C C . GLN A 1 721 ? -3.461 14.989 7.065 1.00 97.88 721 GLN A C 1
ATOM 5687 O O . GLN A 1 721 ? -4.116 15.232 6.051 1.00 97.88 721 GLN A O 1
ATOM 5692 N N . ILE A 1 722 ? -3.995 15.111 8.289 1.00 98.56 722 ILE A N 1
ATOM 5693 C CA . ILE A 1 722 ? -5.330 15.687 8.531 1.00 98.56 722 ILE A CA 1
ATOM 5694 C C . ILE A 1 722 ? -5.365 17.155 8.094 1.00 98.56 722 ILE A C 1
ATOM 5696 O O . ILE A 1 722 ? -6.307 17.567 7.420 1.00 98.56 722 ILE A O 1
ATOM 5700 N N . GLU A 1 723 ? -4.354 17.948 8.447 1.00 97.88 723 GLU A N 1
ATOM 5701 C CA . GLU A 1 723 ? -4.250 19.356 8.053 1.00 97.88 723 GLU A CA 1
ATOM 5702 C C . GLU A 1 723 ? -4.173 19.522 6.534 1.00 97.88 723 GLU A C 1
ATOM 5704 O O . GLU A 1 723 ? -4.953 20.288 5.963 1.00 97.88 723 GLU A O 1
ATOM 5709 N N . GLN A 1 724 ? -3.322 18.737 5.874 1.00 97.12 724 GLN A N 1
ATOM 5710 C CA . GLN A 1 724 ? -3.239 18.678 4.418 1.00 97.12 724 GLN A CA 1
ATOM 5711 C C . GLN A 1 724 ? -4.599 18.341 3.795 1.00 97.12 724 GLN A C 1
ATOM 5713 O O . GLN A 1 724 ? -5.038 18.993 2.844 1.00 97.12 724 GLN A O 1
ATOM 5718 N N . ALA A 1 725 ? -5.291 17.333 4.325 1.00 98.06 725 ALA A N 1
ATOM 5719 C CA . ALA A 1 725 ? -6.596 16.943 3.817 1.00 98.06 725 ALA A CA 1
ATOM 5720 C C . ALA A 1 725 ? -7.670 18.017 4.057 1.00 98.06 725 ALA A C 1
ATOM 5722 O O . ALA A 1 725 ? -8.555 18.184 3.221 1.00 98.06 725 ALA A O 1
ATOM 5723 N N . LEU A 1 726 ? -7.589 18.780 5.153 1.00 98.38 726 LEU A N 1
ATOM 5724 C CA . LEU A 1 726 ? -8.478 19.914 5.422 1.00 98.38 726 LEU A CA 1
ATOM 5725 C C . LEU A 1 726 ? -8.260 21.062 4.427 1.00 98.38 726 LEU A C 1
ATOM 5727 O O . LEU A 1 726 ? -9.233 21.711 4.034 1.00 98.38 726 LEU A O 1
ATOM 5731 N N . ASP A 1 727 ? -7.022 21.297 3.986 1.00 96.38 727 ASP A N 1
ATOM 5732 C CA . ASP A 1 727 ? -6.723 22.275 2.932 1.00 96.38 727 ASP A CA 1
ATOM 5733 C C . ASP A 1 727 ? -7.330 21.850 1.594 1.00 96.38 727 ASP A C 1
ATOM 5735 O O . ASP A 1 727 ? -8.063 22.626 0.973 1.00 96.38 727 ASP A O 1
ATOM 5739 N N . VAL A 1 728 ? -7.131 20.583 1.213 1.00 95.50 728 VAL A N 1
ATOM 5740 C CA . VAL A 1 728 ? -7.765 19.991 0.026 1.00 95.50 728 VAL A CA 1
ATOM 5741 C C . VAL A 1 728 ? -9.289 20.083 0.125 1.00 95.50 728 VAL A C 1
ATOM 5743 O O . VAL A 1 728 ? -9.947 20.509 -0.825 1.00 95.50 728 VAL A O 1
ATOM 5746 N N . TRP A 1 729 ? -9.871 19.734 1.274 1.00 97.44 729 TRP A N 1
ATOM 5747 C CA . TRP A 1 729 ? -11.321 19.749 1.454 1.00 97.44 729 TRP A CA 1
ATOM 5748 C C . TRP A 1 729 ? -11.897 21.159 1.343 1.00 97.44 729 TRP A C 1
ATOM 5750 O O . TRP A 1 729 ? -12.916 21.361 0.685 1.00 97.44 729 TRP A O 1
ATOM 5760 N N . THR A 1 730 ? -11.211 22.148 1.918 1.00 96.44 730 THR A N 1
ATOM 5761 C CA . THR A 1 730 ? -11.611 23.556 1.831 1.00 96.44 730 THR A CA 1
ATOM 5762 C C . THR A 1 730 ? -11.633 24.046 0.380 1.00 96.44 730 THR A C 1
ATOM 5764 O O . THR A 1 730 ? -12.494 24.845 0.018 1.00 96.44 730 THR A O 1
ATOM 5767 N N . GLU A 1 731 ? -10.721 23.578 -0.475 1.00 93.19 731 GLU A N 1
ATOM 5768 C CA . GLU A 1 731 ? -10.769 23.875 -1.910 1.00 93.19 731 GLU A CA 1
ATOM 5769 C C . GLU A 1 731 ? -11.951 23.175 -2.594 1.00 93.19 731 GLU A C 1
ATOM 5771 O O . GLU A 1 731 ? -12.747 23.830 -3.268 1.00 93.19 731 GLU A O 1
ATOM 5776 N N . GLN A 1 732 ? -12.113 21.864 -2.388 1.00 93.31 732 GLN A N 1
ATOM 5777 C CA . GLN A 1 732 ? -13.158 21.091 -3.069 1.00 93.31 732 GLN A CA 1
ATOM 5778 C C . GLN A 1 732 ? -14.569 21.537 -2.673 1.00 93.31 732 GLN A C 1
ATOM 5780 O O . GLN A 1 732 ? -15.461 21.612 -3.521 1.00 93.31 732 GLN A O 1
ATOM 5785 N N . VAL A 1 733 ? -14.774 21.917 -1.411 1.00 94.50 733 VAL A N 1
ATOM 5786 C CA . VAL A 1 733 ? -16.087 22.367 -0.948 1.00 94.50 733 VAL A CA 1
ATOM 5787 C C . VAL A 1 733 ? -16.500 23.700 -1.578 1.00 94.50 733 VAL A C 1
ATOM 5789 O O . VAL A 1 733 ? -17.687 23.915 -1.789 1.00 94.50 733 VAL A O 1
ATOM 5792 N N . ARG A 1 734 ? -15.552 24.577 -1.952 1.00 93.44 734 ARG A N 1
ATOM 5793 C CA . ARG A 1 734 ? -15.870 25.832 -2.665 1.00 93.44 734 ARG A CA 1
ATOM 5794 C C . ARG A 1 734 ? -16.440 25.579 -4.057 1.00 93.44 734 ARG A C 1
ATOM 5796 O O . ARG A 1 734 ? -17.217 26.387 -4.551 1.00 93.44 734 ARG A O 1
ATOM 5803 N N . HIS A 1 735 ? -16.059 24.475 -4.699 1.00 91.19 735 HIS A N 1
ATOM 5804 C CA . HIS A 1 735 ? -16.648 24.075 -5.977 1.00 91.19 735 HIS A CA 1
ATOM 5805 C C . HIS A 1 735 ? -18.059 23.507 -5.794 1.00 91.19 735 HIS A C 1
ATOM 5807 O O . HIS A 1 735 ? -18.962 23.830 -6.570 1.00 91.19 735 HIS A O 1
ATOM 5813 N N . LEU A 1 736 ? -18.263 22.717 -4.737 1.00 92.12 736 LEU A N 1
ATOM 5814 C CA . LEU A 1 736 ? -19.576 22.191 -4.364 1.00 92.12 736 LEU A CA 1
ATOM 5815 C C . LEU A 1 736 ? -20.564 23.315 -3.998 1.00 92.12 736 LEU A C 1
ATOM 5817 O O . LEU A 1 736 ? -21.674 23.331 -4.520 1.00 92.12 736 LEU A O 1
ATOM 5821 N N . ASP A 1 737 ? -20.152 24.257 -3.149 1.00 90.38 737 ASP A N 1
ATOM 5822 C CA . ASP A 1 737 ? -20.965 25.386 -2.656 1.00 90.38 737 ASP A CA 1
ATOM 5823 C C . ASP A 1 737 ? -20.899 26.623 -3.583 1.00 90.38 737 ASP A C 1
ATOM 5825 O O . ASP A 1 737 ? -21.347 27.719 -3.257 1.00 90.38 737 ASP A O 1
ATOM 5829 N N . GLY A 1 738 ? -20.297 26.470 -4.766 1.00 88.81 738 GLY A N 1
ATOM 5830 C CA . GLY A 1 738 ? -20.112 27.552 -5.727 1.00 88.81 738 GLY A CA 1
ATOM 5831 C C . GLY A 1 738 ? -21.374 27.872 -6.536 1.00 88.81 738 GLY A C 1
ATOM 5832 O O . GLY A 1 738 ? -22.220 27.012 -6.789 1.00 88.81 738 GLY A O 1
ATOM 5833 N N . MET A 1 739 ? -21.457 29.104 -7.053 1.00 85.69 739 MET A N 1
ATOM 5834 C CA . MET A 1 739 ? -22.600 29.596 -7.846 1.00 85.69 739 MET A CA 1
ATOM 5835 C C . MET A 1 739 ? -22.954 28.717 -9.056 1.00 85.69 739 MET A C 1
ATOM 5837 O O . MET A 1 739 ? -24.126 28.608 -9.416 1.00 85.69 739 MET A O 1
ATOM 5841 N N . SER A 1 740 ? -21.965 28.095 -9.703 1.00 83.12 740 SER A N 1
ATOM 5842 C CA . SER A 1 740 ? -22.188 27.200 -10.847 1.00 83.12 740 SER A CA 1
ATOM 5843 C C . SER A 1 740 ? -22.960 25.942 -10.447 1.00 83.12 740 SER A C 1
ATOM 5845 O O . SER A 1 740 ? -23.922 25.570 -11.117 1.00 83.12 740 SER A O 1
ATOM 5847 N N . THR A 1 741 ? -22.570 25.313 -9.339 1.00 84.12 741 THR A N 1
ATOM 5848 C CA . THR A 1 741 ? -23.228 24.129 -8.782 1.00 84.12 741 THR A CA 1
ATOM 5849 C C . THR A 1 741 ? -24.590 24.491 -8.201 1.00 84.12 741 THR A C 1
ATOM 5851 O O . THR A 1 741 ? -25.571 23.800 -8.478 1.00 84.12 741 THR A O 1
ATOM 5854 N N . TRP A 1 742 ? -24.676 25.618 -7.489 1.00 85.88 742 TRP A N 1
ATOM 5855 C CA . TRP A 1 742 ? -25.924 26.118 -6.917 1.00 85.88 742 TRP A CA 1
ATOM 5856 C C . TRP A 1 742 ? -27.001 26.361 -7.985 1.00 85.88 742 TRP A C 1
ATOM 5858 O O . TRP A 1 742 ? -28.147 25.948 -7.817 1.00 85.88 742 TRP A O 1
ATOM 5868 N N . ARG A 1 743 ? -26.635 26.949 -9.135 1.00 85.56 743 ARG A N 1
ATOM 5869 C CA . ARG A 1 743 ? -27.558 27.157 -10.269 1.00 85.56 743 ARG A CA 1
ATOM 5870 C C . ARG A 1 743 ? -28.090 25.856 -10.872 1.00 85.56 743 ARG A C 1
ATOM 5872 O O . ARG A 1 743 ? -29.185 25.862 -11.421 1.00 85.56 743 ARG A O 1
ATOM 5879 N N . ARG A 1 744 ? -27.343 24.749 -10.781 1.00 85.50 744 ARG A N 1
ATOM 5880 C CA . ARG A 1 744 ? -27.807 23.426 -11.236 1.00 85.50 744 ARG A CA 1
ATOM 5881 C C . ARG A 1 744 ? -28.814 22.793 -10.269 1.00 85.50 744 ARG A C 1
ATOM 5883 O O . ARG A 1 744 ? -29.471 21.831 -10.644 1.00 85.50 744 ARG A O 1
ATOM 5890 N N . GLY A 1 745 ? -28.920 23.276 -9.030 1.00 83.94 745 GLY A N 1
ATOM 5891 C CA . GLY A 1 745 ? -29.935 22.848 -8.061 1.00 83.94 745 GLY A CA 1
ATOM 5892 C C . GLY A 1 745 ? -29.707 21.490 -7.385 1.00 83.94 745 GLY A C 1
ATOM 5893 O O . GLY A 1 745 ? -30.324 21.227 -6.357 1.00 83.94 745 GLY A O 1
ATOM 5894 N N . ILE A 1 746 ? -28.806 20.648 -7.910 1.00 86.00 746 ILE A N 1
ATOM 5895 C CA . ILE A 1 746 ? -28.647 19.231 -7.522 1.00 86.00 746 ILE A CA 1
ATOM 5896 C C . ILE A 1 746 ? -28.376 19.043 -6.022 1.00 86.00 746 ILE A C 1
ATOM 5898 O O . ILE A 1 746 ? -28.918 18.128 -5.410 1.00 86.00 746 ILE A O 1
ATOM 5902 N N . TYR A 1 747 ? -27.529 19.888 -5.428 1.00 91.25 747 TYR A N 1
ATOM 5903 C CA . TYR A 1 747 ? -27.077 19.726 -4.041 1.00 91.25 747 TYR A CA 1
ATOM 5904 C C . TYR A 1 747 ? -27.707 20.733 -3.076 1.00 91.25 747 TYR A C 1
ATOM 5906 O O . TYR A 1 747 ? -27.426 20.670 -1.885 1.00 91.25 747 TYR A O 1
ATOM 5914 N N . ASN A 1 748 ? -28.558 21.648 -3.550 1.00 91.31 748 ASN A N 1
ATOM 5915 C CA . ASN A 1 748 ? -28.978 22.817 -2.772 1.00 91.31 748 ASN A CA 1
ATOM 5916 C C . ASN A 1 748 ? -29.740 22.427 -1.501 1.00 91.31 748 ASN A C 1
ATOM 5918 O O . ASN A 1 748 ? -29.419 22.914 -0.422 1.00 91.31 748 ASN A O 1
ATOM 5922 N N . GLN A 1 749 ? -30.722 21.524 -1.613 1.00 93.50 749 GLN A N 1
ATOM 5923 C CA . GLN A 1 749 ? -31.507 21.065 -0.459 1.00 93.50 749 GLN A CA 1
ATOM 5924 C C . GLN A 1 749 ? -30.650 20.267 0.530 1.00 93.50 749 GLN A C 1
ATOM 5926 O O . GLN A 1 749 ? -30.741 20.480 1.739 1.00 93.50 749 GLN A O 1
ATOM 5931 N N . ALA A 1 750 ? -29.764 19.407 0.021 1.00 93.94 750 ALA A N 1
ATOM 5932 C CA . ALA A 1 750 ? -28.842 18.639 0.849 1.00 93.94 750 ALA A CA 1
ATOM 5933 C C . ALA A 1 750 ? -27.856 19.557 1.595 1.00 93.94 750 ALA A C 1
ATOM 5935 O O . ALA A 1 750 ? -27.725 19.449 2.812 1.00 93.94 750 ALA A O 1
ATOM 5936 N N . LEU A 1 751 ? -27.226 20.512 0.905 1.00 94.44 751 LEU A N 1
ATOM 5937 C CA . LEU A 1 751 ? -26.335 21.510 1.506 1.00 94.44 751 LEU A CA 1
ATOM 5938 C C . LEU A 1 751 ? -27.068 22.373 2.532 1.00 94.44 751 LEU A C 1
ATOM 5940 O O . LEU A 1 751 ? -26.561 22.571 3.635 1.00 94.44 751 LEU A O 1
ATOM 5944 N N . PHE A 1 752 ? -28.282 22.829 2.217 1.00 94.38 752 PHE A N 1
ATOM 5945 C CA . PHE A 1 752 ? -29.095 23.602 3.149 1.00 94.38 752 PHE A CA 1
ATOM 5946 C C . PHE A 1 752 ? -29.432 22.800 4.414 1.00 94.38 752 PHE A C 1
ATOM 5948 O O . PHE A 1 752 ? -29.319 23.336 5.513 1.00 94.38 752 PHE A O 1
ATOM 5955 N N . SER A 1 753 ? -29.751 21.506 4.283 1.00 94.56 753 SER A N 1
ATOM 5956 C CA . SER A 1 753 ? -30.016 20.618 5.427 1.00 94.56 753 SER A CA 1
ATOM 5957 C C . SER A 1 753 ? -28.807 20.440 6.356 1.00 94.56 753 SER A C 1
ATOM 5959 O O . SER A 1 753 ? -28.972 20.245 7.558 1.00 94.56 753 SER A O 1
ATOM 5961 N N . VAL A 1 754 ? -27.590 20.552 5.814 1.00 94.38 754 VAL A N 1
ATOM 5962 C CA . VAL A 1 754 ? -26.334 20.384 6.556 1.00 94.38 754 VAL A CA 1
ATOM 5963 C C . VAL A 1 754 ? -25.876 21.713 7.165 1.00 94.38 754 VAL A C 1
ATOM 5965 O O . VAL A 1 754 ? -25.493 21.762 8.334 1.00 94.38 754 VAL A O 1
ATOM 5968 N N . LEU A 1 755 ? -25.906 22.797 6.387 1.00 93.81 755 LEU A N 1
ATOM 5969 C CA . LEU A 1 755 ? -25.263 24.072 6.726 1.00 93.81 755 LEU A CA 1
ATOM 5970 C C . LEU A 1 755 ? -26.234 25.153 7.212 1.00 93.81 755 LEU A C 1
ATOM 5972 O O . LEU A 1 755 ? -25.793 26.122 7.832 1.00 93.81 755 LEU A O 1
ATOM 5976 N N . GLY A 1 756 ? -27.535 25.027 6.938 1.00 91.12 756 GLY A N 1
ATOM 5977 C CA . GLY A 1 756 ? -28.533 26.047 7.275 1.00 91.12 756 GLY A CA 1
ATOM 5978 C C . GLY A 1 756 ? -28.251 27.407 6.626 1.00 91.12 756 GLY A C 1
ATOM 5979 O O . GLY A 1 756 ? -28.474 28.438 7.253 1.00 91.12 756 GLY A O 1
ATOM 5980 N N . GLY A 1 757 ? -27.685 27.414 5.413 1.00 87.62 757 GLY A N 1
ATOM 5981 C CA . GLY A 1 757 ? -27.324 28.633 4.675 1.00 87.62 757 GLY A CA 1
ATOM 5982 C C . GLY A 1 757 ? -25.962 29.245 5.028 1.00 87.62 757 GLY A C 1
ATOM 5983 O O . GLY A 1 757 ? -25.636 30.316 4.524 1.00 87.62 757 GLY A O 1
ATOM 5984 N N . LYS A 1 758 ? -25.160 28.596 5.880 1.00 92.31 758 LYS A N 1
ATOM 5985 C CA . LYS A 1 758 ? -23.774 29.011 6.152 1.00 92.31 758 LYS A CA 1
ATOM 5986 C C . LYS A 1 758 ? -22.836 28.598 5.017 1.00 92.31 758 LYS A C 1
ATOM 5988 O O . LYS A 1 758 ? -23.015 27.532 4.441 1.00 92.31 758 LYS A O 1
ATOM 5993 N N . ASP A 1 759 ? -21.798 29.399 4.783 1.00 93.50 759 ASP A N 1
ATOM 5994 C CA . ASP A 1 759 ? -20.726 29.094 3.827 1.00 93.50 759 ASP A CA 1
ATOM 5995 C C . ASP A 1 759 ? -19.931 27.849 4.255 1.00 93.50 759 ASP A C 1
ATOM 5997 O O . ASP A 1 759 ? -19.382 27.790 5.365 1.00 93.50 759 ASP A O 1
ATOM 6001 N N . ALA A 1 760 ? -19.848 26.861 3.363 1.00 93.75 760 ALA A N 1
ATOM 6002 C CA . ALA A 1 760 ? -19.252 25.565 3.666 1.00 93.75 760 ALA A CA 1
ATOM 6003 C C . ALA A 1 760 ? -17.750 25.660 3.985 1.00 93.75 760 ALA A C 1
ATOM 6005 O O . ALA A 1 760 ? -17.257 25.035 4.928 1.00 93.75 760 ALA A O 1
ATOM 6006 N N . ALA A 1 761 ? -17.006 26.475 3.230 1.00 94.38 761 ALA A N 1
ATOM 6007 C CA . ALA A 1 761 ? -15.563 26.633 3.415 1.00 94.38 761 ALA A CA 1
ATOM 6008 C C . ALA A 1 761 ? -15.226 27.319 4.749 1.00 94.38 761 ALA A C 1
ATOM 6010 O O . ALA A 1 761 ? -14.238 26.991 5.408 1.00 94.38 761 ALA A O 1
ATOM 6011 N N . THR A 1 762 ? -16.047 28.276 5.173 1.00 94.06 762 THR A N 1
ATOM 6012 C CA . THR A 1 762 ? -15.926 28.945 6.470 1.00 94.06 762 THR A CA 1
ATOM 6013 C C . THR A 1 762 ? -16.262 27.998 7.614 1.00 94.06 762 THR A C 1
ATOM 6015 O O . THR A 1 762 ? -15.535 27.986 8.606 1.00 94.06 762 THR A O 1
ATOM 6018 N N . GLU A 1 763 ? -17.274 27.143 7.460 1.00 93.88 763 GLU A N 1
ATOM 6019 C CA . GLU A 1 763 ? -17.601 26.115 8.454 1.00 93.88 763 GLU A CA 1
ATOM 6020 C C . GLU A 1 763 ? -16.430 25.139 8.682 1.00 93.88 763 GLU A C 1
ATOM 6022 O O . GLU A 1 763 ? -16.088 24.856 9.833 1.00 93.88 763 GLU A O 1
ATOM 6027 N N . ILE A 1 764 ? -15.760 24.677 7.617 1.00 95.12 764 ILE A N 1
ATOM 6028 C CA . ILE A 1 764 ? -14.568 23.815 7.732 1.00 95.12 764 ILE A CA 1
ATOM 6029 C C . ILE A 1 764 ? -13.423 24.566 8.421 1.00 95.12 764 ILE A C 1
ATOM 6031 O O . ILE A 1 764 ? -12.848 24.062 9.389 1.00 95.12 764 ILE A O 1
ATOM 6035 N N . ARG A 1 765 ? -13.107 25.790 7.973 1.00 94.38 765 ARG A N 1
ATOM 6036 C CA . ARG A 1 765 ? -12.013 26.596 8.549 1.00 94.38 765 ARG A CA 1
ATOM 6037 C C . ARG A 1 765 ? -12.203 26.850 10.041 1.00 94.38 765 ARG A C 1
ATOM 6039 O O . ARG A 1 765 ? -11.266 26.647 10.809 1.00 94.38 765 ARG A O 1
ATOM 6046 N N . ASN A 1 766 ? -13.415 27.212 10.459 1.00 95.50 766 ASN A N 1
ATOM 6047 C CA . ASN A 1 766 ? -13.738 27.472 11.864 1.00 95.50 766 ASN A CA 1
ATOM 6048 C C . ASN A 1 766 ? -13.569 26.229 12.751 1.00 95.50 766 ASN A C 1
ATOM 6050 O O . ASN A 1 766 ? -13.368 26.348 13.957 1.00 95.50 766 ASN A O 1
ATOM 6054 N N . ARG A 1 767 ? -13.651 25.031 12.165 1.00 96.25 767 ARG A N 1
ATOM 6055 C CA . ARG A 1 767 ? -13.557 23.750 12.875 1.00 96.25 767 ARG A CA 1
ATOM 6056 C C . ARG A 1 767 ? -12.198 23.073 12.735 1.00 96.25 767 ARG A C 1
ATOM 6058 O O . ARG A 1 767 ? -11.980 22.074 13.413 1.00 96.25 767 ARG A O 1
ATOM 6065 N N . ARG A 1 768 ? -11.275 23.619 11.931 1.00 97.12 768 ARG A N 1
ATOM 6066 C CA . ARG A 1 768 ? -9.970 23.011 11.607 1.00 97.12 768 ARG A CA 1
ATOM 6067 C C . ARG A 1 768 ? -9.225 22.518 12.849 1.00 97.12 768 ARG A C 1
ATOM 6069 O O . ARG A 1 768 ? -8.938 21.331 12.957 1.00 97.12 768 ARG A O 1
ATOM 6076 N N . SER A 1 769 ? -8.976 23.411 13.809 1.00 97.19 769 SER A N 1
ATOM 6077 C CA . SER A 1 769 ? -8.253 23.071 15.045 1.00 97.19 769 SER A CA 1
ATOM 6078 C C . SER A 1 769 ? -8.963 21.976 15.850 1.00 97.19 769 SER A C 1
ATOM 6080 O O . SER A 1 769 ? -8.319 21.080 16.389 1.00 97.19 769 SER A O 1
ATOM 6082 N N . ALA A 1 770 ? -10.296 21.994 15.890 1.00 97.44 770 ALA A N 1
ATOM 6083 C CA . ALA A 1 770 ? -11.064 20.995 16.623 1.00 97.44 770 ALA A CA 1
ATOM 6084 C C . ALA A 1 770 ? -11.080 19.619 15.932 1.00 97.44 770 ALA A C 1
ATOM 6086 O O . ALA A 1 770 ? -11.109 18.606 16.625 1.00 97.44 770 ALA A O 1
ATOM 6087 N N . VAL A 1 771 ? -11.015 19.566 14.593 1.00 97.81 771 VAL A N 1
ATOM 6088 C CA . VAL A 1 771 ? -10.836 18.309 13.840 1.00 97.81 771 VAL A CA 1
ATOM 6089 C C . VAL A 1 771 ? -9.462 17.705 14.134 1.00 97.81 771 VAL A C 1
ATOM 6091 O O . VAL A 1 771 ? -9.379 16.523 14.456 1.00 97.81 771 VAL A O 1
ATOM 6094 N N . VAL A 1 772 ? -8.395 18.511 14.064 1.00 97.81 772 VAL A N 1
ATOM 6095 C CA . VAL A 1 772 ? -7.005 18.059 14.288 1.00 97.81 772 VAL A CA 1
ATOM 6096 C C . VAL A 1 772 ? -6.791 17.584 15.728 1.00 97.81 772 VAL A C 1
ATOM 6098 O O . VAL A 1 772 ? -6.110 16.588 15.963 1.00 97.81 772 VAL A O 1
ATOM 6101 N N . ASN A 1 773 ? -7.397 18.273 16.697 1.00 96.81 773 ASN A N 1
ATOM 6102 C CA . ASN A 1 773 ? -7.290 17.936 18.118 1.00 96.81 773 ASN A CA 1
ATOM 6103 C C . ASN A 1 773 ? -8.348 16.927 18.599 1.00 96.81 773 ASN A C 1
ATOM 6105 O O . ASN A 1 773 ? -8.342 16.552 19.770 1.00 96.81 773 ASN A O 1
ATOM 6109 N N . GLU A 1 774 ? -9.241 16.476 17.714 1.00 96.56 774 GLU A N 1
ATOM 6110 C CA . GLU A 1 774 ? -10.305 15.503 18.000 1.00 96.56 774 GLU A CA 1
ATOM 6111 C C . GLU A 1 774 ? -11.293 15.947 19.106 1.00 96.56 774 GLU A C 1
ATOM 6113 O O . GLU A 1 774 ? -11.825 15.140 19.876 1.00 96.56 774 GLU A O 1
ATOM 6118 N N . THR A 1 775 ? -11.568 17.251 19.199 1.00 96.88 775 THR A N 1
ATOM 6119 C CA . THR A 1 775 ? -12.405 17.864 20.253 1.00 96.88 775 THR A CA 1
ATOM 6120 C C . THR A 1 775 ? -13.837 18.177 19.815 1.00 96.88 775 THR A C 1
ATOM 6122 O O . THR A 1 775 ? -14.612 18.743 20.585 1.00 96.88 775 THR A O 1
ATOM 6125 N N . LEU A 1 776 ? -14.222 17.813 18.589 1.00 97.25 776 LEU A N 1
ATOM 6126 C CA . LEU A 1 776 ? -15.569 18.058 18.073 1.00 97.25 776 LEU A CA 1
ATOM 6127 C C . LEU A 1 776 ? -16.644 17.245 18.801 1.00 97.25 776 LEU A C 1
ATOM 6129 O O . LEU A 1 776 ? -16.424 16.095 19.167 1.00 97.25 776 LEU A O 1
ATOM 6133 N N . THR A 1 777 ? -17.839 17.824 18.943 1.00 97.19 777 THR A N 1
ATOM 6134 C CA . THR A 1 777 ? -19.016 17.120 19.473 1.00 97.19 777 THR A CA 1
ATOM 6135 C C . THR A 1 777 ? -19.685 16.259 18.400 1.00 97.19 777 THR A C 1
ATOM 6137 O O . THR A 1 777 ? -19.566 16.524 17.201 1.00 97.19 777 THR A O 1
ATOM 6140 N N . THR A 1 778 ? -20.447 15.250 18.825 1.00 96.81 778 THR A N 1
ATOM 6141 C CA . THR A 1 778 ? -21.114 14.295 17.928 1.00 96.81 778 THR A CA 1
ATOM 6142 C C . THR A 1 778 ? -22.026 14.942 16.873 1.00 96.81 778 THR A C 1
ATOM 6144 O O . THR A 1 778 ? -21.897 14.584 15.701 1.00 96.81 778 THR A O 1
ATOM 6147 N N . PRO A 1 779 ? -22.879 15.941 17.195 1.00 96.25 779 PRO A N 1
ATOM 6148 C CA . PRO A 1 779 ? -23.714 16.593 16.181 1.00 96.25 779 PRO A CA 1
ATOM 6149 C C . PRO A 1 779 ? -22.903 17.327 15.106 1.00 96.25 779 PRO A C 1
ATOM 6151 O O . PRO A 1 779 ? -23.301 17.376 13.942 1.00 96.25 779 PRO A O 1
ATOM 6154 N N . ILE A 1 780 ? -21.754 17.898 15.482 1.00 96.94 780 ILE A N 1
ATOM 6155 C CA . ILE A 1 780 ? -20.865 18.566 14.529 1.00 96.94 780 ILE A CA 1
ATOM 6156 C C . ILE A 1 780 ? -20.157 17.531 13.650 1.00 96.94 780 ILE A C 1
ATOM 6158 O O . ILE A 1 780 ? -20.067 17.729 12.440 1.00 96.94 780 ILE A O 1
ATOM 6162 N N . LEU A 1 781 ? -19.688 16.425 14.232 1.00 98.00 781 LEU A N 1
ATOM 6163 C CA . LEU A 1 781 ? -19.062 15.332 13.484 1.00 98.00 781 LEU A CA 1
ATOM 6164 C C . LEU A 1 781 ? -20.018 14.745 12.441 1.00 98.00 781 LEU A C 1
ATOM 6166 O O . LEU A 1 781 ? -19.631 14.630 11.281 1.00 98.00 781 LEU A O 1
ATOM 6170 N N . ALA A 1 782 ? -21.275 14.472 12.811 1.00 97.44 782 ALA A N 1
ATOM 6171 C CA . ALA A 1 782 ? -22.300 14.004 11.874 1.00 97.44 782 ALA A CA 1
ATOM 6172 C C . ALA A 1 782 ? -22.481 14.972 10.692 1.00 97.44 782 ALA A C 1
ATOM 6174 O O . ALA A 1 782 ? -22.474 14.560 9.534 1.00 97.44 782 ALA A O 1
ATOM 6175 N N . ARG A 1 783 ? -22.550 16.281 10.971 1.00 96.88 783 ARG A N 1
ATOM 6176 C CA . ARG A 1 783 ? -22.662 17.319 9.938 1.00 96.88 783 ARG A CA 1
ATOM 6177 C C . ARG A 1 783 ? -21.455 17.341 8.995 1.00 96.88 783 ARG A C 1
ATOM 6179 O O . ARG A 1 783 ? -21.626 17.479 7.787 1.00 96.88 783 ARG A O 1
ATOM 6186 N N . LEU A 1 784 ? -20.241 17.212 9.529 1.00 98.25 784 LEU A N 1
ATOM 6187 C CA . LEU A 1 784 ? -19.020 17.165 8.720 1.00 98.25 784 LEU A CA 1
ATOM 6188 C C . LEU A 1 784 ? -18.935 15.883 7.881 1.00 98.25 784 LEU A C 1
ATOM 6190 O O . LEU A 1 784 ? -18.535 15.955 6.723 1.00 98.25 784 LEU A O 1
ATOM 6194 N N . ILE A 1 785 ? -19.371 14.742 8.421 1.00 98.56 785 ILE A N 1
ATOM 6195 C CA . ILE A 1 785 ? -19.516 13.477 7.683 1.00 98.56 785 ILE A CA 1
ATOM 6196 C C . ILE A 1 785 ? -20.471 13.661 6.497 1.00 98.56 785 ILE A C 1
ATOM 6198 O O . ILE A 1 785 ? -20.131 13.310 5.369 1.00 98.56 785 ILE A O 1
ATOM 6202 N N . HIS A 1 786 ? -21.633 14.278 6.721 1.00 98.25 786 HIS A N 1
ATOM 6203 C CA . HIS A 1 786 ? -22.602 14.568 5.661 1.00 98.25 786 HIS A CA 1
ATOM 6204 C C . HIS A 1 786 ? -22.035 15.497 4.584 1.00 98.25 786 HIS A C 1
ATOM 6206 O O . HIS A 1 786 ? -22.185 15.225 3.393 1.00 98.25 786 HIS A O 1
ATOM 6212 N N . LEU A 1 787 ? -21.340 16.567 4.984 1.00 98.00 787 LEU A N 1
ATOM 6213 C CA . LEU A 1 787 ? -20.685 17.484 4.049 1.00 98.00 787 LEU A CA 1
ATOM 6214 C C . LEU A 1 787 ? -19.583 16.785 3.234 1.00 98.00 787 LEU A C 1
ATOM 6216 O O . LEU A 1 787 ? -19.444 17.041 2.035 1.00 98.00 787 LEU A O 1
ATOM 6220 N N . MET A 1 788 ? -18.816 15.889 3.861 1.00 98.19 788 MET A N 1
ATOM 6221 C CA . MET A 1 788 ? -17.775 15.108 3.189 1.00 98.19 788 MET A CA 1
ATOM 6222 C C . MET A 1 788 ? -18.380 14.172 2.137 1.00 98.19 788 MET A C 1
ATOM 6224 O O . MET A 1 788 ? -17.904 14.149 1.005 1.00 98.19 788 MET A O 1
ATOM 6228 N N . LEU A 1 789 ? -19.479 13.478 2.455 1.00 97.81 789 LEU A N 1
ATOM 6229 C CA . LEU A 1 789 ? -20.199 12.626 1.499 1.00 97.81 789 LEU A CA 1
ATOM 6230 C C . LEU A 1 789 ? -20.687 13.415 0.276 1.00 97.81 789 LEU A C 1
ATOM 6232 O O . LEU A 1 789 ? -20.518 12.965 -0.861 1.00 97.81 789 LEU A O 1
ATOM 6236 N N . LEU A 1 790 ? -21.239 14.617 0.483 1.00 96.62 790 LEU A N 1
ATOM 6237 C CA . LEU A 1 790 ? -21.626 15.502 -0.621 1.00 96.62 790 LEU A CA 1
ATOM 6238 C C . LEU A 1 790 ? -20.416 15.942 -1.453 1.00 96.62 790 LEU A C 1
ATOM 6240 O O . LEU A 1 790 ? -20.497 15.968 -2.681 1.00 96.62 790 LEU A O 1
ATOM 6244 N N . THR A 1 791 ? -19.288 16.237 -0.802 1.00 95.88 791 THR A N 1
ATOM 6245 C CA . THR A 1 791 ? -18.038 16.619 -1.478 1.00 95.88 791 THR A CA 1
ATOM 6246 C C . THR A 1 791 ? -17.528 15.485 -2.368 1.00 95.88 791 THR A C 1
ATOM 6248 O O . THR A 1 791 ? -17.297 15.698 -3.557 1.00 95.88 791 THR A O 1
ATOM 6251 N N . LEU A 1 792 ? -17.422 14.266 -1.832 1.00 94.06 792 LEU A N 1
ATOM 6252 C CA . LEU A 1 792 ? -16.960 13.090 -2.574 1.00 94.06 792 LEU A CA 1
ATOM 6253 C C . LEU A 1 792 ? -17.902 12.742 -3.738 1.00 94.06 792 LEU A C 1
ATOM 6255 O O . LEU A 1 792 ? -17.443 12.450 -4.843 1.00 94.06 792 LEU A O 1
ATOM 6259 N N . THR A 1 793 ? -19.218 12.851 -3.528 1.00 92.81 793 THR A N 1
ATOM 6260 C CA . THR A 1 793 ? -20.225 12.632 -4.583 1.00 92.81 793 THR A CA 1
ATOM 6261 C C . THR A 1 793 ? -20.110 13.672 -5.697 1.00 92.81 793 THR A C 1
ATOM 6263 O O . THR A 1 793 ? -20.204 13.343 -6.881 1.00 92.81 793 THR A O 1
ATOM 6266 N N . HIS A 1 794 ? -19.871 14.935 -5.336 1.00 92.25 794 HIS A N 1
ATOM 6267 C CA . HIS A 1 794 ? -19.661 16.006 -6.301 1.00 92.25 794 HIS A CA 1
ATOM 6268 C C . HIS A 1 794 ? -18.400 15.792 -7.137 1.00 92.25 794 HIS A C 1
ATOM 6270 O O . HIS A 1 794 ? -18.461 15.952 -8.356 1.00 92.25 794 HIS A O 1
ATOM 6276 N N . MET A 1 795 ? -17.298 15.381 -6.505 1.00 89.31 795 MET A N 1
ATOM 6277 C CA . MET A 1 795 ? -16.053 15.043 -7.199 1.00 89.31 795 MET A CA 1
ATOM 6278 C C . MET A 1 795 ? -16.247 13.883 -8.180 1.00 89.31 795 MET A C 1
ATOM 6280 O O . MET A 1 795 ? -15.829 13.998 -9.329 1.00 89.31 795 MET A O 1
ATOM 6284 N N . LYS A 1 796 ? -16.964 12.822 -7.775 1.00 88.25 796 LYS A N 1
ATOM 6285 C CA . LYS A 1 796 ? -17.290 11.686 -8.656 1.00 88.25 796 LYS A CA 1
ATOM 6286 C C . LYS A 1 796 ? -18.089 12.119 -9.894 1.00 88.25 796 LYS A C 1
ATOM 6288 O O . LYS A 1 796 ? -17.846 11.607 -10.980 1.00 88.25 796 LYS A O 1
ATOM 6293 N N . ARG A 1 797 ? -19.053 13.040 -9.745 1.00 83.25 797 ARG A N 1
ATOM 6294 C CA . ARG A 1 797 ? -19.932 13.490 -10.848 1.00 83.25 797 ARG A CA 1
ATOM 6295 C C . ARG A 1 797 ? -19.329 14.568 -11.744 1.00 83.25 797 ARG A C 1
ATOM 6297 O O . ARG A 1 797 ? -19.785 14.728 -12.870 1.00 83.25 797 ARG A O 1
ATOM 6304 N N . ASN A 1 798 ? -18.359 15.330 -11.250 1.00 71.44 798 ASN A N 1
ATOM 6305 C CA . ASN A 1 798 ? -17.664 16.358 -12.020 1.00 71.44 798 ASN A CA 1
ATOM 6306 C C . ASN A 1 798 ? -16.145 16.121 -11.963 1.00 71.44 798 ASN A C 1
ATOM 6308 O O . ASN A 1 798 ? -15.429 16.951 -11.389 1.00 71.44 798 ASN A O 1
ATOM 6312 N N . PRO A 1 799 ? -15.622 15.033 -12.565 1.00 57.38 799 PRO A N 1
ATOM 6313 C CA . PRO A 1 799 ? -14.208 15.010 -12.913 1.00 57.38 799 PRO A CA 1
ATOM 6314 C C . PRO A 1 799 ? -13.996 16.223 -13.826 1.00 57.38 799 PRO A C 1
ATOM 6316 O O . PRO A 1 799 ? -14.717 16.375 -14.811 1.00 57.38 799 PRO A O 1
ATOM 6319 N N . ARG A 1 800 ? -13.144 17.179 -13.435 1.00 50.62 800 ARG A N 1
ATOM 6320 C CA . ARG A 1 800 ? -13.021 18.461 -14.150 1.00 50.62 800 ARG A CA 1
ATOM 6321 C C . ARG A 1 800 ? -12.908 18.225 -15.672 1.00 50.62 800 ARG A C 1
ATOM 6323 O O . ARG A 1 800 ? -12.130 17.399 -16.126 1.00 50.62 800 ARG A O 1
ATOM 6330 N N . SER A 1 801 ? -13.761 18.943 -16.403 1.00 32.91 801 SER A N 1
ATOM 6331 C CA . SER A 1 801 ? -14.056 18.922 -17.843 1.00 32.91 801 SER A CA 1
ATOM 6332 C C . SER A 1 801 ? -12.965 18.422 -18.804 1.00 32.91 801 SER A C 1
ATOM 6334 O O . SER A 1 801 ? -11.980 19.120 -19.042 1.00 32.91 801 SER A O 1
ATOM 6336 N N . GLY A 1 802 ? -13.272 17.319 -19.493 1.00 27.62 802 GLY A N 1
ATOM 6337 C CA . GLY A 1 802 ? -12.751 16.953 -20.809 1.00 27.62 802 GLY A CA 1
ATOM 6338 C C . GLY A 1 802 ? -13.895 16.452 -21.703 1.00 27.62 802 GLY A C 1
ATOM 6339 O O . GLY A 1 802 ? -14.326 15.320 -21.566 1.00 27.62 802 GLY A O 1
ATOM 6340 N N . SER A 1 803 ? -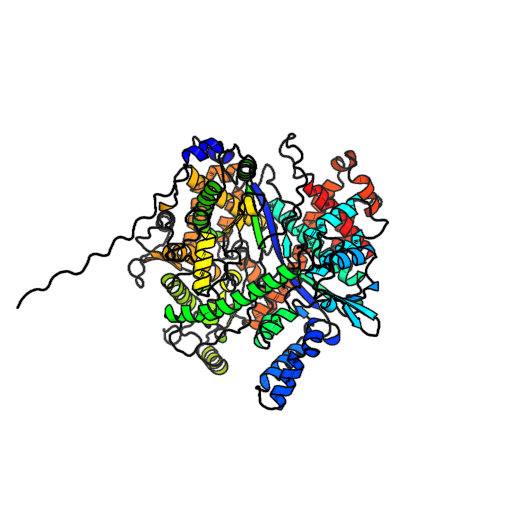14.358 17.316 -22.613 1.00 24.83 803 SER A N 1
ATOM 6341 C CA . SER A 1 803 ? -15.396 17.117 -23.650 1.00 24.83 803 SER A CA 1
ATOM 6342 C C . SER A 1 803 ? -16.877 16.965 -23.207 1.00 24.83 803 SER A C 1
ATOM 6344 O O . SER A 1 803 ? -17.157 16.378 -22.166 1.00 24.83 803 SER A O 1
ATOM 6346 N N . PRO A 1 804 ? -17.862 17.487 -23.979 1.00 25.86 804 PRO A N 1
ATOM 6347 C CA . PRO A 1 804 ? -19.289 17.435 -23.637 1.00 25.86 804 PRO A CA 1
ATOM 6348 C C . PRO A 1 804 ? -20.003 16.141 -24.068 1.00 25.86 804 PRO A C 1
ATOM 6350 O O . PRO A 1 804 ? -21.231 16.128 -24.059 1.00 25.86 804 PRO A O 1
ATOM 6353 N N . ASN A 1 805 ? -19.288 15.091 -24.493 1.00 28.58 805 ASN A N 1
ATOM 6354 C CA . ASN A 1 805 ? -19.904 14.007 -25.268 1.00 28.58 805 ASN A CA 1
ATOM 6355 C C . ASN A 1 805 ? -19.558 12.580 -24.823 1.00 28.58 805 ASN A C 1
ATOM 6357 O O . ASN A 1 805 ? -19.664 11.660 -25.629 1.00 28.58 805 ASN A O 1
ATOM 6361 N N . ASP A 1 806 ? -19.219 12.374 -23.551 1.00 27.83 806 ASP A N 1
ATOM 6362 C CA . ASP A 1 806 ? -19.134 11.021 -23.004 1.00 27.83 806 ASP A CA 1
ATOM 6363 C C . ASP A 1 806 ? -20.452 10.672 -22.316 1.00 27.83 806 ASP A C 1
ATOM 6365 O O . ASP A 1 80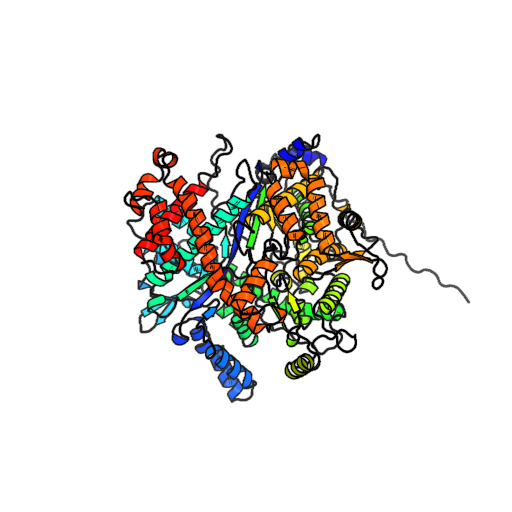6 ? -20.826 11.227 -21.279 1.00 27.83 806 ASP A O 1
ATOM 6369 N N . GLY A 1 807 ? -21.192 9.775 -22.967 1.00 24.09 807 GLY A N 1
ATOM 6370 C CA . GLY A 1 807 ? -22.408 9.186 -22.437 1.00 24.09 807 GLY A CA 1
ATOM 6371 C C . GLY A 1 807 ? -22.181 8.625 -21.038 1.00 24.09 807 GLY A C 1
ATOM 6372 O O . GLY A 1 807 ? -21.111 8.115 -20.709 1.00 24.09 807 GLY A O 1
ATOM 6373 N N . VAL A 1 808 ? -23.221 8.736 -20.219 1.00 24.02 808 VAL A N 1
ATOM 6374 C CA . VAL A 1 808 ? -23.330 8.106 -18.905 1.00 24.02 808 VAL A CA 1
ATOM 6375 C C . VAL A 1 808 ? -22.917 6.638 -19.033 1.00 24.02 808 VAL A C 1
ATOM 6377 O O . VAL A 1 808 ? -23.674 5.824 -19.558 1.00 24.02 808 VAL A O 1
ATOM 6380 N N . LEU A 1 809 ? -21.709 6.303 -18.569 1.00 23.72 809 LEU A N 1
ATOM 6381 C CA . LEU A 1 809 ? -21.358 4.920 -18.271 1.00 23.72 809 LEU A CA 1
ATOM 6382 C C . LEU A 1 809 ? -22.366 4.447 -17.216 1.00 23.72 809 LEU A C 1
ATOM 6384 O O . LEU A 1 809 ? -22.539 5.145 -16.210 1.00 23.72 809 LEU A O 1
ATOM 6388 N N . PRO A 1 810 ? -23.083 3.335 -17.444 1.00 21.58 810 PRO A N 1
ATOM 6389 C CA . PRO A 1 810 ? -24.013 2.821 -16.455 1.00 21.58 810 PRO A CA 1
ATOM 6390 C C . PRO A 1 810 ? -23.260 2.581 -15.145 1.00 21.58 810 PRO A C 1
ATOM 6392 O O . PRO A 1 810 ? -22.106 2.148 -15.162 1.00 21.58 810 PRO A O 1
ATOM 6395 N N . ASP A 1 811 ? -23.911 2.883 -14.017 1.00 23.30 811 ASP A N 1
ATOM 6396 C CA . ASP A 1 811 ? -23.466 2.451 -12.692 1.00 23.30 811 ASP A CA 1
ATOM 6397 C C . ASP A 1 811 ? -23.293 0.926 -12.748 1.00 23.30 811 ASP A C 1
ATOM 6399 O O . ASP A 1 811 ? -24.251 0.160 -12.631 1.00 23.30 811 ASP A O 1
ATOM 6403 N N . HIS A 1 812 ? -22.066 0.471 -12.997 1.00 24.58 812 HIS A N 1
ATOM 6404 C CA . HIS A 1 812 ? -21.720 -0.920 -12.813 1.00 24.58 812 HIS A CA 1
ATOM 6405 C C . HIS A 1 812 ? -21.812 -1.175 -11.313 1.00 24.58 812 HIS A C 1
ATOM 6407 O O . HIS A 1 812 ? -21.010 -0.660 -10.533 1.00 24.58 812 HIS A O 1
ATOM 6413 N N . ALA A 1 813 ? -22.817 -1.956 -10.920 1.00 22.19 813 ALA A N 1
ATOM 6414 C CA . ALA A 1 813 ? -22.784 -2.697 -9.677 1.00 22.19 813 ALA A CA 1
ATOM 6415 C C . ALA A 1 813 ? -21.477 -3.498 -9.681 1.00 22.19 813 ALA A C 1
ATOM 6417 O O . ALA A 1 813 ? -21.327 -4.480 -10.407 1.00 22.19 813 ALA A O 1
ATOM 6418 N N . THR A 1 814 ? -20.482 -3.011 -8.947 1.00 25.80 814 THR A N 1
ATOM 6419 C CA . THR A 1 814 ? -19.256 -3.742 -8.649 1.00 25.80 814 THR A CA 1
ATOM 6420 C C . THR A 1 814 ? -19.617 -4.860 -7.672 1.00 25.80 814 THR A C 1
ATOM 6422 O O . THR A 1 814 ? -19.343 -4.756 -6.482 1.00 25.80 814 THR A O 1
ATOM 6425 N N . ASP A 1 815 ? -20.282 -5.901 -8.176 1.00 23.48 815 ASP A N 1
ATOM 6426 C CA . ASP A 1 815 ? -20.580 -7.147 -7.450 1.00 23.48 815 ASP A CA 1
ATOM 6427 C C . ASP A 1 815 ? -19.367 -8.093 -7.411 1.00 23.48 815 ASP A C 1
ATOM 6429 O O . ASP A 1 815 ? -19.426 -9.191 -6.862 1.00 23.48 815 ASP A O 1
ATOM 6433 N N . THR A 1 816 ? -18.227 -7.678 -7.964 1.00 25.83 816 THR A N 1
ATOM 6434 C CA . THR A 1 816 ? -16.946 -8.346 -7.740 1.00 25.83 816 THR A CA 1
ATOM 6435 C C . THR A 1 816 ? -16.191 -7.632 -6.624 1.00 25.83 816 THR A C 1
ATOM 6437 O O . THR A 1 816 ? -15.718 -6.511 -6.844 1.00 25.83 816 THR A O 1
ATOM 6440 N N . PRO A 1 817 ? -16.051 -8.247 -5.433 1.00 25.27 817 PRO A N 1
ATOM 6441 C CA . PRO A 1 817 ? -15.167 -7.716 -4.406 1.00 25.27 817 PRO A CA 1
ATOM 6442 C C . PRO A 1 817 ? -13.734 -7.638 -4.950 1.00 25.27 817 PRO A C 1
ATOM 6444 O O . PRO A 1 817 ? -13.391 -8.413 -5.850 1.00 25.27 817 PRO A O 1
ATOM 6447 N N . PRO A 1 818 ? -12.872 -6.753 -4.417 1.00 26.88 818 PRO A N 1
ATOM 6448 C CA . PRO A 1 818 ? -11.457 -6.788 -4.744 1.00 26.88 818 PRO A CA 1
ATOM 6449 C C . PRO A 1 818 ? -10.924 -8.182 -4.409 1.00 26.88 818 PRO A C 1
ATOM 6451 O O . PRO A 1 818 ? -10.867 -8.617 -3.254 1.00 26.88 818 PRO A O 1
ATOM 6454 N N . VAL A 1 819 ? -10.604 -8.924 -5.466 1.00 28.00 819 VAL A N 1
ATOM 6455 C CA . VAL A 1 819 ? -9.864 -10.170 -5.362 1.00 28.00 819 VAL A CA 1
ATOM 6456 C C . VAL A 1 819 ? -8.417 -9.742 -5.168 1.00 28.00 819 VAL A C 1
ATOM 6458 O O . VAL A 1 819 ? -7.728 -9.355 -6.119 1.00 28.00 819 VAL A O 1
ATOM 6461 N N . HIS A 1 820 ? -7.994 -9.745 -3.904 1.00 33.09 820 HIS A N 1
ATOM 6462 C CA . HIS A 1 820 ? -6.592 -9.978 -3.594 1.00 33.09 820 HIS A CA 1
ATOM 6463 C C . HIS A 1 820 ? -6.239 -11.379 -4.021 1.00 33.09 820 HIS A C 1
ATOM 6465 O O . HIS A 1 820 ? -6.667 -12.334 -3.327 1.00 33.09 820 HIS A O 1
#

Mean predicted aligned error: 7.21 Å

Radius of gyration: 27.43 Å; Cα contacts (8 Å, |Δi|>4): 1411; chains: 1; bounding box: 79×82×75 Å

Organism: NCBI:txid885957

Solvent-accessible surface area (backbone atoms only — not comparable to full-atom values): 43479 Å² total; per-residue (Å²): 138,86,90,85,81,81,84,80,75,82,78,77,72,81,77,73,78,84,72,85,69,79,55,62,71,58,47,35,63,62,65,57,44,35,82,87,42,67,67,38,33,44,73,32,44,64,39,24,48,94,30,28,33,31,38,42,37,41,35,33,37,44,29,27,34,32,52,59,91,52,32,44,53,51,43,51,50,68,72,28,70,64,47,53,48,51,56,54,33,32,77,72,64,79,37,68,61,64,60,54,54,51,52,52,44,56,71,68,71,44,89,85,28,70,36,71,47,27,37,47,67,32,50,54,80,55,50,42,73,49,22,51,47,53,51,59,49,46,39,23,36,36,51,90,42,90,84,42,56,66,33,93,68,54,69,72,35,57,45,77,55,99,88,42,61,24,35,40,46,48,61,27,50,45,44,34,46,31,46,38,34,62,42,42,52,88,86,52,49,64,73,46,34,54,42,44,60,61,54,40,65,39,33,24,15,58,46,52,34,32,36,36,44,54,96,53,75,29,49,31,45,95,70,35,41,34,12,60,48,43,21,49,51,50,30,44,52,50,40,50,51,49,48,27,42,57,31,36,28,54,58,38,39,21,50,84,59,41,27,39,67,49,76,27,64,43,26,59,57,53,67,67,57,56,55,47,47,72,72,51,54,43,72,56,51,44,72,69,39,53,30,72,14,56,34,57,53,49,46,16,65,60,52,32,52,48,48,52,48,53,53,51,40,53,20,47,23,52,57,53,27,46,54,44,33,39,76,47,60,73,47,85,58,95,71,66,78,76,71,62,77,39,61,62,49,83,42,48,24,32,32,34,45,34,39,36,21,52,62,59,27,51,31,61,71,36,88,84,48,81,49,47,75,59,52,52,40,29,54,44,25,45,33,41,64,51,42,54,72,53,46,49,63,46,52,30,37,28,20,18,25,69,41,47,41,30,32,75,61,47,29,67,74,57,64,43,34,42,44,58,54,37,33,36,55,69,53,44,48,53,49,51,56,47,40,47,59,72,33,60,30,55,58,98,88,41,78,58,67,51,75,67,59,70,72,56,36,50,51,51,24,65,77,65,69,40,62,29,43,69,25,38,18,39,46,75,37,58,31,82,43,41,66,51,40,44,91,88,26,31,70,52,73,30,51,84,64,30,56,60,50,27,30,47,53,35,30,78,70,61,54,44,55,60,90,54,66,85,46,41,50,57,37,75,35,50,38,94,82,67,78,36,26,35,36,32,38,56,72,37,38,33,55,83,40,46,65,83,19,43,9,45,45,46,34,49,52,37,50,46,51,25,47,27,48,50,31,45,77,72,61,78,46,54,64,75,33,53,50,74,39,33,63,55,51,16,54,52,47,47,51,38,50,30,47,19,57,59,35,66,56,50,66,45,54,72,83,48,68,36,46,60,59,51,54,54,55,72,69,23,60,85,57,43,75,34,93,86,46,80,69,24,34,34,36,37,47,60,39,45,45,48,36,50,56,52,44,48,59,69,76,31,51,50,50,33,60,75,24,47,36,59,66,47,51,54,50,51,50,52,34,57,72,46,93,35,66,75,9,32,23,38,44,54,50,48,53,32,20,55,77,63,74,39,98,43,72,89,79,45,56,27,69,59,49,46,51,31,39,55,49,39,27,63,54,54,51,36,38,54,49,40,51,53,18,50,55,52,46,42,56,52,34,46,56,59,75,22,71,74,42,51,74,69,49,82,53,48,66,57,49,36,74,63,48,73,77,54,62,62,41,57,56,50,60,78,37,44,69,36,62,66,69,66,67,65,52,57,75,57,39,40,39,52,51,47,53,47,41,50,41,55,52,47,48,69,77,50,64,71,82,78,78,98,77,76,73,83,74,74,86,71,79,75,83,66,54,89,82,110

pLDDT: mean 89.04, std 15.09, range [21.58, 98.75]

Foldseek 3Di:
DDDDDDDDDPDDDPDDPDPPDDDLVLVCVLQVQDPPDLLSNLVRFWLFQQFKWKKKKFWWKKKKAFQLVLFQLSVCCVPDPQLVVVVVCVVVVNDPPVLNVLVVCLSVVPPRRIGILTWHKFFPVLADPQLVVLLVLLQFQFNVDPPGDGDPCSVVQWDADPNTIIGTATLLVLLLSLLRRLQVDPLADPLLNVLSVLLSLQRWFFFLTIMGMFSDIFHRDQQFHRQLVNLLRVLLVLLLSLLSQLLSCASRCQVVSRIRMFIFAAQDDDPSLVSVLQSGAQVVNCVRRGTQTSHQDRRSNVSNVVSVQVQQLLLQLLQVLVVLCVVLCVDVDPQADRDRSGADLSVRIFMKMWMFTNSLLVLCVDPPSPCHPLNLLQLVLLLQLQLLLQLLLQELFQFWRKFFDFLLRQGCSQQQANVSQAADSVQSVQLVVLLLVQQVQDDPRDRDGDRDPSVVSVVVCVVPVRGGDMFLHSSQRNHDAHGFADQVQFPRLSGPCSQLVRQVVCVVVSNHHSVAGGHHQKAWPDCVQNVGTIIMGPNHGDGLRSNLRRSLVNSVSSLSSSLSSVCVSNVVDHCQLQDRGRNSSNQSNSLNVCSRRVRFKGKDFCPDSNNVVNVLQVQFPPWDQDPVDHRIIIHTSLSSNLSVLVCSCVRPVSSCNSNVCPVSSVLSNVCSVDPNCSGSSNVLQCVLCVQLVHPGPSVDHRCSSSVSSVCCRRQPSSLVSSLVSLVSLLVLLCVCQDPVNVVVVPCPVSCCSLAVPDRPSVLSVVCSVCSSVSPDDNSSSSSVSSSSSSSSVVCNVCSDDDDPDDPPDPPPPCSPRPRD

Secondary structure (DSSP, 8-state):
------PPPP--PPPPPPP----HHHHHHHTT---SSHHHHHHHSTTSTTTEEEEEEEEPEEEEEE-TTTSHHHHHHHHSHHHHHHHHHHHHTSS-HHHHHHHHHHHH--TT-EEET--EEEEGGGS-HHHHHHHHHHTBSSTT-TTPPBPTTGGGGEEEETTEEEEEE-HHHHHHHHHHHHHHSTTS-HHHHHHHHHHGGGEE-SSSS-EEE-SS-EE-BTTB-THHHHHHHHHHHHHHHHHHHHHHHHHT-TTTTTEEEEEE--SS--HHHHHHHTTS-HHHHHHHHS----SS-S-HHHHHHHHHHHHHHHHHHHHHHHHHHHHTTSS-SS---PPPSS--GGG---EEEEEEEHHHHHHHH-TTSS--HHHHHHHHHHHHHHHTTTGGGTBTTTEEB-EEEEGGG--HHHHTTTHHHHS-HHHHHHHHHHHHHHTT-EETTEE----S-HHHHHHHHHHHT--EEEESB-HHHHS---PPPPSS--SSSS-TTHHHHHHHHHHHTTS--TTSPPP-SEEEE-HHHHSS-EEEEEEE-EES-IIIIIHHHHHHHHHHHHHHHHHHHTTS--GGGS---HHHHHHHHHHHHHHHTT-SEEEEETT-S-HHHHHHHHTSTT-EE-SSSTTEEEEEHHHHHHHHHHHHHHH-HHHHHHTT-HHHHHHHHHHHHSSSTTSHHHHHHHHHHHHTT-SSGGGS-HHHHHHHHHHHIIIIIHHHHHHHHHHHHHHHHHHHTSHHHHHH-TTHHHHHHHHTT--HHHHHHHHHHHHHTT---HHHHHHHHHHHHHHHHHHHH--S-S-S-----------S----

Sequence (820 aa):
MIPLAGQPLPLEAPHPPAKPAANRFKLIHLLGIDTATPDGLARSLPFTLCDTTAGAENEYQTAVLGDREQVDLACEIEASGFFRNLKKRARRGDTPQFRITALERFLENNHERVWENSWVRLPVEALTPYARQVFAEDLRADKRRKDSPRRSDACRFSITMAGCEYLRIPISYLLKLALADAVGHPSVHATIRDAGQAAMNHFLSDNTSPETFSFHPVCADGQAGPGEALARETALRFLFSQLLIQYANRQFGLIDSGQRATLYFAPHPPLRQKRLNALISDSFYRSLFMSPCLSGWDDGEAKHRYMHLCHTVLSRSQLNAVIKLREAGIVANNLVVLPSTSNISLANNGTHISLGSRRLTGCMQDPGSGFGPAEEKHYGDLAIKIVEHFLPLFVGTFSAAPYRIDFMDFHPERVLGFLPHELDFTHLRMLWRRWKIKAHMKILGRCITPFGPEWLDRTLARGFGLKGDFVPDFRLIDYLVALMATDESPALDGCLGNETRLKQDLGDMGVFDPCMPLYMLYRARCFQTMGFSGFEGRHYSLFEDLQRDMAPAANLQMLVTSLAYKYIFTGAVTHADIPDHPFIESERRQIFFGTAAGVPTFYVRTDTPNHLLARMVRKTANIRNSRRYAGYTRVRTVDFRQMLVKLLHQDAPELIEAGGLGPTLADLARRTAGKGCHTAAGRLTRRICDNAGAAAPMALSSDEFNSAAEKFYREELKKEQIEQALDVWTEQVRHLDGMSTWRRGIYNQALFSVLGGKDAATEIRNRRSAVVNETLTTPILARLIHLMLLTLTHMKRNPRSGSPNDGVLPDHATDTPPVH